Protein AF-A0A1M4NC37-F1 (afdb_monomer)

Radius of gyration: 35.16 Å; Cα contacts (8 Å, |Δi|>4): 1511; chains: 1; bounding box: 102×58×92 Å

Foldseek 3Di:
DVVCVVVVNPVQAQAAEEEDQDPLVLVVCCVVCVVVVAAEDEDDPPPDPPDPDPDHHYYYYHCVQEDCDHDPSHDHLCVLPAAHEYEYEQCLVVVLPPVSVVSVCRNHVVYDYDYDHQCNCPSCVPPPVSVVVVVVVPPDDDFPCNCVVLFFFFWEKAWEQQDCVPVLVVLLLVLVLLLLLLLLQVLCVVCVVLCVLFVQARAAEEEAFADLFFDDADPNATDGQLRVVVVSVQCLLQCVLVSSLVSLVCLQCLPVLAAAPLQHRPSNCSCVVVVVVVDHSVRSSQVSCVRQQPNADRNFAWEWEAAPPDAQKIFIHTHPHPAGQEIEGENCNPNSVVSCVRVPHHYYYDDHDDDLQVCVQPRPRNHRYYYYYPVPLDSDAHQNYAEYEYEQAAQVCLVSVVSVVVRNRFGLTRVRPSGQPVNDPPDDVVSDDVVVVVSSSSSSYHYYYHYSHNSVVVVLVSCVVSVHQSQQQKDKFKFFKDFLDDQVVQQVDKDKDFDPPDDCLPPNAQDEDAAVVVPVLFAAAEAEPRRYMHMDTPDPPPPDDPNDPFDKDAQAPVLCVPQPLVVLVVLLVVLCVVVVNPSYHYDSVRLVVNSNDRPRYIYRDDPVLNDCSDPVSSVVSNVVSSVNVSVVSVRVVVLRSVVRRLLRIAIGGRGPPAPLDDGIKIKIFRDPVPPPPLVVLSVVSRVLVVVCVVPPDNPPPPQQVSADDQKGFDDASQERMDTAIGGHPVPPRMDMPPDGQDPLRVLVRVLLSVVCVVPVVVCPQKRKHKTQADPPRGDFDSQQSGDDQRMWMWIDHPLAIQIEREHSEACLPQPPQCPRSNLQVQVVQVVSVVSHCVPPVRYHYGYAYAYCDDPVSSCVRHVDDDDQVNCVVSRYFHSNPDSCRSVSNVVVSVD

Secondary structure (DSSP, 8-state):
-HHHHHTT-GGG---EEEEESSHHHHHHHHHHHHHTT--EEE--TTS-S----SS--EEEEEGGGEESS--SS-EEGGGG-S--EEEETTHHHHHTSHHHHHHHHHHTTTSEEEE--SSHHHHSTT-HHHHHHHHTT-S----HHHHHHTTBS-EEEEEEES----HHHHHHHHHHHHHHHHHHHHHHHHTHHHHGGGTPPPPEEEEEES-SS--EEETTEEE-HHHHHHHHHHHHHHTGGGHHHHHHHHHHTT--SEE-TTS-BTTTTTTHHHHTTT--HHHHHHHHHHHHTTSPPTTPPEEEEEEETSTTEEEEEETT-SS-SEEEE-S-HHHHHHHHHHHT-EEEEEEE---TTGGGGSTT----EEEESGGGSSS---TTEEEEEEES--TTSHHHHHHHHHHHT----GGG--B-TTT-TT--TTT--HHHHHHHHHHTEEEEEEES-THHHHHHHHHHHTT---SS-EEEEEEEPEE-S-HHHHHHSEEEEEPTT--HHHHS---B---GGG-TTSPPEEEE-PEE-EEEES-TTS---------EE---HHHHTT--HHHHHHHHHHHHHHTT-TT-B--TTHHHHHHH--TTEEEE--HHHHS--STTHHHHHHHHHHHHHHHHHHHHHHHHHHHHHGGGEEEEEPPTT-TT---EEEEEEE--SS-HHHHHHHHHHHHHHHHHHHHT--TT--GGGG-BTTEEEE--TTBSEE-EEEE-TT-TTEEEES-PBPHHHHHHHHHHHHHHHHTGGGGTTEEEEEEE--TTTS--BGGGTSB--SEEEEEEETTEEEEEEEE----TT-TTGGG-TTTTHHHHHHHHHHHHTTT-TTEEEEEEEEE-S-HHHHHHHTTS---HHHHHHTTEEETTT-TTHHHHHHHHHT-

Structure (mmCIF, N/CA/C/O backbone):
data_AF-A0A1M4NC37-F1
#
_entry.id   AF-A0A1M4NC37-F1
#
loop_
_atom_site.group_PDB
_atom_site.id
_atom_site.type_symbol
_atom_site.label_atom_id
_atom_site.label_alt_id
_atom_site.label_comp_id
_atom_site.label_asym_id
_atom_site.label_entity_id
_atom_site.label_seq_id
_atom_site.pdbx_PDB_ins_code
_atom_site.Cartn_x
_atom_site.Cartn_y
_atom_site.Cartn_z
_atom_site.occupancy
_atom_site.B_iso_or_equiv
_atom_site.auth_seq_id
_atom_site.auth_comp_id
_atom_site.auth_asym_id
_atom_site.auth_atom_id
_atom_site.pdbx_PDB_model_num
ATOM 1 N N . MET A 1 1 ? 50.308 5.392 -2.258 1.00 70.12 1 MET A N 1
ATOM 2 C CA . MET A 1 1 ? 51.584 5.359 -3.017 1.00 70.12 1 MET A CA 1
ATOM 3 C C . MET A 1 1 ? 52.395 6.651 -2.912 1.00 70.12 1 MET A C 1
ATOM 5 O O . MET A 1 1 ? 53.551 6.552 -2.529 1.00 70.12 1 MET A O 1
ATOM 9 N N . HIS A 1 2 ? 51.821 7.838 -3.165 1.00 79.38 2 HIS A N 1
ATOM 10 C CA . HIS A 1 2 ? 52.532 9.131 -3.063 1.00 79.38 2 HIS A CA 1
ATOM 11 C C . HIS A 1 2 ? 53.363 9.297 -1.773 1.00 79.38 2 HIS A C 1
ATOM 13 O O . HIS A 1 2 ? 54.559 9.554 -1.841 1.00 79.38 2 HIS A O 1
ATOM 19 N N . TYR A 1 3 ? 52.767 9.066 -0.601 1.00 80.44 3 TYR A N 1
ATOM 20 C CA . TYR A 1 3 ? 53.479 9.211 0.675 1.00 80.44 3 TYR A CA 1
ATOM 21 C C . TYR A 1 3 ? 54.573 8.158 0.904 1.00 80.44 3 TYR A C 1
ATOM 23 O O . TYR A 1 3 ? 55.624 8.478 1.447 1.00 80.44 3 TYR A O 1
ATOM 31 N N . LEU A 1 4 ? 54.385 6.916 0.442 1.00 81.12 4 LEU A N 1
ATOM 32 C CA . LEU A 1 4 ? 55.444 5.899 0.511 1.00 81.12 4 LEU A CA 1
ATOM 33 C C . LEU A 1 4 ? 56.653 6.311 -0.331 1.00 81.12 4 LEU A C 1
ATOM 35 O O . LEU A 1 4 ? 57.784 6.140 0.115 1.00 81.12 4 LEU A O 1
ATOM 39 N N . LYS A 1 5 ? 56.413 6.917 -1.500 1.00 81.81 5 LYS A N 1
ATOM 40 C CA . LYS A 1 5 ? 57.455 7.522 -2.335 1.00 81.81 5 LYS A CA 1
ATOM 41 C C . LYS A 1 5 ? 58.174 8.654 -1.628 1.00 81.81 5 LYS A C 1
ATOM 43 O O . LYS A 1 5 ? 5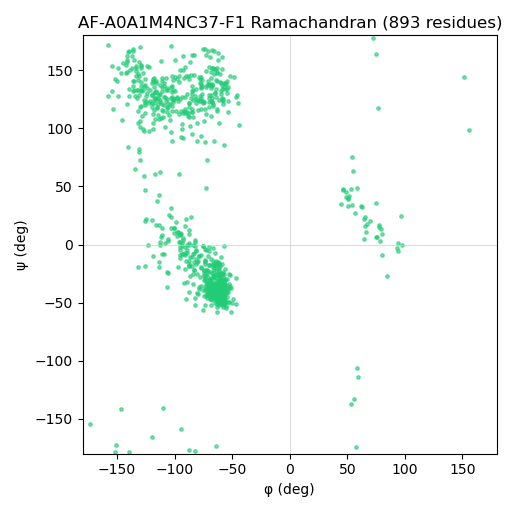9.397 8.642 -1.546 1.00 81.81 5 LYS A O 1
ATOM 48 N N . LEU A 1 6 ? 57.407 9.592 -1.075 1.00 84.94 6 LEU A N 1
ATOM 49 C CA . LEU A 1 6 ? 57.931 10.752 -0.359 1.00 84.94 6 LEU A CA 1
ATOM 50 C C . LEU A 1 6 ? 58.864 10.349 0.795 1.00 84.94 6 LEU A C 1
ATOM 52 O O . LEU A 1 6 ? 59.858 11.022 1.044 1.00 84.94 6 LEU A O 1
ATOM 56 N N . HIS A 1 7 ? 58.568 9.234 1.464 1.00 88.38 7 HIS A N 1
ATOM 57 C CA . HIS A 1 7 ? 59.349 8.727 2.591 1.00 88.38 7 HIS A CA 1
ATOM 58 C C . HIS A 1 7 ? 60.353 7.618 2.226 1.00 88.38 7 HIS A C 1
ATOM 60 O O . HIS A 1 7 ? 60.943 7.030 3.127 1.00 88.38 7 HIS A O 1
ATOM 66 N N . GLY A 1 8 ? 60.556 7.298 0.940 1.00 82.50 8 GLY A N 1
ATOM 67 C CA . GLY A 1 8 ? 61.489 6.244 0.509 1.00 82.50 8 GLY A CA 1
ATOM 68 C C . GLY A 1 8 ? 61.082 4.816 0.910 1.00 82.50 8 GLY A C 1
ATOM 69 O O . GLY A 1 8 ? 61.899 3.900 0.881 1.00 82.50 8 GLY A O 1
ATOM 70 N N . ARG A 1 9 ? 59.812 4.611 1.271 1.00 82.62 9 ARG A N 1
ATOM 71 C CA . ARG A 1 9 ? 59.222 3.352 1.763 1.00 82.62 9 ARG A CA 1
ATOM 72 C C . ARG A 1 9 ? 58.487 2.578 0.665 1.00 82.62 9 ARG A C 1
ATOM 74 O O . ARG A 1 9 ? 57.655 1.720 0.935 1.00 82.62 9 ARG A O 1
ATOM 81 N N . GLU A 1 10 ? 58.772 2.859 -0.606 1.00 73.81 10 GLU A N 1
ATOM 82 C CA . GLU A 1 10 ? 58.066 2.244 -1.741 1.00 73.81 10 GLU A CA 1
ATOM 83 C C . GLU A 1 10 ? 58.224 0.725 -1.804 1.00 73.81 10 GLU A C 1
ATOM 85 O O . GLU A 1 10 ? 57.370 0.059 -2.376 1.00 73.81 10 GLU A O 1
ATOM 90 N N . ARG A 1 11 ? 59.277 0.162 -1.205 1.00 76.06 11 ARG A N 1
ATOM 91 C CA . ARG A 1 11 ? 59.524 -1.288 -1.168 1.00 76.06 11 ARG A CA 1
ATOM 92 C C . ARG A 1 11 ? 58.740 -2.027 -0.082 1.00 76.06 11 ARG A C 1
ATOM 94 O O . ARG A 1 11 ? 58.796 -3.245 -0.039 1.00 76.06 11 ARG A O 1
ATOM 101 N N . GLU A 1 12 ? 58.015 -1.317 0.781 1.00 81.31 12 GLU A N 1
ATOM 102 C CA . GLU A 1 12 ? 57.279 -1.931 1.894 1.00 81.31 12 GLU A CA 1
ATOM 103 C C . GLU A 1 12 ? 55.955 -2.570 1.500 1.00 81.31 12 GLU A C 1
ATOM 105 O O . GLU A 1 12 ? 55.359 -3.234 2.327 1.00 81.31 12 GLU A O 1
ATOM 110 N N . ILE A 1 13 ? 55.471 -2.365 0.280 1.00 84.12 13 ILE A N 1
ATOM 111 C CA . ILE A 1 13 ? 54.271 -3.041 -0.221 1.00 84.12 13 ILE A CA 1
ATOM 112 C C . ILE A 1 13 ? 54.688 -3.834 -1.447 1.00 84.12 13 ILE A C 1
ATOM 114 O O . ILE A 1 13 ? 55.284 -3.263 -2.359 1.00 84.12 13 ILE A O 1
ATOM 118 N N . ASN A 1 14 ? 54.357 -5.113 -1.506 1.00 83.56 14 ASN A N 1
ATOM 119 C CA . ASN A 1 14 ? 54.738 -5.965 -2.624 1.00 83.56 14 ASN A CA 1
ATOM 120 C C . ASN A 1 14 ? 53.860 -5.667 -3.844 1.00 83.56 14 ASN A C 1
ATOM 122 O O . ASN A 1 14 ? 54.371 -5.274 -4.892 1.00 83.56 14 ASN A O 1
ATOM 126 N N . ARG A 1 15 ? 52.534 -5.769 -3.682 1.00 87.06 15 ARG A N 1
ATOM 127 C CA . ARG A 1 15 ? 51.545 -5.582 -4.756 1.00 87.06 15 ARG A CA 1
ATOM 128 C C . ARG A 1 15 ? 50.362 -4.724 -4.314 1.00 87.06 15 ARG A C 1
ATOM 130 O O . ARG A 1 15 ? 50.092 -4.593 -3.118 1.00 87.06 15 ARG A O 1
ATOM 137 N N . VAL A 1 16 ? 49.659 -4.151 -5.291 1.00 89.50 16 VAL A N 1
ATOM 138 C CA . VAL A 1 16 ? 48.340 -3.533 -5.102 1.00 89.50 16 VAL A CA 1
ATOM 139 C C . VAL A 1 16 ? 47.319 -4.426 -5.792 1.00 89.50 16 VAL A C 1
ATOM 141 O O . VAL A 1 16 ? 47.375 -4.584 -7.007 1.00 89.50 16 VAL A O 1
ATOM 144 N N . ILE A 1 17 ? 46.425 -5.028 -5.015 1.00 91.12 17 ILE A N 1
ATOM 145 C CA . ILE A 1 17 ? 45.475 -6.036 -5.490 1.00 91.12 17 ILE A CA 1
ATOM 146 C C . ILE A 1 17 ? 44.059 -5.509 -5.281 1.00 91.12 17 ILE A C 1
ATOM 148 O O . ILE A 1 17 ? 43.734 -5.081 -4.178 1.00 91.12 17 ILE A O 1
ATOM 152 N N . LEU A 1 18 ? 43.216 -5.570 -6.309 1.00 92.31 18 LEU A N 1
ATOM 153 C CA . LEU A 1 18 ? 41.778 -5.335 -6.207 1.00 92.31 18 LEU A CA 1
ATOM 154 C C . LEU A 1 18 ? 41.034 -6.674 -6.278 1.00 92.31 18 LEU A C 1
ATOM 156 O O . LEU A 1 18 ? 41.005 -7.328 -7.320 1.00 92.31 18 LEU A O 1
ATOM 160 N N . LEU A 1 19 ? 40.433 -7.076 -5.160 1.00 90.62 19 LEU A N 1
ATOM 161 C CA . LEU A 1 19 ? 39.573 -8.249 -5.061 1.00 90.62 19 LEU A CA 1
ATOM 162 C C . LEU A 1 19 ? 38.144 -7.878 -5.441 1.00 90.62 19 LEU A C 1
ATOM 164 O O . LEU A 1 19 ? 37.546 -6.980 -4.850 1.00 90.62 19 LEU A O 1
ATOM 168 N N . THR A 1 20 ? 37.593 -8.623 -6.393 1.00 88.75 20 THR A N 1
ATOM 169 C CA . THR A 1 20 ? 36.213 -8.470 -6.870 1.00 88.75 20 THR A CA 1
ATOM 170 C C . THR A 1 20 ? 35.443 -9.783 -6.690 1.00 88.75 20 THR A C 1
ATOM 172 O O . THR A 1 20 ? 36.064 -10.851 -6.687 1.00 88.75 20 THR A O 1
ATOM 175 N N . PRO A 1 21 ? 34.108 -9.749 -6.532 1.00 80.69 21 PRO A N 1
ATOM 176 C CA . PRO A 1 21 ? 33.317 -10.957 -6.292 1.00 80.69 21 PRO A CA 1
ATOM 177 C C . PRO A 1 21 ? 33.018 -11.758 -7.571 1.00 80.69 21 PRO A C 1
ATOM 179 O O . PRO A 1 21 ? 32.586 -12.902 -7.476 1.00 80.69 21 PRO A O 1
ATOM 182 N N . SER A 1 22 ? 33.211 -11.172 -8.757 1.00 81.25 22 SER A N 1
ATOM 183 C CA . SER A 1 22 ? 32.990 -11.846 -10.038 1.00 81.25 22 SER A CA 1
ATOM 184 C C . SER A 1 22 ? 33.827 -11.238 -11.164 1.00 81.25 22 SER A C 1
ATOM 186 O O . SER A 1 22 ? 34.141 -10.047 -11.164 1.00 81.25 22 SER A O 1
ATOM 188 N N . GLU A 1 23 ? 34.139 -12.048 -12.175 1.00 79.81 23 GLU A N 1
ATOM 189 C CA . GLU A 1 23 ? 34.869 -11.625 -13.380 1.00 79.81 23 GLU A CA 1
ATOM 190 C C . GLU A 1 23 ? 34.187 -10.471 -14.142 1.00 79.81 23 GLU A C 1
ATOM 192 O O . GLU A 1 23 ? 34.861 -9.619 -14.725 1.00 79.81 23 GLU A O 1
ATOM 197 N N . GLY A 1 24 ? 32.852 -10.393 -14.108 1.00 77.31 24 GLY A N 1
ATOM 198 C CA . GLY A 1 24 ? 32.108 -9.269 -14.687 1.00 77.31 24 GLY A CA 1
ATOM 199 C C . GLY A 1 24 ? 32.453 -7.937 -14.013 1.00 77.31 24 GLY A C 1
ATOM 200 O O . GLY A 1 24 ? 32.711 -6.947 -14.697 1.00 77.31 24 GLY A O 1
ATOM 201 N N . LEU A 1 25 ? 32.541 -7.928 -12.679 1.00 81.25 25 LEU A N 1
ATOM 202 C CA . LEU A 1 25 ? 32.973 -6.761 -11.908 1.00 81.25 25 LEU A CA 1
ATOM 203 C C . LEU A 1 25 ? 34.467 -6.473 -12.083 1.00 81.25 25 LEU A C 1
ATOM 205 O O . LEU A 1 25 ? 34.840 -5.305 -12.148 1.00 81.25 25 LEU A O 1
ATOM 209 N N . SER A 1 26 ? 35.317 -7.496 -12.244 1.00 86.69 26 SER A N 1
ATOM 210 C CA . SER A 1 26 ? 36.738 -7.282 -12.558 1.00 86.69 26 SER A CA 1
ATOM 211 C C . SER A 1 26 ? 36.921 -6.468 -13.845 1.00 86.69 26 SER A C 1
ATOM 213 O O . SER A 1 26 ? 37.694 -5.514 -13.873 1.00 86.69 26 SER A O 1
ATOM 215 N N . ASN A 1 27 ? 36.176 -6.815 -14.901 1.00 85.12 27 ASN A N 1
ATOM 216 C CA . ASN A 1 27 ? 36.209 -6.086 -16.171 1.00 85.12 27 ASN A CA 1
ATOM 217 C C . ASN A 1 27 ? 35.659 -4.661 -16.034 1.00 85.12 27 ASN A C 1
ATOM 219 O O . ASN A 1 27 ? 36.212 -3.731 -16.615 1.00 85.12 27 ASN A O 1
ATOM 223 N N . GLN A 1 28 ? 34.593 -4.479 -15.251 1.00 83.62 28 GLN A N 1
ATOM 224 C CA . GLN A 1 28 ? 34.043 -3.151 -14.987 1.00 83.62 28 GLN A CA 1
ATOM 225 C C . GLN A 1 28 ? 35.068 -2.249 -14.282 1.00 83.62 28 GLN A C 1
ATOM 227 O O . GLN A 1 28 ? 35.272 -1.117 -14.711 1.00 83.62 28 GLN A O 1
ATOM 232 N N . HIS A 1 29 ? 35.746 -2.752 -13.246 1.00 88.94 29 HIS A N 1
ATOM 233 C CA . HIS A 1 29 ? 36.791 -2.001 -12.543 1.00 88.94 29 HIS A CA 1
ATOM 234 C C . HIS A 1 29 ? 37.977 -1.661 -13.438 1.00 88.94 29 HIS A C 1
ATOM 236 O O . HIS A 1 29 ? 38.499 -0.558 -13.324 1.00 88.94 29 HIS A O 1
ATOM 242 N N . LEU A 1 30 ? 38.383 -2.556 -14.347 1.00 89.62 30 LEU A N 1
ATOM 243 C CA . LEU A 1 30 ? 39.442 -2.257 -15.316 1.00 89.62 30 L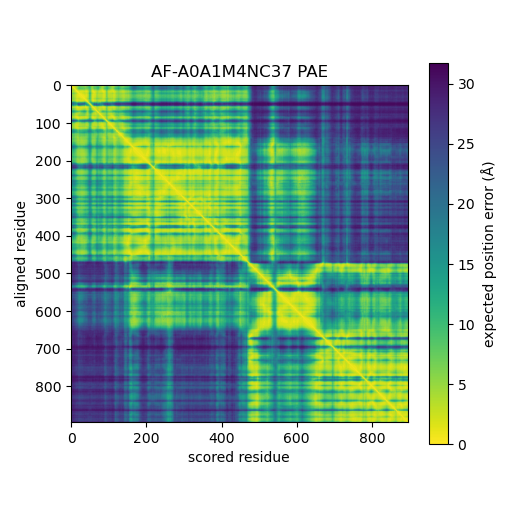EU A CA 1
ATOM 244 C C . LEU A 1 30 ? 39.095 -1.007 -16.139 1.00 89.62 30 LEU A C 1
ATOM 246 O O . LEU A 1 30 ? 39.887 -0.071 -16.187 1.00 89.62 30 LEU A O 1
ATOM 250 N N . ILE A 1 31 ? 37.886 -0.969 -16.706 1.00 85.81 31 ILE A N 1
ATOM 251 C CA . ILE A 1 31 ? 37.406 0.155 -17.523 1.00 85.81 31 ILE A CA 1
ATOM 252 C C . ILE A 1 31 ? 37.352 1.448 -16.697 1.00 85.81 31 ILE A C 1
ATOM 254 O O . ILE A 1 31 ? 37.858 2.481 -17.128 1.00 85.81 31 ILE A O 1
ATOM 258 N N . GLU A 1 32 ? 36.759 1.411 -15.502 1.00 87.31 32 GLU A N 1
ATOM 259 C CA . GLU A 1 32 ? 36.592 2.604 -14.655 1.00 87.31 32 GLU A CA 1
ATOM 260 C C . GLU A 1 32 ? 37.941 3.138 -14.128 1.00 87.31 32 GLU A C 1
ATOM 262 O O . GLU A 1 32 ? 38.147 4.354 -14.047 1.00 87.31 32 GLU A O 1
ATOM 267 N N . LEU A 1 33 ? 38.892 2.250 -13.812 1.00 89.81 33 LEU A N 1
ATOM 268 C CA . LEU A 1 33 ? 40.248 2.624 -13.402 1.00 89.81 33 LEU A CA 1
ATOM 269 C C . LEU A 1 33 ? 41.021 3.270 -14.555 1.00 89.81 33 LEU A C 1
ATOM 271 O O . LEU A 1 33 ? 41.658 4.300 -14.338 1.00 89.81 33 LEU A O 1
ATOM 275 N N . GLU A 1 34 ? 40.926 2.721 -15.768 1.00 88.50 34 GLU A N 1
ATOM 276 C CA . GLU A 1 34 ? 41.538 3.303 -16.969 1.00 88.50 34 GLU A CA 1
ATOM 277 C C . GLU A 1 34 ? 40.960 4.688 -17.288 1.00 88.50 34 GLU A C 1
ATOM 279 O O . GLU A 1 34 ? 41.719 5.634 -17.509 1.00 88.50 34 GLU A O 1
ATOM 284 N N . LEU A 1 35 ? 39.631 4.842 -17.232 1.00 85.31 35 LEU A N 1
ATOM 285 C CA . LEU A 1 35 ? 38.952 6.134 -17.403 1.00 85.31 35 LEU A CA 1
ATOM 286 C C . LEU A 1 35 ? 39.381 7.160 -16.346 1.00 85.31 35 LEU A C 1
ATOM 288 O O . LEU A 1 35 ? 39.484 8.351 -16.637 1.00 85.31 35 LEU A O 1
ATOM 292 N N . SER A 1 36 ? 39.675 6.691 -15.135 1.00 86.44 36 SER A N 1
ATOM 293 C CA . SER A 1 36 ? 40.173 7.510 -14.026 1.00 86.44 36 SER A CA 1
ATOM 294 C C . SER A 1 36 ? 41.690 7.760 -14.081 1.00 86.44 36 SER A C 1
ATOM 296 O O . SER A 1 36 ? 42.241 8.404 -13.188 1.00 86.44 36 SER A O 1
ATOM 298 N N . GLY A 1 37 ? 42.384 7.264 -15.112 1.00 87.44 37 GLY A N 1
ATOM 299 C CA . GLY A 1 37 ? 43.821 7.454 -15.316 1.00 87.44 37 GLY A CA 1
ATOM 300 C C . GLY A 1 37 ? 44.726 6.538 -14.481 1.00 87.44 37 GLY A C 1
ATOM 301 O O . GLY A 1 37 ? 45.932 6.785 -14.396 1.00 87.44 37 GLY A O 1
ATOM 302 N N . PHE A 1 38 ? 44.185 5.485 -13.861 1.00 87.44 38 PHE A N 1
ATOM 303 C CA . PHE A 1 38 ? 44.965 4.478 -13.141 1.00 87.44 38 PHE A CA 1
ATOM 304 C C . PHE A 1 38 ? 45.469 3.377 -14.080 1.00 87.44 38 PHE A C 1
ATOM 306 O O . PHE A 1 38 ? 44.797 2.969 -15.022 1.00 87.44 38 PHE A O 1
ATOM 313 N N . LYS A 1 39 ? 46.662 2.845 -13.788 1.00 88.00 39 LYS A N 1
ATOM 314 C CA . LYS A 1 39 ? 47.211 1.672 -14.481 1.00 88.00 39 LYS A CA 1
ATOM 315 C C . LYS A 1 39 ? 46.732 0.404 -13.780 1.00 88.00 39 LYS A C 1
ATOM 317 O O . LYS A 1 39 ? 47.183 0.118 -12.669 1.00 88.00 39 LYS A O 1
ATOM 322 N N . ALA A 1 40 ? 45.851 -0.347 -14.429 1.00 90.50 40 ALA A N 1
ATOM 323 C CA . ALA A 1 40 ? 45.297 -1.592 -13.913 1.00 90.50 40 ALA A CA 1
ATOM 324 C C . ALA A 1 40 ? 45.388 -2.717 -14.952 1.00 90.50 40 ALA A C 1
ATOM 326 O O . ALA A 1 40 ? 45.505 -2.455 -16.146 1.00 90.50 40 ALA A O 1
ATOM 327 N N . GLU A 1 41 ? 45.376 -3.965 -14.493 1.00 91.06 41 GLU A N 1
ATOM 328 C CA . GLU A 1 41 ? 45.324 -5.146 -15.357 1.00 91.06 41 GLU A CA 1
ATOM 329 C C . GLU A 1 41 ? 44.582 -6.294 -14.665 1.00 91.06 41 GLU A C 1
ATOM 331 O O . GLU A 1 41 ? 44.567 -6.389 -13.436 1.00 91.06 41 GLU A O 1
ATOM 336 N N . LEU A 1 42 ? 43.961 -7.176 -15.450 1.00 89.62 42 LEU A N 1
ATOM 337 C CA . LEU A 1 42 ? 43.418 -8.427 -14.923 1.00 89.62 42 LEU A CA 1
ATOM 338 C C . LEU A 1 42 ? 44.571 -9.376 -14.596 1.00 89.62 42 LEU A C 1
ATOM 340 O O . LEU A 1 42 ? 45.486 -9.548 -15.400 1.00 89.62 42 LEU A O 1
ATOM 344 N N . PHE A 1 43 ? 44.508 -10.022 -13.435 1.00 87.31 43 PHE A N 1
ATOM 345 C CA . PHE A 1 43 ? 45.528 -10.977 -13.026 1.00 87.31 43 PHE A CA 1
ATOM 346 C C . PHE A 1 43 ? 45.577 -12.190 -13.967 1.00 87.31 43 PHE A C 1
ATOM 348 O O . PHE A 1 43 ? 44.576 -12.893 -14.145 1.00 87.31 43 PHE A O 1
ATOM 355 N N . ASP A 1 44 ? 46.769 -12.483 -14.491 1.00 81.50 44 ASP A N 1
ATOM 356 C CA . ASP A 1 44 ? 47.062 -13.678 -15.280 1.00 81.50 44 ASP A CA 1
ATOM 357 C C . ASP A 1 44 ? 48.256 -14.444 -14.686 1.00 81.50 44 ASP A C 1
ATOM 359 O O . ASP A 1 44 ? 49.373 -13.938 -14.568 1.00 81.50 44 ASP A O 1
ATOM 363 N N . LYS A 1 45 ? 48.016 -15.714 -14.344 1.00 72.69 45 LYS A N 1
ATOM 364 C CA . LYS A 1 45 ? 49.006 -16.643 -13.785 1.00 72.69 45 LYS A CA 1
ATOM 365 C C . LYS A 1 45 ? 50.132 -16.976 -14.777 1.00 72.69 45 LYS A C 1
ATOM 367 O O . LYS A 1 45 ? 51.231 -17.320 -14.346 1.00 72.69 45 LYS A O 1
ATOM 372 N N . ASN A 1 46 ? 49.866 -16.889 -16.081 1.00 68.19 46 ASN A N 1
ATOM 373 C CA . ASN A 1 46 ? 50.797 -17.263 -17.149 1.00 68.19 46 ASN A CA 1
ATOM 374 C C . ASN A 1 46 ? 51.608 -16.078 -17.692 1.00 68.19 46 ASN A C 1
ATOM 376 O O . ASN A 1 46 ? 52.564 -16.295 -18.435 1.00 68.19 46 ASN A O 1
ATOM 380 N N . ALA A 1 47 ? 51.276 -14.843 -17.301 1.00 63.72 47 ALA A N 1
ATOM 381 C CA . ALA A 1 47 ? 51.934 -13.635 -17.798 1.00 63.72 47 ALA A CA 1
ATOM 382 C C . ALA A 1 47 ? 53.389 -13.446 -17.307 1.00 63.72 47 ALA A C 1
ATOM 384 O O . ALA A 1 47 ? 54.067 -12.532 -17.764 1.00 63.72 47 ALA A O 1
ATOM 385 N N . GLY A 1 48 ? 53.905 -14.341 -16.453 1.00 51.88 48 GLY A N 1
ATOM 386 C CA . GLY A 1 48 ? 55.329 -14.435 -16.114 1.00 51.88 48 GLY A CA 1
ATOM 387 C C . GLY A 1 48 ? 55.829 -13.354 -15.145 1.00 51.88 48 GLY A C 1
ATOM 388 O O . GLY A 1 48 ? 55.877 -12.170 -15.457 1.00 51.88 48 GLY A O 1
ATOM 389 N N . GLY A 1 49 ? 56.291 -13.777 -13.964 1.00 52.38 49 GLY A N 1
ATOM 390 C CA . GLY A 1 49 ? 56.871 -12.929 -12.911 1.00 52.38 49 GLY A CA 1
ATOM 391 C C . GLY A 1 49 ? 58.273 -12.374 -13.204 1.00 52.38 49 GLY A C 1
ATOM 392 O O . GLY A 1 49 ? 59.154 -12.465 -12.354 1.00 52.38 49 GLY A O 1
ATOM 393 N N . LEU A 1 50 ? 58.505 -11.801 -14.385 1.00 43.56 50 LEU A N 1
ATOM 394 C CA . LEU A 1 50 ? 59.795 -11.226 -14.777 1.00 43.56 50 LEU A CA 1
ATOM 395 C C . LEU A 1 50 ? 59.607 -9.820 -15.346 1.00 43.56 50 LEU A C 1
ATOM 397 O O . LEU A 1 50 ? 59.591 -9.623 -16.554 1.00 43.56 50 LEU A O 1
ATOM 401 N N . LEU A 1 51 ? 59.449 -8.866 -14.427 1.00 44.47 51 LEU A N 1
ATOM 402 C CA . LEU A 1 51 ? 59.899 -7.466 -14.453 1.00 44.47 51 LEU A CA 1
ATOM 403 C C . LEU A 1 51 ? 58.979 -6.692 -13.508 1.00 44.47 51 LEU A C 1
ATOM 405 O O . LEU A 1 51 ? 57.876 -6.286 -13.865 1.00 44.47 51 LEU A O 1
ATOM 409 N N . THR A 1 52 ? 59.458 -6.471 -12.285 1.00 48.94 52 THR A N 1
ATOM 410 C CA . THR A 1 52 ? 59.006 -5.369 -11.435 1.00 48.94 52 THR A CA 1
ATOM 411 C C . THR A 1 52 ? 59.245 -4.072 -12.204 1.00 48.94 52 THR A C 1
ATOM 413 O O . THR A 1 52 ? 60.309 -3.459 -12.096 1.00 48.94 52 THR A O 1
ATOM 416 N N . ASN A 1 53 ? 58.286 -3.693 -13.048 1.00 45.44 53 ASN A N 1
ATOM 417 C CA . ASN A 1 53 ? 58.259 -2.376 -13.654 1.00 45.44 53 ASN A CA 1
ATOM 418 C C . ASN A 1 53 ? 58.253 -1.354 -12.517 1.00 45.44 53 ASN A C 1
ATOM 420 O O . ASN A 1 53 ? 57.583 -1.524 -11.499 1.00 45.44 53 ASN A O 1
ATOM 424 N N . SER A 1 54 ? 59.021 -0.289 -12.699 1.00 51.88 54 SER A N 1
ATOM 425 C CA . SER A 1 54 ? 59.208 0.832 -11.772 1.00 51.88 54 SER A CA 1
ATOM 426 C C . SER A 1 54 ? 57.912 1.565 -11.384 1.00 51.88 54 SER A C 1
ATOM 428 O O . SER A 1 54 ? 57.945 2.471 -10.554 1.00 51.88 54 SER A O 1
ATOM 430 N N . GLU A 1 55 ? 56.767 1.156 -11.931 1.00 59.06 55 GLU A N 1
ATOM 431 C CA . GLU A 1 55 ? 55.436 1.643 -11.601 1.00 59.06 55 GLU A CA 1
ATOM 432 C C . GLU A 1 55 ? 54.528 0.469 -11.218 1.00 59.06 55 GLU A C 1
ATOM 434 O O . GLU A 1 55 ? 54.196 -0.380 -12.047 1.00 59.06 55 GLU A O 1
ATOM 439 N N . LYS A 1 56 ? 54.114 0.423 -9.948 1.00 68.88 56 LYS A N 1
ATOM 440 C CA . LYS A 1 56 ? 53.173 -0.586 -9.450 1.00 68.88 56 LYS A CA 1
ATOM 441 C C . LYS A 1 56 ? 51.800 -0.383 -10.091 1.00 68.88 56 LYS A C 1
ATOM 443 O O . LYS A 1 56 ? 51.195 0.672 -9.895 1.00 68.88 56 LYS A O 1
ATOM 448 N N . LYS A 1 57 ? 51.320 -1.386 -10.826 1.00 84.56 57 LYS A N 1
ATOM 449 C CA . LYS A 1 57 ? 49.951 -1.449 -11.359 1.00 84.56 57 LYS A CA 1
ATOM 450 C C . LYS A 1 57 ? 48.986 -2.030 -10.320 1.00 84.56 57 LYS A C 1
ATOM 452 O O . LYS A 1 57 ? 49.422 -2.644 -9.346 1.00 84.56 57 LYS A O 1
ATOM 457 N N . ILE A 1 58 ? 47.688 -1.830 -10.537 1.00 90.06 58 ILE A N 1
ATOM 458 C CA . ILE A 1 58 ? 46.615 -2.474 -9.769 1.00 90.06 58 ILE A CA 1
ATOM 459 C C . ILE A 1 58 ? 46.277 -3.814 -10.441 1.00 90.06 58 ILE A C 1
ATOM 461 O O . ILE A 1 58 ? 45.768 -3.825 -11.559 1.00 90.06 58 ILE A O 1
ATOM 465 N N . GLU A 1 59 ? 46.559 -4.929 -9.768 1.00 91.56 59 GLU A N 1
ATOM 466 C CA . GLU A 1 59 ? 46.197 -6.278 -10.223 1.00 91.56 59 GLU A CA 1
ATOM 467 C C . GLU A 1 59 ? 44.760 -6.596 -9.781 1.00 91.56 59 GLU A C 1
ATOM 469 O O . GLU A 1 59 ? 44.474 -6.664 -8.585 1.00 91.56 59 GLU A O 1
ATOM 474 N N . ILE A 1 60 ? 43.841 -6.790 -10.727 1.00 92.12 60 ILE A N 1
ATOM 475 C CA . ILE A 1 60 ? 42.431 -7.084 -10.444 1.00 92.12 60 ILE A CA 1
ATOM 476 C C . ILE A 1 60 ? 42.203 -8.592 -10.531 1.00 92.12 60 ILE A C 1
ATOM 478 O O . ILE A 1 60 ? 42.496 -9.214 -11.555 1.00 92.12 60 ILE A O 1
ATOM 482 N N . ILE A 1 61 ? 41.643 -9.191 -9.482 1.00 90.12 61 ILE A N 1
ATOM 483 C CA . ILE A 1 61 ? 41.353 -10.625 -9.449 1.00 90.12 61 ILE A CA 1
ATOM 484 C C . ILE A 1 61 ? 39.965 -10.910 -8.869 1.00 90.12 61 ILE A C 1
ATOM 486 O O . ILE A 1 61 ? 39.537 -10.341 -7.864 1.00 90.12 61 ILE A O 1
ATOM 490 N N . ASP A 1 62 ? 39.252 -11.817 -9.532 1.00 86.75 62 ASP A N 1
ATOM 491 C CA . ASP A 1 62 ? 38.039 -12.443 -9.011 1.00 86.75 62 ASP A CA 1
ATOM 492 C C . ASP A 1 62 ? 38.426 -13.393 -7.875 1.00 86.75 62 ASP A C 1
ATOM 494 O O . ASP A 1 62 ? 39.248 -14.301 -8.050 1.00 86.75 62 ASP A O 1
ATOM 498 N N . ILE A 1 63 ? 37.813 -13.221 -6.710 1.00 83.19 63 ILE A N 1
ATOM 499 C CA . ILE A 1 63 ? 38.118 -14.060 -5.563 1.00 83.19 63 ILE A CA 1
ATOM 500 C C . ILE A 1 63 ? 37.874 -15.554 -5.789 1.00 83.19 63 ILE A C 1
ATOM 502 O O . ILE A 1 63 ? 38.577 -16.388 -5.214 1.00 83.19 63 ILE A O 1
ATOM 506 N N . HIS A 1 64 ? 36.929 -15.949 -6.637 1.00 82.62 64 HIS A N 1
ATOM 507 C CA . HIS A 1 64 ? 36.692 -17.363 -6.911 1.00 82.62 64 HIS A CA 1
ATOM 508 C C . HIS A 1 64 ? 37.897 -18.041 -7.589 1.00 82.62 64 HIS A C 1
ATOM 510 O O . HIS A 1 64 ? 38.028 -19.270 -7.508 1.00 82.62 64 HIS A O 1
ATOM 516 N N . LYS A 1 65 ? 38.816 -17.252 -8.170 1.00 84.75 65 LYS A N 1
ATOM 517 C CA . LYS A 1 65 ? 40.109 -17.706 -8.702 1.00 84.75 65 LYS A CA 1
ATOM 518 C C . LYS A 1 65 ? 41.171 -17.911 -7.604 1.00 84.75 65 LYS A C 1
ATOM 520 O O . LYS A 1 65 ? 42.161 -18.592 -7.871 1.00 84.75 65 LYS A O 1
ATOM 525 N N . LEU A 1 66 ? 40.962 -17.420 -6.376 1.00 83.94 66 LEU A N 1
ATOM 526 C CA . LEU A 1 66 ? 41.832 -17.636 -5.208 1.00 83.94 66 LEU A CA 1
ATOM 527 C C . LEU A 1 66 ? 41.457 -18.917 -4.440 1.00 83.94 66 LEU A C 1
ATOM 529 O O . LEU A 1 66 ? 40.334 -19.085 -3.940 1.00 83.94 66 LEU A O 1
ATOM 533 N N . LYS A 1 67 ? 42.416 -19.836 -4.309 1.00 82.94 67 LYS A N 1
ATOM 534 C CA . LYS A 1 67 ? 42.279 -21.115 -3.586 1.00 82.94 67 LYS A CA 1
ATOM 535 C C . LYS A 1 67 ? 43.516 -21.387 -2.727 1.00 82.94 67 LYS A C 1
ATOM 537 O O . LYS A 1 67 ? 44.524 -20.712 -2.887 1.00 82.94 67 LYS A O 1
ATOM 542 N N . ASP A 1 68 ? 43.441 -22.377 -1.842 1.00 76.94 68 ASP A N 1
ATOM 543 C CA . ASP A 1 68 ? 44.598 -22.796 -1.034 1.00 76.94 68 ASP A CA 1
ATOM 544 C C . ASP A 1 68 ? 45.656 -23.490 -1.908 1.00 76.94 68 ASP A C 1
ATOM 546 O O . ASP A 1 68 ? 46.849 -23.256 -1.761 1.00 76.94 68 ASP A O 1
ATOM 550 N N . GLU A 1 69 ? 45.210 -24.267 -2.901 1.00 75.56 69 GLU A N 1
ATOM 551 C CA . GLU A 1 69 ? 46.070 -24.926 -3.887 1.00 75.56 69 GLU A CA 1
ATOM 552 C C . GLU A 1 69 ? 45.804 -24.412 -5.310 1.00 75.56 69 GLU A C 1
ATOM 554 O O . GLU A 1 69 ? 44.660 -24.194 -5.732 1.00 75.56 69 GLU A O 1
ATOM 559 N N . ALA A 1 70 ? 46.877 -24.247 -6.084 1.00 77.50 70 ALA A N 1
ATOM 560 C CA . ALA A 1 70 ? 46.802 -23.780 -7.462 1.00 77.50 70 ALA A CA 1
ATOM 561 C C . ALA A 1 70 ? 46.326 -24.898 -8.411 1.00 77.50 70 ALA A C 1
ATOM 563 O O . ALA A 1 70 ? 46.901 -25.982 -8.442 1.00 77.50 70 ALA A O 1
ATOM 564 N N . LYS A 1 71 ? 45.319 -24.611 -9.247 1.00 76.88 71 LYS A N 1
ATOM 565 C CA . LYS A 1 71 ? 44.849 -25.488 -10.339 1.00 76.88 71 LYS A CA 1
ATOM 566 C C . LYS A 1 71 ? 44.996 -24.773 -11.687 1.00 76.88 71 LYS A C 1
ATOM 568 O O . LYS A 1 71 ? 45.689 -23.762 -11.785 1.00 76.88 71 LYS A O 1
ATOM 573 N N . GLU A 1 72 ? 44.366 -25.292 -12.737 1.00 69.38 72 GLU A N 1
ATOM 574 C CA . GLU A 1 72 ? 44.438 -24.730 -14.093 1.00 69.38 72 GLU A CA 1
ATOM 575 C C . GLU A 1 72 ? 43.841 -23.311 -14.179 1.00 69.38 72 GLU A C 1
ATOM 577 O O . GLU A 1 72 ? 44.463 -22.417 -14.739 1.00 69.38 72 GLU A O 1
ATOM 582 N N . LYS A 1 73 ? 42.682 -23.075 -13.542 1.00 71.19 73 LYS A N 1
ATOM 583 C CA . LYS A 1 73 ? 41.982 -21.771 -13.516 1.00 71.19 73 LYS A CA 1
ATOM 584 C C . LYS A 1 73 ? 42.081 -21.019 -12.180 1.00 71.19 73 LYS A C 1
ATOM 586 O O . LYS A 1 73 ? 41.421 -19.998 -12.007 1.00 71.19 73 LYS A O 1
ATOM 591 N N . THR A 1 74 ? 42.848 -21.537 -11.219 1.00 80.38 74 THR A N 1
ATOM 592 C CA . THR A 1 74 ? 42.966 -20.958 -9.870 1.00 80.38 74 THR A CA 1
ATOM 593 C C . THR A 1 74 ? 44.422 -20.773 -9.462 1.00 80.38 74 THR A C 1
ATOM 595 O O . THR A 1 74 ? 45.319 -21.510 -9.889 1.00 80.38 74 THR A O 1
ATOM 598 N N . VAL A 1 75 ? 44.659 -19.792 -8.601 1.00 83.75 75 VAL A N 1
ATOM 599 C CA . VAL A 1 75 ? 45.972 -19.454 -8.053 1.00 83.75 75 VAL A CA 1
ATOM 600 C C . VAL A 1 75 ? 45.955 -19.623 -6.533 1.00 83.75 75 VAL A C 1
ATOM 602 O O . VAL A 1 75 ? 44.939 -19.369 -5.881 1.00 83.75 75 VAL A O 1
ATOM 605 N N . ALA A 1 76 ? 47.071 -20.117 -5.993 1.00 84.44 76 ALA A N 1
ATOM 606 C CA . ALA A 1 76 ? 47.261 -20.257 -4.556 1.00 84.44 76 ALA A CA 1
ATOM 607 C C . ALA A 1 76 ? 47.400 -18.871 -3.917 1.00 84.44 76 ALA A C 1
ATOM 609 O O . ALA A 1 76 ? 48.113 -18.029 -4.460 1.00 84.44 76 ALA A O 1
ATOM 610 N N . VAL A 1 77 ? 46.765 -18.631 -2.770 1.00 82.12 77 VAL A N 1
ATOM 611 C CA . VAL A 1 77 ? 46.858 -17.335 -2.069 1.00 82.12 77 VAL A CA 1
ATOM 612 C C . VAL A 1 77 ? 48.309 -16.966 -1.740 1.00 82.12 77 VAL A C 1
ATOM 614 O O . VAL A 1 77 ? 48.709 -15.820 -1.935 1.00 82.12 77 VAL A O 1
ATOM 617 N N . ASP A 1 78 ? 49.124 -17.952 -1.357 1.00 81.69 78 ASP A N 1
ATOM 618 C CA . ASP A 1 78 ? 50.544 -17.768 -1.032 1.00 81.69 78 ASP A CA 1
ATOM 619 C C . ASP A 1 78 ? 51.389 -17.234 -2.203 1.00 81.69 78 ASP A C 1
ATOM 621 O O . ASP A 1 78 ? 52.468 -16.683 -1.983 1.00 81.69 78 ASP A O 1
ATOM 625 N N . PHE A 1 79 ? 50.900 -17.334 -3.447 1.00 82.88 79 PHE A N 1
ATOM 626 C CA . PHE A 1 79 ? 51.570 -16.778 -4.628 1.00 82.88 79 PHE A CA 1
ATOM 627 C C . PHE A 1 79 ? 51.769 -15.257 -4.542 1.00 82.88 79 PHE A C 1
ATOM 629 O O . PHE A 1 79 ? 52.718 -14.717 -5.110 1.00 82.88 79 PHE A O 1
ATOM 636 N N . PHE A 1 80 ? 50.872 -14.558 -3.848 1.00 81.62 80 PHE A N 1
ATOM 637 C CA . PHE A 1 80 ? 50.874 -13.099 -3.773 1.00 81.62 80 PHE A CA 1
ATOM 638 C C . PHE A 1 80 ? 51.756 -12.548 -2.650 1.00 81.62 80 PHE A C 1
ATOM 640 O O . PHE A 1 80 ? 51.848 -11.331 -2.508 1.00 81.62 80 PHE A O 1
ATOM 647 N N . GLU A 1 81 ? 52.414 -13.405 -1.864 1.00 84.06 81 GLU A N 1
ATOM 648 C CA . GLU A 1 81 ? 53.056 -13.026 -0.601 1.00 84.06 81 GLU A CA 1
ATOM 649 C C . GLU A 1 81 ? 52.055 -12.387 0.393 1.00 84.06 81 GLU A C 1
ATOM 651 O O . GLU A 1 81 ? 50.847 -12.364 0.167 1.00 84.06 81 GLU A O 1
ATOM 656 N N . LYS A 1 82 ? 52.548 -11.898 1.537 1.00 85.00 82 LYS A N 1
ATOM 657 C CA . LYS A 1 82 ? 51.707 -11.480 2.679 1.00 85.00 82 LYS A CA 1
ATOM 658 C C . LYS A 1 82 ? 51.649 -9.970 2.923 1.00 85.00 82 LYS A C 1
ATOM 660 O O . LYS A 1 82 ? 50.920 -9.507 3.796 1.00 85.00 82 LYS A O 1
ATOM 665 N N . ASN A 1 83 ? 52.474 -9.197 2.221 1.00 88.38 83 ASN A N 1
ATOM 666 C CA . ASN A 1 83 ? 52.669 -7.771 2.471 1.00 88.38 83 ASN A CA 1
ATOM 667 C C . ASN A 1 83 ? 52.125 -6.924 1.312 1.00 88.38 83 ASN A C 1
ATOM 669 O O . ASN A 1 83 ? 52.871 -6.257 0.594 1.00 88.38 83 ASN A O 1
ATOM 673 N N . ASN A 1 84 ? 50.815 -7.011 1.088 1.00 90.06 84 ASN A N 1
ATOM 674 C CA . ASN A 1 84 ? 50.133 -6.353 -0.025 1.00 90.06 84 ASN A CA 1
ATOM 675 C C . ASN A 1 84 ? 49.200 -5.235 0.446 1.00 90.06 84 ASN A C 1
ATOM 677 O O . ASN A 1 84 ? 48.724 -5.242 1.582 1.00 90.06 84 ASN A O 1
ATOM 681 N N . LEU A 1 85 ? 48.907 -4.301 -0.462 1.00 90.31 85 LEU A N 1
ATOM 682 C CA . LEU A 1 85 ? 47.760 -3.406 -0.344 1.00 90.31 85 LEU A CA 1
ATOM 683 C C . LEU A 1 85 ? 46.573 -4.061 -1.044 1.00 90.31 85 LEU A C 1
ATOM 685 O O . LEU A 1 85 ? 46.597 -4.212 -2.264 1.00 90.31 85 LEU A O 1
ATOM 689 N N . VAL A 1 86 ? 45.553 -4.441 -0.284 1.00 91.44 86 VAL A N 1
ATOM 690 C CA . VAL A 1 86 ? 44.390 -5.164 -0.808 1.00 91.44 86 VAL A CA 1
ATOM 691 C C . VAL A 1 86 ? 43.160 -4.264 -0.761 1.00 91.44 86 VAL A C 1
ATOM 693 O O . VAL A 1 86 ? 42.710 -3.866 0.307 1.00 91.44 86 VAL A O 1
ATOM 696 N N . LEU A 1 87 ? 42.612 -3.938 -1.921 1.00 92.19 87 LEU A N 1
ATOM 697 C CA . LEU A 1 87 ? 41.333 -3.257 -2.075 1.00 92.19 87 LEU A CA 1
ATOM 698 C C . LEU A 1 87 ? 40.265 -4.335 -2.259 1.00 92.19 87 LEU A C 1
ATOM 700 O O . LEU A 1 87 ? 40.426 -5.209 -3.106 1.00 92.19 87 LEU A O 1
ATOM 704 N N . VAL A 1 88 ? 39.201 -4.319 -1.466 1.00 88.81 88 VAL A N 1
ATOM 705 C CA . VAL A 1 88 ? 38.141 -5.333 -1.521 1.00 88.81 88 VAL A CA 1
ATOM 706 C C . VAL A 1 88 ? 36.828 -4.657 -1.863 1.00 88.81 88 VAL A C 1
ATOM 708 O O . VAL A 1 88 ? 36.351 -3.821 -1.097 1.00 88.81 88 VAL A O 1
ATOM 711 N N . ASP A 1 89 ? 36.246 -5.038 -2.993 1.00 86.00 89 ASP A N 1
ATOM 712 C CA . ASP A 1 89 ? 34.897 -4.629 -3.368 1.00 86.00 89 ASP A CA 1
ATOM 713 C C . ASP A 1 89 ? 33.851 -5.594 -2.787 1.00 86.00 89 ASP A C 1
ATOM 715 O O . ASP A 1 89 ? 34.073 -6.806 -2.721 1.00 86.00 89 ASP A O 1
ATOM 719 N N . GLU A 1 90 ? 32.717 -5.049 -2.351 1.00 76.81 90 GLU A N 1
ATOM 720 C CA . GLU A 1 90 ? 31.615 -5.755 -1.685 1.00 76.81 90 GLU A CA 1
ATOM 721 C C . GLU A 1 90 ? 32.055 -6.719 -0.570 1.00 76.81 90 GLU A C 1
ATOM 723 O O . GLU A 1 90 ? 31.583 -7.859 -0.476 1.00 76.81 90 GLU A O 1
ATOM 728 N N . GLY A 1 91 ? 32.939 -6.249 0.321 1.00 67.56 91 GLY A N 1
ATOM 729 C CA . GLY A 1 91 ? 33.542 -7.069 1.385 1.00 67.56 91 GLY A CA 1
ATOM 730 C C . GLY A 1 91 ? 32.532 -7.829 2.263 1.00 67.56 91 GLY A C 1
ATOM 731 O O . GLY A 1 91 ? 32.840 -8.911 2.769 1.00 67.56 91 GLY A O 1
ATOM 732 N N . HIS A 1 92 ? 31.293 -7.333 2.367 1.00 65.06 92 HIS A N 1
ATOM 733 C CA . HIS A 1 92 ? 30.197 -7.961 3.109 1.00 65.06 92 HIS A CA 1
ATOM 734 C C . HIS A 1 92 ? 29.725 -9.306 2.529 1.00 65.06 92 HIS A C 1
ATOM 736 O O . HIS A 1 92 ? 29.354 -10.205 3.288 1.00 65.06 92 HIS A O 1
ATOM 742 N N . ARG A 1 93 ? 29.766 -9.491 1.198 1.00 59.28 93 ARG A N 1
ATOM 743 C CA . ARG A 1 93 ? 29.460 -10.791 0.567 1.00 59.28 93 ARG A CA 1
ATOM 744 C C . ARG A 1 93 ? 30.511 -11.844 0.929 1.00 59.28 93 ARG A C 1
ATOM 746 O O . ARG A 1 93 ? 30.243 -13.045 0.874 1.00 59.28 93 ARG A O 1
ATOM 753 N N . GLY A 1 94 ? 31.684 -11.388 1.365 1.00 50.28 94 GLY A N 1
ATOM 754 C CA . GLY A 1 94 ? 32.773 -12.209 1.875 1.00 50.28 94 GLY A CA 1
ATOM 755 C C . GLY A 1 94 ? 32.714 -12.532 3.336 1.00 50.28 94 GLY A C 1
ATOM 756 O O . GLY A 1 94 ? 33.169 -13.598 3.739 1.00 50.28 94 GLY A O 1
ATOM 757 N N . SER A 1 95 ? 32.088 -11.680 4.133 1.00 45.47 95 SER A N 1
ATOM 758 C CA . SER A 1 95 ? 31.934 -11.918 5.564 1.00 45.47 95 SER A CA 1
ATOM 759 C C . SER A 1 95 ? 31.021 -13.117 5.858 1.00 45.47 95 SER A C 1
ATOM 761 O O . SER A 1 95 ? 31.206 -13.787 6.871 1.00 45.47 95 SER A O 1
ATOM 763 N N . SER A 1 96 ? 30.079 -13.443 4.960 1.00 43.31 96 SER A N 1
ATOM 764 C CA . SER A 1 96 ? 29.199 -14.619 5.080 1.00 43.31 96 SER A CA 1
ATOM 765 C C . SER A 1 96 ? 29.885 -15.967 4.808 1.00 43.31 96 SER A C 1
ATOM 767 O O . SER A 1 96 ? 29.337 -17.013 5.158 1.00 43.31 96 SER A O 1
ATOM 769 N N . GLY A 1 97 ? 31.085 -15.976 4.217 1.00 54.06 97 GLY A N 1
ATOM 770 C CA . GLY A 1 97 ? 31.879 -17.184 4.000 1.00 54.06 97 GLY A CA 1
ATOM 771 C C . GLY A 1 97 ? 33.215 -17.085 4.728 1.00 54.06 97 GLY A C 1
ATOM 772 O O . GLY A 1 97 ? 34.077 -16.324 4.307 1.00 54.06 97 GLY A O 1
ATOM 773 N N . LYS A 1 98 ? 33.433 -17.900 5.773 1.00 59.44 98 LYS A N 1
ATOM 774 C CA . LYS A 1 98 ? 34.713 -17.960 6.521 1.00 59.44 98 LYS A CA 1
ATOM 775 C C . LYS A 1 98 ? 35.957 -18.042 5.610 1.00 59.44 98 LYS A C 1
ATOM 777 O O . LYS A 1 98 ? 37.009 -17.533 5.975 1.00 59.44 98 LYS A O 1
ATOM 782 N N . ASP A 1 99 ? 35.797 -18.631 4.424 1.00 66.62 99 ASP A N 1
ATOM 783 C CA . ASP A 1 99 ? 36.818 -18.800 3.385 1.00 66.62 99 ASP A CA 1
ATOM 784 C C . ASP A 1 99 ? 37.271 -17.479 2.719 1.00 66.62 99 ASP A C 1
ATOM 786 O O . ASP A 1 99 ? 38.461 -17.292 2.491 1.00 66.62 99 ASP A O 1
ATOM 790 N N . TRP A 1 100 ? 36.375 -16.520 2.435 1.00 73.94 100 TRP A N 1
ATOM 791 C CA . TRP A 1 100 ? 36.771 -15.257 1.778 1.00 73.94 100 TRP A CA 1
ATOM 792 C C . TRP A 1 100 ? 37.624 -14.419 2.738 1.00 73.94 100 TRP A C 1
ATOM 794 O O . TRP A 1 100 ? 38.751 -14.044 2.402 1.00 73.94 100 TRP A O 1
ATOM 804 N N . LYS A 1 101 ? 37.130 -14.184 3.959 1.00 75.62 101 LYS A N 1
ATOM 805 C CA . LYS A 1 101 ? 37.846 -13.395 4.971 1.00 75.62 101 LYS A CA 1
ATOM 806 C C . LYS A 1 101 ? 39.254 -13.941 5.231 1.00 75.62 101 LYS A C 1
ATOM 808 O O . LYS A 1 101 ? 40.212 -13.178 5.199 1.00 75.62 101 LYS A O 1
ATOM 813 N N . GLN A 1 102 ? 39.394 -15.259 5.383 1.00 79.69 102 GLN A N 1
ATOM 814 C CA . GLN A 1 102 ? 40.691 -15.899 5.608 1.00 79.69 102 GLN A CA 1
ATOM 815 C C . GLN A 1 102 ? 41.679 -15.657 4.454 1.00 79.69 102 GLN A C 1
ATOM 817 O O . GLN A 1 102 ? 42.849 -15.356 4.693 1.00 79.69 102 GLN A O 1
ATOM 822 N N . LYS A 1 103 ? 41.221 -15.746 3.200 1.00 83.75 103 LYS A N 1
ATOM 823 C CA . LYS A 1 103 ? 42.070 -15.501 2.022 1.00 83.75 103 LYS A CA 1
ATOM 824 C C . LYS A 1 103 ? 42.520 -14.050 1.939 1.00 83.75 103 LYS A C 1
ATOM 826 O O . LYS A 1 103 ? 43.696 -13.794 1.702 1.00 83.75 103 LYS A O 1
ATOM 831 N N . ARG A 1 104 ? 41.609 -13.108 2.191 1.00 83.50 104 ARG A N 1
ATOM 832 C CA . ARG A 1 104 ? 41.936 -11.681 2.302 1.00 83.50 104 ARG A CA 1
ATOM 833 C C . ARG A 1 104 ? 42.967 -11.439 3.406 1.00 83.50 104 ARG A C 1
ATOM 835 O O . ARG A 1 104 ? 43.987 -10.816 3.137 1.00 83.50 104 ARG A O 1
ATOM 842 N N . ASP A 1 105 ? 42.727 -11.956 4.610 1.00 84.19 105 ASP A N 1
ATOM 843 C CA . ASP A 1 105 ? 43.625 -11.777 5.758 1.00 84.19 105 ASP A CA 1
ATOM 844 C C . ASP A 1 105 ? 45.023 -12.331 5.472 1.00 84.19 105 ASP A C 1
ATOM 846 O O . ASP A 1 105 ? 46.020 -11.715 5.835 1.00 84.19 105 ASP A O 1
ATOM 850 N N . THR A 1 106 ? 45.104 -13.446 4.744 1.00 86.19 106 THR A N 1
ATOM 851 C CA . THR A 1 106 ? 46.381 -14.033 4.318 1.00 86.19 106 THR A CA 1
ATOM 852 C C . THR A 1 106 ? 47.112 -13.134 3.312 1.00 86.19 106 THR A C 1
ATOM 854 O O . THR A 1 106 ? 48.318 -12.926 3.446 1.00 86.19 106 THR A O 1
ATOM 857 N N . LEU A 1 107 ? 46.396 -12.547 2.341 1.00 87.19 107 LEU A N 1
ATOM 858 C CA . LEU A 1 107 ? 46.979 -11.634 1.345 1.00 87.19 107 LEU A CA 1
ATOM 859 C C . LEU A 1 107 ? 47.583 -10.368 1.967 1.00 87.19 107 LEU A C 1
ATOM 861 O O . LEU A 1 107 ? 48.538 -9.817 1.414 1.00 87.19 107 LEU A O 1
ATOM 865 N N . CYS A 1 108 ? 47.029 -9.888 3.084 1.00 88.31 108 CYS A N 1
ATOM 866 C CA . CYS A 1 108 ? 47.453 -8.648 3.733 1.00 88.31 108 CYS A CA 1
ATOM 867 C C . CYS A 1 108 ? 47.969 -8.821 5.171 1.00 88.31 108 CYS A C 1
ATOM 869 O O . CYS A 1 108 ? 48.010 -7.834 5.900 1.00 88.31 108 CYS A O 1
ATOM 871 N N . GLU A 1 109 ? 48.399 -10.019 5.588 1.00 88.38 109 GLU A N 1
ATOM 872 C CA . GLU A 1 109 ? 48.829 -10.313 6.973 1.00 88.38 109 GLU A CA 1
ATOM 873 C C . GLU A 1 109 ? 49.906 -9.341 7.493 1.00 88.38 109 GLU A C 1
ATOM 875 O O . GLU A 1 109 ? 49.897 -8.955 8.660 1.00 88.38 109 GLU A O 1
ATOM 880 N N . LYS A 1 110 ? 50.835 -8.929 6.622 1.00 87.88 110 LYS A N 1
ATOM 881 C CA . LYS A 1 110 ? 51.882 -7.931 6.917 1.00 87.88 110 LYS A CA 1
ATOM 882 C C . LYS A 1 110 ? 51.657 -6.590 6.215 1.00 87.88 110 LYS A C 1
ATOM 884 O O . LYS A 1 110 ? 52.500 -5.708 6.335 1.00 87.88 110 LYS A O 1
ATOM 889 N N . GLY A 1 111 ? 50.564 -6.477 5.465 1.00 87.88 111 GLY A N 1
ATOM 890 C CA . GLY A 1 111 ? 50.225 -5.331 4.633 1.00 87.88 111 GLY A CA 1
ATOM 891 C C . GLY A 1 111 ? 49.033 -4.554 5.184 1.00 87.88 111 GLY A C 1
ATOM 892 O O . GLY A 1 111 ? 48.911 -4.342 6.388 1.00 87.88 111 GLY A O 1
ATOM 893 N N . PHE A 1 112 ? 48.160 -4.096 4.286 1.00 88.62 112 PHE A N 1
ATOM 894 C CA . PHE A 1 112 ? 46.978 -3.313 4.647 1.00 88.62 112 PHE A CA 1
ATOM 895 C C . PHE A 1 112 ? 45.814 -3.617 3.702 1.00 88.62 112 PHE A C 1
ATOM 897 O O . PHE A 1 112 ? 46.034 -3.864 2.515 1.00 88.62 112 PHE A O 1
ATOM 904 N N . SER A 1 113 ? 44.578 -3.555 4.198 1.00 89.19 113 SER A N 1
ATOM 905 C CA . SER A 1 113 ? 43.381 -3.707 3.370 1.00 89.19 113 SER A CA 1
ATOM 906 C C . SER A 1 113 ? 42.409 -2.538 3.520 1.00 89.19 113 SER A C 1
ATOM 908 O O . SER A 1 113 ? 42.236 -1.986 4.604 1.00 89.19 113 SER A O 1
ATOM 910 N N . PHE A 1 114 ? 41.788 -2.153 2.404 1.00 89.88 114 PHE A N 1
ATOM 911 C CA . PHE A 1 114 ? 40.631 -1.263 2.365 1.00 89.88 114 PHE A CA 1
ATOM 912 C C . PHE A 1 114 ? 39.434 -2.053 1.858 1.00 89.88 114 PHE A C 1
ATOM 914 O O . PHE A 1 114 ? 39.509 -2.688 0.807 1.00 89.88 114 PHE A O 1
ATOM 921 N N . GLU A 1 115 ? 38.332 -1.996 2.593 1.00 86.25 115 GLU A N 1
ATOM 922 C CA . GLU A 1 115 ? 37.093 -2.677 2.235 1.00 86.25 115 GLU A CA 1
ATOM 923 C C . GLU A 1 115 ? 36.021 -1.648 1.897 1.00 86.25 115 GLU A C 1
ATOM 925 O O . GLU A 1 115 ? 35.762 -0.726 2.672 1.00 86.25 115 GLU A O 1
ATOM 930 N N . TYR A 1 116 ? 35.389 -1.833 0.743 1.00 85.81 116 TYR A N 1
ATOM 931 C CA . TYR A 1 116 ? 34.234 -1.068 0.301 1.00 85.81 116 TYR A CA 1
ATOM 932 C C . TYR A 1 116 ? 33.004 -1.965 0.403 1.00 85.81 116 TYR A C 1
ATOM 934 O O . TYR A 1 116 ? 33.029 -3.134 0.009 1.00 85.81 116 TYR A O 1
ATOM 942 N N . SER A 1 117 ? 31.926 -1.448 0.981 1.00 75.12 117 SER A N 1
ATOM 943 C CA . SER A 1 117 ? 30.694 -2.213 1.138 1.00 75.12 117 SER A CA 1
ATOM 944 C C . SER A 1 117 ? 29.500 -1.289 1.302 1.00 75.12 117 SER A C 1
ATOM 946 O O . SER A 1 117 ? 29.496 -0.453 2.201 1.00 75.12 117 SER A O 1
ATOM 948 N N . ALA A 1 118 ? 28.463 -1.502 0.492 1.00 68.56 118 ALA A N 1
ATOM 949 C CA . ALA A 1 118 ? 27.224 -0.728 0.568 1.00 68.56 118 ALA A CA 1
ATOM 950 C C . ALA A 1 118 ? 26.226 -1.251 1.621 1.00 68.56 118 ALA A C 1
ATOM 952 O O . ALA A 1 118 ? 25.406 -0.487 2.108 1.00 68.56 118 ALA A O 1
ATOM 953 N N . THR A 1 119 ? 26.272 -2.538 1.989 1.00 63.50 119 THR A N 1
ATOM 954 C CA . THR A 1 119 ? 25.274 -3.172 2.883 1.00 63.50 119 THR A CA 1
ATOM 955 C C . THR A 1 119 ? 25.929 -3.860 4.080 1.00 63.50 119 THR A C 1
ATOM 957 O O . THR A 1 119 ? 25.644 -5.015 4.409 1.00 63.50 119 THR A O 1
ATOM 960 N N . PHE A 1 120 ? 26.858 -3.157 4.731 1.00 65.31 120 PHE A N 1
ATOM 961 C CA . PHE A 1 120 ? 27.663 -3.734 5.806 1.00 65.31 120 PHE A CA 1
ATOM 962 C C . PHE A 1 120 ? 26.827 -4.066 7.056 1.00 65.31 120 PHE A C 1
ATOM 964 O O . PHE A 1 120 ? 26.889 -5.190 7.557 1.00 65.31 120 PHE A O 1
ATOM 971 N N . GLY A 1 121 ? 25.979 -3.134 7.512 1.00 61.91 121 GLY A N 1
ATOM 972 C CA . GLY A 1 121 ? 25.153 -3.296 8.720 1.00 61.91 121 GLY A CA 1
ATOM 973 C C . GLY A 1 121 ? 24.211 -4.506 8.685 1.00 61.91 121 GLY A C 1
ATOM 974 O O . GLY A 1 121 ? 23.977 -5.140 9.714 1.00 61.91 121 GLY A O 1
ATOM 975 N N . GLN A 1 122 ? 23.740 -4.893 7.496 1.00 59.69 122 GLN A N 1
ATOM 976 C CA . GLN A 1 122 ? 22.888 -6.070 7.307 1.00 59.69 122 GLN A CA 1
ATOM 977 C C . GLN A 1 122 ? 23.671 -7.385 7.384 1.00 59.69 122 GLN A C 1
ATOM 979 O O . GLN A 1 122 ? 23.192 -8.357 7.971 1.00 59.69 122 GLN A O 1
ATOM 984 N N . ALA A 1 123 ? 24.882 -7.423 6.825 1.00 58.44 123 ALA A N 1
ATOM 985 C CA . ALA A 1 123 ? 25.673 -8.647 6.711 1.00 58.44 123 ALA A CA 1
ATOM 986 C C . ALA A 1 123 ? 26.281 -9.115 8.041 1.00 58.44 123 ALA A C 1
ATOM 988 O O . ALA A 1 123 ? 26.438 -10.317 8.252 1.00 58.44 123 ALA A O 1
ATOM 989 N N . VAL A 1 124 ? 26.591 -8.190 8.958 1.00 63.69 124 VAL A N 1
ATOM 990 C CA . VAL A 1 124 ? 27.179 -8.528 10.267 1.00 63.69 124 VAL A CA 1
ATOM 991 C C . VAL A 1 124 ? 26.162 -8.654 11.401 1.00 63.69 124 VAL A C 1
ATOM 993 O O . VAL A 1 124 ? 26.533 -9.082 12.488 1.00 63.69 124 VAL A O 1
ATOM 996 N N . LYS A 1 125 ? 24.874 -8.361 11.160 1.00 61.16 125 LYS A N 1
ATOM 997 C CA . LYS A 1 125 ? 23.802 -8.264 12.178 1.00 61.16 125 LYS A CA 1
ATOM 998 C C . LYS A 1 125 ? 23.685 -9.478 13.116 1.00 61.16 125 LYS A C 1
ATOM 1000 O O . LYS A 1 125 ? 23.240 -9.330 14.250 1.00 61.16 125 LYS A O 1
ATOM 1005 N N . ASN A 1 126 ? 24.112 -10.659 12.664 1.00 63.22 126 ASN A N 1
ATOM 1006 C CA . ASN A 1 126 ? 24.042 -11.917 13.415 1.00 63.22 126 ASN A CA 1
ATOM 1007 C C . ASN A 1 126 ? 25.398 -12.417 13.969 1.00 63.22 126 ASN A C 1
ATOM 1009 O O . ASN A 1 126 ? 25.435 -13.492 14.564 1.00 63.22 126 ASN A O 1
ATOM 1013 N N . ASP A 1 127 ? 26.503 -11.678 13.797 1.00 70.50 127 ASP A N 1
ATOM 1014 C CA . ASP A 1 127 ? 27.836 -12.047 14.303 1.00 70.50 127 ASP A CA 1
ATOM 1015 C C . ASP A 1 127 ? 28.442 -10.912 15.142 1.00 70.50 127 ASP A C 1
ATOM 1017 O O . ASP A 1 127 ? 29.043 -9.962 14.636 1.00 70.50 127 ASP A O 1
ATOM 1021 N N . SER A 1 128 ? 28.308 -11.030 16.464 1.00 72.50 128 SER A N 1
ATOM 1022 C CA . SER A 1 128 ? 28.767 -10.018 17.420 1.00 72.50 128 SER A CA 1
ATOM 1023 C C . SER A 1 128 ? 30.277 -9.768 17.386 1.00 72.50 128 SER A C 1
ATOM 1025 O O . SER A 1 128 ? 30.709 -8.655 17.694 1.00 72.50 128 SER A O 1
ATOM 1027 N N . LYS A 1 129 ? 31.088 -10.759 16.989 1.00 75.06 129 LYS A N 1
ATOM 1028 C CA . LYS A 1 129 ? 32.543 -10.588 16.870 1.00 75.06 129 LYS A CA 1
ATOM 1029 C C . LYS A 1 129 ? 32.887 -9.759 15.641 1.00 75.06 129 LYS A C 1
ATOM 1031 O O . LYS A 1 129 ? 33.690 -8.837 15.756 1.00 75.06 129 LYS A O 1
ATOM 1036 N N . LEU A 1 130 ? 32.250 -10.046 14.504 1.00 71.81 130 LEU A N 1
ATOM 1037 C CA . LEU A 1 130 ? 32.428 -9.250 13.289 1.00 71.81 130 LEU A CA 1
ATOM 1038 C C . LEU A 1 130 ? 31.912 -7.821 13.483 1.00 71.81 130 LEU A C 1
ATOM 1040 O O . LEU A 1 130 ? 32.618 -6.884 13.126 1.00 71.81 130 LEU A O 1
ATOM 1044 N N . ILE A 1 131 ? 30.755 -7.628 14.129 1.00 72.94 131 ILE A N 1
ATOM 1045 C CA . ILE A 1 131 ? 30.260 -6.282 14.470 1.00 72.94 131 ILE A CA 1
ATOM 1046 C C . ILE A 1 131 ? 31.321 -5.502 15.253 1.00 72.94 131 ILE A C 1
ATOM 1048 O O . ILE A 1 131 ? 31.632 -4.367 14.902 1.00 72.94 131 ILE A O 1
ATOM 1052 N N . GLN A 1 132 ? 31.897 -6.098 16.301 1.00 77.25 132 GLN A N 1
ATOM 1053 C CA . GLN A 1 132 ? 32.861 -5.404 17.156 1.00 77.25 132 GLN A CA 1
ATOM 1054 C C . GLN A 1 132 ? 34.190 -5.106 16.448 1.00 77.25 132 GLN A C 1
ATOM 1056 O O . GLN A 1 132 ? 34.798 -4.066 16.706 1.00 77.25 132 GLN A O 1
ATOM 1061 N N . GLU A 1 133 ? 34.665 -6.023 15.607 1.00 76.31 133 GLU A N 1
ATOM 1062 C CA . GLU A 1 133 ? 35.877 -5.840 14.807 1.00 76.31 133 GLU A CA 1
ATOM 1063 C C . GLU A 1 133 ? 35.695 -4.682 13.827 1.00 76.31 133 GLU A C 1
ATOM 1065 O O . GLU A 1 133 ? 36.442 -3.708 13.869 1.00 76.31 133 GLU A O 1
ATOM 1070 N N . TYR A 1 134 ? 34.638 -4.730 13.021 1.00 74.50 134 TYR A N 1
ATOM 1071 C CA . TYR A 1 134 ? 34.411 -3.731 11.990 1.00 74.50 134 TYR A CA 1
ATOM 1072 C C . TYR A 1 134 ? 33.978 -2.373 12.541 1.00 74.50 134 TYR A C 1
ATOM 1074 O O . TYR A 1 134 ? 34.422 -1.355 12.018 1.00 74.50 134 TYR A O 1
ATOM 1082 N N . ALA A 1 135 ? 33.232 -2.316 13.649 1.00 74.06 135 ALA A N 1
ATOM 1083 C CA . ALA A 1 135 ? 32.921 -1.050 14.320 1.00 74.06 135 ALA A CA 1
ATOM 1084 C C . ALA A 1 135 ? 34.183 -0.262 14.728 1.00 74.06 135 ALA A C 1
ATOM 1086 O O . ALA A 1 135 ? 34.131 0.960 14.834 1.00 74.06 135 ALA A O 1
ATOM 1087 N N . LYS A 1 136 ? 35.323 -0.936 14.939 1.00 81.44 136 LYS A N 1
ATOM 1088 C CA . LYS A 1 136 ? 36.620 -0.294 15.226 1.00 81.44 136 LYS A CA 1
ATOM 1089 C C . LYS A 1 136 ? 37.415 0.070 13.968 1.00 81.44 136 LYS A C 1
ATOM 1091 O O . LYS A 1 136 ? 38.394 0.803 14.078 1.00 81.44 136 LYS A O 1
ATOM 1096 N N . CYS A 1 137 ? 37.033 -0.461 12.809 1.00 80.19 137 CYS A N 1
ATOM 1097 C CA . CYS A 1 137 ? 37.773 -0.349 11.552 1.00 80.19 137 CYS A CA 1
ATOM 1098 C C . CYS A 1 137 ? 37.077 0.532 10.501 1.00 80.19 137 CYS A C 1
ATOM 1100 O O . CYS A 1 137 ? 37.689 0.826 9.477 1.00 80.19 137 CYS A O 1
ATOM 1102 N N . ILE A 1 138 ? 35.835 0.976 10.732 1.00 82.06 138 ILE A N 1
ATOM 1103 C CA . ILE A 1 138 ? 35.145 1.926 9.847 1.00 82.06 138 ILE A CA 1
ATOM 1104 C C . ILE A 1 138 ? 35.832 3.293 9.945 1.00 82.06 138 ILE A C 1
ATOM 1106 O O . ILE A 1 138 ? 35.767 3.973 10.966 1.00 82.06 138 ILE A O 1
ATOM 1110 N N . ILE A 1 139 ? 36.500 3.686 8.860 1.00 85.19 139 ILE A N 1
ATOM 1111 C CA . ILE A 1 139 ? 37.196 4.977 8.746 1.00 85.19 139 ILE A CA 1
ATOM 1112 C C . ILE A 1 139 ? 36.222 6.088 8.334 1.00 85.19 139 ILE A C 1
ATOM 1114 O O . ILE A 1 139 ? 36.381 7.237 8.741 1.00 85.19 139 ILE A O 1
ATOM 1118 N N . PHE A 1 140 ? 35.222 5.754 7.518 1.00 85.25 140 PHE A N 1
ATOM 1119 C CA . PHE A 1 140 ? 34.228 6.691 7.014 1.00 85.25 140 PHE A CA 1
ATOM 1120 C C . PHE A 1 140 ? 32.939 5.939 6.679 1.00 85.25 140 PHE A C 1
ATOM 1122 O O . PHE A 1 140 ? 32.991 4.901 6.021 1.00 85.25 140 PHE A O 1
ATOM 1129 N N . ASP A 1 141 ? 31.809 6.469 7.137 1.00 78.94 141 ASP A N 1
ATOM 1130 C CA . ASP A 1 141 ? 30.470 5.969 6.832 1.00 78.94 141 ASP A CA 1
ATOM 1131 C C . ASP A 1 141 ? 29.701 7.063 6.087 1.00 78.94 141 ASP A C 1
ATOM 1133 O O . ASP A 1 141 ? 29.570 8.188 6.575 1.00 78.94 141 ASP A O 1
ATOM 1137 N N . TYR A 1 142 ? 29.237 6.734 4.884 1.00 82.44 142 TYR A N 1
ATOM 1138 C CA . TYR A 1 142 ? 28.452 7.624 4.036 1.00 82.44 142 TYR A CA 1
ATOM 1139 C C . TYR A 1 142 ? 27.206 6.894 3.554 1.00 82.44 142 TYR A C 1
ATOM 1141 O O . TYR A 1 142 ? 27.105 6.473 2.400 1.00 82.44 142 TYR A O 1
ATOM 1149 N N . SER A 1 143 ? 26.281 6.716 4.494 1.00 75.44 143 SER A N 1
ATOM 1150 C CA . SER A 1 143 ? 24.997 6.064 4.271 1.00 75.44 143 SER A CA 1
ATOM 1151 C C . SER A 1 143 ? 24.129 6.811 3.255 1.00 75.44 143 SER A C 1
ATOM 1153 O O . SER A 1 143 ? 24.335 7.995 2.942 1.00 75.44 143 SER A O 1
ATOM 1155 N N . TYR A 1 144 ? 23.094 6.130 2.766 1.00 77.75 144 TYR A N 1
ATOM 1156 C CA . TYR A 1 144 ? 22.175 6.691 1.781 1.00 77.75 144 TYR A CA 1
ATOM 1157 C C . TYR A 1 144 ? 21.513 7.993 2.271 1.00 77.75 144 TYR A C 1
ATOM 1159 O O . TYR A 1 144 ? 21.302 8.906 1.467 1.00 77.75 144 TYR A O 1
ATOM 1167 N N . ARG A 1 145 ? 21.253 8.134 3.587 1.00 73.00 145 ARG A N 1
ATOM 1168 C CA . ARG A 1 145 ? 20.729 9.367 4.213 1.00 73.00 145 ARG A CA 1
ATOM 1169 C C . ARG A 1 145 ? 21.565 10.596 3.867 1.00 73.00 145 ARG A C 1
ATOM 1171 O O . ARG A 1 145 ? 21.003 11.618 3.474 1.00 73.00 145 ARG A O 1
ATOM 1178 N N . TYR A 1 146 ? 22.884 10.509 4.030 1.00 80.81 146 TYR A N 1
ATOM 1179 C CA . TYR A 1 146 ? 23.787 11.626 3.751 1.00 80.81 146 TYR A CA 1
ATOM 1180 C C . TYR A 1 146 ? 23.910 11.862 2.249 1.00 80.81 146 TYR A C 1
ATOM 1182 O O . TYR A 1 146 ? 23.753 12.995 1.802 1.00 80.81 146 TYR A O 1
ATOM 1190 N N . PHE A 1 147 ? 24.067 10.787 1.469 1.00 85.62 147 PHE A N 1
ATOM 1191 C CA . PHE A 1 147 ? 24.115 10.848 0.008 1.00 85.62 147 PHE A CA 1
ATOM 1192 C C . PHE A 1 147 ? 22.924 11.631 -0.573 1.00 85.62 147 PHE A C 1
ATOM 1194 O O . PHE A 1 147 ? 23.105 12.660 -1.225 1.00 85.62 147 PHE A O 1
ATOM 1201 N N . HIS A 1 148 ? 21.688 11.213 -0.287 1.00 84.31 148 HIS A N 1
ATOM 1202 C CA . HIS A 1 148 ? 20.510 11.909 -0.816 1.00 84.31 148 HIS A CA 1
ATOM 1203 C C . HIS A 1 148 ? 20.288 13.276 -0.157 1.00 84.31 148 HIS A C 1
ATOM 1205 O O . HIS A 1 148 ? 19.901 14.222 -0.853 1.00 84.31 148 HIS A O 1
ATOM 1211 N N . GLY A 1 149 ? 20.551 13.408 1.150 1.00 78.50 149 GLY A N 1
ATOM 1212 C CA . GLY A 1 149 ? 20.386 14.652 1.911 1.00 78.50 149 GLY A CA 1
ATOM 1213 C C . GLY A 1 149 ? 21.258 15.802 1.393 1.00 78.50 149 GLY A C 1
ATOM 1214 O O . GLY A 1 149 ? 20.768 16.928 1.233 1.00 78.50 149 GLY A O 1
ATOM 1215 N N . ASP A 1 150 ? 22.502 15.490 1.021 1.00 83.69 150 ASP A N 1
ATOM 1216 C CA . ASP A 1 150 ? 23.480 16.413 0.425 1.00 83.69 150 ASP A CA 1
ATOM 1217 C C . ASP A 1 150 ? 23.167 16.767 -1.039 1.00 83.69 150 ASP A C 1
ATOM 1219 O O . ASP A 1 150 ? 23.849 17.599 -1.654 1.00 83.69 150 ASP A O 1
ATOM 1223 N N . GLY A 1 151 ? 22.121 16.155 -1.600 1.00 84.69 151 GLY A N 1
ATOM 1224 C CA . GLY A 1 151 ? 21.643 16.398 -2.952 1.00 84.69 151 GLY A CA 1
ATOM 1225 C C . GLY A 1 151 ? 22.126 15.398 -3.992 1.00 84.69 151 GLY A C 1
ATOM 1226 O O . GLY A 1 151 ? 21.756 15.565 -5.153 1.00 84.69 151 GLY A O 1
ATOM 1227 N N . TYR A 1 152 ? 22.928 14.395 -3.625 1.00 90.81 152 TYR A N 1
ATOM 1228 C CA . TYR A 1 152 ? 23.388 13.385 -4.574 1.00 90.81 152 TYR A CA 1
ATOM 1229 C C . TYR A 1 152 ? 22.266 12.427 -4.953 1.00 90.81 152 TYR A C 1
ATOM 1231 O O . TYR A 1 152 ? 21.366 12.136 -4.163 1.00 90.81 152 TYR A O 1
ATOM 1239 N N . GLY A 1 153 ? 22.334 11.921 -6.179 1.00 91.88 153 GLY A N 1
ATOM 1240 C CA . GLY A 1 153 ? 21.338 10.980 -6.661 1.00 91.88 153 GLY A CA 1
ATOM 1241 C C . GLY A 1 153 ? 19.992 11.621 -7.021 1.00 91.88 153 GLY A C 1
ATOM 1242 O O . GLY A 1 153 ? 19.690 12.774 -6.693 1.00 91.88 153 GLY A O 1
ATOM 1243 N N . LYS A 1 154 ? 19.204 10.848 -7.765 1.00 93.81 154 LYS A N 1
ATOM 1244 C CA . LYS A 1 154 ? 17.839 11.166 -8.161 1.00 93.81 154 LYS A CA 1
ATOM 1245 C C . LYS A 1 154 ? 16.949 11.158 -6.924 1.00 93.81 154 LYS A C 1
ATOM 1247 O O . LYS A 1 154 ? 17.193 10.411 -5.973 1.00 93.81 154 LYS A O 1
ATOM 1252 N N . ASP A 1 155 ? 15.892 11.954 -6.978 1.00 90.62 155 ASP A N 1
ATOM 1253 C CA . ASP A 1 155 ? 14.730 11.731 -6.123 1.00 90.62 155 ASP A CA 1
ATOM 1254 C C . ASP A 1 155 ? 14.055 10.403 -6.517 1.00 90.62 155 ASP A C 1
ATOM 1256 O O . ASP A 1 155 ? 14.383 9.814 -7.552 1.00 90.62 155 ASP A O 1
ATOM 1260 N N . TYR A 1 156 ? 13.146 9.877 -5.699 1.00 88.75 156 TYR A N 1
ATOM 1261 C CA . TYR A 1 156 ? 12.491 8.604 -5.988 1.00 88.75 156 TYR A CA 1
ATOM 1262 C C . TYR A 1 156 ? 11.019 8.571 -5.588 1.00 88.75 156 TYR A C 1
ATOM 1264 O O . TYR A 1 156 ? 10.619 9.145 -4.581 1.00 88.75 156 TYR A O 1
ATOM 1272 N N . ASN A 1 157 ? 10.245 7.821 -6.371 1.00 88.88 157 ASN A N 1
ATOM 1273 C CA . ASN A 1 157 ? 8.873 7.418 -6.088 1.00 88.88 157 ASN A CA 1
ATOM 1274 C C . ASN A 1 157 ? 8.807 5.897 -6.145 1.00 88.88 157 ASN A C 1
ATOM 1276 O O . ASN A 1 157 ? 9.251 5.299 -7.121 1.00 88.88 157 ASN A O 1
ATOM 1280 N N . ILE A 1 158 ? 8.229 5.261 -5.139 1.00 86.50 158 ILE A N 1
ATOM 1281 C CA . ILE A 1 158 ? 8.124 3.814 -5.038 1.00 86.50 158 ILE A CA 1
ATOM 1282 C C . ILE A 1 158 ? 6.677 3.464 -4.744 1.00 86.50 158 ILE A C 1
ATOM 1284 O O . ILE A 1 158 ? 6.100 3.859 -3.736 1.00 86.50 158 ILE A O 1
ATOM 1288 N N . LEU A 1 159 ? 6.090 2.708 -5.655 1.00 89.06 159 LEU A N 1
ATOM 1289 C CA . LEU A 1 159 ? 4.706 2.289 -5.633 1.00 89.06 159 LEU A CA 1
ATOM 1290 C C . LEU A 1 159 ? 4.655 0.768 -5.554 1.00 89.06 159 LEU A C 1
ATOM 1292 O O . LEU A 1 159 ? 5.478 0.090 -6.167 1.00 89.06 159 LEU A O 1
ATOM 1296 N N . ASN A 1 160 ? 3.690 0.210 -4.829 1.00 88.25 160 ASN A N 1
ATOM 1297 C CA . ASN A 1 160 ? 3.452 -1.231 -4.820 1.00 88.25 160 ASN A CA 1
ATOM 1298 C C . ASN A 1 160 ? 1.962 -1.568 -4.784 1.00 88.25 160 ASN A C 1
ATOM 1300 O O . ASN A 1 160 ? 1.244 -1.220 -3.840 1.00 88.25 160 ASN A O 1
ATOM 1304 N N . LEU A 1 161 ? 1.521 -2.295 -5.812 1.00 88.50 161 LEU A N 1
ATOM 1305 C CA . LEU A 1 161 ? 0.212 -2.929 -5.883 1.00 88.50 161 LEU A CA 1
ATOM 1306 C C . LEU A 1 161 ? 0.290 -4.289 -5.172 1.00 88.50 161 LEU A C 1
ATOM 1308 O O . LEU A 1 161 ? 0.715 -5.286 -5.758 1.00 88.50 161 LEU A O 1
ATOM 1312 N N . ALA A 1 162 ? -0.087 -4.308 -3.892 1.00 79.62 162 ALA A N 1
ATOM 1313 C CA . ALA A 1 162 ? -0.003 -5.505 -3.052 1.00 79.62 162 ALA A CA 1
ATOM 1314 C C . ALA A 1 162 ? -1.079 -6.555 -3.390 1.00 79.62 162 ALA A C 1
ATOM 1316 O O . ALA A 1 162 ? -0.788 -7.748 -3.391 1.00 79.62 162 ALA A O 1
ATOM 1317 N N . ASP A 1 163 ? -2.305 -6.112 -3.690 1.00 78.19 163 ASP A N 1
ATOM 1318 C CA . ASP A 1 163 ? -3.382 -6.964 -4.207 1.00 78.19 163 ASP A CA 1
ATOM 1319 C C . ASP A 1 163 ? -3.629 -6.607 -5.675 1.00 78.19 163 ASP A C 1
ATOM 1321 O O . ASP A 1 163 ? -3.933 -5.464 -5.994 1.00 78.19 163 ASP A O 1
ATOM 1325 N N . ASP A 1 164 ? -3.467 -7.564 -6.573 1.00 77.19 164 ASP A N 1
ATOM 1326 C CA . ASP A 1 164 ? -3.559 -7.399 -8.026 1.00 77.19 164 ASP A CA 1
ATOM 1327 C C . ASP A 1 164 ? -4.571 -8.383 -8.647 1.00 77.19 164 ASP A C 1
ATOM 1329 O O . ASP A 1 164 ? -4.496 -8.686 -9.838 1.00 77.19 164 ASP A O 1
ATOM 1333 N N . LYS A 1 165 ? -5.491 -8.925 -7.836 1.00 75.06 165 LYS A N 1
ATOM 1334 C CA . LYS A 1 165 ? -6.522 -9.866 -8.306 1.00 75.06 165 LYS A CA 1
ATOM 1335 C C . LYS A 1 165 ? -7.435 -9.258 -9.369 1.00 75.06 165 LYS A C 1
ATOM 1337 O O . LYS A 1 165 ? -7.908 -9.987 -10.235 1.00 75.06 165 LYS A O 1
ATOM 1342 N N . ASP A 1 166 ? -7.676 -7.949 -9.300 1.00 79.25 166 ASP A N 1
ATOM 1343 C CA . ASP A 1 166 ? -8.379 -7.213 -10.350 1.00 79.25 166 ASP A CA 1
ATOM 1344 C C . ASP A 1 166 ? -7.395 -6.905 -11.494 1.00 79.25 166 ASP A C 1
ATOM 1346 O O . ASP A 1 166 ? -6.529 -6.029 -11.395 1.00 79.25 166 ASP A O 1
ATOM 1350 N N . GLU A 1 167 ? -7.530 -7.654 -12.591 1.00 82.38 167 GLU A N 1
ATOM 1351 C CA . GLU A 1 167 ? -6.681 -7.523 -13.776 1.00 82.38 167 GLU A CA 1
ATOM 1352 C C . GLU A 1 167 ? -6.824 -6.146 -14.448 1.00 82.38 167 GLU A C 1
ATOM 1354 O O . GLU A 1 167 ? -5.844 -5.612 -14.973 1.00 82.38 167 GLU A O 1
ATOM 1359 N N . ASP A 1 168 ? -8.013 -5.537 -14.419 1.00 83.38 168 ASP A N 1
ATOM 1360 C CA . ASP A 1 168 ? -8.240 -4.214 -15.005 1.00 83.38 168 ASP A CA 1
ATOM 1361 C C . ASP A 1 168 ? -7.531 -3.133 -14.179 1.00 83.38 168 ASP A C 1
ATOM 1363 O O . ASP A 1 168 ? -6.853 -2.274 -14.750 1.00 83.38 168 ASP A O 1
ATOM 1367 N N . MET A 1 169 ? -7.581 -3.225 -12.847 1.00 84.56 169 MET A N 1
ATOM 1368 C CA . MET A 1 169 ? -6.817 -2.340 -11.956 1.00 84.56 169 MET A CA 1
ATOM 1369 C C . MET A 1 169 ? -5.310 -2.540 -12.093 1.00 84.56 169 MET A C 1
ATOM 1371 O O . MET A 1 169 ? -4.553 -1.568 -12.143 1.00 84.56 169 MET A O 1
ATOM 1375 N N . ARG A 1 170 ? -4.856 -3.790 -12.209 1.00 89.50 170 ARG A N 1
ATOM 1376 C CA . ARG A 1 170 ? -3.448 -4.095 -12.476 1.00 89.50 170 ARG A CA 1
ATOM 1377 C C . ARG A 1 170 ? -2.992 -3.488 -13.807 1.00 89.50 170 ARG A C 1
ATOM 1379 O O . ARG A 1 170 ? -1.927 -2.876 -13.865 1.00 89.50 170 ARG A O 1
ATOM 1386 N N . ASN A 1 171 ? -3.797 -3.607 -14.864 1.00 91.56 171 ASN A N 1
ATOM 1387 C CA . ASN A 1 171 ? -3.502 -2.997 -16.162 1.00 91.56 171 ASN A CA 1
ATOM 1388 C C . ASN A 1 171 ? -3.515 -1.458 -16.091 1.00 91.56 171 ASN A C 1
ATOM 1390 O O . ASN A 1 171 ? -2.657 -0.829 -16.708 1.00 91.56 171 ASN A O 1
ATOM 1394 N N . LEU A 1 172 ? -4.423 -0.841 -15.324 1.00 93.88 172 LEU A N 1
ATOM 1395 C CA . LEU A 1 172 ? -4.430 0.606 -15.068 1.00 93.88 172 LEU A CA 1
ATOM 1396 C C . LEU A 1 172 ? -3.140 1.057 -14.363 1.00 93.88 172 LEU A C 1
ATOM 1398 O O . LEU A 1 172 ? -2.504 2.020 -14.788 1.00 93.88 172 LEU A O 1
ATOM 1402 N N . TYR A 1 173 ? -2.713 0.328 -13.333 1.00 95.06 173 TYR A N 1
ATOM 1403 C CA . TYR A 1 173 ? -1.483 0.604 -12.591 1.00 95.06 173 TYR A CA 1
ATOM 1404 C C . TYR A 1 173 ? -0.222 0.478 -13.465 1.00 95.06 173 TYR A C 1
ATOM 1406 O O . TYR A 1 173 ? 0.637 1.360 -13.456 1.00 95.06 173 TYR A O 1
ATOM 1414 N N . LEU A 1 174 ? -0.124 -0.570 -14.290 1.00 95.56 174 LEU A N 1
ATOM 1415 C CA . LEU A 1 174 ? 0.982 -0.721 -15.245 1.00 95.56 174 LEU A CA 1
ATOM 1416 C C . LEU A 1 174 ? 0.914 0.306 -16.392 1.00 95.56 174 LEU A C 1
ATOM 1418 O O . LEU A 1 174 ? 1.951 0.747 -16.888 1.00 95.56 174 LEU A O 1
ATOM 1422 N N . THR A 1 175 ? -0.285 0.756 -16.776 1.00 97.19 175 THR A N 1
ATOM 1423 C CA . THR A 1 175 ? -0.457 1.891 -17.701 1.00 97.19 175 THR A CA 1
ATOM 1424 C C . THR A 1 175 ? 0.113 3.172 -17.089 1.00 97.19 175 THR A C 1
ATOM 1426 O O . THR A 1 175 ? 0.821 3.905 -17.776 1.00 97.19 175 THR A O 1
ATOM 1429 N N . ALA A 1 176 ? -0.100 3.411 -15.789 1.00 96.69 176 ALA A N 1
ATOM 1430 C CA . ALA A 1 176 ? 0.501 4.541 -15.080 1.00 96.69 176 ALA A CA 1
ATOM 1431 C C . ALA A 1 176 ? 2.039 4.475 -15.079 1.00 96.69 176 ALA A C 1
ATOM 1433 O O . ALA A 1 176 ? 2.689 5.499 -15.290 1.00 96.69 176 ALA A O 1
ATOM 1434 N N . CYS A 1 177 ? 2.619 3.276 -14.931 1.00 97.31 177 CYS A N 1
ATOM 1435 C CA . CYS A 1 177 ? 4.063 3.047 -15.073 1.00 97.31 177 CYS A CA 1
ATOM 1436 C C . CYS A 1 177 ? 4.579 3.487 -16.455 1.00 97.31 177 CYS A C 1
ATOM 1438 O O . CYS A 1 177 ? 5.503 4.299 -16.543 1.00 97.31 177 CYS A O 1
ATOM 1440 N N . LEU A 1 178 ? 3.936 3.033 -17.538 1.00 98.06 178 LEU A N 1
ATOM 1441 C CA . LEU A 1 178 ? 4.311 3.444 -18.895 1.00 98.06 178 LEU A CA 1
ATOM 1442 C C . LEU A 1 178 ? 4.095 4.939 -19.142 1.00 98.06 178 LEU A C 1
ATOM 1444 O O . LEU A 1 178 ? 4.922 5.560 -19.802 1.00 98.06 178 LEU A O 1
ATOM 1448 N N . MET A 1 179 ? 3.028 5.537 -18.608 1.00 97.38 179 MET A N 1
ATOM 1449 C CA . MET A 1 179 ? 2.784 6.976 -18.739 1.00 97.38 179 MET A CA 1
ATOM 1450 C C . MET A 1 179 ? 3.840 7.819 -18.013 1.00 97.38 179 MET A C 1
ATOM 1452 O O . MET A 1 179 ? 4.260 8.846 -18.545 1.00 97.38 179 MET A O 1
ATOM 1456 N N . MET A 1 180 ? 4.299 7.393 -16.830 1.00 96.75 180 MET A N 1
ATOM 1457 C CA . MET A 1 180 ? 5.388 8.066 -16.109 1.00 96.75 180 MET A CA 1
ATOM 1458 C C . MET A 1 180 ? 6.691 8.006 -16.905 1.00 96.75 180 MET A C 1
ATOM 1460 O O . MET A 1 180 ? 7.354 9.028 -17.088 1.00 96.75 180 MET A O 1
ATOM 1464 N N . PHE A 1 181 ? 7.016 6.833 -17.450 1.00 98.31 181 PHE A N 1
ATOM 1465 C CA . PHE A 1 181 ? 8.188 6.660 -18.300 1.00 98.31 181 PHE A CA 1
ATOM 1466 C C . PHE A 1 181 ? 8.101 7.481 -19.598 1.00 98.31 181 PHE A C 1
ATOM 1468 O O . PHE A 1 181 ? 9.046 8.185 -19.959 1.00 98.31 181 PHE A O 1
ATOM 1475 N N . TYR A 1 182 ? 6.946 7.459 -20.268 1.00 98.12 182 TYR A N 1
ATOM 1476 C CA . TYR A 1 182 ? 6.666 8.272 -21.452 1.00 98.12 182 TYR A CA 1
ATOM 1477 C C . TYR A 1 182 ? 6.851 9.765 -21.174 1.00 98.12 182 TYR A C 1
ATOM 1479 O O . TYR A 1 182 ? 7.499 10.458 -21.955 1.00 98.12 182 TYR A O 1
ATOM 1487 N N . GLN A 1 183 ? 6.336 10.261 -20.044 1.00 96.81 183 GLN A N 1
ATOM 1488 C CA . GLN A 1 183 ? 6.512 11.656 -19.648 1.00 96.81 183 GLN A CA 1
ATOM 1489 C C . GLN A 1 183 ? 8.001 12.021 -19.536 1.00 96.81 183 GLN A C 1
ATOM 1491 O O . GLN A 1 183 ? 8.402 13.071 -20.033 1.00 96.81 183 GLN A O 1
ATOM 1496 N N . GLN A 1 184 ? 8.830 11.150 -18.950 1.00 97.50 184 GLN A N 1
ATOM 1497 C CA . GLN A 1 184 ? 10.279 11.365 -18.858 1.00 97.50 184 GLN A CA 1
ATOM 1498 C C . GLN A 1 184 ? 10.957 11.371 -20.236 1.00 97.50 184 GLN A C 1
ATOM 1500 O O . GLN A 1 184 ? 11.764 12.260 -20.510 1.00 97.50 184 GLN A O 1
ATOM 1505 N N . LEU A 1 185 ? 10.620 10.418 -21.115 1.00 96.94 185 LEU A N 1
ATOM 1506 C CA . LEU A 1 185 ? 11.152 10.368 -22.483 1.00 96.94 185 LEU A CA 1
ATOM 1507 C C . LEU A 1 185 ? 10.777 11.618 -23.283 1.00 96.94 185 LEU A C 1
ATOM 1509 O O . LEU A 1 185 ? 11.641 12.229 -23.908 1.00 96.94 185 LEU A O 1
ATOM 1513 N N . LYS A 1 186 ? 9.515 12.044 -23.211 1.00 96.62 186 LYS A N 1
ATOM 1514 C CA . LYS A 1 186 ? 9.028 13.226 -23.924 1.00 96.62 186 LYS A CA 1
ATOM 1515 C C . LYS A 1 186 ? 9.697 14.511 -23.443 1.00 96.62 186 LYS A C 1
ATOM 1517 O O . LYS A 1 186 ? 10.093 15.341 -24.258 1.00 96.62 186 LYS A O 1
ATOM 1522 N N . ILE A 1 187 ? 9.888 14.656 -22.129 1.00 96.56 187 ILE A N 1
ATOM 1523 C CA . ILE A 1 187 ? 10.665 15.765 -21.560 1.00 96.56 187 ILE A CA 1
ATOM 1524 C C . ILE A 1 187 ? 12.088 15.758 -22.116 1.00 96.56 187 ILE A C 1
ATOM 1526 O O . ILE A 1 187 ? 12.572 16.806 -22.545 1.00 96.56 187 ILE A O 1
ATOM 1530 N N . TYR A 1 188 ? 12.741 14.595 -22.128 1.00 95.88 188 TYR A N 1
ATOM 1531 C CA . TYR A 1 188 ? 14.095 14.459 -22.649 1.00 95.88 188 TYR A CA 1
ATOM 1532 C C . TYR A 1 188 ? 14.185 14.866 -24.125 1.00 95.88 188 TYR A C 1
ATOM 1534 O O . TYR A 1 188 ? 15.032 15.683 -24.474 1.00 95.88 188 TYR A O 1
ATOM 1542 N N . GLU A 1 189 ? 13.300 14.353 -24.983 1.00 94.12 189 GLU A N 1
ATOM 1543 C CA . GLU A 1 189 ? 13.319 14.637 -26.423 1.00 94.12 189 GLU A CA 1
ATOM 1544 C C . GLU A 1 189 ? 13.062 16.106 -26.752 1.00 94.12 189 GLU A C 1
ATOM 1546 O O . GLU A 1 189 ? 13.772 16.680 -27.575 1.00 94.12 189 GLU A O 1
ATOM 1551 N N . GLU A 1 190 ? 12.102 16.739 -26.082 1.00 95.00 190 GLU A N 1
ATOM 1552 C CA . GLU A 1 190 ? 11.728 18.123 -26.376 1.00 95.00 190 GLU A CA 1
ATOM 1553 C C . GLU A 1 190 ? 12.655 19.169 -25.732 1.00 95.00 190 GLU A C 1
ATOM 1555 O O . GLU A 1 190 ? 12.611 20.336 -26.115 1.00 95.00 190 GLU A O 1
ATOM 1560 N N . ASN A 1 191 ? 13.466 18.792 -24.734 1.00 94.62 191 ASN A N 1
ATOM 1561 C CA . ASN A 1 191 ? 14.263 19.735 -23.933 1.00 94.62 191 ASN A CA 1
ATOM 1562 C C . ASN A 1 191 ? 15.764 19.395 -23.919 1.00 94.62 191 ASN A C 1
ATOM 1564 O O . ASN A 1 191 ? 16.473 19.830 -23.011 1.00 94.62 191 ASN A O 1
ATOM 1568 N N . ARG A 1 192 ? 16.268 18.641 -24.912 1.00 92.44 192 ARG A N 1
ATOM 1569 C CA . ARG A 1 192 ? 17.668 18.166 -24.958 1.00 92.44 192 ARG A CA 1
ATOM 1570 C C . ARG A 1 192 ? 18.699 19.266 -24.713 1.00 92.44 192 ARG A C 1
ATOM 1572 O O . ARG A 1 192 ? 19.594 19.079 -23.897 1.00 92.44 192 ARG A O 1
ATOM 1579 N N . GLU A 1 193 ? 18.560 20.414 -25.375 1.00 93.00 193 GLU A N 1
ATOM 1580 C CA . GLU A 1 193 ? 19.511 21.526 -25.234 1.00 93.00 193 GLU A CA 1
ATOM 1581 C C . GLU A 1 193 ? 19.554 22.075 -23.802 1.00 93.00 193 GLU A C 1
ATOM 1583 O O . GLU A 1 193 ? 20.632 22.273 -23.248 1.00 93.00 193 GLU A O 1
ATOM 1588 N N . ALA A 1 194 ? 18.388 22.257 -23.176 1.00 92.75 194 ALA A N 1
ATOM 1589 C CA . ALA A 1 194 ? 18.286 22.757 -21.806 1.00 92.75 194 ALA A CA 1
ATOM 1590 C C . ALA A 1 194 ? 18.753 21.728 -20.761 1.00 92.75 194 ALA A C 1
ATOM 1592 O O . ALA A 1 194 ? 19.222 22.104 -19.689 1.00 92.75 194 ALA A O 1
ATOM 1593 N N . LEU A 1 195 ? 18.637 20.431 -21.065 1.00 94.75 195 LEU A N 1
ATOM 1594 C CA . LEU A 1 195 ? 19.067 19.332 -20.198 1.00 94.75 195 LEU A CA 1
ATOM 1595 C C . LEU A 1 195 ? 20.565 19.008 -20.328 1.00 94.75 195 LEU A C 1
ATOM 1597 O O . LEU A 1 195 ? 21.142 18.449 -19.395 1.00 94.75 195 LEU A O 1
ATOM 1601 N N . ASN A 1 196 ? 21.206 19.371 -21.443 1.00 93.44 196 ASN A N 1
ATOM 1602 C CA . ASN A 1 196 ? 22.608 19.053 -21.726 1.00 93.44 196 ASN A CA 1
ATOM 1603 C C . ASN A 1 196 ? 23.598 19.521 -20.633 1.00 93.44 196 ASN A C 1
ATOM 1605 O O . ASN A 1 196 ? 24.443 18.715 -20.242 1.00 93.44 196 ASN A O 1
ATOM 1609 N N . PRO A 1 197 ? 23.483 20.737 -20.047 1.00 93.69 197 PRO A N 1
ATOM 1610 C CA . PRO A 1 197 ? 24.359 21.161 -18.947 1.00 93.69 197 PRO A CA 1
ATOM 1611 C C . PRO A 1 197 ? 24.298 20.253 -17.708 1.00 93.69 197 PRO A C 1
ATOM 1613 O O . PRO A 1 197 ? 25.256 20.179 -16.945 1.00 93.69 197 PRO A O 1
ATOM 1616 N N . PHE A 1 198 ? 23.175 19.557 -17.514 1.00 95.00 198 PHE A N 1
ATOM 1617 C CA . PHE A 1 198 ? 22.925 18.639 -16.399 1.00 95.00 198 PHE A CA 1
ATOM 1618 C C . PHE A 1 198 ? 23.265 17.182 -16.734 1.00 95.00 198 PHE A C 1
ATOM 1620 O O . PHE A 1 198 ? 23.098 16.304 -15.887 1.00 95.00 198 PHE A O 1
ATOM 1627 N N . MET A 1 199 ? 23.713 16.918 -17.969 1.00 94.88 199 MET A N 1
ATOM 1628 C CA . MET A 1 199 ? 24.090 15.591 -18.463 1.00 94.88 199 MET A CA 1
ATOM 1629 C C . MET A 1 199 ? 23.020 14.523 -18.201 1.00 94.88 199 MET A C 1
ATOM 1631 O O . MET A 1 199 ? 23.325 13.381 -17.846 1.00 94.88 199 MET A O 1
ATOM 1635 N N . ILE A 1 200 ? 21.749 14.904 -18.351 1.00 94.56 200 ILE A N 1
ATOM 1636 C CA . ILE A 1 200 ? 20.637 13.959 -18.265 1.00 94.56 200 ILE A CA 1
ATOM 1637 C C . ILE A 1 200 ? 20.722 13.019 -19.464 1.00 94.56 200 ILE A C 1
ATOM 1639 O O . ILE A 1 200 ? 20.780 13.461 -20.608 1.00 94.56 200 ILE A O 1
ATOM 1643 N N . GLU A 1 201 ? 20.734 11.719 -19.192 1.00 94.44 201 GLU A N 1
ATOM 1644 C CA . GLU A 1 201 ? 20.754 10.681 -20.218 1.00 94.44 201 GLU A CA 1
ATOM 1645 C C . GLU A 1 201 ? 19.343 10.320 -20.684 1.00 94.44 201 GLU A C 1
ATOM 1647 O O . GLU A 1 201 ? 18.369 10.497 -19.947 1.00 94.44 201 GLU A O 1
ATOM 1652 N N . LYS A 1 202 ? 19.233 9.759 -21.896 1.00 95.50 202 LYS A N 1
ATOM 1653 C CA . LYS A 1 202 ? 17.948 9.292 -22.434 1.00 95.50 202 LYS A CA 1
ATOM 1654 C C . LYS A 1 202 ? 17.335 8.250 -21.482 1.00 95.50 202 LYS A C 1
ATOM 1656 O O . LYS A 1 202 ? 17.966 7.206 -21.292 1.00 95.50 202 LYS A O 1
ATOM 1661 N N . PRO A 1 203 ? 16.123 8.471 -20.936 1.00 96.38 203 PRO A N 1
ATOM 1662 C CA . PRO A 1 203 ? 15.492 7.547 -19.998 1.00 96.38 203 PRO A CA 1
ATOM 1663 C C . PRO A 1 203 ? 15.425 6.092 -20.493 1.00 96.38 203 PRO A C 1
ATOM 1665 O O . PRO A 1 203 ? 15.231 5.824 -21.680 1.00 96.38 203 PRO A O 1
ATOM 1668 N N . LEU A 1 204 ? 15.568 5.151 -19.561 1.00 96.19 204 LEU A N 1
ATOM 1669 C CA . LEU A 1 204 ? 15.444 3.707 -19.755 1.00 96.19 204 LEU A CA 1
ATOM 1670 C C . LEU A 1 204 ? 14.479 3.128 -18.713 1.00 96.19 204 LEU A C 1
ATOM 1672 O O . LEU A 1 204 ? 14.595 3.424 -17.516 1.00 96.19 204 LEU A O 1
ATOM 1676 N N . LEU A 1 205 ? 13.549 2.295 -19.182 1.00 96.50 205 LEU A N 1
ATOM 1677 C CA . LEU A 1 205 ? 12.626 1.516 -18.364 1.00 96.50 205 LEU A CA 1
ATOM 1678 C C . LEU A 1 205 ? 13.198 0.119 -18.144 1.00 96.50 205 LEU A C 1
ATOM 1680 O O . LEU A 1 205 ? 13.499 -0.585 -19.105 1.00 96.50 205 LEU A O 1
ATOM 1684 N N . VAL A 1 206 ? 13.326 -0.295 -16.887 1.00 93.38 206 VAL A N 1
ATOM 1685 C CA . VAL A 1 206 ? 13.867 -1.609 -16.528 1.00 93.38 206 VAL A CA 1
ATOM 1686 C C . VAL A 1 206 ? 12.791 -2.437 -15.845 1.00 93.38 206 VAL A C 1
ATOM 1688 O O . VAL A 1 206 ? 12.333 -2.083 -14.764 1.00 93.38 206 VAL A O 1
ATOM 1691 N N . PHE A 1 207 ? 12.409 -3.562 -16.435 1.00 91.06 207 PHE A N 1
ATOM 1692 C CA . PHE A 1 207 ? 11.581 -4.557 -15.771 1.00 91.06 207 PHE A CA 1
ATOM 1693 C C . PHE A 1 207 ? 12.428 -5.707 -15.238 1.00 91.06 207 PHE A C 1
ATOM 1695 O O . PHE A 1 207 ? 13.240 -6.288 -15.962 1.00 91.06 207 PHE A O 1
ATOM 1702 N N . VAL A 1 208 ? 12.193 -6.078 -13.983 1.00 85.50 208 VAL A N 1
ATOM 1703 C CA . VAL A 1 208 ? 12.857 -7.216 -13.349 1.00 85.50 208 VAL A CA 1
ATOM 1704 C C . VAL A 1 208 ? 11.804 -8.178 -12.814 1.00 85.50 208 VAL A C 1
ATOM 1706 O O . VAL A 1 208 ? 10.935 -7.797 -12.027 1.00 85.50 208 VAL A O 1
ATOM 1709 N N . GLY A 1 209 ? 11.886 -9.429 -13.264 1.00 77.69 209 GLY A N 1
ATOM 1710 C CA . GLY A 1 209 ? 11.097 -10.552 -12.764 1.00 77.69 209 GLY A CA 1
ATOM 1711 C C . GLY A 1 209 ? 11.959 -11.507 -11.941 1.00 77.69 209 GLY A C 1
ATOM 1712 O O . GLY A 1 209 ? 13.131 -11.723 -12.266 1.00 77.69 209 GLY A O 1
ATOM 1713 N N . SER A 1 210 ? 11.399 -12.085 -10.875 1.00 66.94 210 SER A N 1
ATOM 1714 C CA . SER A 1 210 ? 12.118 -13.050 -10.030 1.00 66.94 210 SER A CA 1
ATOM 1715 C C . SER A 1 210 ? 12.320 -14.388 -10.752 1.00 66.94 210 SER A C 1
ATOM 1717 O O . SER A 1 210 ? 13.265 -15.129 -10.460 1.00 66.94 210 SER A O 1
ATOM 1719 N N . THR A 1 211 ? 11.485 -14.677 -11.759 1.00 64.06 211 THR A N 1
ATOM 1720 C CA . THR A 1 211 ? 11.496 -15.941 -12.494 1.00 64.06 211 THR A CA 1
ATOM 1721 C C . THR A 1 211 ? 11.484 -15.788 -14.016 1.00 64.06 211 THR A C 1
ATOM 1723 O O . THR A 1 211 ? 10.687 -15.074 -14.622 1.00 64.06 211 THR A O 1
ATOM 1726 N N . VAL A 1 212 ? 12.380 -16.544 -14.654 1.00 58.38 212 VAL A N 1
ATOM 1727 C CA . VAL A 1 212 ? 12.418 -16.758 -16.114 1.00 58.38 212 VAL A CA 1
ATOM 1728 C C . VAL A 1 212 ? 11.731 -18.063 -16.523 1.00 58.38 212 VAL A C 1
ATOM 1730 O O . VAL A 1 212 ? 11.310 -18.224 -17.664 1.00 58.38 212 VAL A O 1
ATOM 1733 N N . ASN A 1 213 ? 11.575 -18.981 -15.567 1.00 57.28 213 ASN A N 1
ATOM 1734 C CA . ASN A 1 213 ? 10.893 -20.259 -15.725 1.00 57.28 213 ASN A CA 1
ATOM 1735 C C . ASN A 1 213 ? 9.419 -20.126 -15.338 1.00 57.28 213 ASN A C 1
ATOM 1737 O O . ASN A 1 213 ? 9.089 -19.334 -14.464 1.00 57.28 213 ASN A O 1
ATOM 1741 N N . ALA A 1 214 ? 8.542 -20.919 -15.950 1.00 58.69 214 ALA A N 1
ATOM 1742 C CA . ALA A 1 214 ? 7.127 -20.931 -15.599 1.00 58.69 214 ALA A CA 1
ATOM 1743 C C . ALA A 1 214 ? 6.891 -21.313 -14.129 1.00 58.69 214 ALA A C 1
ATOM 1745 O O . ALA A 1 214 ? 7.400 -22.337 -13.669 1.00 58.69 214 ALA A O 1
ATOM 1746 N N . VAL A 1 215 ? 6.096 -20.505 -13.424 1.00 56.88 215 VAL A N 1
ATOM 1747 C CA . VAL A 1 215 ? 5.819 -20.675 -11.981 1.00 56.88 215 VAL A CA 1
ATOM 1748 C C . VAL A 1 215 ? 4.328 -20.745 -11.675 1.00 56.88 215 VAL A C 1
ATOM 1750 O O . VAL A 1 215 ? 3.937 -21.216 -10.610 1.00 56.88 215 VAL A O 1
ATOM 1753 N N . ARG A 1 216 ? 3.482 -20.288 -12.603 1.00 64.25 216 ARG A N 1
ATOM 1754 C CA . ARG A 1 216 ? 2.026 -20.324 -12.471 1.00 64.25 216 ARG A CA 1
ATOM 1755 C C . ARG A 1 216 ? 1.372 -20.842 -13.738 1.00 64.25 216 ARG A C 1
ATOM 1757 O O . ARG A 1 216 ? 1.907 -20.692 -14.837 1.00 64.25 216 ARG A O 1
ATOM 1764 N N . THR A 1 217 ? 0.188 -21.410 -13.564 1.00 54.31 217 THR A N 1
ATOM 1765 C CA . THR A 1 217 ? -0.663 -21.851 -14.662 1.00 54.31 217 THR A CA 1
ATOM 1766 C C . THR A 1 217 ? -1.879 -20.933 -14.749 1.00 54.31 217 THR A C 1
ATOM 1768 O O . THR A 1 217 ? -2.751 -20.983 -13.888 1.00 54.31 217 THR A O 1
ATOM 1771 N N . GLU A 1 218 ? -1.956 -20.110 -15.792 1.00 55.19 218 GLU A N 1
ATOM 1772 C CA . GLU A 1 218 ? -3.127 -19.287 -16.112 1.00 55.19 218 GLU A CA 1
ATOM 1773 C C . GLU A 1 218 ? -3.808 -19.850 -17.355 1.00 55.19 218 GLU A C 1
ATOM 1775 O O . GLU A 1 218 ? -3.160 -20.091 -18.370 1.00 55.19 218 GLU A O 1
ATOM 1780 N N . ASN A 1 219 ? -5.114 -20.125 -17.280 1.00 49.00 219 ASN A N 1
ATOM 1781 C CA . ASN A 1 219 ? -5.874 -20.734 -18.382 1.00 49.00 219 ASN A CA 1
ATOM 1782 C C . ASN A 1 219 ? -5.214 -22.004 -18.964 1.00 49.00 219 ASN A C 1
ATOM 1784 O O . ASN A 1 219 ? -5.221 -22.220 -20.174 1.00 49.00 219 ASN A O 1
ATOM 1788 N N . LYS A 1 220 ? -4.645 -22.856 -18.095 1.00 51.81 220 LYS A N 1
ATOM 1789 C CA . LYS A 1 220 ? -3.870 -24.068 -18.448 1.00 51.81 220 LYS A CA 1
ATOM 1790 C C . LYS A 1 220 ? -2.533 -23.805 -19.168 1.00 51.81 220 LYS A C 1
ATOM 1792 O O . LYS A 1 220 ? -1.918 -24.758 -19.638 1.00 51.81 220 LYS A O 1
ATOM 1797 N N . LYS A 1 221 ? -2.061 -22.556 -19.225 1.00 50.91 221 LYS A N 1
ATOM 1798 C CA . LYS A 1 221 ? -0.775 -22.162 -19.814 1.00 50.91 221 LYS A CA 1
ATOM 1799 C C . LYS A 1 221 ? 0.215 -21.698 -18.750 1.00 50.91 221 LYS A C 1
ATOM 1801 O O . LYS A 1 221 ? -0.154 -21.068 -17.766 1.00 50.91 221 LYS A O 1
ATOM 1806 N N . ASN A 1 222 ? 1.479 -22.028 -18.960 1.00 67.50 222 ASN A N 1
ATOM 1807 C CA . ASN A 1 222 ? 2.580 -21.788 -18.038 1.00 67.50 222 ASN A CA 1
ATOM 1808 C C . ASN A 1 222 ? 3.150 -20.372 -18.212 1.00 67.50 222 ASN A C 1
ATOM 1810 O O . ASN A 1 222 ? 3.734 -20.083 -19.248 1.00 67.50 222 ASN A O 1
ATOM 1814 N N . VAL A 1 223 ? 3.016 -19.503 -17.206 1.00 65.62 223 VAL A N 1
ATOM 1815 C CA . VAL A 1 223 ? 3.414 -18.083 -17.281 1.00 65.62 223 VAL A CA 1
ATOM 1816 C C . VAL A 1 223 ? 4.553 -17.791 -16.292 1.00 65.62 223 VAL A C 1
ATOM 1818 O O . VAL A 1 223 ? 4.484 -18.182 -15.124 1.00 65.62 223 VAL A O 1
ATOM 1821 N N . SER A 1 224 ? 5.608 -17.116 -16.763 1.00 81.44 224 SER A N 1
ATOM 1822 C CA . SER A 1 224 ? 6.689 -16.529 -15.948 1.00 81.44 224 SER A CA 1
ATOM 1823 C C . SER A 1 224 ? 6.514 -15.010 -15.820 1.00 81.44 224 SER A C 1
ATOM 1825 O O . SER A 1 224 ? 5.675 -14.421 -16.505 1.00 81.44 224 SER A O 1
ATOM 1827 N N . ASP A 1 225 ? 7.305 -14.353 -14.970 1.00 82.69 225 ASP A N 1
ATOM 1828 C CA . ASP A 1 225 ? 7.203 -12.898 -14.768 1.00 82.69 225 ASP A CA 1
ATOM 1829 C C . ASP A 1 225 ? 7.560 -12.111 -16.032 1.00 82.69 225 ASP A C 1
ATOM 1831 O O . ASP A 1 225 ? 6.874 -11.157 -16.393 1.00 82.69 225 ASP A O 1
ATOM 1835 N N . VAL A 1 226 ? 8.604 -12.550 -16.745 1.00 85.81 226 VAL A N 1
ATOM 1836 C CA . VAL A 1 226 ? 9.024 -11.946 -18.020 1.00 85.81 226 VAL A CA 1
ATOM 1837 C C . VAL A 1 226 ? 7.905 -12.037 -19.057 1.00 85.81 226 VAL A C 1
ATOM 1839 O O . VAL A 1 226 ? 7.627 -11.065 -19.752 1.00 85.81 226 VAL A O 1
ATOM 1842 N N . ILE A 1 227 ? 7.213 -13.175 -19.128 1.00 88.12 227 ILE A N 1
ATOM 1843 C CA . ILE A 1 227 ? 6.084 -13.367 -20.046 1.00 88.12 227 ILE A CA 1
ATOM 1844 C C . ILE A 1 227 ? 4.915 -12.460 -19.681 1.00 88.12 227 ILE A C 1
ATOM 1846 O O . ILE A 1 227 ? 4.275 -11.910 -20.568 1.00 88.12 227 ILE A O 1
ATOM 1850 N N . ASP A 1 228 ? 4.632 -12.277 -18.395 1.00 87.31 228 ASP A N 1
ATOM 1851 C CA . ASP A 1 228 ? 3.555 -11.391 -17.953 1.00 87.31 228 ASP A CA 1
ATOM 1852 C C . ASP A 1 228 ? 3.787 -9.935 -18.392 1.00 87.31 228 ASP A C 1
ATOM 1854 O O . ASP A 1 228 ? 2.862 -9.260 -18.845 1.00 87.31 228 ASP A O 1
ATOM 1858 N N . ILE A 1 229 ? 5.042 -9.475 -18.346 1.00 91.44 229 ILE A N 1
ATOM 1859 C CA . ILE A 1 229 ? 5.440 -8.163 -18.875 1.00 91.44 229 ILE A CA 1
ATOM 1860 C C . ILE A 1 229 ? 5.206 -8.097 -20.391 1.00 91.44 229 ILE A C 1
ATOM 1862 O O . ILE A 1 229 ? 4.625 -7.127 -20.879 1.00 91.44 229 ILE A O 1
ATOM 1866 N N . LEU A 1 230 ? 5.600 -9.135 -21.138 1.00 92.88 230 LEU A N 1
ATOM 1867 C CA . LEU A 1 230 ? 5.382 -9.198 -22.590 1.00 92.88 230 LEU A CA 1
ATOM 1868 C C . LEU A 1 230 ? 3.893 -9.204 -22.951 1.00 92.88 230 LEU A C 1
ATOM 1870 O O . LEU A 1 230 ? 3.482 -8.488 -23.859 1.00 92.88 230 LEU A O 1
ATOM 1874 N N . LEU A 1 231 ? 3.073 -9.953 -22.212 1.00 91.75 231 LEU A N 1
ATOM 1875 C CA . LEU A 1 231 ? 1.621 -9.979 -22.390 1.00 91.75 231 LEU A CA 1
ATOM 1876 C C . LEU A 1 231 ? 0.980 -8.631 -22.054 1.00 91.75 231 LEU A C 1
ATOM 1878 O O . LEU A 1 231 ? 0.024 -8.225 -22.711 1.00 91.75 231 LEU A O 1
ATOM 1882 N N . PHE A 1 232 ? 1.495 -7.919 -21.050 1.00 93.62 232 PHE A N 1
ATOM 1883 C CA . PHE A 1 232 ? 1.068 -6.551 -20.777 1.00 93.62 232 PHE A CA 1
ATOM 1884 C C . PHE A 1 232 ? 1.392 -5.613 -21.947 1.00 93.62 232 PHE A C 1
ATOM 1886 O O . PHE A 1 232 ? 0.499 -4.886 -22.378 1.00 93.62 232 PHE A O 1
ATOM 1893 N N . PHE A 1 233 ? 2.609 -5.653 -22.502 1.00 95.25 233 PHE A N 1
ATOM 1894 C CA . PHE A 1 233 ? 2.959 -4.838 -23.672 1.00 95.25 233 PHE A CA 1
ATOM 1895 C C . PHE A 1 233 ? 2.116 -5.184 -24.897 1.00 95.25 233 PHE A C 1
ATOM 1897 O O . PHE A 1 233 ? 1.601 -4.276 -25.542 1.00 95.25 233 PHE A O 1
ATOM 1904 N N . ASP A 1 234 ? 1.911 -6.469 -25.181 1.00 93.56 234 ASP A N 1
ATOM 1905 C CA . ASP A 1 234 ? 1.056 -6.917 -26.282 1.00 93.56 234 ASP A CA 1
ATOM 1906 C C . ASP A 1 234 ? -0.381 -6.382 -26.130 1.00 93.56 234 ASP A C 1
ATOM 1908 O O . ASP A 1 234 ? -0.911 -5.768 -27.056 1.00 93.56 234 ASP A O 1
ATOM 1912 N N . ARG A 1 235 ? -0.984 -6.493 -24.934 1.00 92.50 235 ARG A N 1
ATOM 1913 C CA . ARG A 1 235 ? -2.304 -5.898 -24.645 1.00 92.50 235 ARG A CA 1
ATOM 1914 C C . ARG A 1 235 ? -2.306 -4.376 -24.791 1.00 92.50 235 ARG A C 1
ATOM 1916 O O . ARG A 1 235 ? -3.258 -3.823 -25.343 1.00 92.50 235 ARG A O 1
ATOM 1923 N N . PHE A 1 236 ? -1.262 -3.707 -24.299 1.00 95.62 236 PHE A N 1
ATOM 1924 C CA . PHE A 1 236 ? -1.130 -2.253 -24.360 1.00 95.62 236 PHE A CA 1
ATOM 1925 C C . PHE A 1 236 ? -1.098 -1.763 -25.814 1.00 95.62 236 PHE A C 1
ATOM 1927 O O . PHE A 1 236 ? -1.887 -0.887 -26.169 1.00 95.62 236 PHE A O 1
ATOM 1934 N N . ILE A 1 237 ? -0.241 -2.366 -26.649 1.00 94.94 237 ILE A N 1
ATOM 1935 C CA . ILE A 1 237 ? -0.049 -2.032 -28.071 1.00 94.94 237 ILE A CA 1
ATOM 1936 C C . ILE A 1 237 ? -1.303 -2.344 -28.889 1.00 94.94 237 ILE A C 1
ATOM 1938 O O . ILE A 1 237 ? -1.713 -1.542 -29.735 1.00 94.94 237 ILE A O 1
ATOM 1942 N N . LYS A 1 238 ? -1.944 -3.490 -28.627 1.00 92.75 238 LYS A N 1
ATOM 1943 C CA . LYS A 1 238 ? -3.179 -3.876 -29.316 1.00 92.75 238 LYS A CA 1
ATOM 1944 C C . LYS A 1 238 ? -4.350 -2.953 -29.004 1.00 92.75 238 LYS A C 1
ATOM 1946 O O . LYS A 1 238 ? -5.239 -2.823 -29.842 1.00 92.75 238 LYS A O 1
ATOM 1951 N N . ASN A 1 239 ? -4.356 -2.334 -27.819 1.00 91.31 239 ASN A N 1
ATOM 1952 C CA . ASN A 1 239 ? -5.430 -1.462 -27.338 1.00 91.31 239 ASN A CA 1
ATOM 1953 C C . ASN A 1 239 ? -6.824 -2.079 -27.570 1.00 91.31 239 ASN A C 1
ATOM 1955 O O . ASN A 1 239 ? -7.744 -1.450 -28.102 1.00 91.31 239 ASN A O 1
ATOM 1959 N N . GLU A 1 240 ? -6.979 -3.355 -27.209 1.00 85.62 240 GLU A N 1
ATOM 1960 C CA . GLU A 1 240 ? -8.212 -4.087 -27.486 1.00 85.62 240 GLU A CA 1
ATOM 1961 C C . GLU A 1 240 ? -9.419 -3.393 -26.845 1.00 85.62 240 GLU A C 1
ATOM 1963 O O . GLU A 1 240 ? -9.462 -3.161 -25.633 1.00 85.62 240 GLU A O 1
ATOM 1968 N N . ARG A 1 241 ? -10.429 -3.089 -27.671 1.00 82.81 241 ARG A N 1
ATOM 1969 C CA . ARG A 1 241 ? -11.650 -2.371 -27.263 1.00 82.81 241 ARG A CA 1
ATOM 1970 C C . ARG A 1 241 ? -11.368 -1.030 -26.570 1.00 82.81 241 ARG A C 1
ATOM 1972 O O . ARG A 1 241 ? -12.103 -0.650 -25.667 1.00 82.81 241 ARG A O 1
ATOM 1979 N N . ASN A 1 242 ? -10.308 -0.337 -26.981 1.00 88.69 242 ASN A N 1
ATOM 1980 C CA . ASN A 1 242 ? -9.926 0.979 -26.473 1.00 88.69 242 ASN A CA 1
ATOM 1981 C C . ASN A 1 242 ? -9.502 1.029 -24.991 1.00 88.69 242 ASN A C 1
ATOM 1983 O O . ASN A 1 242 ? -9.422 2.105 -24.401 1.00 88.69 242 ASN A O 1
ATOM 1987 N N . LYS A 1 243 ? -9.204 -0.122 -24.371 1.00 88.94 243 LYS A N 1
ATOM 1988 C CA . LYS A 1 243 ? -8.875 -0.204 -22.938 1.00 88.94 243 LYS A CA 1
ATOM 1989 C C . LYS A 1 243 ? -7.665 0.639 -22.527 1.00 88.94 243 LYS A C 1
ATOM 1991 O O . LYS A 1 243 ? -7.672 1.225 -21.448 1.00 88.94 243 LYS A O 1
ATOM 1996 N N . THR A 1 244 ? -6.626 0.692 -23.356 1.00 94.25 244 THR A N 1
ATOM 1997 C CA . THR A 1 244 ? -5.407 1.453 -23.052 1.00 94.25 244 THR A CA 1
ATOM 1998 C C . THR A 1 244 ? -5.699 2.949 -23.038 1.00 94.25 244 THR A C 1
ATOM 2000 O O . THR A 1 244 ? -5.309 3.653 -22.109 1.00 94.25 244 THR A O 1
ATOM 2003 N N . VAL A 1 245 ? -6.438 3.424 -24.040 1.00 95.25 245 VAL A N 1
ATOM 2004 C CA . VAL A 1 245 ? -6.845 4.829 -24.164 1.00 95.25 245 VAL A CA 1
ATOM 2005 C C . VAL A 1 245 ? -7.771 5.238 -23.015 1.00 95.25 245 VAL A C 1
ATOM 2007 O O . VAL A 1 245 ? -7.577 6.297 -22.421 1.00 95.25 245 VAL A O 1
ATOM 2010 N N . ASP A 1 246 ? -8.711 4.372 -22.632 1.00 93.06 246 ASP A N 1
ATOM 2011 C CA . ASP A 1 246 ? -9.574 4.565 -21.462 1.00 93.06 246 ASP A CA 1
ATOM 2012 C C . ASP A 1 246 ? -8.763 4.689 -20.159 1.00 93.06 246 ASP A C 1
ATOM 2014 O O . ASP A 1 246 ? -9.040 5.557 -19.329 1.00 93.06 246 ASP A O 1
ATOM 2018 N N . ASN A 1 247 ? -7.739 3.848 -19.973 1.00 95.31 247 ASN A N 1
ATOM 2019 C CA . ASN A 1 247 ? -6.850 3.926 -18.812 1.00 95.31 247 ASN A CA 1
ATOM 2020 C C . ASN A 1 247 ? -6.050 5.235 -18.797 1.00 95.31 247 ASN A C 1
ATOM 2022 O O . ASN A 1 247 ? -5.939 5.870 -17.747 1.00 95.31 247 ASN A O 1
ATOM 2026 N N . ILE A 1 248 ? -5.534 5.667 -19.953 1.00 96.62 248 ILE A N 1
ATOM 2027 C CA . ILE A 1 248 ? -4.847 6.958 -20.102 1.00 96.62 248 ILE A CA 1
ATOM 2028 C C . ILE A 1 248 ? -5.791 8.101 -19.714 1.00 96.62 248 ILE A C 1
ATOM 2030 O O . ILE A 1 248 ? -5.423 8.962 -18.915 1.00 96.62 248 ILE A O 1
ATOM 2034 N N . GLN A 1 249 ? -7.030 8.092 -20.211 1.00 94.31 249 GLN A N 1
ATOM 2035 C CA . GLN A 1 249 ? -8.036 9.094 -19.861 1.00 94.31 249 GLN A CA 1
ATOM 2036 C C . GLN A 1 249 ? -8.319 9.116 -18.352 1.00 94.31 249 GLN A C 1
ATOM 2038 O O . GLN A 1 249 ? -8.323 10.185 -17.735 1.00 94.31 249 GLN A O 1
ATOM 2043 N N . ARG A 1 250 ? -8.511 7.940 -17.743 1.00 92.25 250 ARG A N 1
ATOM 2044 C CA . ARG A 1 250 ? -8.760 7.792 -16.304 1.00 92.25 250 ARG A CA 1
ATOM 2045 C C . ARG A 1 250 ? -7.603 8.341 -15.469 1.00 92.25 250 ARG A C 1
ATOM 2047 O O . ARG A 1 250 ? -7.848 9.060 -14.504 1.00 92.25 250 ARG A O 1
ATOM 2054 N N . LEU A 1 251 ? -6.356 8.091 -15.864 1.00 92.69 251 LEU A N 1
ATOM 2055 C CA . LEU A 1 251 ? -5.169 8.641 -15.199 1.00 92.69 251 LEU A CA 1
ATOM 2056 C C . LEU A 1 251 ? -5.064 10.167 -15.347 1.00 92.69 251 LEU A C 1
ATOM 2058 O O . LEU A 1 251 ? -4.771 10.868 -14.378 1.00 92.69 251 LEU A O 1
ATOM 2062 N N . LEU A 1 252 ? -5.370 10.710 -16.528 1.00 90.12 252 LEU A N 1
ATOM 2063 C CA . LEU A 1 252 ? -5.360 12.158 -16.767 1.00 90.12 252 LEU A CA 1
ATOM 2064 C C . LEU A 1 252 ? -6.462 12.903 -15.997 1.00 90.12 252 LEU A C 1
ATOM 2066 O O . LEU A 1 252 ? -6.286 14.083 -15.686 1.00 90.12 252 LEU A O 1
ATOM 2070 N N . SER A 1 253 ? -7.557 12.232 -15.628 1.00 87.06 253 SER A N 1
ATOM 2071 C CA . SER A 1 253 ? -8.622 12.825 -14.804 1.00 87.06 253 SER A CA 1
ATOM 2072 C C . SER A 1 253 ? -8.138 13.261 -13.412 1.00 87.06 253 SER A C 1
ATOM 2074 O O . SER A 1 253 ? -8.690 14.188 -12.826 1.00 87.06 253 SER A O 1
ATOM 2076 N N . GLY A 1 254 ? -7.086 12.617 -12.891 1.00 79.94 254 GLY A N 1
ATOM 2077 C CA . GLY A 1 254 ? -6.576 12.822 -11.535 1.00 79.94 254 GLY A CA 1
ATOM 2078 C C . GLY A 1 254 ? -7.377 12.128 -10.423 1.00 79.94 254 GLY A C 1
ATOM 2079 O O . GLY A 1 254 ? -7.026 12.283 -9.254 1.00 79.94 254 GLY A O 1
ATOM 2080 N N . ASN A 1 255 ? -8.410 11.355 -10.777 1.00 81.75 255 ASN A N 1
ATOM 2081 C CA . ASN A 1 255 ? -9.203 10.524 -9.866 1.00 81.75 255 ASN A CA 1
ATOM 2082 C C . ASN A 1 255 ? -9.245 9.076 -10.380 1.00 81.75 255 ASN A C 1
ATOM 2084 O O . ASN A 1 255 ? -10.300 8.531 -10.707 1.00 81.75 255 ASN A O 1
ATOM 2088 N N . ALA A 1 256 ? -8.068 8.466 -10.529 1.00 85.19 256 ALA A N 1
ATOM 2089 C CA . ALA A 1 256 ? -7.941 7.141 -11.125 1.00 85.19 256 ALA A CA 1
ATOM 2090 C C . ALA A 1 256 ? -8.486 6.015 -10.225 1.00 85.19 256 ALA A C 1
ATOM 2092 O O . ALA A 1 256 ? -8.630 4.883 -10.681 1.00 85.19 256 ALA A O 1
ATOM 2093 N N . GLY A 1 257 ? -8.817 6.292 -8.966 1.00 82.94 257 GLY A N 1
ATOM 2094 C CA . GLY A 1 257 ? -9.233 5.310 -7.971 1.00 82.94 257 GLY A CA 1
ATOM 2095 C C . GLY A 1 257 ? -8.068 4.506 -7.391 1.00 82.94 257 GLY A C 1
ATOM 2096 O O . GLY A 1 257 ? -8.305 3.454 -6.797 1.00 82.94 257 GLY A O 1
ATOM 2097 N N . LEU A 1 258 ? -6.828 4.983 -7.569 1.00 86.19 258 LEU A N 1
ATOM 2098 C CA . LEU A 1 258 ? -5.609 4.366 -7.045 1.00 86.19 258 LEU A CA 1
ATOM 2099 C C . LEU A 1 258 ? -5.165 5.151 -5.809 1.00 86.19 258 LEU A C 1
ATOM 2101 O O . LEU A 1 258 ? -4.420 6.130 -5.903 1.00 86.19 258 LEU A O 1
ATOM 2105 N N . LEU A 1 259 ? -5.674 4.727 -4.650 1.00 83.06 259 LEU A N 1
ATOM 2106 C CA . LEU A 1 259 ? -5.501 5.447 -3.395 1.00 83.06 259 LEU A CA 1
ATOM 2107 C C . LEU A 1 259 ? -4.318 4.920 -2.591 1.00 83.06 259 LEU A C 1
ATOM 2109 O O . LEU A 1 259 ? -4.027 3.727 -2.609 1.00 83.06 259 LEU A O 1
ATOM 2113 N N . ASP A 1 260 ? -3.683 5.788 -1.813 1.00 76.88 260 ASP A N 1
ATOM 2114 C CA . ASP A 1 260 ? -2.718 5.362 -0.803 1.00 76.88 260 ASP A CA 1
ATOM 2115 C C . ASP A 1 260 ? -3.387 4.910 0.515 1.00 76.88 260 ASP A C 1
ATOM 2117 O O . ASP A 1 260 ? -4.615 4.881 0.664 1.00 76.88 260 ASP A O 1
ATOM 2121 N N . SER A 1 261 ? -2.573 4.555 1.515 1.00 70.00 261 SER A N 1
ATOM 2122 C CA . SER A 1 261 ? -3.044 4.170 2.854 1.00 70.00 261 SER A CA 1
ATOM 2123 C C . SER A 1 261 ? -3.790 5.285 3.602 1.00 70.00 261 SER A C 1
ATOM 2125 O O . SER A 1 261 ? -4.563 4.979 4.511 1.00 70.00 261 SER A O 1
ATOM 2127 N N . LYS A 1 262 ? -3.602 6.549 3.200 1.00 64.50 262 LYS A N 1
ATOM 2128 C CA . LYS A 1 262 ? -4.261 7.747 3.738 1.00 64.50 262 LYS A CA 1
ATOM 2129 C C . LYS A 1 262 ? -5.494 8.159 2.911 1.00 64.50 262 LYS A C 1
ATOM 2131 O O . LYS A 1 262 ? -6.098 9.179 3.201 1.00 64.50 262 LYS A O 1
ATOM 2136 N N . ASN A 1 263 ? -5.930 7.350 1.936 1.00 67.56 263 ASN A N 1
ATOM 2137 C CA . ASN A 1 263 ? -7.030 7.648 1.002 1.00 67.56 263 ASN A CA 1
ATOM 2138 C C . ASN A 1 263 ? -6.778 8.862 0.083 1.00 67.56 263 ASN A C 1
ATOM 2140 O O . ASN A 1 263 ? -7.719 9.570 -0.290 1.00 67.56 263 ASN A O 1
ATOM 2144 N N . ARG A 1 264 ? -5.522 9.102 -0.299 1.00 74.31 264 ARG A N 1
ATOM 2145 C CA . ARG A 1 264 ? -5.130 10.147 -1.255 1.00 74.31 264 ARG A CA 1
ATOM 2146 C C . ARG A 1 264 ? -4.951 9.552 -2.650 1.00 74.31 264 ARG A C 1
ATOM 2148 O O . ARG A 1 264 ? -4.438 8.445 -2.777 1.00 74.31 264 ARG A O 1
ATOM 2155 N N . GLU A 1 265 ? -5.347 10.284 -3.691 1.00 80.19 265 GLU A N 1
ATOM 2156 C CA . GLU A 1 265 ? -5.110 9.891 -5.090 1.00 80.19 265 GLU A CA 1
ATOM 2157 C C . GLU A 1 265 ? -3.641 10.076 -5.466 1.00 80.19 265 GLU A C 1
ATOM 2159 O O . GLU A 1 265 ? -3.144 11.202 -5.498 1.00 80.19 265 GLU A O 1
ATOM 2164 N N . ILE A 1 266 ? -2.959 8.976 -5.788 1.00 82.44 266 ILE A N 1
ATOM 2165 C CA . ILE A 1 266 ? -1.505 8.986 -6.007 1.00 82.44 266 ILE A CA 1
ATOM 2166 C C . ILE A 1 266 ? -1.132 9.716 -7.298 1.00 82.44 266 ILE A C 1
ATOM 2168 O O . ILE A 1 266 ? -0.152 10.454 -7.333 1.00 82.44 266 ILE A O 1
ATOM 2172 N N . PHE A 1 267 ? -1.929 9.541 -8.357 1.00 84.38 267 PHE A N 1
ATOM 2173 C CA . PHE A 1 267 ? -1.618 10.068 -9.690 1.00 84.38 267 PHE A CA 1
ATOM 2174 C C . PHE A 1 267 ? -2.286 11.406 -10.021 1.00 84.38 267 PHE A C 1
ATOM 2176 O O . PHE A 1 267 ? -2.260 11.833 -11.178 1.00 84.38 267 PHE A O 1
ATOM 2183 N N . ARG A 1 268 ? -2.894 12.077 -9.032 1.00 81.69 268 ARG A N 1
ATOM 2184 C CA . ARG A 1 268 ? -3.686 13.301 -9.241 1.00 81.69 268 ARG A CA 1
ATOM 2185 C C . ARG A 1 268 ? -2.940 14.354 -10.068 1.00 81.69 268 ARG A C 1
ATOM 2187 O O . ARG A 1 268 ? -3.451 14.820 -11.095 1.00 81.69 268 ARG A O 1
ATOM 2194 N N . ASP A 1 269 ? -1.707 14.634 -9.652 1.00 77.12 269 ASP A N 1
ATOM 2195 C CA . ASP A 1 269 ? -0.853 15.689 -10.207 1.00 77.12 269 ASP A CA 1
ATOM 2196 C C . ASP A 1 269 ? 0.387 15.157 -10.946 1.00 77.12 269 ASP A C 1
ATOM 2198 O O . ASP A 1 269 ? 1.151 15.932 -11.522 1.00 77.12 269 ASP A O 1
ATOM 2202 N N . SER A 1 270 ? 0.577 13.834 -11.010 1.00 84.31 270 SER A N 1
ATOM 2203 C CA . SER A 1 270 ? 1.787 13.211 -11.577 1.00 84.31 270 SER A CA 1
ATOM 2204 C C . SER A 1 270 ? 1.990 13.491 -13.069 1.00 84.31 270 SER A C 1
ATOM 2206 O O . SER A 1 270 ? 3.123 13.494 -13.548 1.00 84.31 270 SER A O 1
ATOM 2208 N N . PHE A 1 271 ? 0.908 13.756 -13.809 1.00 88.50 271 PHE A N 1
ATOM 2209 C CA . PHE A 1 271 ? 0.926 13.950 -15.265 1.00 88.50 271 PHE A CA 1
ATOM 2210 C C . PHE A 1 271 ? 0.769 15.416 -15.700 1.00 88.50 271 PHE A C 1
ATOM 2212 O O . PHE A 1 271 ? 0.286 15.685 -16.801 1.00 88.50 271 PHE A O 1
ATOM 2219 N N . PHE A 1 272 ? 1.133 16.389 -14.852 1.00 86.06 272 PHE A N 1
ATOM 2220 C CA . PHE A 1 272 ? 0.948 17.816 -15.159 1.00 86.06 272 PHE A CA 1
ATOM 2221 C C . PHE A 1 272 ? 1.638 18.249 -16.464 1.00 86.06 272 PHE A C 1
ATOM 2223 O O . PHE A 1 272 ? 1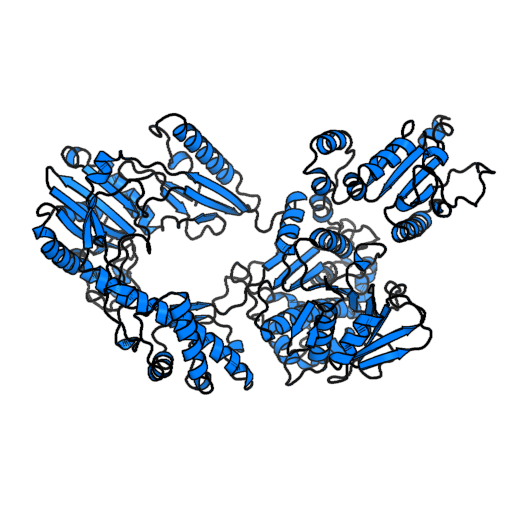.101 19.089 -17.187 1.00 86.06 272 PHE A O 1
ATOM 2230 N N . TYR A 1 273 ? 2.803 17.672 -16.789 1.00 88.56 273 TYR A N 1
ATOM 2231 C CA . TYR A 1 273 ? 3.536 18.009 -18.009 1.00 88.56 273 TYR A CA 1
ATOM 2232 C C . TYR A 1 273 ? 2.757 17.572 -19.250 1.00 88.56 273 TYR A C 1
ATOM 2234 O O . TYR A 1 273 ? 2.590 18.363 -20.176 1.00 88.56 273 TYR A O 1
ATOM 2242 N N . LEU A 1 274 ? 2.213 16.349 -19.237 1.00 90.38 274 LEU A N 1
ATOM 2243 C CA . LEU A 1 274 ? 1.367 15.835 -20.316 1.00 90.38 274 LEU A CA 1
ATOM 2244 C C . LEU A 1 274 ? 0.057 16.624 -20.435 1.00 90.38 274 LEU A C 1
ATOM 2246 O O . LEU A 1 274 ? -0.303 17.035 -21.537 1.00 90.38 274 LEU A O 1
ATOM 2250 N N . LYS A 1 275 ? -0.618 16.914 -19.312 1.00 86.69 275 LYS A N 1
ATOM 2251 C CA . LYS A 1 275 ? -1.839 17.745 -19.298 1.00 86.69 275 LYS A CA 1
ATOM 2252 C C . LYS A 1 275 ? -1.576 19.133 -19.891 1.00 86.69 275 LYS A C 1
ATOM 2254 O O . LYS A 1 275 ? -2.369 19.623 -20.690 1.00 86.69 275 LYS A O 1
ATOM 2259 N N . GLY A 1 276 ? -0.430 19.738 -19.569 1.00 86.44 276 GLY A N 1
ATOM 2260 C CA . GLY A 1 276 ? -0.011 21.040 -20.093 1.00 86.44 276 GLY A CA 1
ATOM 2261 C C . GLY A 1 276 ? 0.222 21.083 -21.609 1.00 86.44 276 GLY A C 1
ATOM 2262 O O . GLY A 1 276 ? 0.292 22.175 -22.170 1.00 86.44 276 GLY A O 1
ATOM 2263 N N . LYS A 1 277 ? 0.323 19.930 -22.285 1.00 88.19 277 LYS A N 1
ATOM 2264 C CA . LYS A 1 277 ? 0.425 19.846 -23.753 1.00 88.19 277 LYS A CA 1
ATOM 2265 C C . LYS A 1 277 ? -0.928 19.905 -24.460 1.00 88.19 277 LYS A C 1
ATOM 2267 O O . LYS A 1 277 ? -0.945 20.112 -25.668 1.00 88.19 277 LYS A O 1
ATOM 2272 N N . GLY A 1 278 ? -2.038 19.711 -23.742 1.00 86.94 278 GLY A N 1
ATOM 2273 C CA . GLY A 1 278 ? -3.383 19.731 -24.327 1.00 86.94 278 GLY A CA 1
ATOM 2274 C C . GLY A 1 278 ? -3.646 18.615 -25.346 1.00 86.94 278 GLY A C 1
ATOM 2275 O O . GLY A 1 278 ? -4.512 18.766 -26.202 1.00 86.94 278 GLY A O 1
ATOM 2276 N N . LEU A 1 279 ? -2.887 17.516 -25.288 1.00 90.81 279 LEU A N 1
ATOM 2277 C CA . LEU A 1 279 ? -3.084 16.359 -26.161 1.00 90.81 279 LEU A CA 1
ATOM 2278 C C . LEU A 1 279 ? -4.287 15.534 -25.690 1.00 90.81 279 LEU A C 1
ATOM 2280 O O . LEU A 1 279 ? -4.507 15.386 -24.487 1.00 90.81 279 LEU A O 1
ATOM 2284 N N . SER A 1 280 ? -5.040 14.966 -26.634 1.00 93.88 280 SER A N 1
ATOM 2285 C CA . SER A 1 280 ? -6.070 13.976 -26.312 1.00 93.88 280 SER A CA 1
ATOM 2286 C C . SER A 1 280 ? -5.445 12.661 -25.838 1.00 93.88 280 SER A C 1
ATOM 2288 O O . SER A 1 280 ? -4.278 12.373 -26.111 1.00 93.88 280 SER A O 1
ATOM 2290 N N . GLN A 1 281 ? -6.237 11.832 -25.161 1.00 93.56 281 GLN A N 1
ATOM 2291 C CA . GLN A 1 281 ? -5.838 10.490 -24.740 1.00 93.56 281 GLN A CA 1
ATOM 2292 C C . GLN A 1 281 ? -5.389 9.610 -25.921 1.00 93.56 281 GLN A C 1
ATOM 2294 O O . GLN A 1 281 ? -4.389 8.906 -25.802 1.00 93.56 281 GLN A O 1
ATOM 2299 N N . ASP A 1 282 ? -6.049 9.713 -27.079 1.00 95.31 282 ASP A N 1
ATOM 2300 C CA . ASP A 1 282 ? -5.657 9.014 -28.308 1.00 95.31 282 ASP A CA 1
ATOM 2301 C C . ASP A 1 282 ? -4.315 9.519 -28.842 1.00 95.31 282 ASP A C 1
ATOM 2303 O O . ASP A 1 282 ? -3.447 8.724 -29.196 1.00 95.31 282 ASP A O 1
ATOM 2307 N N . ALA A 1 283 ? -4.104 10.839 -28.857 1.00 96.19 283 ALA A N 1
ATOM 2308 C CA . ALA A 1 283 ? -2.839 11.421 -29.297 1.00 96.19 283 ALA A CA 1
ATOM 2309 C C . ALA A 1 283 ? -1.682 11.023 -28.369 1.00 96.19 283 ALA A C 1
ATOM 2311 O O . ALA A 1 283 ? -0.589 10.733 -28.847 1.00 96.19 283 ALA A O 1
ATOM 2312 N N . ILE A 1 284 ? -1.925 10.961 -27.055 1.00 96.94 284 ILE A N 1
ATOM 2313 C CA . ILE A 1 284 ? -0.951 10.456 -26.080 1.00 96.94 284 ILE A CA 1
ATOM 2314 C C . ILE A 1 284 ? -0.651 8.982 -26.344 1.00 96.94 284 ILE A C 1
ATOM 2316 O O . ILE A 1 284 ? 0.516 8.614 -26.395 1.00 96.94 284 ILE A O 1
ATOM 2320 N N . PHE A 1 285 ? -1.668 8.146 -26.561 1.00 97.56 285 PHE A N 1
ATOM 2321 C CA . PHE A 1 285 ? -1.469 6.731 -26.874 1.00 97.56 285 PHE A CA 1
ATOM 2322 C C . PHE A 1 285 ? -0.627 6.529 -28.145 1.00 97.56 285 PHE A C 1
ATOM 2324 O O . PHE A 1 285 ? 0.360 5.796 -28.113 1.00 97.56 285 PHE A O 1
ATOM 2331 N N . MET A 1 286 ? -0.956 7.229 -29.235 1.00 96.50 286 MET A N 1
ATOM 2332 C CA . MET A 1 286 ? -0.185 7.184 -30.484 1.00 96.50 286 MET A CA 1
ATOM 2333 C C . MET A 1 286 ? 1.270 7.613 -30.277 1.00 96.50 286 MET A C 1
ATOM 2335 O O . MET A 1 286 ? 2.193 6.986 -30.792 1.00 96.50 286 MET A O 1
ATOM 2339 N N . ASP A 1 287 ? 1.490 8.668 -29.498 1.00 96.56 287 ASP A N 1
ATOM 2340 C CA . ASP A 1 287 ? 2.830 9.178 -29.227 1.00 96.56 287 ASP A CA 1
ATOM 2341 C C . ASP A 1 287 ? 3.617 8.267 -28.266 1.00 96.56 287 ASP A C 1
ATOM 2343 O O . ASP A 1 287 ? 4.834 8.153 -28.381 1.00 96.56 287 ASP A O 1
ATOM 2347 N N . MET A 1 288 ? 2.944 7.539 -27.368 1.00 97.31 288 MET A N 1
ATOM 2348 C CA . MET A 1 288 ? 3.562 6.473 -26.570 1.00 97.31 288 MET A CA 1
ATOM 2349 C C . MET A 1 288 ? 4.036 5.316 -27.453 1.00 97.31 288 MET A C 1
ATOM 2351 O O . MET A 1 288 ? 5.158 4.845 -27.270 1.00 97.31 288 MET A O 1
ATOM 2355 N N . LEU A 1 289 ? 3.226 4.874 -28.423 1.00 95.50 289 LEU A N 1
ATOM 2356 C CA . LEU A 1 289 ? 3.641 3.863 -29.406 1.00 95.50 289 LEU A CA 1
ATOM 2357 C C . LEU A 1 289 ? 4.856 4.324 -30.211 1.00 95.50 289 LEU A C 1
ATOM 2359 O O . LEU A 1 289 ? 5.800 3.560 -30.410 1.00 95.50 289 LEU A O 1
ATOM 2363 N N . LYS A 1 290 ? 4.868 5.603 -30.583 1.00 93.69 290 LYS A N 1
ATOM 2364 C CA . LYS A 1 290 ? 5.985 6.219 -31.282 1.00 93.69 290 LYS A CA 1
ATOM 2365 C C . LYS A 1 290 ? 7.272 6.225 -30.454 1.00 93.69 290 LYS A C 1
ATOM 2367 O O . LYS A 1 290 ? 8.288 5.681 -30.876 1.00 93.69 290 LYS A O 1
ATOM 2372 N N . ILE A 1 291 ? 7.218 6.832 -29.272 1.00 94.81 291 ILE A N 1
ATOM 2373 C CA . ILE A 1 291 ? 8.404 7.157 -28.474 1.00 94.81 291 ILE A CA 1
ATOM 2374 C C . ILE A 1 291 ? 8.916 5.943 -27.690 1.00 94.81 291 ILE A C 1
ATOM 2376 O O . ILE A 1 291 ? 10.125 5.729 -27.627 1.00 94.81 291 ILE A O 1
ATOM 2380 N N . ILE A 1 292 ? 8.029 5.132 -27.098 1.00 96.12 292 ILE A N 1
ATOM 2381 C CA . ILE A 1 292 ? 8.434 3.959 -26.304 1.00 96.12 292 ILE A CA 1
ATOM 2382 C C . ILE A 1 292 ? 8.724 2.765 -27.210 1.00 96.12 292 ILE A C 1
ATOM 2384 O O . ILE A 1 292 ? 9.750 2.114 -27.018 1.00 96.12 292 ILE A O 1
ATOM 2388 N N . PHE A 1 293 ? 7.846 2.488 -28.178 1.00 94.94 293 PHE A N 1
ATOM 2389 C CA . PHE A 1 293 ? 7.828 1.237 -28.944 1.00 94.94 293 PHE A CA 1
ATOM 2390 C C . PHE A 1 293 ? 8.409 1.367 -30.365 1.00 94.94 293 PHE A C 1
ATOM 2392 O O . PHE A 1 293 ? 8.105 0.540 -31.220 1.00 94.94 293 PHE A O 1
ATOM 2399 N N . ALA A 1 294 ? 9.275 2.364 -30.591 1.00 89.88 294 ALA A N 1
ATOM 2400 C CA . ALA A 1 294 ? 10.010 2.597 -31.841 1.00 89.88 294 ALA A CA 1
ATOM 2401 C C . ALA A 1 294 ? 9.100 2.707 -33.080 1.00 89.88 294 ALA A C 1
ATOM 2403 O O . ALA A 1 294 ? 9.175 1.888 -33.992 1.00 89.88 294 ALA A O 1
ATOM 2404 N N . ASP A 1 295 ? 8.239 3.731 -33.093 1.00 86.75 295 ASP A N 1
ATOM 2405 C CA . ASP A 1 295 ? 7.314 4.022 -34.202 1.00 86.75 295 ASP A CA 1
ATOM 2406 C C . ASP A 1 295 ? 6.295 2.894 -34.472 1.00 86.75 295 ASP A C 1
ATOM 2408 O O . ASP A 1 295 ? 5.853 2.674 -35.601 1.00 86.75 295 ASP A O 1
ATOM 2412 N N . ALA A 1 296 ? 5.879 2.192 -33.412 1.00 87.31 296 ALA A N 1
ATOM 2413 C CA . ALA A 1 296 ? 4.891 1.124 -33.499 1.00 87.31 296 ALA A CA 1
ATOM 2414 C C . ALA A 1 296 ? 3.536 1.611 -34.042 1.00 87.31 296 ALA A C 1
ATOM 2416 O O . ALA A 1 296 ? 3.005 2.651 -33.646 1.00 87.31 296 ALA A O 1
ATOM 2417 N N . ILE A 1 297 ? 2.926 0.790 -34.898 1.00 87.06 297 ILE A N 1
ATOM 2418 C CA . ILE A 1 297 ? 1.567 1.008 -35.402 1.00 87.06 297 ILE A CA 1
ATOM 2419 C C . ILE A 1 297 ? 0.562 0.420 -34.392 1.00 87.06 297 ILE A C 1
ATOM 2421 O O . ILE A 1 297 ? 0.768 -0.702 -33.920 1.00 87.06 297 ILE A O 1
ATOM 2425 N N . PRO A 1 298 ? -0.543 1.117 -34.060 1.00 85.62 298 PRO A N 1
ATOM 2426 C CA . PRO A 1 298 ? -1.590 0.569 -33.196 1.00 85.62 298 PRO A CA 1
ATOM 2427 C C . PRO A 1 298 ? -2.103 -0.780 -33.693 1.00 85.62 298 PRO A C 1
ATOM 2429 O O . PRO A 1 298 ? -2.383 -0.939 -34.881 1.00 85.62 298 PRO A O 1
ATOM 2432 N N . GLY A 1 299 ? -2.263 -1.750 -32.793 1.00 84.88 299 GLY A N 1
ATOM 2433 C CA . GLY A 1 299 ? -2.754 -3.078 -33.174 1.00 84.88 299 GLY A CA 1
ATOM 2434 C C . GLY A 1 299 ? -1.702 -4.014 -33.777 1.00 84.88 299 GLY A C 1
ATOM 2435 O O . GLY A 1 299 ? -1.999 -5.196 -33.956 1.00 84.88 299 GLY A O 1
ATOM 2436 N N . ALA A 1 300 ? -0.491 -3.531 -34.077 1.00 88.75 300 ALA A N 1
ATOM 2437 C CA . ALA A 1 300 ? 0.580 -4.372 -34.602 1.00 88.75 300 ALA A CA 1
ATOM 2438 C C . ALA A 1 300 ? 1.055 -5.406 -33.567 1.00 88.75 300 ALA A C 1
ATOM 2440 O O . ALA A 1 300 ? 0.954 -5.209 -32.355 1.00 88.75 300 ALA A O 1
ATOM 2441 N N . GLN A 1 301 ? 1.560 -6.536 -34.061 1.00 89.06 301 GLN A N 1
ATOM 2442 C CA . GLN A 1 301 ? 1.964 -7.659 -33.218 1.00 89.06 301 GLN A CA 1
ATOM 2443 C C . GLN A 1 301 ? 3.335 -7.413 -32.580 1.00 89.06 301 GLN A C 1
ATOM 2445 O O . GLN A 1 301 ? 4.227 -6.837 -33.201 1.00 89.06 301 GLN A O 1
ATOM 2450 N N . LEU A 1 302 ? 3.509 -7.873 -31.340 1.00 93.75 302 LEU A N 1
ATOM 2451 C CA . LEU A 1 302 ? 4.805 -7.904 -30.667 1.00 93.75 302 LEU A CA 1
ATOM 2452 C C . LEU A 1 302 ? 5.639 -9.083 -31.198 1.00 93.75 302 LEU A C 1
ATOM 2454 O O . LEU A 1 302 ? 5.184 -10.227 -31.160 1.00 93.75 302 LEU A O 1
ATOM 2458 N N . HIS A 1 303 ? 6.858 -8.804 -31.659 1.00 93.00 303 HIS A N 1
ATOM 2459 C CA . HIS A 1 303 ? 7.822 -9.796 -32.139 1.00 93.00 303 HIS A CA 1
ATOM 2460 C C . HIS A 1 303 ? 8.991 -9.950 -31.162 1.00 93.00 303 HIS A C 1
ATOM 2462 O O . HIS A 1 303 ? 9.497 -8.969 -30.606 1.00 93.00 303 HIS A O 1
ATOM 2468 N N . ILE A 1 304 ? 9.404 -11.201 -30.969 1.00 93.31 304 ILE A N 1
ATOM 2469 C CA . ILE A 1 304 ? 10.416 -11.631 -30.006 1.00 93.31 304 ILE A CA 1
ATOM 2470 C C . ILE A 1 304 ? 11.526 -12.348 -30.780 1.00 93.31 304 ILE A C 1
ATOM 2472 O O . ILE A 1 304 ? 11.424 -13.535 -31.103 1.00 93.31 304 ILE A O 1
ATOM 2476 N N . ASP A 1 305 ? 12.594 -11.619 -31.082 1.00 90.75 305 ASP A N 1
ATOM 2477 C CA . ASP A 1 305 ? 13.650 -12.093 -31.972 1.00 90.75 305 ASP A CA 1
ATOM 2478 C C . ASP A 1 305 ? 14.822 -12.664 -31.161 1.00 90.75 305 ASP A C 1
ATOM 2480 O O . ASP A 1 305 ? 15.428 -11.985 -30.329 1.00 90.75 305 ASP A O 1
ATOM 2484 N N . ILE A 1 306 ? 15.185 -13.920 -31.427 1.00 86.06 306 ILE A N 1
ATOM 2485 C CA . ILE A 1 306 ? 16.406 -14.536 -30.905 1.00 86.06 306 ILE A CA 1
ATOM 2486 C C . ILE A 1 306 ? 17.597 -13.987 -31.681 1.00 86.06 306 ILE A C 1
ATOM 2488 O O . ILE A 1 306 ? 17.681 -14.135 -32.906 1.00 86.06 306 ILE A O 1
ATOM 2492 N N . LEU A 1 307 ? 18.541 -13.415 -30.942 1.00 85.44 307 LEU A N 1
ATOM 2493 C CA . LEU A 1 307 ? 19.767 -12.845 -31.474 1.00 85.44 307 LEU A CA 1
ATOM 2494 C C . LEU A 1 307 ? 20.875 -13.900 -31.446 1.00 85.44 307 LEU A C 1
ATOM 2496 O O . LEU A 1 307 ? 21.303 -14.351 -30.386 1.00 85.44 307 LEU A O 1
ATOM 2500 N N . ASN A 1 308 ? 21.327 -14.344 -32.620 1.00 79.00 308 ASN A N 1
ATOM 2501 C CA . ASN A 1 308 ? 22.418 -15.311 -32.701 1.00 79.00 308 ASN A CA 1
ATOM 2502 C C . ASN A 1 308 ? 23.769 -14.612 -32.477 1.00 79.00 308 ASN A C 1
ATOM 2504 O O . ASN A 1 308 ? 24.023 -13.534 -33.013 1.00 79.00 308 ASN A O 1
ATOM 2508 N N . GLY A 1 309 ? 24.664 -15.255 -31.720 1.00 70.75 309 GLY A N 1
ATOM 2509 C CA . GLY A 1 309 ? 25.996 -14.719 -31.404 1.00 70.75 309 GLY A CA 1
ATOM 2510 C C . GLY A 1 309 ? 26.082 -13.932 -30.090 1.00 70.75 309 GLY A C 1
ATOM 2511 O O . GLY A 1 309 ? 27.181 -13.539 -29.701 1.00 70.75 309 GLY A O 1
ATOM 2512 N N . THR A 1 310 ? 24.965 -13.750 -29.382 1.00 72.25 310 THR A N 1
ATOM 2513 C CA . THR A 1 310 ? 24.899 -13.078 -28.077 1.00 72.25 310 THR A CA 1
ATOM 2514 C C . THR A 1 310 ? 24.212 -13.987 -27.056 1.00 72.25 310 THR A C 1
ATOM 2516 O O . THR A 1 310 ? 23.084 -14.436 -27.245 1.00 72.25 310 THR A O 1
ATOM 2519 N N . ASP A 1 311 ? 24.915 -14.336 -25.975 1.00 74.12 311 ASP A N 1
ATOM 2520 C CA . ASP A 1 311 ? 24.409 -15.326 -25.020 1.00 74.12 311 ASP A CA 1
ATOM 2521 C C . ASP A 1 311 ? 23.331 -14.735 -24.095 1.00 74.12 311 ASP A C 1
ATOM 2523 O O . ASP A 1 311 ? 23.588 -13.833 -23.293 1.00 74.12 311 ASP A O 1
ATOM 2527 N N . GLY A 1 312 ? 22.114 -15.275 -24.189 1.00 80.06 312 GLY A N 1
ATOM 2528 C CA . GLY A 1 312 ? 20.986 -14.905 -23.334 1.00 80.06 312 GLY A CA 1
ATOM 2529 C C . GLY A 1 312 ? 20.239 -13.621 -23.718 1.00 80.06 312 GLY A C 1
ATOM 2530 O O . GLY A 1 312 ? 19.380 -13.200 -22.941 1.00 80.06 312 GLY A O 1
ATOM 2531 N N . GLU A 1 313 ? 20.527 -13.019 -24.879 1.00 88.12 313 GLU A N 1
ATOM 2532 C CA . GLU A 1 313 ? 19.863 -11.800 -25.369 1.00 88.12 313 GLU A CA 1
ATOM 2533 C C . GLU A 1 313 ? 18.711 -12.097 -26.345 1.00 88.12 313 GLU A C 1
ATOM 2535 O O . GLU A 1 313 ? 18.804 -12.968 -27.211 1.00 88.12 313 GLU A O 1
ATOM 2540 N N . ILE A 1 314 ? 17.614 -11.347 -26.215 1.00 91.19 314 ILE A N 1
ATOM 2541 C CA . ILE A 1 314 ? 16.438 -11.409 -27.095 1.00 91.19 314 ILE A CA 1
ATOM 2542 C C . ILE A 1 314 ? 16.002 -9.975 -27.417 1.00 91.19 314 ILE A C 1
ATOM 2544 O O . ILE A 1 314 ? 15.881 -9.147 -26.512 1.00 91.19 314 ILE A O 1
ATOM 2548 N N . GLY A 1 315 ? 15.756 -9.677 -28.690 1.00 93.31 315 GLY A N 1
ATOM 2549 C CA . GLY A 1 315 ? 15.267 -8.377 -29.149 1.00 93.31 315 GLY A CA 1
ATOM 2550 C C . GLY A 1 315 ? 13.740 -8.293 -29.150 1.00 93.31 315 GLY A C 1
ATOM 2551 O O . GLY A 1 315 ? 13.058 -9.273 -29.446 1.00 93.31 315 GLY A O 1
ATOM 2552 N N . LEU A 1 316 ? 13.199 -7.112 -28.840 1.00 95.06 316 LEU A N 1
ATOM 2553 C CA . LEU A 1 316 ? 11.766 -6.811 -28.897 1.00 95.06 316 LEU A CA 1
ATOM 2554 C C . LEU A 1 316 ? 11.485 -5.715 -29.922 1.00 95.06 316 LEU A C 1
ATOM 2556 O O . LEU A 1 316 ? 12.059 -4.624 -29.841 1.00 95.06 316 LEU A O 1
ATOM 2560 N N . LYS A 1 317 ? 10.583 -5.998 -30.860 1.00 93.88 317 LYS A N 1
ATOM 2561 C CA . LYS A 1 317 ? 10.113 -5.052 -31.883 1.00 93.88 317 LYS A CA 1
ATOM 2562 C C . LYS A 1 317 ? 8.611 -5.207 -32.108 1.00 93.88 317 LYS A C 1
ATOM 2564 O O . LYS A 1 317 ? 8.016 -6.194 -31.678 1.00 93.88 317 LYS A O 1
ATOM 2569 N N . VAL A 1 318 ? 7.996 -4.235 -32.771 1.00 93.00 318 VAL A N 1
ATOM 2570 C CA . VAL A 1 318 ? 6.560 -4.252 -33.076 1.00 93.00 318 VAL A CA 1
ATOM 2571 C C . VAL A 1 318 ? 6.362 -4.221 -34.587 1.00 93.00 318 VAL A C 1
ATOM 2573 O O . VAL A 1 318 ? 6.919 -3.361 -35.264 1.00 93.00 318 VAL A O 1
ATOM 2576 N N . GLY A 1 319 ? 5.569 -5.157 -35.113 1.00 87.81 319 GLY A N 1
ATOM 2577 C CA . GLY A 1 319 ? 5.389 -5.348 -36.553 1.00 87.81 319 GLY A CA 1
ATOM 2578 C C . GLY A 1 319 ? 6.721 -5.510 -37.297 1.00 87.81 319 GLY A C 1
ATOM 2579 O O . GLY A 1 319 ? 7.643 -6.166 -36.809 1.00 87.81 319 GLY A O 1
ATOM 2580 N N . ASP A 1 320 ? 6.825 -4.858 -38.455 1.00 83.50 320 ASP A N 1
ATOM 2581 C CA . ASP A 1 320 ? 8.003 -4.899 -39.332 1.00 83.50 320 ASP A CA 1
ATOM 2582 C C . ASP A 1 320 ? 9.038 -3.798 -39.024 1.00 83.50 320 ASP A C 1
ATOM 2584 O O . ASP A 1 320 ? 9.835 -3.434 -39.889 1.00 83.50 320 ASP A O 1
ATOM 2588 N N . ALA A 1 321 ? 9.029 -3.234 -37.810 1.00 84.88 321 ALA A N 1
ATOM 2589 C CA . ALA A 1 321 ? 9.978 -2.191 -37.425 1.00 84.88 321 ALA A CA 1
ATOM 2590 C C . ALA A 1 321 ? 11.438 -2.658 -37.591 1.00 84.88 321 ALA A C 1
ATOM 2592 O O . ALA A 1 321 ? 11.809 -3.757 -37.171 1.00 84.88 321 ALA A O 1
ATOM 2593 N N . GLU A 1 322 ? 12.282 -1.797 -38.170 1.00 82.19 322 GLU A N 1
ATOM 2594 C CA . GLU A 1 322 ? 13.713 -2.084 -38.358 1.00 82.19 322 GLU A CA 1
ATOM 2595 C C . GLU A 1 322 ? 14.478 -2.106 -37.028 1.00 82.19 322 GLU A C 1
ATOM 2597 O O . GLU A 1 322 ? 15.428 -2.870 -36.857 1.00 82.19 322 GLU A O 1
ATOM 2602 N N . ASN A 1 323 ? 14.054 -1.273 -36.074 1.00 88.25 323 ASN A N 1
ATOM 2603 C CA . ASN A 1 323 ? 14.724 -1.085 -34.795 1.00 88.25 323 ASN A CA 1
ATOM 2604 C C . ASN A 1 323 ? 14.029 -1.855 -33.670 1.00 88.25 323 ASN A C 1
ATOM 2606 O O . ASN A 1 323 ? 12.803 -1.868 -33.558 1.00 88.25 323 ASN A O 1
ATOM 2610 N N . TYR A 1 324 ? 14.829 -2.417 -32.767 1.00 93.81 324 TYR A N 1
ATOM 2611 C CA . TYR A 1 324 ? 14.327 -2.942 -31.502 1.00 93.81 324 TYR A CA 1
ATOM 2612 C C . TYR A 1 324 ? 14.046 -1.794 -30.530 1.00 93.81 324 TYR A C 1
ATOM 2614 O O . TYR A 1 324 ? 14.883 -0.907 -30.356 1.00 93.81 324 TYR A O 1
ATOM 2622 N N . PHE A 1 325 ? 12.893 -1.833 -29.863 1.00 95.19 325 PHE A N 1
ATOM 2623 C CA . PHE A 1 325 ? 12.577 -0.910 -28.767 1.00 95.19 325 PHE A CA 1
ATOM 2624 C C . PHE A 1 325 ? 13.007 -1.473 -27.409 1.00 95.19 325 PHE A C 1
ATOM 2626 O O . PHE A 1 325 ? 13.167 -0.724 -26.440 1.00 95.19 325 PHE A O 1
ATOM 2633 N N . GLY A 1 326 ? 13.175 -2.795 -27.319 1.00 95.06 326 GLY A N 1
ATOM 2634 C CA . GLY A 1 326 ? 13.486 -3.470 -26.070 1.00 95.06 326 GLY A CA 1
ATOM 2635 C C . GLY A 1 326 ? 14.478 -4.616 -26.212 1.00 95.06 326 GLY A C 1
ATOM 2636 O O . GLY A 1 326 ? 14.633 -5.204 -27.280 1.00 95.06 326 GLY A O 1
ATOM 2637 N N . CYS A 1 327 ? 15.139 -4.934 -25.105 1.00 93.25 327 CYS A N 1
ATOM 2638 C CA . CYS A 1 327 ? 16.069 -6.050 -24.979 1.00 93.25 327 CYS A CA 1
ATOM 2639 C C . CYS A 1 327 ? 15.687 -6.881 -23.751 1.00 93.25 327 CYS A C 1
ATOM 2641 O O . CYS A 1 327 ? 15.497 -6.333 -22.665 1.00 93.25 327 CYS A O 1
ATOM 2643 N N . ILE A 1 328 ? 15.616 -8.202 -23.896 1.00 91.31 328 ILE A N 1
ATOM 2644 C CA . ILE A 1 328 ? 15.561 -9.136 -22.770 1.00 91.31 328 ILE A CA 1
ATOM 2645 C C . ILE A 1 328 ? 16.951 -9.732 -22.579 1.00 91.31 328 ILE A C 1
ATOM 2647 O O . ILE A 1 328 ? 17.553 -10.189 -23.547 1.00 91.31 328 ILE A O 1
ATOM 2651 N N . ASN A 1 329 ? 17.450 -9.766 -21.345 1.00 87.75 329 ASN A N 1
ATOM 2652 C CA . ASN A 1 329 ? 18.692 -10.462 -21.013 1.00 87.75 329 ASN A CA 1
ATOM 2653 C C . ASN A 1 329 ? 18.469 -11.411 -19.827 1.00 87.75 329 ASN A C 1
ATOM 2655 O O . ASN A 1 329 ? 18.221 -10.994 -18.691 1.00 87.75 329 ASN A O 1
ATOM 2659 N N . VAL A 1 330 ? 18.517 -12.713 -20.110 1.00 83.62 330 VAL A N 1
ATOM 2660 C CA . VAL A 1 330 ? 18.170 -13.788 -19.171 1.00 83.62 330 VAL A CA 1
ATOM 2661 C C . VAL A 1 330 ? 19.175 -14.937 -19.230 1.00 83.62 330 VAL A C 1
ATOM 2663 O O . VAL A 1 330 ? 19.979 -15.048 -20.152 1.00 83.62 330 VAL A O 1
ATOM 2666 N N . GLY A 1 331 ? 19.179 -15.788 -18.201 1.00 79.06 331 GLY A N 1
ATOM 2667 C CA . GLY A 1 331 ? 20.068 -16.956 -18.142 1.00 79.06 331 GLY A CA 1
ATOM 2668 C C . GLY A 1 331 ? 19.714 -18.063 -19.139 1.00 79.06 331 GLY A C 1
ATOM 2669 O O . GLY A 1 331 ? 20.614 -18.714 -19.648 1.00 79.06 331 GLY A O 1
ATOM 2670 N N . ASP A 1 332 ? 18.425 -18.257 -19.430 1.00 80.06 332 ASP A N 1
ATOM 2671 C CA . ASP A 1 332 ? 17.926 -19.313 -20.322 1.00 80.06 332 ASP A CA 1
ATOM 2672 C C . ASP A 1 332 ? 16.945 -18.718 -21.343 1.00 80.06 332 ASP A C 1
ATOM 2674 O O . ASP A 1 332 ? 15.724 -18.730 -21.160 1.00 80.06 332 ASP A O 1
ATOM 2678 N N . SER A 1 333 ? 17.492 -18.132 -22.412 1.00 83.62 333 SER A N 1
ATOM 2679 C CA . SER A 1 333 ? 16.701 -17.534 -23.497 1.00 83.62 333 SER A CA 1
ATOM 2680 C C . SER A 1 333 ? 15.925 -18.588 -24.291 1.00 83.62 333 SER A C 1
ATOM 2682 O O . SER A 1 333 ? 14.786 -18.350 -24.687 1.00 83.62 333 SER A O 1
ATOM 2684 N N . SER A 1 334 ? 16.496 -19.783 -24.471 1.00 83.06 334 SER A N 1
ATOM 2685 C CA . SER A 1 334 ? 15.887 -20.863 -25.257 1.00 83.06 334 SER A CA 1
ATOM 2686 C C . SER A 1 334 ? 14.572 -21.351 -24.654 1.00 83.06 334 SER A C 1
ATOM 2688 O O . SER A 1 334 ? 13.603 -21.588 -25.377 1.00 83.06 334 SER A O 1
ATOM 2690 N N . LYS A 1 335 ? 14.511 -21.500 -23.328 1.00 84.06 335 LYS A N 1
ATOM 2691 C CA . LYS A 1 335 ? 13.283 -21.913 -22.646 1.00 84.06 335 LYS A CA 1
ATOM 2692 C C . LYS A 1 335 ? 12.232 -20.809 -22.605 1.00 84.06 335 LYS A C 1
ATOM 2694 O O . LYS A 1 335 ? 11.051 -21.111 -22.762 1.00 84.06 335 LYS A O 1
ATOM 2699 N N . LEU A 1 336 ? 12.647 -19.554 -22.429 1.00 85.69 336 LEU A N 1
ATOM 2700 C CA . LEU A 1 336 ? 11.735 -18.411 -22.470 1.00 85.69 336 LEU A CA 1
ATOM 2701 C C . LEU A 1 336 ? 11.025 -18.318 -23.828 1.00 85.69 336 LEU A C 1
ATOM 2703 O O . LEU A 1 336 ? 9.812 -18.148 -23.863 1.00 85.69 336 LEU A O 1
ATOM 2707 N N . ILE A 1 337 ? 11.753 -18.515 -24.930 1.00 87.50 337 ILE A N 1
ATOM 2708 C CA . ILE A 1 337 ? 11.178 -18.490 -26.282 1.00 87.50 337 ILE A CA 1
ATOM 2709 C C . ILE A 1 337 ? 10.116 -19.571 -26.474 1.00 87.50 337 ILE A C 1
ATOM 2711 O O . ILE A 1 337 ? 9.034 -19.264 -26.962 1.00 87.50 337 ILE A O 1
ATOM 2715 N N . LYS A 1 338 ? 10.374 -20.807 -26.027 1.00 86.56 338 LYS A N 1
ATOM 2716 C CA . LYS A 1 338 ? 9.369 -21.882 -26.098 1.00 86.56 338 LYS A CA 1
ATOM 2717 C C . LYS A 1 338 ? 8.083 -21.517 -25.358 1.00 86.56 338 LYS A C 1
ATOM 2719 O O . LYS A 1 338 ? 6.992 -21.769 -25.850 1.00 86.56 338 LYS A O 1
ATOM 2724 N N . LEU A 1 339 ? 8.203 -20.888 -24.188 1.00 86.62 339 LEU A N 1
ATOM 2725 C CA . LEU A 1 339 ? 7.031 -20.430 -23.445 1.00 86.62 339 LEU A CA 1
ATOM 2726 C C . LEU A 1 339 ? 6.289 -19.298 -24.177 1.00 86.62 339 LEU A C 1
ATOM 2728 O O . LEU A 1 339 ? 5.061 -19.255 -24.139 1.00 86.62 339 LEU A O 1
ATOM 2732 N N . CYS A 1 340 ? 7.009 -18.399 -24.854 1.00 88.19 340 CYS A N 1
ATOM 2733 C CA . CYS A 1 340 ? 6.403 -17.379 -25.711 1.00 88.19 340 CYS A CA 1
ATOM 2734 C C . CYS A 1 340 ? 5.617 -18.016 -26.873 1.00 88.19 340 CYS A C 1
ATOM 2736 O O . CYS A 1 340 ? 4.470 -17.630 -27.107 1.00 88.19 340 CYS A O 1
ATOM 2738 N N . GLU A 1 341 ? 6.186 -19.031 -27.532 1.00 88.31 341 GLU A N 1
ATOM 2739 C CA . GLU A 1 341 ? 5.539 -19.804 -28.606 1.00 88.31 341 GLU A CA 1
ATOM 2740 C C . GLU A 1 341 ? 4.255 -20.497 -28.115 1.00 88.31 341 GLU A C 1
ATOM 2742 O O . GLU A 1 341 ? 3.196 -20.335 -28.721 1.00 88.31 341 GLU A O 1
ATOM 2747 N N . ASP A 1 342 ? 4.303 -21.183 -26.967 1.00 86.31 342 ASP A N 1
ATOM 2748 C CA . ASP A 1 342 ? 3.151 -21.887 -26.370 1.00 86.31 342 ASP A CA 1
ATOM 2749 C C . ASP A 1 342 ? 1.972 -20.943 -26.042 1.00 86.31 342 ASP A C 1
ATOM 2751 O O . ASP A 1 342 ? 0.784 -21.314 -26.044 1.00 86.31 342 ASP A O 1
ATOM 2755 N N . ILE A 1 343 ? 2.284 -19.687 -25.728 1.00 84.06 343 ILE A N 1
ATOM 2756 C CA . ILE A 1 343 ? 1.291 -18.670 -25.381 1.00 84.06 343 ILE A CA 1
ATOM 2757 C C . ILE A 1 343 ? 0.760 -17.950 -26.627 1.00 84.06 343 ILE A C 1
ATOM 2759 O O . ILE A 1 343 ? -0.359 -17.437 -26.572 1.00 84.06 343 ILE A O 1
ATOM 2763 N N . GLY A 1 344 ? 1.457 -18.056 -27.762 1.00 85.50 344 GLY A N 1
ATOM 2764 C CA . GLY A 1 344 ? 1.058 -17.500 -29.055 1.00 85.50 344 GLY A CA 1
ATOM 2765 C C . GLY A 1 344 ? 1.683 -16.140 -29.366 1.00 85.50 344 GLY A C 1
ATOM 2766 O O . GLY A 1 344 ? 1.088 -15.365 -30.110 1.00 85.50 344 GLY A O 1
ATOM 2767 N N . LEU A 1 345 ? 2.838 -15.825 -28.773 1.00 88.19 345 LEU A N 1
ATOM 2768 C CA . LEU A 1 345 ? 3.637 -14.658 -29.151 1.00 88.19 345 LEU A CA 1
ATOM 2769 C C . LEU A 1 345 ? 4.520 -14.999 -30.361 1.00 88.19 345 LEU A C 1
ATOM 2771 O O . LEU A 1 345 ? 5.011 -16.122 -30.476 1.00 88.19 345 LEU A O 1
ATOM 2775 N N . ASN A 1 346 ? 4.747 -14.028 -31.246 1.00 88.44 346 ASN A N 1
ATOM 2776 C CA . ASN A 1 346 ? 5.549 -14.240 -32.449 1.00 88.44 346 ASN A CA 1
ATOM 2777 C C . ASN A 1 346 ? 7.037 -14.297 -32.103 1.00 88.44 346 ASN A C 1
ATOM 2779 O O . ASN A 1 346 ? 7.590 -13.322 -31.592 1.00 88.44 346 ASN A O 1
ATOM 2783 N N . THR A 1 347 ? 7.693 -15.407 -32.432 1.00 89.75 347 THR A N 1
ATOM 2784 C CA . THR A 1 347 ? 9.132 -15.591 -32.232 1.00 89.75 347 THR A CA 1
ATOM 2785 C C . THR A 1 347 ? 9.835 -15.806 -33.566 1.00 89.75 347 THR A C 1
ATOM 2787 O O . THR A 1 347 ? 9.329 -16.487 -34.459 1.00 89.75 347 THR A O 1
ATOM 2790 N N . GLU A 1 348 ? 11.021 -15.224 -33.720 1.00 87.94 348 GLU A N 1
ATOM 2791 C CA . GLU A 1 348 ? 11.838 -15.392 -34.923 1.00 87.94 348 GLU A CA 1
ATOM 2792 C C . GLU A 1 348 ? 13.313 -15.563 -34.550 1.00 87.94 348 GLU A C 1
ATOM 2794 O O . GLU A 1 348 ? 13.777 -15.045 -33.539 1.00 87.94 348 GLU A O 1
ATOM 2799 N N . LYS A 1 349 ? 14.082 -16.297 -35.358 1.00 83.00 349 LYS A N 1
ATOM 2800 C CA . LYS A 1 349 ? 15.542 -16.381 -35.211 1.00 83.00 349 LYS A CA 1
ATOM 2801 C C . LYS A 1 349 ? 16.208 -15.481 -36.239 1.00 83.00 349 LYS A C 1
ATOM 2803 O O . LYS A 1 349 ? 16.027 -15.685 -37.437 1.00 83.00 349 LYS A O 1
ATOM 2808 N N . ARG A 1 350 ? 17.024 -14.532 -35.783 1.00 80.88 350 ARG A N 1
ATOM 2809 C CA . ARG A 1 350 ? 17.793 -13.634 -36.654 1.00 80.88 350 ARG A CA 1
ATOM 2810 C C . ARG A 1 350 ? 19.239 -14.111 -36.797 1.00 80.88 350 ARG A C 1
ATOM 2812 O O . ARG A 1 350 ? 19.722 -14.916 -36.005 1.00 80.88 350 ARG A O 1
ATOM 2819 N N . GLY A 1 351 ? 19.921 -13.676 -37.858 1.00 73.50 351 GLY A N 1
ATOM 2820 C CA . GLY A 1 351 ? 21.339 -13.984 -38.092 1.00 73.50 351 GLY A CA 1
ATOM 2821 C C . GLY A 1 351 ? 22.263 -13.391 -37.017 1.00 73.50 351 GLY A C 1
ATOM 2822 O O . GLY A 1 351 ? 21.789 -12.845 -36.025 1.00 73.50 351 GLY A O 1
ATOM 2823 N N . PHE A 1 352 ? 23.583 -13.492 -37.212 1.00 68.25 352 PHE A N 1
ATOM 2824 C CA . PHE A 1 352 ? 24.552 -12.856 -36.311 1.00 68.25 352 PHE A CA 1
ATOM 2825 C C . PHE A 1 352 ? 24.254 -11.359 -36.159 1.00 68.25 352 PHE A C 1
ATOM 2827 O O . PHE A 1 352 ? 24.220 -10.632 -37.152 1.00 68.25 352 PHE A O 1
ATOM 2834 N N . SER A 1 353 ? 24.054 -10.912 -34.922 1.00 71.69 353 SER A N 1
ATOM 2835 C CA . SER A 1 353 ? 23.741 -9.520 -34.586 1.00 71.69 353 SER A CA 1
ATOM 2836 C C . SER A 1 353 ? 24.663 -8.994 -33.488 1.00 71.69 353 SER A C 1
ATOM 2838 O O . SER A 1 353 ? 25.157 -9.755 -32.656 1.00 71.69 353 SER A O 1
ATOM 2840 N N . SER A 1 354 ? 24.879 -7.678 -33.457 1.00 78.12 354 SER A N 1
ATOM 2841 C CA . SER A 1 354 ? 25.554 -7.012 -32.339 1.00 78.12 354 SER A CA 1
ATOM 2842 C C . SER A 1 354 ? 24.732 -7.123 -31.049 1.00 78.12 354 SER A C 1
ATOM 2844 O O . SER A 1 354 ? 23.504 -7.181 -31.093 1.00 78.12 354 SER A O 1
ATOM 2846 N N . SER A 1 355 ? 25.406 -7.119 -29.896 1.00 84.75 355 SER A N 1
ATOM 2847 C CA . SER A 1 355 ? 24.755 -7.141 -28.577 1.00 84.75 355 SER A CA 1
ATOM 2848 C C . SER A 1 355 ? 23.975 -5.854 -28.330 1.00 84.75 355 SER A C 1
ATOM 2850 O O . SER A 1 355 ? 24.564 -4.773 -28.311 1.00 84.75 355 SER A O 1
ATOM 2852 N N . LEU A 1 356 ? 22.663 -5.987 -28.109 1.00 87.31 356 LEU A N 1
ATOM 2853 C CA . LEU A 1 356 ? 21.781 -4.877 -27.734 1.00 87.31 356 LEU A CA 1
ATOM 2854 C C . LEU A 1 356 ? 22.034 -4.454 -26.286 1.00 87.31 356 LEU A C 1
ATOM 2856 O O . LEU A 1 356 ? 21.901 -3.283 -25.935 1.00 87.31 356 LEU A O 1
ATOM 2860 N N . PHE A 1 357 ? 22.402 -5.413 -25.434 1.00 86.38 357 PHE A N 1
ATOM 2861 C CA . PHE A 1 357 ? 22.678 -5.143 -24.030 1.00 86.38 357 PHE A CA 1
ATOM 2862 C C . PHE A 1 357 ? 23.972 -4.341 -23.841 1.00 86.38 357 PHE A C 1
ATOM 2864 O O . PHE A 1 357 ? 24.003 -3.416 -23.032 1.00 86.38 357 PHE A O 1
ATOM 2871 N N . ARG A 1 358 ? 25.035 -4.647 -24.600 1.00 82.12 358 ARG A N 1
ATOM 2872 C CA . ARG A 1 358 ? 26.307 -3.905 -24.525 1.00 82.12 358 ARG A CA 1
ATOM 2873 C C . ARG A 1 358 ? 26.187 -2.485 -25.076 1.00 82.12 358 ARG A C 1
ATOM 2875 O O . ARG A 1 358 ? 26.748 -1.572 -24.479 1.00 82.12 358 ARG A O 1
ATOM 2882 N N . SER A 1 359 ? 25.428 -2.291 -26.155 1.00 85.56 359 SER A N 1
ATOM 2883 C CA . SER A 1 359 ? 25.219 -0.972 -26.771 1.00 85.56 359 SER A CA 1
ATOM 2884 C C . SER A 1 359 ? 24.128 -0.137 -26.087 1.00 85.56 359 SER A C 1
ATOM 2886 O O . SER A 1 359 ? 23.825 0.973 -26.521 1.00 85.56 359 SER A O 1
ATOM 2888 N N . ILE A 1 360 ? 23.530 -0.616 -24.987 1.00 88.38 360 ILE A N 1
ATOM 2889 C CA . ILE A 1 360 ? 22.403 0.067 -24.330 1.00 88.38 360 ILE A CA 1
ATOM 2890 C C . ILE A 1 360 ? 22.758 1.467 -23.809 1.00 88.38 360 ILE A C 1
ATOM 2892 O O . ILE A 1 360 ? 21.877 2.305 -23.652 1.00 88.38 360 ILE A O 1
ATOM 2896 N N . ASN A 1 361 ? 24.030 1.746 -23.531 1.00 87.75 361 ASN A N 1
ATOM 2897 C CA . ASN A 1 361 ? 24.474 3.055 -23.043 1.00 87.75 361 ASN A CA 1
ATOM 2898 C C . ASN A 1 361 ? 24.970 3.986 -24.155 1.00 87.75 361 ASN A C 1
ATOM 2900 O O . ASN A 1 361 ? 25.340 5.122 -23.866 1.00 87.75 361 ASN A O 1
ATOM 2904 N N . GLU A 1 362 ? 24.997 3.529 -25.407 1.00 88.69 362 GLU A N 1
ATOM 2905 C CA . GLU A 1 362 ? 25.400 4.366 -26.532 1.00 88.69 362 GLU A CA 1
ATOM 2906 C C . GLU A 1 362 ? 24.357 5.464 -26.782 1.00 88.69 362 GLU A C 1
ATOM 2908 O O . GLU A 1 362 ? 23.148 5.252 -26.654 1.00 88.69 362 GLU A O 1
ATOM 2913 N N . THR A 1 363 ? 24.814 6.659 -27.162 1.00 81.00 363 THR A N 1
ATOM 2914 C CA . THR A 1 363 ? 23.956 7.845 -27.333 1.00 81.00 363 THR A CA 1
ATOM 2915 C C . THR A 1 363 ? 22.880 7.661 -28.411 1.00 81.00 363 THR A C 1
ATOM 2917 O O . THR A 1 363 ? 21.816 8.273 -28.344 1.00 81.00 363 THR A O 1
ATOM 2920 N N . ASN A 1 364 ? 23.137 6.806 -29.403 1.00 83.88 364 ASN A N 1
ATOM 2921 C CA . ASN A 1 364 ? 22.223 6.452 -30.490 1.00 83.88 364 ASN A CA 1
ATOM 2922 C C . ASN A 1 364 ? 21.406 5.174 -30.213 1.00 83.88 364 ASN A C 1
ATOM 2924 O O . ASN A 1 364 ? 20.721 4.694 -31.114 1.00 83.88 364 ASN A O 1
ATOM 2928 N N . SER A 1 365 ? 21.450 4.625 -28.994 1.00 89.50 365 SER A N 1
ATOM 2929 C CA . SER A 1 365 ? 20.690 3.426 -28.646 1.00 89.50 365 SER A CA 1
ATOM 2930 C C . SER A 1 365 ? 19.178 3.652 -28.790 1.00 89.50 365 SER A C 1
ATOM 2932 O O . SER A 1 365 ? 18.576 4.553 -28.187 1.00 89.50 365 SER A O 1
ATOM 2934 N N . THR A 1 366 ? 18.540 2.793 -29.582 1.00 89.62 366 THR A N 1
ATOM 2935 C CA . THR A 1 366 ? 17.084 2.760 -29.788 1.00 89.62 366 THR A CA 1
ATOM 2936 C C . THR A 1 366 ? 16.348 2.024 -28.667 1.00 89.62 366 THR A C 1
ATOM 2938 O O . THR A 1 366 ? 15.136 2.171 -28.528 1.00 89.62 366 THR A O 1
ATOM 2941 N N . ILE A 1 367 ? 17.078 1.296 -27.816 1.00 94.56 367 ILE A N 1
ATOM 2942 C CA . ILE A 1 367 ? 16.514 0.521 -26.713 1.00 94.56 367 ILE A CA 1
ATOM 2943 C C . ILE A 1 367 ? 15.988 1.461 -25.628 1.00 94.56 367 ILE A C 1
ATOM 2945 O O . ILE A 1 367 ? 16.747 2.212 -25.009 1.00 94.56 367 ILE A O 1
ATOM 2949 N N . ASN A 1 368 ? 14.685 1.387 -25.376 1.00 95.94 368 ASN A N 1
ATOM 2950 C CA . ASN A 1 368 ? 13.975 2.115 -24.327 1.00 95.94 368 ASN A CA 1
ATOM 2951 C C . ASN A 1 368 ? 13.572 1.206 -23.160 1.00 95.94 368 ASN A C 1
ATOM 2953 O O . ASN A 1 368 ? 13.371 1.697 -22.048 1.00 95.94 368 ASN A O 1
ATOM 2957 N N . VAL A 1 369 ? 13.456 -0.104 -23.400 1.00 96.25 369 VAL A N 1
ATOM 2958 C CA . VAL A 1 369 ? 13.010 -1.079 -22.400 1.00 96.25 369 VAL A CA 1
ATOM 2959 C C . VAL A 1 369 ? 14.032 -2.199 -22.235 1.00 96.25 369 VAL A C 1
ATOM 2961 O O . VAL A 1 369 ? 14.423 -2.856 -23.194 1.00 96.25 369 VAL A O 1
ATOM 2964 N N . LEU A 1 370 ? 14.432 -2.461 -20.998 1.00 93.38 370 LEU A N 1
ATOM 2965 C CA . LEU A 1 370 ? 15.255 -3.603 -20.629 1.00 93.38 370 LEU A CA 1
ATOM 2966 C C . LEU A 1 370 ? 14.431 -4.535 -19.741 1.00 93.38 370 LEU A C 1
ATOM 2968 O O . LEU A 1 370 ? 13.907 -4.099 -18.722 1.00 93.38 370 LEU A O 1
ATOM 2972 N N . ILE A 1 371 ? 14.323 -5.813 -20.098 1.00 91.44 371 ILE A N 1
ATOM 2973 C CA . ILE A 1 371 ? 13.659 -6.827 -19.270 1.00 91.44 371 ILE A CA 1
ATOM 2974 C C . ILE A 1 371 ? 14.675 -7.876 -18.842 1.00 91.44 371 ILE A C 1
ATOM 2976 O O . ILE A 1 371 ? 15.493 -8.340 -19.636 1.00 91.44 371 ILE A O 1
ATOM 2980 N N . GLY A 1 372 ? 14.610 -8.315 -17.595 1.00 83.62 372 GLY A N 1
ATOM 2981 C CA . GLY A 1 372 ? 15.442 -9.424 -17.163 1.00 83.62 372 GLY A CA 1
ATOM 2982 C C . GLY A 1 372 ? 15.137 -9.893 -15.761 1.00 83.62 372 GLY A C 1
ATOM 2983 O O . GLY A 1 372 ? 14.011 -9.805 -15.278 1.00 83.62 372 GLY A O 1
ATOM 298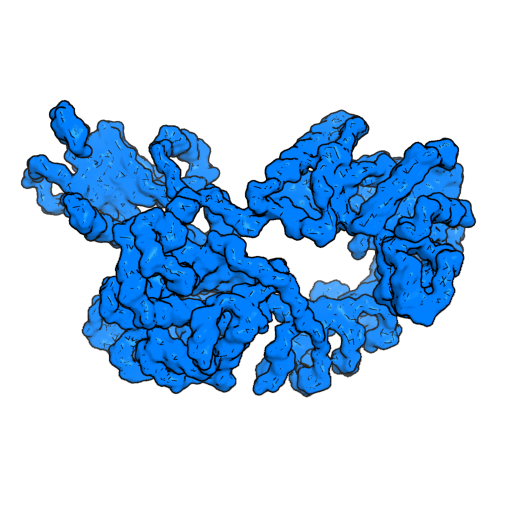4 N N . SER A 1 373 ? 16.155 -10.488 -15.152 1.00 71.19 373 SER A N 1
ATOM 2985 C CA . SER A 1 373 ? 16.061 -11.208 -13.881 1.00 71.19 373 SER A CA 1
ATOM 2986 C C . SER A 1 373 ? 17.364 -11.027 -13.092 1.00 71.19 373 SER A C 1
ATOM 2988 O O . SER A 1 373 ? 17.981 -9.965 -13.155 1.00 71.19 373 SER A O 1
ATOM 2990 N N . LYS A 1 374 ? 17.844 -12.069 -12.405 1.00 63.88 374 LYS A N 1
ATOM 2991 C CA . LYS A 1 374 ? 19.043 -12.045 -11.551 1.00 63.88 374 LYS A CA 1
ATOM 2992 C C . LYS A 1 374 ? 20.333 -11.593 -12.241 1.00 63.88 374 LYS A C 1
ATOM 2994 O O . LYS A 1 374 ? 21.242 -11.146 -11.560 1.00 63.88 374 LYS A O 1
ATOM 2999 N N . LYS A 1 375 ? 20.426 -11.656 -13.577 1.00 67.12 375 LYS A N 1
ATOM 3000 C CA . LYS A 1 375 ? 21.596 -11.154 -14.328 1.00 67.12 375 LYS A CA 1
ATOM 3001 C C . LYS A 1 375 ? 21.831 -9.643 -14.155 1.00 67.12 375 LYS A C 1
ATOM 3003 O O . LYS A 1 375 ? 22.919 -9.180 -14.464 1.00 67.12 375 LYS A O 1
ATOM 3008 N N . PHE A 1 376 ? 20.851 -8.873 -13.669 1.00 68.00 376 PHE A N 1
ATOM 3009 C CA . PHE A 1 376 ? 20.983 -7.419 -13.498 1.00 68.00 376 PHE A CA 1
ATOM 3010 C C . PHE A 1 376 ? 21.511 -6.972 -12.135 1.00 68.00 376 PHE A C 1
ATOM 3012 O O . PHE A 1 376 ? 21.716 -5.774 -11.942 1.00 68.00 376 PHE A O 1
ATOM 3019 N N . SER A 1 377 ? 21.769 -7.895 -11.205 1.00 59.22 377 SER A N 1
ATOM 3020 C CA . SER A 1 377 ? 22.354 -7.562 -9.902 1.00 59.22 377 SER A CA 1
ATOM 3021 C C . SER A 1 377 ? 23.850 -7.230 -9.988 1.00 59.22 377 SER A C 1
ATOM 3023 O O . SER A 1 377 ? 24.351 -6.470 -9.167 1.00 59.22 377 SER A O 1
ATOM 3025 N N . GLU A 1 378 ? 24.578 -7.673 -11.022 1.00 60.34 378 GLU A N 1
ATOM 3026 C CA . GLU A 1 378 ? 26.039 -7.509 -11.166 1.00 60.34 378 GLU A CA 1
ATOM 3027 C C . GLU A 1 378 ? 26.465 -7.226 -12.614 1.00 60.34 378 GLU A C 1
ATOM 3029 O O . GLU A 1 378 ? 25.759 -7.585 -13.551 1.00 60.34 378 GLU A O 1
ATOM 3034 N N . GLY A 1 379 ? 27.615 -6.566 -12.803 1.00 58.00 379 GLY A N 1
ATOM 3035 C CA . GLY A 1 379 ? 28.253 -6.419 -14.121 1.00 58.00 379 GLY A CA 1
ATOM 3036 C C . GLY A 1 379 ? 27.533 -5.511 -15.127 1.00 58.00 379 GLY A C 1
ATOM 3037 O O . GLY A 1 379 ? 27.764 -5.633 -16.328 1.00 58.00 379 GLY A O 1
ATOM 3038 N N . TRP A 1 380 ? 26.658 -4.610 -14.664 1.00 73.81 380 TRP A N 1
ATOM 3039 C CA . TRP A 1 380 ? 25.962 -3.634 -15.507 1.00 73.81 380 TRP A CA 1
ATOM 3040 C C . TRP A 1 380 ? 25.863 -2.260 -14.831 1.00 73.81 380 TRP A C 1
ATOM 3042 O O . TRP A 1 380 ? 25.489 -2.154 -13.661 1.00 73.81 380 TRP A O 1
ATOM 3052 N N . ASN A 1 381 ? 26.172 -1.203 -15.587 1.00 76.50 381 ASN A N 1
ATOM 3053 C CA . ASN A 1 381 ? 26.124 0.192 -15.148 1.00 76.50 381 ASN A CA 1
ATOM 3054 C C . ASN A 1 381 ? 25.397 1.035 -16.205 1.00 76.50 381 ASN A C 1
ATOM 3056 O O . ASN A 1 381 ? 25.774 0.997 -17.374 1.00 76.50 381 ASN A O 1
ATOM 3060 N N . SER A 1 382 ? 24.363 1.788 -15.821 1.00 87.19 382 SER A N 1
ATOM 3061 C CA . SER A 1 382 ? 23.657 2.699 -16.727 1.00 87.19 382 SER A CA 1
ATOM 3062 C C . SER A 1 382 ? 23.095 3.907 -15.983 1.00 87.19 382 SER A C 1
ATOM 3064 O O . SER A 1 382 ? 22.335 3.762 -15.030 1.00 87.19 382 SER A O 1
ATOM 3066 N N . TRP A 1 383 ? 23.414 5.106 -16.470 1.00 91.31 383 TRP A N 1
ATOM 3067 C CA . TRP A 1 383 ? 22.854 6.378 -15.990 1.00 91.31 383 TRP A CA 1
ATOM 3068 C C . TRP A 1 383 ? 21.442 6.652 -16.540 1.00 91.31 383 TRP A C 1
ATOM 3070 O O . TRP A 1 383 ? 20.757 7.574 -16.091 1.00 91.31 383 TRP A O 1
ATOM 3080 N N . ARG A 1 384 ? 21.000 5.846 -17.518 1.00 94.00 384 ARG A N 1
ATOM 3081 C CA . ARG A 1 384 ? 19.724 6.002 -18.227 1.00 94.00 384 ARG A CA 1
ATOM 3082 C C . ARG A 1 384 ? 18.513 5.588 -17.392 1.00 94.00 384 ARG A C 1
ATOM 3084 O O . ARG A 1 384 ? 17.402 6.006 -17.694 1.00 94.00 384 ARG A O 1
ATOM 3091 N N . VAL A 1 385 ? 18.694 4.744 -16.375 1.00 94.12 385 VAL A N 1
ATOM 3092 C CA . VAL A 1 385 ? 17.583 4.124 -15.635 1.00 94.12 385 VAL A CA 1
ATOM 3093 C C . VAL A 1 385 ? 16.745 5.180 -14.922 1.00 94.12 385 VAL A C 1
ATOM 3095 O O . VAL A 1 385 ? 17.240 5.843 -14.015 1.00 94.12 385 VAL A O 1
ATOM 3098 N N . SER A 1 386 ? 15.476 5.319 -15.303 1.00 94.94 386 SER A N 1
ATOM 3099 C CA . SER A 1 386 ? 14.579 6.347 -14.741 1.00 94.94 386 SER A CA 1
ATOM 3100 C C . SER A 1 386 ? 13.224 5.802 -14.302 1.00 94.94 386 SER A C 1
ATOM 3102 O O . SER A 1 386 ? 12.554 6.420 -13.475 1.00 94.94 386 SER A O 1
ATOM 3104 N N . THR A 1 387 ? 12.826 4.630 -14.801 1.00 96.38 387 THR A N 1
ATOM 3105 C CA . THR A 1 387 ? 11.654 3.905 -14.302 1.00 96.38 387 THR A CA 1
ATOM 3106 C C . THR A 1 387 ? 11.984 2.418 -14.159 1.00 96.38 387 THR A C 1
ATOM 3108 O O . THR A 1 387 ? 12.689 1.849 -14.994 1.00 96.38 387 THR A O 1
ATOM 3111 N N . MET A 1 388 ? 11.488 1.783 -13.100 1.00 93.12 388 MET A N 1
ATOM 3112 C CA . MET A 1 388 ? 11.650 0.362 -12.812 1.00 93.12 388 MET A CA 1
ATOM 3113 C C . MET A 1 388 ? 10.296 -0.302 -12.586 1.00 93.12 388 MET A C 1
ATOM 3115 O O . MET A 1 388 ? 9.469 0.225 -11.850 1.00 93.12 388 MET A O 1
ATOM 3119 N N . GLY A 1 389 ? 10.092 -1.482 -13.164 1.00 91.81 389 GLY A N 1
ATOM 3120 C CA . GLY A 1 389 ? 8.956 -2.351 -12.879 1.00 91.81 389 GLY A CA 1
ATOM 3121 C C . GLY A 1 389 ? 9.416 -3.650 -12.223 1.00 91.81 389 GLY A C 1
ATOM 3122 O O . GLY A 1 389 ? 10.213 -4.389 -12.797 1.00 91.81 389 GLY A O 1
ATOM 3123 N N . LEU A 1 390 ? 8.930 -3.935 -11.021 1.00 88.38 390 LEU A N 1
ATOM 3124 C CA . LEU A 1 390 ? 9.342 -5.080 -10.213 1.00 88.38 390 LEU A CA 1
ATOM 3125 C C . LEU A 1 390 ? 8.168 -6.048 -10.061 1.00 88.38 390 LEU A C 1
ATOM 3127 O O . LEU A 1 390 ? 7.170 -5.743 -9.408 1.00 88.38 390 LEU A O 1
ATOM 3131 N N . MET A 1 391 ? 8.290 -7.219 -10.683 1.00 85.38 391 MET A N 1
ATOM 3132 C CA . MET A 1 391 ? 7.210 -8.203 -10.779 1.00 85.38 391 MET A CA 1
ATOM 3133 C C . MET A 1 391 ? 7.472 -9.380 -9.840 1.00 85.38 391 MET A C 1
ATOM 3135 O O . MET A 1 391 ? 8.491 -10.055 -9.984 1.00 85.38 391 MET A O 1
ATOM 3139 N N . ASN A 1 392 ? 6.548 -9.635 -8.903 1.00 77.69 392 ASN A N 1
ATOM 3140 C CA . ASN A 1 392 ? 6.584 -10.786 -7.987 1.00 77.69 392 ASN A CA 1
ATOM 3141 C C . ASN A 1 392 ? 7.933 -10.938 -7.251 1.00 77.69 392 ASN A C 1
ATOM 3143 O O . ASN A 1 392 ? 8.482 -12.037 -7.130 1.00 77.69 392 ASN A O 1
ATOM 3147 N N . MET A 1 393 ? 8.494 -9.817 -6.792 1.00 73.81 393 MET A N 1
ATOM 3148 C CA . MET A 1 393 ? 9.752 -9.791 -6.043 1.00 73.81 393 MET A CA 1
ATOM 3149 C C . MET A 1 393 ? 9.493 -10.049 -4.558 1.00 73.81 393 MET A C 1
ATOM 3151 O O . MET A 1 393 ? 8.840 -9.250 -3.879 1.00 73.81 393 MET A O 1
ATOM 3155 N N . GLY A 1 394 ? 9.993 -11.180 -4.063 1.00 63.75 394 GLY A N 1
ATOM 3156 C CA . GLY A 1 394 ? 9.805 -11.626 -2.690 1.00 63.75 394 GLY A CA 1
ATOM 3157 C C . GLY A 1 394 ? 10.850 -11.081 -1.714 1.00 63.75 394 GLY A C 1
ATOM 3158 O O . GLY A 1 394 ? 11.757 -10.325 -2.057 1.00 63.75 394 GLY A O 1
ATOM 3159 N N . LYS A 1 395 ? 10.741 -11.524 -0.456 1.00 61.81 395 LYS A N 1
ATOM 3160 C CA . LYS A 1 395 ? 11.698 -11.195 0.616 1.00 61.81 395 LYS A CA 1
ATOM 3161 C C . LYS A 1 395 ? 13.107 -11.770 0.399 1.00 61.81 395 LYS A C 1
ATOM 3163 O O . LYS A 1 395 ? 14.056 -11.342 1.042 1.00 61.81 395 LYS A O 1
ATOM 3168 N N . LYS A 1 396 ? 13.287 -12.796 -0.433 1.00 64.19 396 LYS A N 1
ATOM 3169 C CA . LYS A 1 396 ? 14.633 -13.357 -0.664 1.00 64.19 396 LYS A CA 1
ATOM 3170 C C . LYS A 1 396 ? 15.421 -12.516 -1.664 1.00 64.19 396 LYS A C 1
ATOM 3172 O O . LYS A 1 396 ? 16.643 -12.510 -1.628 1.00 64.19 396 LYS A O 1
ATOM 3177 N N . GLU A 1 397 ? 14.706 -11.801 -2.519 1.00 66.06 397 GLU A N 1
ATOM 3178 C CA . GLU A 1 397 ? 15.215 -10.962 -3.593 1.00 66.06 397 GLU A CA 1
ATOM 3179 C C . GLU A 1 397 ? 15.479 -9.514 -3.134 1.00 66.06 397 GLU A C 1
ATOM 3181 O O . GLU A 1 397 ? 16.018 -8.717 -3.899 1.00 66.06 397 GLU A O 1
ATOM 3186 N N . GLY A 1 398 ? 15.146 -9.152 -1.887 1.00 66.38 398 GLY A N 1
ATOM 3187 C CA . GLY A 1 398 ? 15.232 -7.773 -1.392 1.00 66.38 398 GLY A CA 1
ATOM 3188 C C . GLY A 1 398 ? 16.611 -7.125 -1.527 1.00 66.38 398 GLY A C 1
ATOM 3189 O O . GLY A 1 398 ? 16.696 -5.958 -1.901 1.00 66.38 398 GLY A O 1
ATOM 3190 N N . SER A 1 399 ? 17.695 -7.879 -1.321 1.00 68.25 399 SER A N 1
ATOM 3191 C CA . SER A 1 399 ? 19.059 -7.370 -1.525 1.00 68.25 399 SER A CA 1
ATOM 3192 C C . SER A 1 399 ? 19.345 -7.020 -2.989 1.00 68.25 399 SER A C 1
ATOM 3194 O O . SER A 1 399 ? 20.022 -6.034 -3.264 1.00 68.25 399 SER A O 1
ATOM 3196 N N . GLU A 1 400 ? 18.815 -7.796 -3.941 1.00 72.38 400 GLU A N 1
ATOM 3197 C CA . GLU A 1 400 ? 18.963 -7.519 -5.377 1.00 72.38 400 GLU A CA 1
ATOM 3198 C C . GLU A 1 400 ? 18.182 -6.254 -5.760 1.00 72.38 400 GLU A C 1
ATOM 3200 O O . GLU A 1 400 ? 18.675 -5.421 -6.521 1.00 72.38 400 GLU A O 1
ATOM 3205 N N . VAL A 1 401 ? 16.990 -6.067 -5.183 1.00 73.12 401 VAL A N 1
ATOM 3206 C CA . VAL A 1 401 ? 16.179 -4.863 -5.404 1.00 73.12 401 VAL A CA 1
ATOM 3207 C C . VAL A 1 401 ? 16.863 -3.610 -4.855 1.00 73.12 401 VAL A C 1
ATOM 3209 O O . VAL A 1 401 ? 16.875 -2.586 -5.534 1.00 73.12 401 VAL A O 1
ATOM 3212 N N . ILE A 1 402 ? 17.483 -3.683 -3.673 1.00 75.62 402 ILE A N 1
ATOM 3213 C CA . ILE A 1 402 ? 18.258 -2.570 -3.096 1.00 75.62 402 ILE A CA 1
ATOM 3214 C C . ILE A 1 402 ? 19.448 -2.209 -3.998 1.00 75.62 402 ILE A C 1
ATOM 3216 O O . ILE A 1 402 ? 19.678 -1.034 -4.283 1.00 75.62 402 ILE A O 1
ATOM 3220 N N . GLN A 1 403 ? 20.169 -3.207 -4.519 1.00 76.75 403 GLN A N 1
ATOM 3221 C CA . GLN A 1 403 ? 21.271 -2.976 -5.459 1.00 76.75 403 GLN A CA 1
ATOM 3222 C C . GLN A 1 403 ? 20.793 -2.315 -6.759 1.00 76.75 403 GLN A C 1
ATOM 3224 O O . GLN A 1 403 ? 21.422 -1.372 -7.247 1.00 76.75 403 GLN A O 1
ATOM 3229 N N . LEU A 1 404 ? 19.668 -2.775 -7.312 1.00 79.62 404 LEU A N 1
ATOM 3230 C CA . LEU A 1 404 ? 19.050 -2.164 -8.488 1.00 79.62 404 LEU A CA 1
ATOM 3231 C C . LEU A 1 404 ? 18.631 -0.723 -8.208 1.00 79.62 404 LEU A C 1
ATOM 3233 O O . LEU A 1 404 ? 18.950 0.158 -9.002 1.00 79.62 404 LEU A O 1
ATOM 3237 N N . PHE A 1 405 ? 17.994 -0.464 -7.065 1.00 84.56 405 PHE A N 1
ATOM 3238 C CA . PHE A 1 405 ? 17.623 0.879 -6.632 1.00 84.56 405 PHE A CA 1
ATOM 3239 C C . PHE A 1 405 ? 18.844 1.806 -6.564 1.00 84.56 405 PHE A C 1
ATOM 3241 O O . PHE A 1 405 ? 18.837 2.864 -7.192 1.00 84.56 405 PHE A O 1
ATOM 3248 N N . GLY A 1 406 ? 19.932 1.368 -5.918 1.00 83.75 406 GLY A N 1
ATOM 3249 C CA . GLY A 1 406 ? 21.198 2.107 -5.856 1.00 83.75 406 GLY A CA 1
ATOM 3250 C C . GLY A 1 406 ? 21.804 2.420 -7.232 1.00 83.75 406 GLY A C 1
ATOM 3251 O O . GLY A 1 406 ? 22.487 3.431 -7.400 1.00 83.75 406 GLY A O 1
ATOM 3252 N N . ARG A 1 407 ? 21.533 1.594 -8.252 1.00 81.81 407 ARG A N 1
ATOM 3253 C CA . ARG A 1 407 ? 21.896 1.881 -9.653 1.00 81.81 407 ARG A CA 1
ATOM 3254 C C . ARG A 1 407 ? 20.934 2.861 -10.317 1.00 81.81 407 ARG A C 1
ATOM 3256 O O . ARG A 1 407 ? 21.380 3.721 -11.069 1.00 81.81 407 ARG A O 1
ATOM 3263 N N . GLY A 1 408 ? 19.641 2.759 -10.027 1.00 89.25 408 GLY A N 1
ATOM 3264 C CA . GLY A 1 408 ? 18.606 3.626 -10.589 1.00 89.25 408 GLY A CA 1
ATOM 3265 C C . GLY A 1 408 ? 18.687 5.074 -10.130 1.00 89.25 408 GLY A C 1
ATOM 3266 O O . GLY A 1 408 ? 18.406 5.976 -10.913 1.00 89.25 408 GLY A O 1
ATOM 3267 N N . VAL A 1 409 ? 19.094 5.308 -8.880 1.00 91.06 409 VAL A N 1
ATOM 3268 C CA . VAL A 1 409 ? 19.184 6.663 -8.313 1.00 91.06 409 VAL A CA 1
ATOM 3269 C C . VAL A 1 409 ? 20.392 7.447 -8.820 1.00 91.06 409 VAL A C 1
ATOM 3271 O O . VAL A 1 409 ? 20.585 8.594 -8.442 1.00 91.06 409 VAL A O 1
ATOM 3274 N N . ARG A 1 410 ? 21.237 6.875 -9.674 1.00 91.25 410 ARG A N 1
ATOM 3275 C CA . ARG A 1 410 ? 22.425 7.556 -10.191 1.00 91.25 410 ARG A CA 1
ATOM 3276 C C . ARG A 1 410 ? 22.044 8.657 -11.186 1.00 91.25 410 ARG A C 1
ATOM 3278 O O . ARG A 1 410 ? 21.229 8.435 -12.078 1.00 91.25 410 ARG A O 1
ATOM 3285 N N . LEU A 1 411 ? 22.687 9.820 -11.088 1.00 93.31 411 LEU A N 1
ATOM 3286 C CA . LEU A 1 411 ? 22.690 10.856 -12.128 1.00 93.31 411 LEU A CA 1
ATOM 3287 C C . LEU A 1 411 ? 24.071 11.506 -12.245 1.00 93.31 411 LEU A C 1
ATOM 3289 O O . LEU A 1 411 ? 24.841 11.493 -11.289 1.00 93.31 411 LEU A O 1
ATOM 3293 N N . LYS A 1 412 ? 24.345 12.117 -13.400 1.00 94.38 412 LYS A N 1
ATOM 3294 C CA . LYS A 1 412 ? 25.576 12.881 -13.641 1.00 94.38 412 LYS A CA 1
ATOM 3295 C C . LYS A 1 412 ? 25.504 14.287 -13.032 1.00 94.38 412 LYS A C 1
ATOM 3297 O O . LYS A 1 412 ? 26.447 14.716 -12.379 1.00 94.38 412 LYS A O 1
ATOM 3302 N N . GLY A 1 413 ? 24.368 14.973 -13.170 1.00 93.50 413 GLY A N 1
ATOM 3303 C CA . GLY A 1 413 ? 24.160 16.313 -12.613 1.00 93.50 413 GLY A CA 1
ATOM 3304 C C . GLY A 1 413 ? 24.937 17.408 -13.352 1.00 93.50 413 GLY A C 1
ATOM 3305 O O . GLY A 1 413 ? 25.684 17.147 -14.298 1.00 93.50 413 GLY A O 1
ATOM 3306 N N . TYR A 1 414 ? 24.751 18.656 -12.915 1.00 94.50 414 TYR A N 1
ATOM 3307 C CA . TYR A 1 414 ? 25.423 19.821 -13.504 1.00 94.50 414 TYR A CA 1
ATOM 3308 C C . TYR A 1 414 ? 26.947 19.674 -13.416 1.00 94.50 414 TYR A C 1
ATOM 3310 O O . TYR A 1 414 ? 27.465 19.446 -12.325 1.00 94.50 414 TYR A O 1
ATOM 3318 N N . GLU A 1 415 ? 27.651 19.755 -14.548 1.00 91.06 415 GLU A N 1
ATOM 3319 C CA . GLU A 1 415 ? 29.120 19.603 -14.609 1.00 91.06 415 GLU A CA 1
ATOM 3320 C C . GLU A 1 415 ? 29.654 18.336 -13.901 1.00 91.06 415 GLU A C 1
ATOM 3322 O O . GLU A 1 415 ? 30.751 18.323 -13.352 1.00 91.06 415 GLU A O 1
ATOM 3327 N N . PHE A 1 416 ? 28.876 17.246 -13.921 1.00 92.00 416 PHE A N 1
ATOM 3328 C CA . PHE A 1 416 ? 29.229 15.959 -13.315 1.00 92.00 416 PHE A CA 1
ATOM 3329 C C . PHE A 1 416 ? 29.340 16.017 -11.778 1.00 92.00 416 PHE A C 1
ATOM 3331 O O . PHE A 1 416 ? 29.992 15.180 -11.160 1.00 92.00 416 PHE A O 1
ATOM 3338 N N . CYS A 1 417 ? 28.684 16.987 -11.127 1.00 92.69 417 CYS A N 1
ATOM 3339 C CA . CYS A 1 417 ? 28.694 17.112 -9.665 1.00 92.69 417 CYS A CA 1
ATOM 3340 C C . CYS A 1 417 ? 27.903 16.015 -8.931 1.00 92.69 417 CYS A C 1
ATOM 3342 O O . CYS A 1 417 ? 27.910 15.987 -7.702 1.00 92.69 417 CYS A O 1
ATOM 3344 N N . LEU A 1 418 ? 27.197 15.142 -9.661 1.00 94.19 418 LEU A N 1
ATOM 3345 C CA . LEU A 1 418 ? 26.370 14.035 -9.160 1.00 94.19 418 LEU A CA 1
ATOM 3346 C C . LEU A 1 418 ? 25.151 14.461 -8.320 1.00 94.19 418 LEU A C 1
ATOM 3348 O O . LEU A 1 418 ? 24.430 13.606 -7.797 1.00 94.19 418 LEU A O 1
ATOM 3352 N N . LYS A 1 419 ? 24.897 15.772 -8.207 1.00 93.81 419 LYS A N 1
ATOM 3353 C CA . LYS A 1 419 ? 23.774 16.345 -7.460 1.00 93.81 419 LYS A CA 1
ATOM 3354 C C . LYS A 1 419 ? 22.613 16.732 -8.367 1.00 93.81 419 LYS A C 1
ATOM 3356 O O . LYS A 1 419 ? 22.820 17.237 -9.472 1.00 93.81 419 LYS A O 1
ATOM 3361 N N . ARG A 1 420 ? 21.392 16.550 -7.859 1.00 92.81 420 ARG A N 1
ATOM 3362 C CA . ARG A 1 420 ? 20.160 17.027 -8.502 1.00 92.81 420 ARG A CA 1
ATOM 3363 C C . ARG A 1 420 ? 20.132 18.546 -8.593 1.00 92.81 420 ARG A C 1
ATOM 3365 O O . ARG A 1 420 ? 20.637 19.246 -7.710 1.00 92.81 420 ARG A O 1
ATOM 3372 N N . SER A 1 421 ? 19.505 19.067 -9.639 1.00 91.31 421 SER A N 1
ATOM 3373 C CA . SER A 1 421 ? 19.596 20.475 -10.019 1.00 91.31 421 SER A CA 1
ATOM 3374 C C . SER A 1 421 ? 19.124 21.431 -8.918 1.00 91.31 421 SER A C 1
ATOM 3376 O O . SER A 1 421 ? 19.693 22.504 -8.744 1.00 91.31 421 SER A O 1
ATOM 3378 N N . LYS A 1 422 ? 18.122 21.028 -8.122 1.00 85.31 422 LYS A N 1
ATOM 3379 C CA . LYS A 1 422 ? 17.594 21.802 -6.981 1.00 85.31 422 LYS A CA 1
ATOM 3380 C C . LYS A 1 422 ? 18.587 21.950 -5.815 1.00 85.31 422 LYS A C 1
ATOM 3382 O O . LYS A 1 422 ? 18.355 22.779 -4.938 1.00 85.31 422 LYS A O 1
ATOM 3387 N N . LYS A 1 423 ? 19.627 21.114 -5.754 1.00 86.69 423 LYS A N 1
ATOM 3388 C CA . LYS A 1 423 ? 20.593 21.021 -4.643 1.00 86.69 423 LYS A CA 1
ATOM 3389 C C . LYS A 1 423 ? 22.032 21.334 -5.058 1.00 86.69 423 LYS A C 1
ATOM 3391 O O . LYS A 1 423 ? 22.894 21.453 -4.194 1.00 86.69 423 LYS A O 1
ATOM 3396 N N . ALA A 1 424 ? 22.301 21.453 -6.353 1.00 87.75 424 ALA A N 1
ATOM 3397 C CA . ALA A 1 424 ? 23.606 21.845 -6.860 1.00 87.75 424 ALA A CA 1
ATOM 3398 C C . ALA A 1 424 ? 23.834 23.357 -6.648 1.00 87.75 424 ALA A C 1
ATOM 3400 O O . ALA A 1 424 ? 23.055 24.184 -7.114 1.00 87.75 424 ALA A O 1
ATOM 3401 N N . GLU A 1 425 ? 24.904 23.717 -5.936 1.00 80.56 425 GLU A N 1
ATOM 3402 C CA . GLU A 1 425 ? 25.181 25.100 -5.500 1.00 80.56 425 GLU A CA 1
ATOM 3403 C C . GLU A 1 425 ? 25.670 26.016 -6.635 1.00 80.56 425 GLU A C 1
ATOM 3405 O O . GLU A 1 425 ? 25.451 27.224 -6.597 1.00 80.56 425 GLU A O 1
ATOM 3410 N N . ASN A 1 426 ? 26.283 25.441 -7.675 1.00 83.88 426 ASN A N 1
ATOM 3411 C CA . ASN A 1 426 ? 26.970 26.182 -8.739 1.00 83.88 426 ASN A CA 1
ATOM 3412 C C . ASN A 1 426 ? 26.155 26.328 -10.031 1.00 83.88 426 ASN A C 1
ATOM 3414 O O . ASN A 1 426 ? 26.718 26.670 -11.067 1.00 83.88 426 ASN A O 1
ATOM 3418 N N . VAL A 1 427 ? 24.847 26.059 -10.009 1.00 87.69 427 VAL A N 1
ATOM 3419 C CA . VAL A 1 427 ? 24.033 26.149 -11.227 1.00 87.69 427 VAL A CA 1
ATOM 3420 C C . VAL A 1 427 ? 23.627 27.604 -11.489 1.00 87.69 427 VAL A C 1
ATOM 3422 O O . VAL A 1 427 ? 22.940 28.203 -10.655 1.00 87.69 427 VAL A O 1
ATOM 3425 N N . PRO A 1 428 ? 23.972 28.188 -12.653 1.00 87.31 428 PRO A N 1
ATOM 3426 C CA . PRO A 1 428 ? 23.527 29.527 -13.017 1.00 87.31 428 PRO A CA 1
ATOM 3427 C C . PRO A 1 428 ? 21.998 29.647 -12.992 1.00 87.31 428 PRO A C 1
ATOM 3429 O O . PRO A 1 428 ? 21.281 28.829 -13.573 1.00 87.31 428 PRO A O 1
ATOM 3432 N N . SER A 1 429 ? 21.479 30.715 -12.384 1.00 82.62 429 SER A N 1
ATOM 3433 C CA . SER A 1 429 ? 20.030 30.970 -12.310 1.00 82.62 429 SER A CA 1
ATOM 3434 C C . SER A 1 429 ? 19.369 31.108 -13.688 1.00 82.62 429 SER A C 1
ATOM 3436 O O . SER A 1 429 ? 18.182 30.818 -13.834 1.00 82.62 429 SER A O 1
ATOM 3438 N N . THR A 1 430 ? 20.142 31.480 -14.714 1.00 85.12 430 THR A N 1
ATOM 3439 C CA . THR A 1 430 ? 19.724 31.514 -16.123 1.00 85.12 430 THR A CA 1
ATOM 3440 C C . THR A 1 430 ? 19.367 30.133 -16.679 1.00 85.12 430 THR A C 1
ATOM 3442 O O . THR A 1 430 ? 18.510 30.049 -17.555 1.00 85.12 430 THR A O 1
ATOM 3445 N N . LEU A 1 431 ? 19.965 29.055 -16.156 1.00 86.00 431 LEU A N 1
ATOM 3446 C CA . LEU A 1 431 ? 19.686 27.674 -16.565 1.00 86.00 431 LEU A CA 1
ATOM 3447 C C . LEU A 1 431 ? 18.519 27.043 -15.784 1.00 86.00 431 LEU A C 1
ATOM 3449 O O . LEU A 1 431 ? 17.928 26.075 -16.251 1.00 86.00 431 LEU A O 1
ATOM 3453 N N . LEU A 1 432 ? 18.140 27.591 -14.622 1.00 84.69 432 LEU A N 1
ATOM 3454 C CA . LEU A 1 432 ? 17.099 27.042 -13.738 1.00 84.69 432 LEU A CA 1
ATOM 3455 C C . LEU A 1 432 ? 15.900 27.982 -13.560 1.00 84.69 432 LEU A C 1
ATOM 3457 O O . LEU A 1 432 ? 15.553 28.371 -12.442 1.00 84.69 432 LEU A O 1
ATOM 3461 N N . SER A 1 433 ? 15.202 28.309 -14.651 1.00 84.94 433 SER A N 1
ATOM 3462 C CA . SER A 1 433 ? 13.905 28.999 -14.548 1.00 84.94 433 SER A CA 1
ATOM 3463 C C . SER A 1 433 ? 12.893 28.176 -13.732 1.00 84.94 433 SER A C 1
ATOM 3465 O O . SER A 1 433 ? 12.927 26.947 -13.758 1.00 84.94 433 SER A O 1
ATOM 3467 N N . LYS A 1 434 ? 11.928 28.818 -13.054 1.00 80.12 434 LYS A N 1
ATOM 3468 C CA . LYS A 1 434 ? 10.898 28.106 -12.259 1.00 80.12 434 LYS A CA 1
ATOM 3469 C C . LYS A 1 434 ? 10.150 27.028 -13.058 1.00 80.12 434 LYS A C 1
ATOM 3471 O O . LYS A 1 434 ? 9.859 25.963 -12.527 1.00 80.12 434 LYS A O 1
ATOM 3476 N N . LYS A 1 435 ? 9.855 27.296 -14.336 1.00 80.44 435 LYS A N 1
ATOM 3477 C CA . LYS A 1 435 ? 9.196 26.337 -15.238 1.00 80.44 435 LYS A CA 1
ATOM 3478 C C . LYS A 1 435 ? 10.112 25.161 -15.578 1.00 80.44 435 LYS A C 1
ATOM 3480 O O . LYS A 1 435 ? 9.650 24.032 -15.651 1.00 80.44 435 LYS A O 1
ATOM 3485 N N . PHE A 1 436 ? 11.399 25.414 -15.791 1.00 87.69 436 PHE A N 1
ATOM 3486 C CA . PHE A 1 436 ? 12.351 24.344 -16.066 1.00 87.69 436 PHE A CA 1
ATOM 3487 C C . PHE A 1 436 ? 12.638 23.505 -14.816 1.00 87.69 436 PHE A C 1
ATOM 3489 O O . PHE A 1 436 ? 12.738 22.293 -14.929 1.00 87.69 436 PHE A O 1
ATOM 3496 N N . GLN A 1 437 ? 12.653 24.107 -13.620 1.00 85.62 437 GLN A N 1
ATOM 3497 C CA . GLN A 1 437 ? 12.815 23.388 -12.350 1.00 85.62 437 GLN A CA 1
ATOM 3498 C C . GLN A 1 437 ? 11.739 22.314 -12.124 1.00 85.62 437 GLN A C 1
ATOM 3500 O O . GLN A 1 437 ? 12.059 21.232 -11.635 1.00 85.62 437 GLN A O 1
ATOM 3505 N N . SER A 1 438 ? 10.475 22.576 -12.485 1.00 82.06 438 SER A N 1
ATOM 3506 C CA . SER A 1 438 ? 9.424 21.554 -12.380 1.00 82.06 438 SER A CA 1
ATOM 3507 C C . SER A 1 438 ? 9.594 20.440 -13.416 1.00 82.06 438 SER A C 1
ATOM 3509 O O . SER A 1 438 ? 9.319 19.284 -13.115 1.00 82.06 438 SER A O 1
ATOM 3511 N N . ILE A 1 439 ? 10.112 20.758 -14.604 1.00 90.31 439 ILE A N 1
ATOM 3512 C CA . ILE A 1 439 ? 10.361 19.792 -15.683 1.00 90.31 439 ILE A CA 1
ATOM 3513 C C . ILE A 1 439 ? 11.574 18.905 -15.373 1.00 90.31 439 ILE A C 1
ATOM 3515 O O . ILE A 1 439 ? 11.455 17.682 -15.411 1.00 90.31 439 ILE A O 1
ATOM 3519 N N . ILE A 1 440 ? 12.725 19.498 -15.038 1.00 93.50 440 ILE A N 1
ATOM 3520 C CA . ILE A 1 440 ? 13.965 18.755 -14.774 1.00 93.50 440 ILE A CA 1
ATOM 3521 C C . ILE A 1 440 ? 13.807 17.814 -13.577 1.00 93.50 440 ILE A C 1
ATOM 3523 O O . ILE A 1 440 ? 14.274 16.682 -13.631 1.00 93.50 440 ILE A O 1
ATOM 3527 N N . SER A 1 441 ? 13.035 18.212 -12.557 1.00 91.25 441 SER A N 1
ATOM 3528 C CA . SER A 1 441 ? 12.778 17.343 -11.405 1.00 91.25 441 SER A CA 1
ATOM 3529 C C . SER A 1 441 ? 12.114 16.012 -11.776 1.00 91.25 441 SER A C 1
ATOM 3531 O O . SER A 1 441 ? 12.413 14.998 -11.157 1.00 91.25 441 SER A O 1
ATOM 3533 N N . LEU A 1 442 ? 11.293 15.967 -12.834 1.00 92.25 442 LEU A N 1
ATOM 3534 C CA . LEU A 1 442 ? 10.669 14.722 -13.296 1.00 92.25 442 LEU A CA 1
ATOM 3535 C C . LEU A 1 442 ? 11.679 13.744 -13.913 1.00 92.25 442 LEU A C 1
ATOM 3537 O O . LEU A 1 442 ? 11.509 12.533 -13.784 1.00 92.25 442 LEU A O 1
ATOM 3541 N N . VAL A 1 443 ? 12.722 14.244 -14.584 1.00 95.19 443 VAL A N 1
ATOM 3542 C CA . VAL A 1 443 ? 13.788 13.414 -15.185 1.00 95.19 443 VAL A CA 1
ATOM 3543 C C . VAL A 1 443 ? 14.953 13.151 -14.224 1.00 95.19 443 VAL A C 1
ATOM 3545 O O . VAL A 1 443 ? 15.725 12.218 -14.434 1.00 95.19 443 VAL A O 1
ATOM 3548 N N . GLU A 1 444 ? 15.024 13.902 -13.125 1.00 95.38 444 GLU A N 1
ATOM 3549 C CA . GLU A 1 444 ? 15.870 13.637 -11.956 1.00 95.38 444 GLU A CA 1
ATOM 3550 C C . GLU A 1 444 ? 15.162 12.785 -10.886 1.00 95.38 444 GLU A C 1
ATOM 3552 O O . GLU A 1 444 ? 15.632 12.720 -9.754 1.00 95.38 444 GLU A O 1
ATOM 3557 N N . THR A 1 445 ? 14.051 12.122 -11.226 1.00 94.38 445 THR A N 1
ATOM 3558 C CA . THR A 1 445 ? 13.317 11.220 -10.323 1.00 94.38 445 THR A CA 1
ATOM 3559 C C . THR A 1 445 ? 13.313 9.787 -10.859 1.00 94.38 445 THR A C 1
ATOM 3561 O O . THR A 1 445 ? 12.992 9.550 -12.024 1.00 94.38 445 THR A O 1
ATOM 3564 N N . LEU A 1 446 ? 13.640 8.812 -10.013 1.00 95.69 446 LEU A N 1
ATOM 3565 C CA . LEU A 1 446 ? 13.482 7.384 -10.272 1.00 95.69 446 LEU A CA 1
ATOM 3566 C C . LEU A 1 446 ? 12.075 6.932 -9.859 1.00 95.69 446 LEU A C 1
ATOM 3568 O O . LEU A 1 446 ? 11.715 7.032 -8.692 1.00 95.69 446 LEU A O 1
ATOM 3572 N N . ASN A 1 447 ? 11.296 6.368 -10.780 1.00 94.81 447 ASN A N 1
ATOM 3573 C CA . ASN A 1 447 ? 9.991 5.790 -10.445 1.00 94.81 447 ASN A CA 1
ATOM 3574 C C . ASN A 1 447 ? 10.081 4.264 -10.364 1.00 94.81 447 ASN A C 1
ATOM 3576 O O . ASN A 1 447 ? 10.526 3.626 -11.310 1.00 94.81 447 ASN A O 1
ATOM 3580 N N . VAL A 1 448 ? 9.639 3.657 -9.270 1.00 92.44 448 VAL A N 1
ATOM 3581 C CA . VAL A 1 448 ? 9.684 2.211 -9.037 1.00 92.44 448 VAL A CA 1
ATOM 3582 C C . VAL A 1 448 ? 8.262 1.701 -8.840 1.00 92.44 448 VAL A C 1
ATOM 3584 O O . VAL A 1 448 ? 7.562 2.146 -7.941 1.00 92.44 448 VAL A O 1
ATOM 3587 N N . PHE A 1 449 ? 7.833 0.756 -9.670 1.00 92.56 449 PHE A N 1
ATOM 3588 C CA . PHE A 1 449 ? 6.496 0.169 -9.659 1.00 92.56 449 PHE A CA 1
ATOM 3589 C C . PHE A 1 449 ? 6.576 -1.322 -9.336 1.00 92.56 449 PHE A C 1
ATOM 3591 O O . PHE A 1 449 ? 6.985 -2.124 -10.171 1.00 92.56 449 PHE A O 1
ATOM 3598 N N . GLY A 1 450 ? 6.157 -1.706 -8.135 1.00 89.94 450 GLY A N 1
ATOM 3599 C CA . GLY A 1 450 ? 6.024 -3.093 -7.696 1.00 89.94 450 GLY A CA 1
ATOM 3600 C C . GLY A 1 450 ? 4.626 -3.666 -7.947 1.00 89.94 450 GLY A C 1
ATOM 3601 O O . GLY A 1 450 ? 3.628 -2.960 -7.777 1.00 89.94 450 GLY A O 1
ATOM 3602 N N . VAL A 1 451 ? 4.552 -4.946 -8.320 1.00 86.19 451 VAL A N 1
ATOM 3603 C CA . VAL A 1 451 ? 3.319 -5.756 -8.346 1.00 86.19 451 VAL A CA 1
ATOM 3604 C C . VAL A 1 451 ? 3.560 -7.027 -7.539 1.00 86.19 451 VAL A C 1
ATOM 3606 O O . VAL A 1 451 ? 4.514 -7.754 -7.828 1.00 86.19 451 VAL A O 1
ATOM 3609 N N . ARG A 1 452 ? 2.711 -7.289 -6.531 1.00 74.50 452 ARG A N 1
ATOM 3610 C CA . ARG A 1 452 ? 2.884 -8.388 -5.554 1.00 74.50 452 ARG A CA 1
ATOM 3611 C C . ARG A 1 452 ? 4.291 -8.424 -4.950 1.00 74.50 452 ARG A C 1
ATOM 3613 O O . ARG A 1 452 ? 4.917 -9.475 -4.821 1.00 74.50 452 ARG A O 1
ATOM 3620 N N . ALA A 1 453 ? 4.827 -7.250 -4.649 1.00 62.94 453 ALA A N 1
ATOM 3621 C CA . ALA A 1 453 ? 6.196 -7.126 -4.198 1.00 62.94 453 ALA A CA 1
ATOM 3622 C C . ALA A 1 453 ? 6.256 -7.135 -2.663 1.00 62.94 453 ALA A C 1
ATOM 3624 O O . ALA A 1 453 ? 6.028 -6.116 -2.008 1.00 62.94 453 ALA A O 1
ATOM 3625 N N . ASP A 1 454 ? 6.581 -8.294 -2.084 1.00 70.00 454 ASP A N 1
ATOM 3626 C CA . ASP A 1 454 ? 6.766 -8.456 -0.633 1.00 70.00 454 ASP A CA 1
ATOM 3627 C C . ASP A 1 454 ? 8.084 -7.831 -0.142 1.00 70.00 454 ASP A C 1
ATOM 3629 O O . ASP A 1 454 ? 8.276 -7.627 1.062 1.00 70.00 454 ASP A O 1
ATOM 3633 N N . TYR A 1 455 ? 8.991 -7.490 -1.068 1.00 67.81 455 TYR A N 1
ATOM 3634 C CA . TYR A 1 455 ? 10.250 -6.806 -0.762 1.00 67.81 455 TYR A CA 1
ATOM 3635 C C . TYR A 1 455 ? 10.034 -5.395 -0.191 1.00 67.81 455 TYR A C 1
ATOM 3637 O O . TYR A 1 455 ? 10.947 -4.857 0.428 1.00 67.81 455 TYR A O 1
ATOM 3645 N N . MET A 1 456 ? 8.850 -4.787 -0.355 1.00 66.75 456 MET A N 1
ATOM 3646 C CA . MET A 1 456 ? 8.595 -3.409 0.087 1.00 66.75 456 MET A CA 1
ATOM 3647 C C . MET A 1 456 ? 8.855 -3.219 1.585 1.00 66.75 456 MET A C 1
ATOM 3649 O O . MET A 1 456 ? 9.365 -2.185 2.005 1.00 66.75 456 MET A O 1
ATOM 3653 N N . GLN A 1 457 ? 8.551 -4.237 2.394 1.00 68.56 457 GLN A N 1
ATOM 3654 C CA . GLN A 1 457 ? 8.863 -4.216 3.820 1.00 68.56 457 GLN A CA 1
ATOM 3655 C C . GLN A 1 457 ? 10.379 -4.154 4.060 1.00 68.56 457 GLN A C 1
ATOM 3657 O O . GLN A 1 457 ? 10.835 -3.340 4.851 1.00 68.56 457 GLN A O 1
ATOM 3662 N N . GLN A 1 458 ? 11.158 -4.968 3.348 1.00 69.19 458 GLN A N 1
ATOM 3663 C CA . GLN A 1 458 ? 12.619 -4.968 3.458 1.00 69.19 458 GLN A CA 1
ATOM 3664 C C . GLN A 1 458 ? 13.240 -3.692 2.908 1.00 69.19 458 GLN A C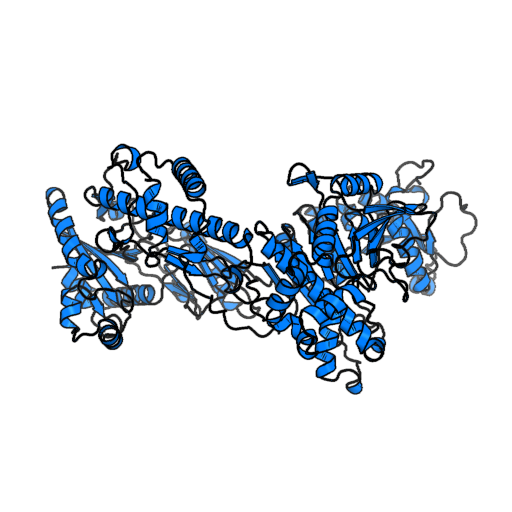 1
ATOM 3666 O O . GLN A 1 458 ? 14.251 -3.234 3.418 1.00 69.19 458 GLN A O 1
ATOM 3671 N N . PHE A 1 459 ? 12.629 -3.107 1.881 1.00 70.56 459 PHE A N 1
ATOM 3672 C CA . PHE A 1 459 ? 13.054 -1.831 1.335 1.00 70.56 459 PHE A CA 1
ATOM 3673 C C . PHE A 1 459 ? 12.828 -0.695 2.340 1.00 70.56 459 PHE A C 1
ATOM 3675 O O . PHE A 1 459 ? 13.726 0.111 2.560 1.00 70.56 459 PHE A O 1
ATOM 3682 N N . LYS A 1 460 ? 11.667 -0.673 3.014 1.00 70.25 460 LYS A N 1
ATOM 3683 C CA . LYS A 1 460 ? 11.406 0.240 4.140 1.00 70.25 460 LYS A CA 1
ATOM 3684 C C . LYS A 1 460 ? 12.391 0.021 5.286 1.00 70.25 460 LYS A C 1
ATOM 3686 O O . LYS A 1 460 ? 12.954 0.982 5.792 1.00 70.25 460 LYS A O 1
ATOM 3691 N N . GLU A 1 461 ? 12.621 -1.235 5.671 1.00 70.56 461 GLU A N 1
ATOM 3692 C CA . GLU A 1 461 ? 13.601 -1.599 6.702 1.00 70.56 461 GLU A CA 1
ATOM 3693 C C . GLU A 1 461 ? 15.015 -1.139 6.318 1.00 70.56 461 GLU A C 1
ATOM 3695 O O . GLU A 1 461 ? 15.698 -0.563 7.155 1.00 70.56 461 GLU A O 1
ATOM 3700 N N . TYR A 1 462 ? 15.422 -1.304 5.057 1.00 72.62 462 TYR A N 1
ATOM 3701 C CA . TYR A 1 462 ? 16.699 -0.817 4.533 1.00 72.62 462 TYR A CA 1
ATOM 3702 C C . TYR A 1 462 ? 16.808 0.707 4.613 1.00 72.62 462 TYR A C 1
ATOM 3704 O O . TYR A 1 462 ? 17.760 1.213 5.195 1.00 72.62 462 TYR A O 1
ATOM 3712 N N . LEU A 1 463 ? 15.821 1.451 4.098 1.00 69.44 463 LEU A N 1
ATOM 3713 C CA . LEU A 1 463 ? 15.816 2.914 4.196 1.00 69.44 463 LEU A CA 1
ATOM 3714 C C . LEU A 1 463 ? 15.901 3.376 5.661 1.00 69.44 463 LEU A C 1
ATOM 3716 O O . LEU A 1 463 ? 16.669 4.282 5.982 1.00 69.44 463 LEU A O 1
ATOM 3720 N N . LYS A 1 464 ? 15.166 2.712 6.558 1.00 66.44 464 LYS A N 1
ATOM 3721 C CA . LYS A 1 464 ? 15.196 2.979 7.998 1.00 66.44 464 LYS A CA 1
ATOM 3722 C C . LYS A 1 464 ? 16.569 2.709 8.618 1.00 66.44 464 LYS A C 1
ATOM 3724 O O . LYS A 1 464 ? 17.047 3.530 9.395 1.00 66.44 464 LYS A O 1
ATOM 3729 N N . GLU A 1 465 ? 17.199 1.582 8.288 1.00 67.19 465 GLU A N 1
ATOM 3730 C CA . GLU A 1 465 ? 18.559 1.241 8.733 1.00 67.19 465 GLU A CA 1
ATOM 3731 C C . GLU A 1 465 ? 19.593 2.261 8.228 1.00 67.19 465 GLU A C 1
ATOM 3733 O O . GLU A 1 465 ? 20.482 2.648 8.981 1.00 67.19 465 GLU A O 1
ATOM 3738 N N . GLU A 1 466 ? 19.429 2.769 7.005 1.00 66.94 466 GLU A N 1
ATOM 3739 C CA . GLU A 1 466 ? 20.275 3.817 6.416 1.00 66.94 466 GLU A CA 1
ATOM 3740 C C . GLU A 1 466 ? 20.031 5.215 7.014 1.00 66.94 466 GLU A C 1
ATOM 3742 O O . GLU A 1 466 ? 20.729 6.175 6.673 1.00 66.94 466 GLU A O 1
ATOM 3747 N N . GLY A 1 467 ? 19.048 5.349 7.910 1.00 55.81 467 GLY A N 1
ATOM 3748 C CA . GLY A 1 467 ? 18.680 6.599 8.567 1.00 55.81 467 GLY A CA 1
ATOM 3749 C C . GLY A 1 467 ? 17.868 7.551 7.688 1.00 55.81 467 GLY A C 1
ATOM 3750 O O . GLY A 1 467 ? 17.763 8.733 8.027 1.00 55.81 467 GLY A O 1
ATOM 3751 N N . MET A 1 468 ? 17.310 7.075 6.569 1.00 59.34 468 MET A N 1
ATOM 3752 C CA . MET A 1 468 ? 16.286 7.830 5.848 1.00 59.34 468 MET A CA 1
ATOM 3753 C C . MET A 1 468 ? 15.056 8.003 6.736 1.00 59.34 468 MET A C 1
ATOM 3755 O O . MET A 1 468 ? 14.772 7.112 7.543 1.00 59.34 468 MET A O 1
ATOM 3759 N N . PRO A 1 469 ? 14.314 9.118 6.596 1.00 47.69 469 PRO A N 1
ATOM 3760 C CA . PRO A 1 469 ? 13.005 9.238 7.213 1.00 47.69 469 PRO A CA 1
ATOM 3761 C C . PRO A 1 469 ? 12.186 8.029 6.769 1.00 47.69 469 PRO A C 1
ATOM 3763 O O . PRO A 1 469 ? 11.933 7.830 5.581 1.00 47.69 469 PRO A O 1
ATOM 3766 N N . ASP A 1 470 ? 11.844 7.173 7.720 1.00 47.25 470 ASP A N 1
ATOM 3767 C CA . ASP A 1 470 ? 10.887 6.111 7.491 1.00 47.25 470 ASP A CA 1
ATOM 3768 C C . ASP A 1 470 ? 9.589 6.872 7.176 1.00 47.25 470 ASP A C 1
ATOM 3770 O O . ASP A 1 470 ? 9.109 7.629 8.012 1.00 47.25 470 ASP A O 1
ATOM 3774 N N . GLU A 1 471 ? 9.041 6.774 5.961 1.00 47.62 471 GLU A N 1
ATOM 3775 C CA . GLU A 1 471 ? 7.770 7.457 5.654 1.00 47.62 471 GLU A CA 1
ATOM 3776 C C . GLU A 1 471 ? 6.636 7.000 6.585 1.00 47.62 471 GLU A C 1
ATOM 3778 O O . GLU A 1 471 ? 5.594 7.649 6.705 1.00 47.62 471 GLU A O 1
ATOM 3783 N N . GLU A 1 472 ? 6.835 5.866 7.256 1.00 48.53 472 GLU A N 1
ATOM 3784 C CA . GLU A 1 472 ? 5.987 5.462 8.355 1.00 48.53 472 GLU A CA 1
ATOM 3785 C C . GLU A 1 472 ? 6.507 5.940 9.705 1.00 48.53 472 GLU A C 1
ATOM 3787 O O . GLU A 1 472 ? 5.680 6.244 10.560 1.00 48.53 472 GLU A O 1
ATOM 3792 N N . ASN A 1 473 ? 7.823 6.037 9.909 1.00 54.22 473 ASN A N 1
ATOM 3793 C CA . ASN A 1 473 ? 8.429 6.566 11.131 1.00 54.22 473 ASN A CA 1
ATOM 3794 C C . ASN A 1 473 ? 7.742 5.998 12.392 1.00 54.22 473 ASN A C 1
ATOM 3796 O O . ASN A 1 473 ? 7.543 6.660 13.408 1.00 54.22 473 ASN A O 1
ATOM 3800 N N . LYS A 1 474 ? 7.320 4.731 12.293 1.00 64.12 474 LYS A N 1
ATOM 3801 C CA . LYS A 1 474 ? 6.452 4.085 13.270 1.00 64.12 474 LYS A CA 1
ATOM 3802 C C . LYS A 1 474 ? 7.300 3.562 14.411 1.00 64.12 474 LYS A C 1
ATOM 3804 O O . LYS A 1 474 ? 8.194 2.735 14.202 1.00 64.12 474 LYS A O 1
ATOM 3809 N N . ILE A 1 475 ? 6.966 3.983 15.619 1.00 68.62 475 ILE A N 1
ATOM 3810 C CA . ILE A 1 475 ? 7.445 3.390 16.863 1.00 68.62 475 ILE A CA 1
ATOM 3811 C C . ILE A 1 475 ? 6.248 2.749 17.552 1.00 68.62 475 ILE A C 1
ATOM 3813 O O . ILE A 1 475 ? 5.237 3.409 17.778 1.00 68.62 475 ILE A O 1
ATOM 3817 N N . ASN A 1 476 ? 6.358 1.458 17.860 1.00 76.06 476 ASN A N 1
ATOM 3818 C CA . ASN A 1 476 ? 5.324 0.726 18.582 1.00 76.06 476 ASN A CA 1
ATOM 3819 C C . ASN A 1 476 ? 5.681 0.644 20.066 1.00 76.06 476 ASN A C 1
ATOM 3821 O O . ASN A 1 476 ? 6.748 0.149 20.422 1.00 76.06 476 ASN A O 1
ATOM 3825 N N . TYR A 1 477 ? 4.748 1.062 20.910 1.00 82.31 477 TYR A N 1
ATOM 3826 C CA . TYR A 1 477 ? 4.784 0.942 22.358 1.00 82.31 477 TYR A CA 1
ATOM 3827 C C . TYR A 1 477 ? 3.725 -0.058 22.812 1.00 82.31 477 TYR A C 1
ATOM 3829 O O . TYR A 1 477 ? 2.611 -0.074 22.287 1.00 82.31 477 TYR A O 1
ATOM 3837 N N . PHE A 1 478 ? 4.061 -0.870 23.810 1.00 85.06 478 PHE A N 1
ATOM 3838 C CA . PHE A 1 478 ? 3.133 -1.801 24.445 1.00 85.06 478 PHE A CA 1
ATOM 3839 C C . PHE A 1 478 ? 2.908 -1.363 25.892 1.00 85.06 478 PHE A C 1
ATOM 3841 O O . PHE A 1 478 ? 3.803 -1.455 26.731 1.00 85.06 478 PHE A O 1
ATOM 3848 N N . VAL A 1 479 ? 1.719 -0.834 26.172 1.00 86.50 479 VAL A N 1
ATOM 3849 C CA . VAL A 1 479 ? 1.344 -0.275 27.473 1.00 86.50 479 VAL A CA 1
ATOM 3850 C C . VAL A 1 479 ? 0.445 -1.269 28.193 1.00 86.50 479 VAL A C 1
ATOM 3852 O O . VAL A 1 479 ? -0.719 -1.444 27.832 1.00 86.50 479 VAL A O 1
ATOM 3855 N N . GLN A 1 480 ? 0.990 -1.926 29.213 1.00 86.00 480 GLN A N 1
ATOM 3856 C CA . GLN A 1 480 ? 0.257 -2.864 30.062 1.00 86.00 480 GLN A CA 1
ATOM 3857 C C . GLN A 1 480 ? -0.744 -2.122 30.955 1.00 86.00 480 GLN A C 1
ATOM 3859 O O . GLN A 1 480 ? -0.448 -1.058 31.491 1.00 86.00 480 GLN A O 1
ATOM 3864 N N . THR A 1 481 ? -1.924 -2.698 31.150 1.00 86.75 481 THR A N 1
ATOM 3865 C CA . THR A 1 481 ? -2.933 -2.168 32.076 1.00 86.75 481 THR A CA 1
ATOM 3866 C C . THR A 1 481 ? -2.952 -2.967 33.370 1.00 86.75 481 THR A C 1
ATOM 3868 O O . THR A 1 481 ? -2.837 -4.195 33.352 1.00 86.75 481 THR A O 1
ATOM 3871 N N . VAL A 1 482 ? -3.212 -2.297 34.484 1.00 83.06 482 VAL A N 1
ATOM 3872 C CA . VAL A 1 482 ? -3.380 -2.913 35.799 1.00 83.06 482 VAL A CA 1
ATOM 3873 C C . VAL A 1 482 ? -4.862 -2.974 36.148 1.00 83.06 482 VAL A C 1
ATOM 3875 O O . VAL A 1 482 ? -5.594 -2.018 35.918 1.00 83.06 482 VAL A O 1
ATOM 3878 N N . ILE A 1 483 ? -5.315 -4.112 36.678 1.00 84.62 483 ILE A N 1
ATOM 3879 C CA . ILE A 1 483 ? -6.665 -4.252 37.237 1.00 84.62 483 ILE A CA 1
ATOM 3880 C C . ILE A 1 483 ? -6.652 -3.717 38.670 1.00 84.62 483 ILE A C 1
ATOM 3882 O O . ILE A 1 483 ? -5.849 -4.167 39.484 1.00 84.62 483 ILE A O 1
ATOM 3886 N N . ASN A 1 484 ? -7.574 -2.804 38.974 1.00 77.44 484 ASN A N 1
ATOM 3887 C CA . ASN A 1 484 ? -7.606 -2.044 40.229 1.00 77.44 484 ASN A CA 1
ATOM 3888 C C . ASN A 1 484 ? -8.367 -2.747 41.371 1.00 77.44 484 ASN A C 1
ATOM 3890 O O . ASN A 1 484 ? -8.499 -2.193 42.460 1.00 77.44 484 ASN A O 1
ATOM 3894 N N . LEU A 1 485 ? -8.894 -3.955 41.141 1.00 83.50 485 LEU A N 1
ATOM 3895 C CA . LEU A 1 485 ? -9.633 -4.734 42.136 1.00 83.50 485 LEU A CA 1
ATOM 3896 C C . LEU A 1 485 ? -9.093 -6.157 42.284 1.00 83.50 485 LEU A C 1
ATOM 3898 O O . LEU A 1 485 ? -8.645 -6.782 41.321 1.00 83.50 485 LEU A O 1
ATOM 3902 N N . ASP A 1 486 ? -9.198 -6.677 43.506 1.00 83.88 486 ASP A N 1
ATOM 3903 C CA . ASP A 1 486 ? -9.008 -8.093 43.797 1.00 83.88 486 ASP A CA 1
ATOM 3904 C C . ASP A 1 486 ? -10.171 -8.953 43.261 1.00 83.88 486 ASP A C 1
ATOM 3906 O O . ASP A 1 486 ? -11.229 -8.467 42.852 1.00 83.88 486 ASP A O 1
ATOM 3910 N N . GLU A 1 487 ? -9.951 -10.264 43.238 1.00 83.75 487 GLU A N 1
ATOM 3911 C CA . GLU A 1 487 ? -10.887 -11.236 42.671 1.00 83.75 487 GLU A CA 1
ATOM 3912 C C . GLU A 1 487 ? -12.196 -11.352 43.470 1.00 83.75 487 GLU A C 1
ATOM 3914 O O . GLU A 1 487 ? -13.253 -11.607 42.893 1.00 83.75 487 GLU A O 1
ATOM 3919 N N . GLU A 1 488 ? -12.163 -11.110 44.783 1.00 85.81 488 GLU A N 1
ATOM 3920 C CA . GLU A 1 488 ? -13.353 -11.160 45.637 1.00 85.81 488 GLU A CA 1
ATOM 3921 C C . GLU A 1 488 ? -14.305 -9.998 45.319 1.00 85.81 488 GLU A C 1
ATOM 3923 O O . GLU A 1 488 ? -15.503 -10.207 45.092 1.00 85.81 488 GLU A O 1
ATOM 3928 N N . LYS A 1 489 ? -13.769 -8.775 45.213 1.00 87.06 489 LYS A N 1
ATOM 3929 C CA . LYS A 1 489 ? -14.537 -7.582 44.835 1.00 87.06 489 LYS A CA 1
ATOM 3930 C C . LYS A 1 489 ? -15.071 -7.678 43.413 1.00 87.06 489 LYS A C 1
ATOM 3932 O O . LYS A 1 489 ? -16.235 -7.352 43.191 1.00 87.06 489 LYS A O 1
ATOM 3937 N N . LEU A 1 490 ? -14.268 -8.168 42.466 1.00 88.31 490 LEU A N 1
ATOM 3938 C CA . LEU A 1 490 ? -14.708 -8.377 41.082 1.00 88.31 490 LEU A CA 1
ATOM 3939 C C . LEU A 1 490 ? -15.904 -9.334 41.001 1.00 88.31 490 LEU A C 1
ATOM 3941 O O . LEU A 1 490 ? -16.924 -9.001 40.394 1.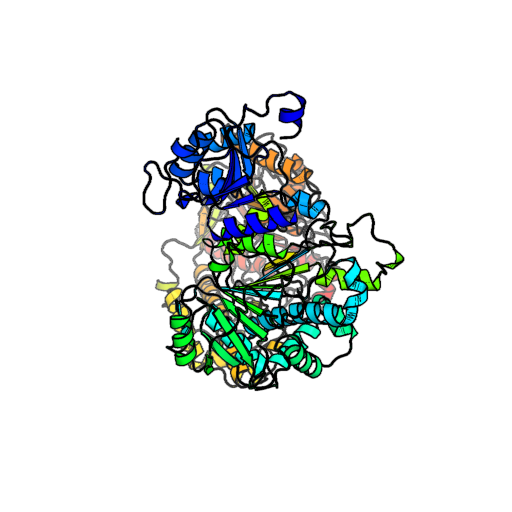00 88.31 490 LEU A O 1
ATOM 3945 N N . ASN A 1 491 ? -15.844 -10.468 41.702 1.00 88.19 491 ASN A N 1
ATOM 3946 C CA . ASN A 1 491 ? -16.932 -11.449 41.721 1.00 88.19 491 ASN A CA 1
ATOM 3947 C C . ASN A 1 491 ? -18.238 -10.911 42.344 1.00 88.19 491 ASN A C 1
ATOM 3949 O O . ASN A 1 491 ? -19.333 -11.415 42.049 1.00 88.19 491 ASN A O 1
ATOM 3953 N N . ARG A 1 492 ? -18.153 -9.872 43.187 1.00 89.94 492 ARG A N 1
ATOM 3954 C CA . ARG A 1 492 ? -19.316 -9.178 43.766 1.00 89.94 492 ARG A CA 1
ATOM 3955 C C . ARG A 1 492 ? -20.028 -8.275 42.751 1.00 89.94 492 ARG A C 1
ATOM 3957 O O . ARG A 1 492 ? -21.245 -8.083 42.867 1.00 89.94 492 ARG A O 1
ATOM 3964 N N . LEU A 1 493 ? -19.310 -7.772 41.744 1.00 91.88 493 LEU A N 1
ATOM 3965 C CA . LEU A 1 493 ? -19.875 -6.977 40.653 1.00 91.88 493 LEU A CA 1
ATOM 3966 C C . LEU A 1 493 ? -20.644 -7.891 39.699 1.00 91.88 493 LEU A C 1
ATOM 3968 O O . LEU A 1 493 ? -20.069 -8.675 38.946 1.00 91.88 493 LEU A O 1
ATOM 3972 N N . LYS A 1 494 ? -21.972 -7.814 39.749 1.00 90.19 494 LYS A N 1
ATOM 3973 C CA . LYS A 1 494 ? -22.855 -8.572 38.870 1.00 90.19 494 LYS A CA 1
ATOM 3974 C C . LYS A 1 494 ? -22.876 -7.939 37.490 1.00 90.19 494 LYS A C 1
ATOM 3976 O O . LYS A 1 494 ? -23.017 -6.733 37.348 1.00 90.19 494 LYS A O 1
ATOM 3981 N N . THR A 1 495 ? -22.804 -8.763 36.463 1.00 87.62 495 THR A N 1
ATOM 3982 C CA . THR A 1 495 ? -22.928 -8.361 35.066 1.00 87.62 495 THR A CA 1
ATOM 3983 C C . THR A 1 495 ? -23.823 -9.349 34.322 1.00 87.62 495 THR A C 1
ATOM 3985 O O . THR A 1 495 ? -24.145 -10.417 34.850 1.00 87.62 495 THR A O 1
ATOM 3988 N N . LEU A 1 496 ? -24.267 -8.995 33.116 1.00 85.69 496 LEU A N 1
ATOM 3989 C CA . LEU A 1 496 ? -25.099 -9.876 32.293 1.00 85.69 496 LEU A CA 1
ATOM 3990 C C . LEU A 1 496 ? -24.205 -10.795 31.455 1.00 85.69 496 LEU A C 1
ATOM 3992 O O . LEU A 1 496 ? -23.452 -10.322 30.606 1.00 85.69 496 LEU A O 1
ATOM 3996 N N . LYS A 1 497 ? -24.314 -12.109 31.661 1.00 80.06 497 LYS A N 1
ATOM 3997 C CA . LYS A 1 497 ? -23.677 -13.128 30.811 1.00 80.06 497 LYS A CA 1
ATOM 3998 C C . LYS A 1 497 ? -24.727 -14.096 30.274 1.00 80.06 497 LYS A C 1
ATOM 4000 O O . LYS A 1 497 ? -25.780 -14.280 30.875 1.00 80.06 497 LYS A O 1
ATOM 4005 N N . LEU A 1 498 ? -24.449 -14.707 29.126 1.00 78.44 498 LEU A N 1
ATOM 4006 C CA . LEU A 1 498 ? -25.295 -15.763 28.573 1.00 78.44 498 LEU A CA 1
ATOM 4007 C C . LEU A 1 498 ? -25.210 -17.011 29.463 1.00 78.44 498 LEU A C 1
ATOM 4009 O O . LEU A 1 498 ? -24.111 -17.383 29.875 1.00 78.44 498 LEU A O 1
ATOM 4013 N N . LYS A 1 499 ? -26.345 -17.668 29.732 1.00 81.31 499 LYS A N 1
ATOM 4014 C CA . LYS A 1 499 ? -26.365 -18.947 30.462 1.00 81.31 499 LYS A CA 1
ATOM 4015 C C . LYS A 1 499 ? -25.450 -19.982 29.804 1.00 81.31 499 LYS A C 1
ATOM 4017 O O . LYS A 1 499 ? -25.404 -20.115 28.578 1.00 81.31 499 LYS A O 1
ATOM 4022 N N . GLU A 1 500 ? -24.762 -20.757 30.635 1.00 77.00 500 GLU A N 1
ATOM 4023 C CA . GLU A 1 500 ? -23.892 -21.839 30.177 1.00 77.00 500 GLU A CA 1
ATOM 4024 C C . GLU A 1 500 ? -24.640 -22.914 29.378 1.00 77.00 500 GLU A C 1
ATOM 4026 O O . GLU A 1 500 ? -25.808 -23.223 29.615 1.00 77.00 500 GLU A O 1
ATOM 4031 N N . GLY A 1 501 ? -23.946 -23.507 28.402 1.00 75.19 501 GLY A N 1
ATOM 4032 C CA . GLY A 1 501 ? -24.481 -24.599 27.585 1.00 75.19 501 GLY A CA 1
ATOM 4033 C C . GLY A 1 501 ? -25.488 -24.176 26.509 1.00 75.19 501 GLY A C 1
ATOM 4034 O O . GLY A 1 501 ? -26.074 -25.048 25.852 1.00 75.19 501 GLY A O 1
ATOM 4035 N N . LEU A 1 502 ? -25.698 -22.873 26.301 1.00 77.94 502 LEU A N 1
ATOM 4036 C CA . LEU A 1 502 ? -26.437 -22.352 25.157 1.00 77.94 502 LEU A CA 1
ATOM 4037 C C . LEU A 1 502 ? -25.539 -22.281 23.928 1.00 77.94 502 LEU A C 1
ATOM 4039 O O . LEU A 1 502 ? -24.477 -21.670 23.931 1.00 77.94 502 LEU A O 1
ATOM 4043 N N . ASP A 1 503 ? -26.005 -22.912 22.860 1.00 81.38 503 ASP A N 1
ATOM 4044 C CA . ASP A 1 503 ? -25.357 -22.891 21.560 1.00 81.38 503 ASP A CA 1
ATOM 4045 C C . ASP A 1 503 ? -26.429 -22.531 20.537 1.00 81.38 503 ASP A C 1
ATOM 4047 O O . ASP A 1 503 ? -27.300 -23.348 20.238 1.00 81.38 503 ASP A O 1
ATOM 4051 N N . PHE A 1 504 ? -26.394 -21.302 20.019 1.00 85.62 504 PHE A N 1
ATOM 4052 C CA . PHE A 1 504 ? -27.356 -20.853 19.012 1.00 85.62 504 PHE A CA 1
ATOM 4053 C C . PHE A 1 504 ? -27.344 -21.740 17.763 1.00 85.62 504 PHE A C 1
ATOM 4055 O O . PHE A 1 504 ? -28.395 -21.972 17.173 1.00 85.62 504 PHE A O 1
ATOM 4062 N N . LYS A 1 505 ? -26.183 -22.284 17.381 1.00 87.88 505 LYS A N 1
ATOM 4063 C CA . LYS A 1 505 ? -26.074 -23.136 16.197 1.00 87.88 505 LYS A CA 1
ATOM 4064 C C . LYS A 1 505 ? -26.815 -24.459 16.405 1.00 87.88 505 LYS A C 1
ATOM 4066 O O . LYS A 1 505 ? -27.506 -24.914 15.501 1.00 87.88 505 LYS A O 1
ATOM 4071 N N . ARG A 1 506 ? -26.693 -25.072 17.591 1.00 86.12 506 ARG A N 1
ATOM 4072 C CA . ARG A 1 506 ? -27.306 -26.384 17.900 1.00 86.12 506 ARG A CA 1
ATOM 4073 C C . ARG A 1 506 ? -28.732 -26.302 18.429 1.00 86.12 506 ARG A C 1
ATOM 4075 O O . ARG A 1 506 ? -29.543 -27.164 18.109 1.00 86.12 506 ARG A O 1
ATOM 4082 N N . LYS A 1 507 ? -29.002 -25.326 19.295 1.00 85.75 507 LYS A N 1
ATOM 4083 C CA . LYS A 1 507 ? -30.227 -25.222 20.105 1.00 85.75 507 LYS A CA 1
ATOM 4084 C C . LYS A 1 507 ? -31.096 -24.021 19.732 1.00 85.75 507 LYS A C 1
ATOM 4086 O O . LYS A 1 507 ? -32.246 -23.963 20.155 1.00 85.75 507 LYS A O 1
ATOM 4091 N N . GLY A 1 508 ? -30.552 -23.066 18.979 1.00 84.38 508 GLY A N 1
ATOM 4092 C CA . GLY A 1 508 ? -31.295 -21.904 18.512 1.00 84.38 508 GLY A CA 1
ATOM 4093 C C . GLY A 1 508 ? -32.278 -22.237 17.387 1.00 84.38 508 GLY A C 1
ATOM 4094 O O . GLY A 1 508 ? -32.221 -23.323 16.798 1.00 84.38 508 GLY A O 1
ATOM 4095 N N . PRO A 1 509 ? -33.183 -21.299 17.058 1.00 87.88 509 PRO A N 1
ATOM 4096 C CA . PRO A 1 509 ? -34.038 -21.420 15.884 1.00 87.88 509 PRO A CA 1
ATOM 4097 C C . PRO A 1 509 ? -33.196 -21.544 14.606 1.00 87.88 509 PRO A C 1
ATOM 4099 O O . PRO A 1 509 ? -32.013 -21.199 14.578 1.00 87.88 509 PRO A O 1
ATOM 4102 N N . ARG A 1 510 ? -33.821 -22.031 13.530 1.00 93.06 510 ARG A N 1
ATOM 4103 C CA . ARG A 1 510 ? -33.210 -22.099 12.197 1.00 93.06 510 ARG A CA 1
ATOM 4104 C C . ARG A 1 510 ? -33.573 -20.836 11.412 1.00 93.06 510 ARG A C 1
ATOM 4106 O O . ARG A 1 510 ? -34.653 -20.815 10.819 1.00 93.06 510 ARG A O 1
ATOM 4113 N N . PRO A 1 511 ? -32.761 -19.762 11.452 1.00 93.44 511 PRO A N 1
ATOM 4114 C CA . PRO A 1 511 ? -33.095 -18.536 10.745 1.00 93.44 511 PRO A CA 1
ATOM 4115 C C . PRO A 1 511 ? -33.129 -18.769 9.234 1.00 93.44 511 PRO A C 1
ATOM 4117 O O . PRO A 1 511 ? -32.297 -19.493 8.685 1.00 93.44 511 PRO A O 1
ATOM 4120 N N . VAL A 1 512 ? -34.083 -18.124 8.567 1.00 95.81 512 VAL A N 1
ATOM 4121 C CA . VAL A 1 512 ? -34.206 -18.104 7.108 1.00 95.81 512 VAL A CA 1
ATOM 4122 C C . VAL A 1 512 ? -33.878 -16.691 6.646 1.00 95.81 512 VAL A C 1
ATOM 4124 O O . VAL A 1 512 ? -34.529 -15.752 7.098 1.00 95.81 512 VAL A O 1
ATOM 4127 N N . LEU A 1 513 ? -32.860 -16.540 5.795 1.00 94.69 513 LEU A N 1
ATOM 4128 C CA . LEU A 1 513 ? -32.469 -15.242 5.241 1.00 94.69 513 LEU A CA 1
ATOM 4129 C C . LEU A 1 513 ? -33.677 -14.577 4.564 1.00 94.69 513 LEU A C 1
ATOM 4131 O O . LEU A 1 513 ? -34.364 -15.225 3.773 1.00 94.69 513 LEU A O 1
ATOM 4135 N N . ASN A 1 514 ? -33.932 -13.309 4.885 1.00 93.75 514 ASN A N 1
ATOM 4136 C CA . ASN A 1 514 ? -35.105 -12.568 4.415 1.00 93.75 514 ASN A CA 1
ATOM 4137 C C . ASN A 1 514 ? -34.738 -11.120 4.041 1.00 93.75 514 ASN A C 1
ATOM 4139 O O . ASN A 1 514 ? -33.569 -10.751 4.118 1.00 93.75 514 ASN A O 1
ATOM 4143 N N . LEU A 1 515 ? -35.718 -10.315 3.626 1.00 91.38 515 LEU A N 1
ATOM 4144 C CA . LEU A 1 515 ? -35.525 -8.932 3.184 1.00 91.38 515 LEU A CA 1
ATOM 4145 C C . LEU A 1 515 ? -35.055 -7.997 4.316 1.00 91.38 515 LEU A C 1
ATOM 4147 O O . LEU A 1 515 ? -35.519 -8.134 5.453 1.00 91.38 515 LEU A O 1
ATOM 4151 N N . PRO A 1 516 ? -34.224 -6.976 4.016 1.00 86.56 516 PRO A N 1
ATOM 4152 C CA . PRO A 1 516 ? -33.782 -5.984 5.000 1.00 86.56 516 PRO A CA 1
ATOM 4153 C C . PRO A 1 516 ? -34.936 -5.236 5.673 1.00 86.56 516 PRO A C 1
ATOM 4155 O O . PRO A 1 516 ? -34.885 -4.979 6.875 1.00 86.56 516 PRO A O 1
ATOM 4158 N N . SER A 1 517 ? -36.009 -4.962 4.929 1.00 82.69 517 SER A N 1
ATOM 4159 C CA . SER A 1 517 ? -37.230 -4.314 5.425 1.00 82.69 517 SER A CA 1
ATOM 4160 C C . SER A 1 517 ? -37.916 -5.065 6.573 1.00 82.69 517 SER A C 1
ATOM 4162 O O . SER A 1 517 ? -38.578 -4.443 7.401 1.00 82.69 517 SER A O 1
ATOM 4164 N N . SER A 1 518 ? -37.719 -6.385 6.676 1.00 83.88 518 SER A N 1
ATOM 4165 C CA . SER A 1 518 ? -38.236 -7.194 7.791 1.00 83.88 518 SER A CA 1
ATOM 4166 C C . SER A 1 518 ? -37.468 -6.961 9.098 1.00 83.88 518 SER A C 1
ATOM 4168 O O . SER A 1 518 ? -37.945 -7.331 10.170 1.00 83.88 518 SER A O 1
ATOM 4170 N N . TYR A 1 519 ? -36.284 -6.345 9.023 1.00 80.56 519 TYR A N 1
ATOM 4171 C CA . TYR A 1 519 ? -35.357 -6.176 10.141 1.00 80.56 519 TYR A CA 1
ATOM 4172 C C . TYR A 1 519 ? -34.798 -4.745 10.203 1.00 80.56 519 TYR A C 1
ATOM 4174 O O . TYR A 1 519 ? -33.586 -4.543 10.094 1.00 80.56 519 TYR A O 1
ATOM 4182 N N . PRO A 1 520 ? -35.646 -3.729 10.459 1.00 66.12 520 PRO A N 1
ATOM 4183 C CA . PRO A 1 520 ? -35.246 -2.315 10.442 1.00 66.12 520 PRO A CA 1
ATOM 4184 C C . PRO A 1 520 ? -34.176 -1.948 11.488 1.00 66.12 520 PRO A C 1
ATOM 4186 O O . PRO A 1 520 ? -33.555 -0.894 11.397 1.00 66.12 520 PRO A O 1
ATOM 4189 N N . GLY A 1 521 ? -33.934 -2.810 12.483 1.00 63.47 521 GLY A N 1
ATOM 4190 C CA . GLY A 1 521 ? -32.869 -2.644 13.479 1.00 63.47 521 GLY A CA 1
ATOM 4191 C C . GLY A 1 521 ? -31.475 -3.099 13.021 1.00 63.47 521 GLY A C 1
ATOM 4192 O O . GLY A 1 521 ? -30.530 -3.008 13.804 1.00 63.47 521 GLY A O 1
ATOM 4193 N N . MET A 1 522 ? -31.326 -3.624 11.800 1.00 74.12 522 MET A N 1
ATOM 4194 C CA . MET A 1 522 ? -30.045 -4.106 11.284 1.00 74.12 522 MET A CA 1
ATOM 4195 C C . MET A 1 522 ? -29.177 -2.953 10.754 1.00 74.12 522 MET A C 1
ATOM 4197 O O . MET A 1 522 ? -29.631 -2.080 10.019 1.00 74.12 522 MET A O 1
ATOM 4201 N N . LYS A 1 523 ? -27.890 -2.946 11.125 1.00 71.44 523 LYS A N 1
ATOM 4202 C CA . LYS A 1 523 ? -26.939 -1.905 10.708 1.00 71.44 523 LYS A CA 1
ATOM 4203 C C . LYS A 1 523 ? -26.673 -1.974 9.200 1.00 71.44 523 LYS A C 1
ATOM 4205 O O . LYS A 1 523 ? -26.398 -3.056 8.682 1.00 71.44 523 LYS A O 1
ATOM 4210 N N . LYS A 1 524 ? -26.631 -0.808 8.540 1.00 82.38 524 LYS A N 1
ATOM 4211 C CA . LYS A 1 524 ? -26.202 -0.709 7.139 1.00 82.38 524 LYS A CA 1
ATOM 4212 C C . LYS A 1 524 ? -24.780 -1.233 6.937 1.00 82.38 524 LYS A C 1
ATOM 4214 O O . LYS A 1 524 ? -23.871 -0.935 7.719 1.00 82.38 524 LYS A O 1
ATOM 4219 N N . ILE A 1 525 ? -24.583 -1.983 5.864 1.00 88.38 525 ILE A N 1
ATOM 4220 C CA . ILE A 1 525 ? -23.293 -2.559 5.491 1.00 88.38 525 ILE A CA 1
ATOM 4221 C C . ILE A 1 525 ? -22.486 -1.544 4.694 1.00 88.38 525 ILE A C 1
ATOM 4223 O O . ILE A 1 525 ? -22.990 -0.958 3.751 1.00 88.38 525 ILE A O 1
ATOM 4227 N N . VAL A 1 526 ? -21.217 -1.354 5.051 1.00 86.62 526 VAL A N 1
ATOM 4228 C CA . VAL A 1 526 ? -20.299 -0.488 4.300 1.00 86.62 526 VAL A CA 1
ATOM 4229 C C . VAL A 1 526 ? -19.283 -1.363 3.565 1.00 86.62 526 VAL A C 1
ATOM 4231 O O . VAL A 1 526 ? -18.641 -2.233 4.174 1.00 86.62 526 VAL A O 1
ATOM 4234 N N . LEU A 1 527 ? -19.155 -1.151 2.255 1.00 89.44 527 LEU A N 1
ATOM 4235 C CA . LEU A 1 527 ? -18.172 -1.802 1.391 1.00 89.44 527 LEU A CA 1
ATOM 4236 C C . LEU A 1 527 ? -17.307 -0.739 0.702 1.00 89.44 527 LEU A C 1
ATOM 4238 O O . LEU A 1 527 ? -17.830 0.128 0.014 1.00 89.44 527 LEU A O 1
ATOM 4242 N N . ASP A 1 528 ? -15.994 -0.822 0.912 1.00 86.12 528 ASP A N 1
ATOM 4243 C CA . ASP A 1 528 ? -14.979 0.020 0.272 1.00 86.12 528 ASP A CA 1
ATOM 4244 C C . ASP A 1 528 ? -14.310 -0.778 -0.849 1.00 86.12 528 ASP A C 1
ATOM 4246 O O . ASP A 1 528 ? -13.688 -1.803 -0.566 1.00 86.12 528 ASP A O 1
ATOM 4250 N N . TYR A 1 529 ? -14.492 -0.346 -2.095 1.00 85.19 529 TYR A N 1
ATOM 4251 C CA . TYR A 1 529 ? -13.985 -1.002 -3.304 1.00 85.19 529 TYR A CA 1
ATOM 4252 C C . TYR A 1 529 ? -12.876 -0.187 -3.994 1.00 85.19 529 TYR A C 1
ATOM 4254 O O . TYR A 1 529 ? -12.541 -0.441 -5.146 1.00 85.19 529 TYR A O 1
ATOM 4262 N N . TYR A 1 530 ? -12.305 0.812 -3.312 1.00 80.94 530 TYR A N 1
ATOM 4263 C CA . TYR A 1 530 ? -11.130 1.529 -3.808 1.00 80.94 530 TYR A CA 1
ATOM 4264 C C . TYR A 1 530 ? -9.853 0.709 -3.613 1.00 80.94 530 TYR A C 1
ATOM 4266 O O . TYR A 1 530 ? -9.627 0.132 -2.544 1.00 80.94 530 TYR A O 1
ATOM 4274 N N . GLN A 1 531 ? -8.981 0.722 -4.623 1.00 79.25 531 GLN A N 1
ATOM 4275 C CA . GLN A 1 531 ? -7.711 0.011 -4.559 1.00 79.25 531 GLN A CA 1
ATOM 4276 C C . GLN A 1 531 ? -6.706 0.773 -3.698 1.00 79.25 531 GLN A C 1
ATOM 4278 O O . GLN A 1 531 ? -6.550 1.987 -3.838 1.00 79.25 531 GLN A O 1
ATOM 4283 N N . ARG A 1 532 ? -6.002 0.044 -2.824 1.00 80.81 532 ARG A N 1
ATOM 4284 C CA . ARG A 1 532 ? -4.930 0.598 -1.991 1.00 80.81 532 ARG A CA 1
ATOM 4285 C C . ARG A 1 532 ? -3.565 0.243 -2.561 1.00 80.81 532 ARG A C 1
ATOM 4287 O O . ARG A 1 532 ? -3.238 -0.931 -2.720 1.00 80.81 532 ARG A O 1
ATOM 4294 N N . ILE A 1 533 ? -2.765 1.265 -2.806 1.00 79.75 533 ILE A N 1
ATOM 4295 C CA . ILE A 1 533 ? -1.387 1.183 -3.271 1.00 79.75 533 ILE A CA 1
ATOM 4296 C C . ILE A 1 533 ? -0.486 1.650 -2.132 1.00 79.75 533 ILE A C 1
ATOM 4298 O O . ILE A 1 533 ? -0.755 2.645 -1.459 1.00 79.75 533 ILE A O 1
ATOM 4302 N N . GLN A 1 534 ? 0.594 0.921 -1.890 1.00 80.00 534 GLN A N 1
ATOM 4303 C CA . GLN A 1 534 ? 1.639 1.402 -0.992 1.00 80.00 534 GLN A CA 1
ATOM 4304 C C . GLN A 1 534 ? 2.477 2.421 -1.765 1.00 80.00 534 GLN A C 1
ATOM 4306 O O . GLN A 1 534 ? 2.924 2.111 -2.865 1.00 80.00 534 GLN A O 1
ATOM 4311 N N . TYR A 1 535 ? 2.670 3.614 -1.209 1.00 79.12 535 TYR A N 1
ATOM 4312 C CA . TYR A 1 535 ? 3.412 4.702 -1.841 1.00 79.12 535 TYR A CA 1
ATOM 4313 C C . TYR A 1 535 ? 4.519 5.193 -0.907 1.00 79.12 535 TYR A C 1
ATOM 4315 O O . TYR A 1 535 ? 4.265 5.292 0.291 1.00 79.12 535 TYR A O 1
ATOM 4323 N N . ILE A 1 536 ? 5.709 5.432 -1.466 1.00 72.19 536 ILE A N 1
ATOM 4324 C CA . ILE A 1 536 ? 6.874 6.047 -0.822 1.00 72.19 536 ILE A CA 1
ATOM 4325 C C . ILE A 1 536 ? 7.492 7.080 -1.774 1.00 72.19 536 ILE A C 1
ATOM 4327 O O . ILE A 1 536 ? 7.706 6.770 -2.942 1.00 72.19 536 ILE A O 1
ATOM 4331 N N . SER A 1 537 ? 7.797 8.280 -1.297 1.00 74.50 537 SER A N 1
ATOM 4332 C CA . SER A 1 537 ? 8.369 9.415 -2.027 1.00 74.50 537 SER A CA 1
ATOM 4333 C C . SER A 1 537 ? 9.552 10.019 -1.265 1.00 74.50 537 SER A C 1
ATOM 4335 O O . SER A 1 537 ? 9.569 10.073 -0.040 1.00 74.50 537 SER A O 1
ATOM 4337 N N . SER A 1 538 ? 10.554 10.525 -1.983 1.00 68.44 538 SER A N 1
ATOM 4338 C CA . SER A 1 538 ? 11.660 11.281 -1.376 1.00 68.44 538 SER A CA 1
ATOM 4339 C C . SER A 1 538 ? 11.423 12.794 -1.306 1.00 68.44 538 SER A C 1
ATOM 4341 O O . SER A 1 538 ? 12.231 13.510 -0.713 1.00 68.44 538 SER A O 1
ATOM 4343 N N . ASP A 1 539 ? 10.367 13.303 -1.951 1.00 59.12 539 ASP A N 1
ATOM 4344 C CA . ASP A 1 539 ? 9.992 14.722 -1.939 1.00 59.12 539 ASP A CA 1
ATOM 4345 C C . ASP A 1 539 ? 8.721 14.910 -1.088 1.00 59.12 539 ASP A C 1
ATOM 4347 O O . ASP A 1 539 ? 7.605 14.661 -1.548 1.00 59.12 539 ASP A O 1
ATOM 4351 N N . ASP A 1 540 ? 8.892 15.382 0.155 1.00 43.41 540 ASP A N 1
ATOM 4352 C CA . ASP A 1 540 ? 7.815 15.732 1.108 1.00 43.41 540 ASP A CA 1
ATOM 4353 C C . ASP A 1 540 ? 6.866 16.829 0.576 1.00 43.41 540 ASP A C 1
ATOM 4355 O O . ASP A 1 540 ? 5.831 17.129 1.178 1.00 43.41 540 ASP A O 1
ATOM 4359 N N . LYS A 1 541 ? 7.225 17.491 -0.537 1.00 40.06 541 LYS A N 1
ATOM 4360 C CA . LYS A 1 541 ? 6.515 18.655 -1.087 1.00 40.06 541 LYS A CA 1
ATOM 4361 C C . LYS A 1 541 ? 5.495 18.339 -2.174 1.00 40.06 541 LYS A C 1
ATOM 4363 O O . LYS A 1 541 ? 4.962 19.289 -2.756 1.00 40.06 541 LYS A O 1
ATOM 4368 N N . SER A 1 542 ? 5.157 17.075 -2.441 1.00 37.44 542 SER A N 1
ATOM 4369 C CA . SER A 1 542 ? 3.896 16.794 -3.138 1.00 37.44 542 SER A CA 1
ATOM 4370 C C . SER A 1 542 ? 2.757 17.215 -2.203 1.00 37.44 542 SER A C 1
ATOM 4372 O O . SER A 1 542 ? 2.352 16.453 -1.326 1.00 37.44 542 SER A O 1
ATOM 4374 N N . GLY A 1 543 ? 2.353 18.487 -2.309 1.00 34.47 543 GLY A N 1
ATOM 4375 C CA . GLY A 1 543 ? 1.446 19.157 -1.387 1.00 34.47 543 GLY A CA 1
ATOM 4376 C C . GLY A 1 543 ? 0.246 18.281 -1.088 1.00 34.47 543 GLY A C 1
ATOM 4377 O O . GLY A 1 543 ? -0.384 17.791 -2.018 1.00 34.47 543 GLY A O 1
ATOM 4378 N N . SER A 1 544 ? -0.011 18.064 0.202 1.00 31.09 544 SER A N 1
ATOM 4379 C CA . SER A 1 544 ? -1.087 17.228 0.722 1.00 31.09 544 SER A CA 1
ATOM 4380 C C . SER A 1 544 ? -2.391 17.501 -0.032 1.00 31.09 544 SER A C 1
ATOM 4382 O O . SER A 1 544 ? -3.022 18.528 0.227 1.00 31.09 544 SER A O 1
ATOM 4384 N N . PRO A 1 545 ? -2.815 16.625 -0.961 1.00 38.81 545 PRO A N 1
ATOM 4385 C CA . PRO A 1 545 ? -4.167 16.705 -1.463 1.00 38.81 545 PRO A CA 1
ATOM 4386 C C . PRO A 1 545 ? -5.088 16.323 -0.303 1.00 38.81 545 PRO A C 1
ATOM 4388 O O . PRO A 1 545 ? -4.803 15.365 0.424 1.00 38.81 545 PRO A O 1
ATOM 4391 N N . ASP A 1 546 ? -6.172 17.076 -0.126 1.00 42.06 546 ASP A N 1
ATOM 4392 C CA . ASP A 1 546 ? -7.231 16.740 0.825 1.00 42.06 546 ASP A CA 1
ATOM 4393 C C . ASP A 1 546 ? -7.649 15.271 0.667 1.00 42.06 546 ASP A C 1
ATOM 4395 O O . ASP A 1 546 ? -7.691 14.746 -0.455 1.00 42.06 546 ASP A O 1
ATOM 4399 N N . ASN A 1 547 ? -7.986 14.623 1.790 1.00 52.88 547 ASN A N 1
ATOM 4400 C CA . ASN A 1 547 ? -8.595 13.293 1.796 1.00 52.88 547 ASN A CA 1
ATOM 4401 C C . ASN A 1 547 ? -9.703 13.246 0.744 1.00 52.88 547 ASN A C 1
ATOM 4403 O O . ASN A 1 547 ? -10.640 14.048 0.776 1.00 52.88 547 ASN A O 1
ATOM 4407 N N . VAL A 1 548 ? -9.584 12.326 -0.214 1.00 56.59 548 VAL A N 1
ATOM 4408 C CA . VAL A 1 548 ? -10.547 12.262 -1.308 1.00 56.59 548 VAL A CA 1
ATOM 4409 C C . VAL A 1 548 ? -11.884 11.821 -0.730 1.00 56.59 548 VAL A C 1
ATOM 4411 O O . VAL A 1 548 ? -11.989 10.751 -0.124 1.00 56.59 548 VAL A O 1
ATOM 4414 N N . ASN A 1 549 ? -12.917 12.643 -0.926 1.00 64.25 549 ASN A N 1
ATOM 4415 C CA . ASN A 1 549 ? -14.289 12.221 -0.685 1.00 64.25 549 ASN A CA 1
ATOM 4416 C C . ASN A 1 549 ? -14.584 11.061 -1.635 1.00 64.25 549 ASN A C 1
ATOM 4418 O O . ASN A 1 549 ? -14.743 11.258 -2.839 1.00 64.25 549 ASN A O 1
ATOM 4422 N N . LYS A 1 550 ? -14.597 9.843 -1.090 1.00 79.31 550 LYS A N 1
ATOM 4423 C CA . LYS A 1 550 ? -14.906 8.637 -1.856 1.00 79.31 550 LYS A CA 1
ATOM 4424 C C . LYS A 1 550 ? -16.295 8.774 -2.454 1.00 79.31 550 LYS A C 1
ATOM 4426 O O . LYS A 1 550 ? -17.236 9.148 -1.753 1.00 79.31 550 LYS A O 1
ATOM 4431 N N . HIS A 1 551 ? -16.413 8.445 -3.734 1.00 83.88 551 HIS A N 1
ATOM 4432 C CA . HIS A 1 551 ? -17.705 8.391 -4.389 1.00 83.88 551 HIS A CA 1
ATOM 4433 C C . HIS A 1 551 ? -18.544 7.277 -3.747 1.00 83.88 551 HIS A C 1
ATOM 4435 O O . HIS A 1 551 ? -18.056 6.161 -3.548 1.00 83.88 551 HIS A O 1
ATOM 4441 N N . ILE A 1 552 ? -19.780 7.612 -3.373 1.00 88.00 552 ILE A N 1
ATOM 4442 C CA . ILE A 1 552 ? -20.737 6.718 -2.719 1.00 88.00 552 ILE A CA 1
ATOM 4443 C C . ILE A 1 552 ? -21.924 6.537 -3.659 1.00 88.00 552 ILE A C 1
ATOM 4445 O O . ILE A 1 552 ? -22.566 7.520 -4.019 1.00 88.00 552 ILE A O 1
ATOM 4449 N N . ASP A 1 553 ? -22.241 5.290 -3.997 1.00 91.00 553 ASP A N 1
ATOM 4450 C CA . ASP A 1 553 ? -23.393 4.941 -4.837 1.00 91.00 553 ASP A CA 1
ATOM 4451 C C . ASP A 1 553 ? -23.925 3.541 -4.477 1.00 91.00 553 ASP A C 1
ATOM 4453 O O . ASP A 1 553 ? -23.493 2.930 -3.494 1.00 91.00 553 ASP A O 1
ATOM 4457 N N . THR A 1 554 ? -24.876 3.026 -5.255 1.00 92.81 554 THR A N 1
ATOM 4458 C CA . THR A 1 554 ? -25.483 1.696 -5.109 1.00 92.81 554 THR A CA 1
ATOM 4459 C C . THR A 1 554 ? -25.482 0.932 -6.442 1.00 92.81 554 THR A C 1
ATOM 4461 O O . THR A 1 554 ? -25.133 1.456 -7.503 1.00 92.81 554 THR A O 1
ATOM 4464 N N . LEU A 1 555 ? -25.811 -0.366 -6.408 1.00 94.31 555 LEU A N 1
ATOM 4465 C CA . LEU A 1 555 ? -25.928 -1.164 -7.631 1.00 94.31 555 LEU A CA 1
ATOM 4466 C C . LEU A 1 555 ? -27.359 -1.043 -8.157 1.00 94.31 555 LEU A C 1
ATOM 4468 O O . LEU A 1 555 ? -28.292 -1.566 -7.560 1.00 94.31 555 LEU A O 1
ATOM 4472 N N . LYS A 1 556 ? -27.520 -0.358 -9.289 1.00 94.06 556 LYS A N 1
ATOM 4473 C CA . LYS A 1 556 ? -28.804 -0.156 -9.964 1.00 94.06 556 LYS A CA 1
ATOM 4474 C C . LYS A 1 556 ? -29.292 -1.446 -10.644 1.00 94.06 556 LYS A C 1
ATOM 4476 O O . LYS A 1 556 ? -28.480 -2.337 -10.911 1.00 94.06 556 LYS A O 1
ATOM 4481 N N . PRO A 1 557 ? -30.586 -1.544 -11.012 1.00 93.56 557 PRO A N 1
ATOM 4482 C CA . PRO A 1 557 ? -31.125 -2.710 -11.719 1.00 93.56 557 PRO A CA 1
ATOM 4483 C C . PRO A 1 557 ? -30.337 -3.100 -12.979 1.00 93.56 557 PRO A C 1
ATOM 4485 O O . PRO A 1 557 ? -30.156 -4.284 -13.252 1.00 93.56 557 PRO A O 1
ATOM 4488 N N . GLU A 1 558 ? -29.809 -2.114 -13.708 1.00 93.56 558 GLU A N 1
ATOM 4489 C CA . GLU A 1 558 ? -28.934 -2.319 -14.868 1.00 93.56 558 GLU A CA 1
ATOM 4490 C C . GLU A 1 558 ? -27.610 -3.019 -14.523 1.00 93.56 558 GLU A C 1
ATOM 4492 O O . GLU A 1 558 ? -27.191 -3.892 -15.272 1.00 93.56 558 GLU A O 1
ATOM 4497 N N . HIS A 1 559 ? -26.995 -2.744 -13.365 1.00 94.81 559 HIS A N 1
ATOM 4498 C CA . HIS A 1 559 ? -25.780 -3.439 -12.911 1.00 94.81 559 HIS A CA 1
ATOM 4499 C C . HIS A 1 559 ? -26.062 -4.902 -12.525 1.00 94.81 559 HIS A C 1
ATOM 4501 O O . HIS A 1 559 ? -25.204 -5.772 -12.672 1.00 94.81 559 HIS A O 1
ATOM 4507 N N . LEU A 1 560 ? -27.276 -5.187 -12.041 1.00 94.69 560 LEU A N 1
ATOM 4508 C CA . LEU A 1 560 ? -27.692 -6.513 -11.569 1.00 94.69 560 LEU A CA 1
ATOM 4509 C C . LEU A 1 560 ? -28.230 -7.423 -12.686 1.00 94.69 560 LEU A C 1
ATOM 4511 O O . LEU A 1 560 ? -28.423 -8.618 -12.456 1.00 94.69 560 LEU A O 1
ATOM 4515 N N . ALA A 1 561 ? -28.469 -6.884 -13.886 1.00 93.19 561 ALA A N 1
ATOM 4516 C CA . ALA A 1 561 ? -29.178 -7.566 -14.970 1.00 93.19 561 ALA A CA 1
ATOM 4517 C C . ALA A 1 561 ? -28.550 -8.912 -15.385 1.00 93.19 561 ALA A C 1
ATOM 4519 O O . ALA A 1 561 ? -29.280 -9.865 -15.656 1.00 93.19 561 ALA A O 1
ATOM 4520 N N . PHE A 1 562 ? -27.214 -9.007 -15.387 1.00 94.06 562 PHE A N 1
ATOM 4521 C CA . PHE A 1 562 ? -26.470 -10.222 -15.759 1.00 94.06 562 PHE A CA 1
ATOM 4522 C C . PHE A 1 562 ? -25.700 -10.857 -14.594 1.00 94.06 562 PHE A C 1
ATOM 4524 O O . PHE A 1 562 ? -24.818 -11.687 -14.814 1.00 94.06 562 PHE A O 1
ATOM 4531 N N . VAL A 1 563 ? -26.037 -10.499 -13.351 1.00 94.69 563 VAL A N 1
ATOM 4532 C CA . VAL A 1 563 ? -25.514 -11.205 -12.177 1.00 94.69 563 VAL A CA 1
ATOM 4533 C C . VAL A 1 563 ? -26.110 -12.615 -12.140 1.00 94.69 563 VAL A C 1
ATOM 4535 O O . VAL A 1 563 ? -27.328 -12.811 -12.120 1.00 94.69 563 VAL A O 1
ATOM 4538 N N . ASP A 1 564 ? -25.229 -13.608 -12.115 1.00 96.19 564 ASP A N 1
ATOM 4539 C CA . ASP A 1 564 ? -25.540 -15.019 -11.951 1.00 96.19 564 ASP A CA 1
ATOM 4540 C C . ASP A 1 564 ? -25.769 -15.315 -10.461 1.00 96.19 564 ASP A C 1
ATOM 4542 O O . ASP A 1 564 ? -24.853 -15.646 -9.696 1.00 96.19 564 ASP A O 1
ATOM 4546 N N . PHE A 1 565 ? -27.026 -15.170 -10.040 1.00 95.81 565 PHE A N 1
ATOM 4547 C CA . PHE A 1 565 ? -27.455 -15.438 -8.668 1.00 95.81 565 PHE A CA 1
ATOM 4548 C C . PHE A 1 565 ? -27.328 -16.915 -8.268 1.00 95.81 565 PHE A C 1
ATOM 4550 O O . PHE A 1 565 ? -27.315 -17.210 -7.073 1.00 95.81 565 PHE A O 1
ATOM 4557 N N . ASP A 1 566 ? -27.167 -17.841 -9.219 1.00 96.81 566 ASP A N 1
ATOM 4558 C CA . ASP A 1 566 ? -26.908 -19.249 -8.917 1.00 96.81 566 ASP A CA 1
ATOM 4559 C C . ASP A 1 566 ? -25.488 -19.405 -8.385 1.00 96.81 566 ASP A C 1
ATOM 4561 O O . ASP A 1 566 ? -25.276 -20.019 -7.337 1.00 96.81 566 ASP A O 1
ATOM 4565 N N . LYS A 1 567 ? -24.517 -18.772 -9.050 1.00 96.00 567 LYS A N 1
ATOM 4566 C CA . LYS A 1 567 ? -23.136 -18.707 -8.554 1.00 96.00 567 LYS A CA 1
ATOM 4567 C C . LYS A 1 567 ? -23.041 -17.976 -7.222 1.00 96.00 567 LYS A C 1
ATOM 4569 O O . LYS A 1 567 ? -22.361 -18.468 -6.324 1.00 96.00 567 LYS A O 1
ATOM 4574 N N . VAL A 1 568 ? -23.745 -16.848 -7.067 1.00 96.75 568 VAL A N 1
ATOM 4575 C CA . VAL A 1 568 ? -23.808 -16.143 -5.773 1.00 96.75 568 VAL A CA 1
ATOM 4576 C C . VAL A 1 568 ? -24.328 -17.082 -4.684 1.00 96.75 568 VAL A C 1
ATOM 4578 O O . VAL A 1 568 ? -23.739 -17.165 -3.610 1.00 96.75 568 VAL A O 1
ATOM 4581 N N . TYR A 1 569 ? -25.408 -17.816 -4.960 1.00 97.69 569 TYR A N 1
ATOM 4582 C CA . TYR A 1 569 ? -25.999 -18.757 -4.016 1.00 97.69 569 TYR A CA 1
ATOM 4583 C C . TYR A 1 569 ? -25.007 -19.842 -3.573 1.00 97.69 569 TYR A C 1
ATOM 4585 O O . TYR A 1 569 ? -24.838 -20.057 -2.372 1.00 97.69 569 TYR A O 1
ATOM 4593 N N . PHE A 1 570 ? -24.295 -20.481 -4.507 1.00 97.50 570 PHE A N 1
ATOM 4594 C CA . PHE A 1 570 ? -23.289 -21.490 -4.156 1.00 97.50 570 PHE A CA 1
ATOM 4595 C C . PHE A 1 570 ? -22.116 -20.906 -3.357 1.00 97.50 570 PHE A C 1
ATOM 4597 O O . PHE A 1 570 ? -21.635 -21.542 -2.418 1.00 97.50 570 PHE A O 1
ATOM 4604 N N . GLU A 1 571 ? -21.693 -19.679 -3.668 1.00 96.94 571 GLU A N 1
ATOM 4605 C CA . GLU A 1 571 ? -20.682 -18.959 -2.888 1.00 96.94 571 GLU A CA 1
ATOM 4606 C C . GLU A 1 571 ? -21.153 -18.630 -1.463 1.00 96.94 571 GLU A C 1
ATOM 4608 O O . GLU A 1 571 ? -20.357 -18.672 -0.520 1.00 96.94 571 GLU A O 1
ATOM 4613 N N . LEU A 1 572 ? -22.442 -18.337 -1.273 1.00 96.94 572 LEU A N 1
ATOM 4614 C CA . LEU A 1 572 ? -23.036 -18.136 0.050 1.00 96.94 572 LEU A CA 1
ATOM 4615 C C . LEU A 1 572 ? -23.171 -19.443 0.836 1.00 96.94 572 LEU A C 1
ATOM 4617 O O . LEU A 1 572 ? -22.875 -19.452 2.030 1.00 96.94 572 LEU A O 1
ATOM 4621 N N . GLU A 1 573 ? -23.546 -20.554 0.197 1.00 96.81 573 GLU A N 1
ATOM 4622 C CA . GLU A 1 573 ? -23.555 -21.872 0.848 1.00 96.81 573 GLU A CA 1
ATOM 4623 C C . GLU A 1 573 ? -22.136 -22.297 1.260 1.00 96.81 573 GLU A C 1
ATOM 4625 O O . GLU A 1 573 ? -21.932 -22.792 2.372 1.00 96.81 573 GLU A O 1
ATOM 4630 N N . ARG A 1 574 ? -21.123 -22.026 0.424 1.00 96.31 574 ARG A N 1
ATOM 4631 C CA . ARG A 1 574 ? -19.714 -22.241 0.786 1.00 96.31 574 ARG A CA 1
ATOM 4632 C C . ARG A 1 574 ? -19.313 -21.398 1.997 1.00 96.31 574 ARG A C 1
ATOM 4634 O O . ARG A 1 574 ? -18.790 -21.940 2.968 1.00 96.31 574 ARG A O 1
ATOM 4641 N N . PHE A 1 575 ? -19.625 -20.103 1.978 1.00 95.25 575 PHE A N 1
ATOM 4642 C CA . PHE A 1 575 ? -19.349 -19.183 3.085 1.00 95.25 575 PHE A CA 1
ATOM 4643 C C . PHE A 1 575 ? -20.035 -19.608 4.396 1.00 95.25 575 PHE A C 1
ATOM 4645 O O . PHE A 1 575 ? -19.421 -19.611 5.465 1.00 95.25 575 PHE A O 1
ATOM 4652 N N . LYS A 1 576 ? -21.299 -20.034 4.321 1.00 94.56 576 LYS A N 1
ATOM 4653 C CA . LYS A 1 576 ? -22.064 -20.601 5.441 1.00 94.56 576 LYS A CA 1
ATOM 4654 C C . LYS A 1 576 ? -21.382 -21.843 6.025 1.00 94.56 576 LYS A C 1
ATOM 4656 O O . LYS A 1 576 ? -21.315 -21.976 7.251 1.00 94.56 576 LYS A O 1
ATOM 4661 N N . ASN A 1 577 ? -20.852 -22.726 5.177 1.00 93.62 577 ASN A N 1
ATOM 4662 C CA . ASN A 1 577 ? -20.121 -23.920 5.607 1.00 93.62 577 ASN A CA 1
ATOM 4663 C C . ASN A 1 577 ? -18.786 -23.567 6.282 1.00 93.62 577 ASN A C 1
ATOM 4665 O O . ASN A 1 577 ? -18.510 -24.073 7.369 1.00 93.62 577 ASN A O 1
ATOM 4669 N N . GLU A 1 578 ? -18.010 -22.636 5.715 1.00 93.62 578 GLU A N 1
ATOM 4670 C CA . GLU A 1 578 ? -16.758 -22.127 6.306 1.00 93.62 578 GLU A CA 1
ATOM 4671 C C . GLU A 1 578 ? -16.980 -21.530 7.706 1.00 93.62 578 GLU A C 1
ATOM 4673 O O . GLU A 1 578 ? -16.195 -21.755 8.626 1.00 93.62 578 GLU A O 1
ATOM 4678 N N . LYS A 1 579 ? -18.099 -20.825 7.910 1.00 90.12 579 LYS A N 1
ATOM 4679 C CA . LYS A 1 579 ? -18.499 -20.265 9.215 1.00 90.12 579 LYS A CA 1
ATOM 4680 C C . LYS A 1 579 ? -19.184 -21.283 10.140 1.00 90.12 579 LYS A C 1
ATOM 4682 O O . LYS A 1 579 ? -19.491 -20.976 11.303 1.00 90.12 579 LYS A O 1
ATOM 4687 N N . SER A 1 580 ? -19.432 -22.499 9.649 1.00 93.19 580 SER A N 1
ATOM 4688 C CA . SER A 1 580 ? -20.181 -23.560 10.328 1.00 93.19 580 SER A CA 1
ATOM 4689 C C . SER A 1 580 ? -21.561 -23.088 10.814 1.00 93.19 580 SER A C 1
ATOM 4691 O O . SER A 1 580 ? -21.904 -23.272 11.985 1.00 93.19 580 SER A O 1
ATOM 4693 N N . TRP A 1 581 ? -22.327 -22.414 9.954 1.00 93.06 581 TRP A N 1
ATOM 4694 C CA . TRP A 1 581 ? -23.696 -21.944 10.218 1.00 93.06 581 TRP A CA 1
ATOM 4695 C C . TRP A 1 581 ? -24.734 -22.936 9.680 1.00 93.06 581 TRP A C 1
ATOM 4697 O O . TRP A 1 581 ? -25.552 -22.623 8.818 1.00 93.06 581 TRP A O 1
ATOM 4707 N N . TYR A 1 582 ? -24.701 -24.167 10.189 1.00 91.69 582 TYR A N 1
ATOM 4708 C CA . TYR A 1 582 ? -25.570 -25.256 9.725 1.00 91.69 582 TYR A CA 1
ATOM 4709 C C . TYR A 1 582 ? -27.064 -25.042 10.023 1.00 91.69 582 TYR A C 1
ATOM 4711 O O . TYR A 1 582 ? -27.904 -25.697 9.414 1.00 91.69 582 TYR A O 1
ATOM 4719 N N . ASN A 1 583 ? -27.414 -24.128 10.931 1.00 94.12 583 ASN A N 1
ATOM 4720 C CA . ASN A 1 583 ? -28.798 -23.755 11.233 1.00 94.12 583 ASN A CA 1
ATOM 4721 C C . ASN A 1 583 ? -29.342 -22.609 10.358 1.00 94.12 583 ASN A C 1
ATOM 4723 O O . ASN A 1 583 ? -30.532 -22.322 10.449 1.00 94.12 583 ASN A O 1
ATOM 4727 N N . LEU A 1 584 ? -28.516 -21.964 9.524 1.00 95.75 584 LEU A N 1
ATOM 4728 C CA . LEU A 1 584 ? -28.952 -20.899 8.615 1.00 95.75 584 LEU A CA 1
ATOM 4729 C C . LEU A 1 584 ? -29.492 -21.482 7.304 1.00 95.75 584 LEU A C 1
ATOM 4731 O O . LEU A 1 584 ? -28.817 -22.266 6.634 1.00 95.75 584 LEU A O 1
ATOM 4735 N N . ASN A 1 585 ? -30.684 -21.049 6.905 1.00 96.12 585 ASN A N 1
ATOM 4736 C CA . ASN A 1 585 ? -31.261 -21.354 5.602 1.00 96.12 585 ASN A CA 1
ATOM 4737 C C . ASN A 1 585 ? -31.206 -20.118 4.692 1.00 96.12 585 ASN A C 1
ATOM 4739 O O . ASN A 1 585 ? -31.569 -19.021 5.117 1.00 96.12 585 ASN A O 1
ATOM 4743 N N . ILE A 1 586 ? -30.763 -20.298 3.449 1.00 96.44 586 ILE A N 1
ATOM 4744 C CA . ILE A 1 586 ? -30.629 -19.233 2.452 1.00 96.44 586 ILE A CA 1
ATOM 4745 C C . ILE A 1 586 ? -31.541 -19.591 1.272 1.00 96.44 586 ILE A C 1
ATOM 4747 O O . ILE A 1 586 ? -31.172 -20.422 0.443 1.00 96.44 586 ILE A O 1
ATOM 4751 N N . PRO A 1 587 ? -32.752 -19.018 1.173 1.00 95.75 587 PRO A N 1
ATOM 4752 C CA . PRO A 1 587 ? -33.587 -19.205 -0.006 1.00 95.75 587 PRO A CA 1
ATOM 4753 C C . PRO A 1 587 ? -32.921 -18.572 -1.227 1.00 95.75 587 PRO A C 1
ATOM 4755 O O . PRO A 1 587 ? -32.540 -17.410 -1.200 1.00 95.75 587 PRO A O 1
ATOM 4758 N N . LYS A 1 588 ? -32.811 -19.300 -2.336 1.00 93.25 588 LYS A N 1
ATOM 4759 C CA . LYS A 1 588 ? -32.154 -18.784 -3.547 1.00 93.25 588 LYS A CA 1
ATOM 4760 C C . LYS A 1 588 ? -32.860 -17.554 -4.142 1.00 93.25 588 LYS A C 1
ATOM 4762 O O . LYS A 1 588 ? -32.202 -16.622 -4.593 1.00 93.25 588 LYS A O 1
ATOM 4767 N N . VAL A 1 589 ? -34.195 -17.545 -4.116 1.00 91.81 589 VAL A N 1
ATOM 4768 C CA . VAL A 1 589 ? -35.031 -16.491 -4.723 1.00 91.81 589 VAL A CA 1
ATOM 4769 C C . VAL A 1 589 ? -34.839 -15.135 -4.031 1.00 91.81 589 VAL A C 1
ATOM 4771 O O . VAL A 1 589 ? -34.808 -14.107 -4.702 1.00 91.81 589 VAL A O 1
ATOM 4774 N N . ILE A 1 590 ? -34.598 -15.135 -2.714 1.00 94.62 590 ILE A N 1
ATOM 4775 C CA . ILE A 1 590 ? -34.509 -13.904 -1.917 1.00 94.62 590 ILE A CA 1
ATOM 4776 C C . ILE A 1 590 ? -33.274 -13.061 -2.253 1.00 94.62 590 ILE A C 1
ATOM 4778 O O . ILE A 1 590 ? -33.270 -11.856 -2.033 1.00 94.62 590 ILE A O 1
ATOM 4782 N N . LEU A 1 591 ? -32.213 -13.669 -2.801 1.00 95.75 591 LEU A N 1
ATOM 4783 C CA . LEU A 1 591 ? -30.938 -12.983 -3.039 1.00 95.75 591 LEU A CA 1
ATOM 4784 C C . LEU A 1 591 ? -31.080 -11.826 -4.029 1.00 95.75 591 LEU A C 1
ATOM 4786 O O . LEU A 1 591 ? -30.463 -10.777 -3.850 1.00 95.75 591 LEU A O 1
ATOM 4790 N N . ARG A 1 592 ? -31.910 -12.015 -5.061 1.00 94.50 592 ARG A N 1
ATOM 4791 C CA . ARG A 1 592 ? -32.200 -10.966 -6.040 1.00 94.50 592 ARG A CA 1
ATOM 4792 C C . ARG A 1 592 ? -33.027 -9.848 -5.417 1.00 94.50 592 ARG A C 1
ATOM 4794 O O . ARG A 1 592 ? -32.717 -8.687 -5.645 1.00 94.50 592 ARG A O 1
ATOM 4801 N N . GLU A 1 593 ? -34.032 -10.195 -4.621 1.00 93.81 593 GLU A N 1
ATOM 4802 C CA . GLU A 1 593 ? -34.907 -9.221 -3.963 1.00 93.81 593 GLU A CA 1
ATOM 4803 C C . GLU A 1 593 ? -34.139 -8.375 -2.936 1.00 93.81 593 GLU A C 1
ATOM 4805 O O . GLU A 1 593 ? -34.302 -7.160 -2.897 1.00 93.81 593 GLU A O 1
ATOM 4810 N N . ILE A 1 594 ? -33.218 -8.981 -2.174 1.00 95.00 594 ILE A N 1
ATOM 4811 C CA . ILE A 1 594 ? -32.331 -8.251 -1.251 1.00 95.00 594 ILE A CA 1
ATOM 4812 C C . ILE A 1 594 ? -31.470 -7.233 -2.007 1.00 95.00 594 ILE A C 1
ATOM 4814 O O . ILE A 1 594 ? -31.299 -6.115 -1.536 1.00 95.00 594 ILE A O 1
ATOM 4818 N N . MET A 1 595 ? -30.920 -7.598 -3.170 1.00 94.69 595 MET A N 1
ATOM 4819 C CA . MET A 1 595 ? -30.082 -6.684 -3.958 1.00 94.69 595 MET A CA 1
ATOM 4820 C C . MET A 1 595 ? -30.872 -5.587 -4.678 1.00 94.69 595 MET A C 1
ATOM 4822 O O . MET A 1 595 ? -30.272 -4.604 -5.096 1.00 94.69 595 MET A O 1
ATOM 4826 N N . GLN A 1 596 ? -32.191 -5.737 -4.829 1.00 91.19 596 GLN A N 1
ATOM 4827 C CA . GLN A 1 596 ? -33.061 -4.679 -5.355 1.00 91.19 596 GLN A CA 1
ATOM 4828 C C . GLN A 1 596 ? -33.366 -3.594 -4.312 1.00 91.19 596 GLN A C 1
ATOM 4830 O O . GLN A 1 596 ? -33.759 -2.493 -4.687 1.00 91.19 596 GLN A O 1
ATOM 4835 N N . ASP A 1 597 ? -33.183 -3.895 -3.025 1.00 89.06 597 ASP A N 1
ATOM 4836 C CA . ASP A 1 597 ? -33.245 -2.927 -1.933 1.00 89.06 597 ASP A CA 1
ATOM 4837 C C . ASP A 1 597 ? -31.849 -2.321 -1.720 1.00 89.06 597 ASP A C 1
ATOM 4839 O O . ASP A 1 597 ? -30.913 -3.008 -1.321 1.00 89.06 597 ASP A O 1
ATOM 4843 N N . ASP A 1 598 ? -31.689 -1.028 -1.983 1.00 84.75 598 ASP A N 1
ATOM 4844 C CA . ASP A 1 598 ? -30.417 -0.321 -1.824 1.00 84.75 598 ASP A CA 1
ATOM 4845 C C . ASP A 1 598 ? -30.276 0.366 -0.454 1.00 84.75 598 ASP A C 1
ATOM 4847 O O . ASP A 1 598 ? -29.254 0.981 -0.136 1.00 84.75 598 ASP A O 1
ATOM 4851 N N . THR A 1 599 ? -31.276 0.223 0.420 1.00 85.38 599 THR A N 1
ATOM 4852 C CA . THR A 1 599 ? -31.313 0.935 1.697 1.00 85.38 599 THR A CA 1
ATOM 4853 C C . THR A 1 599 ? -30.387 0.323 2.744 1.00 85.38 599 THR A C 1
ATOM 4855 O O . THR A 1 599 ? -30.002 1.015 3.693 1.00 85.38 599 THR A O 1
ATOM 4858 N N . TRP A 1 600 ? -29.988 -0.941 2.585 1.00 88.75 600 TRP A N 1
ATOM 4859 C CA . TRP A 1 600 ? -29.243 -1.694 3.596 1.00 88.75 600 TRP A CA 1
ATOM 4860 C C . TRP A 1 600 ? -27.720 -1.593 3.473 1.00 88.75 600 TRP A C 1
ATOM 4862 O O . TRP A 1 600 ? -27.020 -2.062 4.375 1.00 88.75 600 TRP A O 1
ATOM 4872 N N . TYR A 1 601 ? -27.177 -0.977 2.419 1.00 93.00 601 TYR A N 1
ATOM 4873 C CA . TYR A 1 601 ? -25.729 -0.844 2.249 1.00 93.00 601 TYR A CA 1
ATOM 4874 C C . TYR A 1 601 ? -25.275 0.519 1.718 1.00 93.00 601 TYR A C 1
ATOM 4876 O O . TYR A 1 601 ? -26.067 1.351 1.294 1.00 93.00 601 TYR A O 1
ATOM 4884 N N . ILE A 1 602 ? -23.968 0.755 1.821 1.00 89.50 602 ILE A N 1
ATOM 4885 C CA . ILE A 1 602 ? -23.230 1.899 1.289 1.00 89.50 602 ILE A CA 1
ATOM 4886 C C . ILE A 1 602 ? -22.031 1.319 0.533 1.00 89.50 602 ILE A C 1
ATOM 4888 O O . ILE A 1 602 ? -21.196 0.639 1.142 1.00 89.50 602 ILE A O 1
ATOM 4892 N N . LEU A 1 603 ? -21.949 1.570 -0.774 1.00 92.75 603 LEU A N 1
ATOM 4893 C CA . LEU A 1 603 ? -20.832 1.150 -1.616 1.00 92.75 603 LEU A CA 1
ATOM 4894 C C . LEU A 1 603 ? -19.974 2.372 -1.966 1.00 92.75 603 LEU A C 1
ATOM 4896 O O . LEU A 1 603 ? -20.440 3.306 -2.611 1.00 92.75 603 LEU A O 1
ATOM 4900 N N . MET A 1 604 ? -18.717 2.352 -1.528 1.00 89.19 604 MET A N 1
ATOM 4901 C CA . MET A 1 604 ? -17.699 3.324 -1.923 1.00 89.19 604 MET A CA 1
ATOM 4902 C C . MET A 1 604 ? -16.894 2.732 -3.076 1.00 89.19 604 MET A C 1
ATOM 4904 O O . MET A 1 604 ? -16.184 1.747 -2.878 1.00 89.19 604 MET A O 1
ATOM 4908 N N . ILE A 1 605 ? -17.020 3.297 -4.272 1.00 88.62 605 ILE A N 1
ATOM 4909 C CA . ILE A 1 605 ? -16.430 2.753 -5.503 1.00 88.62 605 ILE A CA 1
ATOM 4910 C C . ILE A 1 605 ? -16.137 3.891 -6.495 1.00 88.62 605 ILE A C 1
ATOM 4912 O O . ILE A 1 605 ? -16.947 4.819 -6.578 1.00 88.62 605 ILE A O 1
ATOM 4916 N N . PRO A 1 606 ? -15.024 3.846 -7.258 1.00 86.75 606 PRO A N 1
ATOM 4917 C CA . PRO A 1 606 ? -14.779 4.823 -8.315 1.00 86.75 606 PRO A CA 1
ATOM 4918 C C . PRO A 1 606 ? -15.931 4.871 -9.328 1.00 86.75 606 PRO A C 1
ATOM 4920 O O . PRO A 1 606 ? -16.426 3.831 -9.760 1.00 86.75 606 PRO A O 1
ATOM 4923 N N . GLU A 1 607 ? -16.324 6.072 -9.758 1.00 87.94 607 GLU A N 1
ATOM 4924 C CA . GLU A 1 607 ? -17.414 6.268 -10.732 1.00 87.94 607 GLU A CA 1
ATOM 4925 C C . GLU A 1 607 ? -17.198 5.479 -12.028 1.00 87.94 607 GLU A C 1
ATOM 4927 O O . GLU A 1 607 ? -18.124 4.873 -12.566 1.00 87.94 607 GLU A O 1
ATOM 4932 N N . ASP A 1 608 ? -15.957 5.445 -12.519 1.00 84.94 608 ASP A N 1
ATOM 4933 C CA . ASP A 1 608 ? -15.597 4.709 -13.732 1.00 84.94 608 ASP A CA 1
ATOM 4934 C C . ASP A 1 608 ? -15.815 3.198 -13.607 1.00 84.94 608 ASP A C 1
ATOM 4936 O O . ASP A 1 608 ? -16.049 2.536 -14.620 1.00 84.94 608 ASP A O 1
ATOM 4940 N N . ASP A 1 609 ? -15.783 2.657 -12.388 1.00 86.19 609 ASP A N 1
ATOM 4941 C CA . ASP A 1 609 ? -15.976 1.232 -12.133 1.00 86.19 609 ASP A CA 1
ATOM 4942 C C . ASP A 1 609 ? -17.453 0.831 -12.024 1.00 86.19 609 ASP A C 1
ATOM 4944 O O . ASP A 1 609 ? -17.752 -0.364 -12.077 1.00 86.19 609 ASP A O 1
ATOM 4948 N N . LEU A 1 610 ? -18.366 1.806 -11.942 1.00 90.12 610 LEU A N 1
ATOM 4949 C CA . LEU A 1 610 ? -19.815 1.602 -12.049 1.00 90.12 610 LEU A CA 1
ATOM 4950 C C . LEU A 1 610 ? -20.319 1.647 -13.496 1.00 90.12 610 LEU A C 1
ATOM 4952 O O . LEU A 1 610 ? -21.404 1.153 -13.784 1.00 90.12 610 LEU A O 1
ATOM 4956 N N . LYS A 1 611 ? -19.551 2.212 -14.434 1.00 89.94 611 LYS A N 1
ATOM 4957 C CA . LYS A 1 611 ? -19.986 2.333 -15.831 1.00 89.94 611 LYS A CA 1
ATOM 4958 C C . LYS A 1 611 ? -20.059 0.958 -16.506 1.00 89.94 611 LYS A C 1
ATOM 4960 O O . LYS A 1 611 ? -19.085 0.202 -16.533 1.00 89.94 611 LYS A O 1
ATOM 4965 N N . ILE A 1 612 ? -21.200 0.661 -17.130 1.00 90.56 612 ILE A N 1
ATOM 4966 C CA . ILE A 1 612 ? -21.370 -0.520 -17.987 1.00 90.56 612 ILE A CA 1
ATOM 4967 C C . ILE A 1 612 ? -20.693 -0.234 -19.331 1.00 90.56 612 ILE A C 1
ATOM 4969 O O . ILE A 1 612 ? -21.294 0.355 -20.227 1.00 90.56 612 ILE A O 1
ATOM 4973 N N . LYS A 1 613 ? -19.424 -0.628 -19.461 1.00 82.88 613 LYS A N 1
ATOM 4974 C CA . LYS A 1 613 ? -18.647 -0.446 -20.697 1.00 82.88 613 LYS A CA 1
ATOM 4975 C C . LYS A 1 613 ? -18.792 -1.642 -21.633 1.00 82.88 613 LYS A C 1
ATOM 4977 O O . LYS A 1 613 ? -19.027 -1.481 -22.825 1.00 82.88 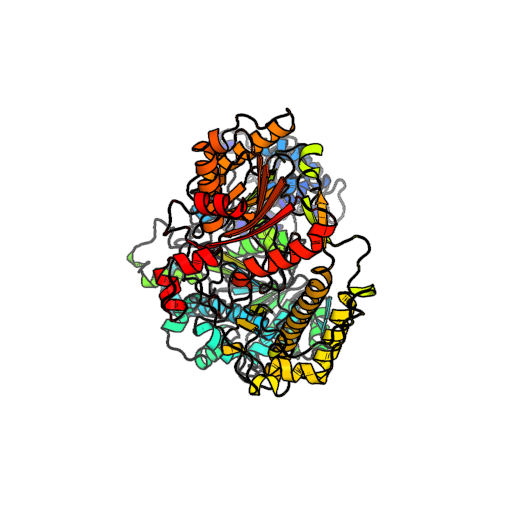613 LYS A O 1
ATOM 4982 N N . ASP A 1 614 ? -18.657 -2.851 -21.089 1.00 81.88 614 ASP A N 1
ATOM 4983 C CA . ASP A 1 614 ? -18.842 -4.102 -21.822 1.00 81.88 614 ASP A CA 1
ATOM 4984 C C . ASP A 1 614 ? -19.317 -5.236 -20.896 1.00 81.88 614 ASP A C 1
ATOM 4986 O O . ASP A 1 614 ? -19.535 -5.040 -19.701 1.00 81.88 614 ASP A O 1
ATOM 4990 N N . PHE A 1 615 ? -19.495 -6.447 -21.436 1.00 83.44 615 PHE A N 1
ATOM 4991 C CA . PHE A 1 615 ? -20.006 -7.579 -20.656 1.00 83.44 615 PHE A CA 1
ATOM 4992 C C . PHE A 1 615 ? -19.100 -7.981 -19.473 1.00 83.44 615 PHE A C 1
ATOM 4994 O O . PHE A 1 615 ? -19.568 -8.606 -18.524 1.00 83.44 615 PHE A O 1
ATOM 5001 N N . ARG A 1 616 ? -17.812 -7.609 -19.483 1.00 79.94 616 ARG A N 1
ATOM 5002 C CA . ARG A 1 616 ? -16.885 -7.889 -18.375 1.00 79.94 616 ARG A CA 1
ATOM 5003 C C . ARG A 1 616 ? -17.188 -7.026 -17.153 1.00 79.94 616 ARG A C 1
ATOM 5005 O O . ARG A 1 616 ? -16.930 -7.489 -16.045 1.00 79.94 616 ARG A O 1
ATOM 5012 N N . SER A 1 617 ? -17.822 -5.858 -17.322 1.00 85.75 617 SER A N 1
ATOM 5013 C CA . SER A 1 617 ? -18.326 -5.044 -16.203 1.00 85.75 617 SER A CA 1
ATOM 5014 C C . SER A 1 617 ? -19.220 -5.868 -15.262 1.00 85.75 617 SER A C 1
ATOM 5016 O O . SER A 1 617 ? -19.153 -5.710 -14.045 1.00 85.75 617 SER A O 1
ATOM 5018 N N . TYR A 1 618 ? -19.984 -6.832 -15.793 1.00 90.12 618 TYR A N 1
ATOM 5019 C CA . TYR A 1 618 ? -20.838 -7.703 -14.981 1.00 90.12 618 TYR A CA 1
ATOM 5020 C C . TYR A 1 618 ? -20.077 -8.729 -14.139 1.00 90.12 618 TYR A C 1
ATOM 5022 O O . TYR A 1 618 ? -20.606 -9.157 -13.117 1.00 90.12 618 TYR A O 1
ATOM 5030 N N . MET A 1 619 ? -18.837 -9.090 -14.491 1.00 87.44 619 MET A N 1
ATOM 5031 C CA . MET A 1 619 ? -18.002 -9.921 -13.610 1.00 87.44 619 MET A CA 1
ATOM 5032 C C . MET A 1 619 ? -17.647 -9.163 -12.329 1.00 87.44 619 MET A C 1
ATOM 5034 O O . MET A 1 619 ? -17.740 -9.716 -11.237 1.00 87.44 619 MET A O 1
ATOM 5038 N N . ARG A 1 620 ? -17.362 -7.862 -12.435 1.00 87.88 620 ARG A N 1
ATOM 5039 C CA . ARG A 1 620 ? -17.156 -7.007 -11.263 1.00 87.88 620 ARG A CA 1
ATOM 5040 C C . ARG A 1 620 ? -18.437 -6.853 -10.443 1.00 87.88 620 ARG A C 1
ATOM 5042 O O . ARG A 1 620 ? -18.409 -6.994 -9.224 1.00 87.88 620 ARG A O 1
ATOM 5049 N N . PHE A 1 621 ? -19.582 -6.610 -11.084 1.00 94.31 621 PHE A N 1
ATOM 5050 C CA . PHE A 1 621 ? -20.854 -6.513 -10.355 1.00 94.31 621 PHE A CA 1
ATOM 5051 C C . PHE A 1 621 ? -21.243 -7.834 -9.680 1.00 94.31 621 PHE A C 1
ATOM 5053 O O . PHE A 1 621 ? -21.778 -7.811 -8.572 1.00 94.31 621 PHE A O 1
ATOM 5060 N N . GLN A 1 622 ? -20.919 -8.980 -10.288 1.00 94.50 622 GLN A N 1
ATOM 5061 C CA . GLN A 1 622 ? -21.044 -10.306 -9.678 1.00 94.50 622 GLN A CA 1
ATOM 5062 C C . GLN A 1 622 ? -20.213 -10.409 -8.391 1.00 94.50 622 GLN A C 1
ATOM 5064 O O . GLN A 1 622 ? -20.722 -10.868 -7.364 1.00 94.50 622 GLN A O 1
ATOM 5069 N N . GLU A 1 623 ? -18.949 -9.984 -8.428 1.00 91.56 623 GLU A N 1
ATOM 5070 C CA . GLU A 1 623 ? -18.050 -9.995 -7.269 1.00 91.56 623 GLU A CA 1
ATOM 5071 C C . GLU A 1 623 ? -18.562 -9.080 -6.155 1.00 91.56 623 GLU A C 1
ATOM 5073 O O . GLU A 1 623 ? -18.742 -9.535 -5.022 1.00 91.56 623 GLU A O 1
ATOM 5078 N N . ILE A 1 624 ? -18.889 -7.825 -6.482 1.00 93.81 624 ILE A N 1
ATOM 5079 C CA . ILE A 1 624 ? -19.438 -6.848 -5.530 1.00 93.81 624 ILE A CA 1
ATOM 5080 C C . ILE A 1 624 ? -20.722 -7.392 -4.896 1.00 93.81 624 ILE A C 1
ATOM 5082 O O . ILE A 1 624 ? -20.849 -7.389 -3.670 1.00 93.81 624 ILE A O 1
ATOM 5086 N N . THR A 1 625 ? -21.644 -7.923 -5.704 1.00 96.69 625 THR A N 1
ATOM 5087 C CA . THR A 1 625 ? -22.901 -8.523 -5.229 1.00 96.69 625 THR A CA 1
ATOM 5088 C C . THR A 1 625 ? -22.637 -9.687 -4.276 1.00 96.69 625 THR A C 1
ATOM 5090 O O . THR A 1 625 ? -23.247 -9.777 -3.210 1.00 96.69 625 THR A O 1
ATOM 5093 N N . THR A 1 626 ? -21.679 -10.555 -4.611 1.00 96.69 626 THR A N 1
ATOM 5094 C CA . THR A 1 626 ? -21.300 -11.695 -3.768 1.00 96.69 626 THR A CA 1
ATOM 5095 C C . THR A 1 626 ? -20.738 -11.230 -2.422 1.00 96.69 626 THR A C 1
ATOM 5097 O O . THR A 1 626 ? -21.129 -11.751 -1.376 1.00 96.69 626 THR A O 1
ATOM 5100 N N . VAL A 1 627 ? -19.852 -10.230 -2.415 1.00 95.19 627 VAL A N 1
ATOM 5101 C CA . VAL A 1 627 ? -19.264 -9.675 -1.184 1.00 95.19 627 VAL A CA 1
ATOM 5102 C C . VAL A 1 627 ? -20.323 -8.986 -0.322 1.00 95.19 627 VAL A C 1
ATOM 5104 O O . VAL A 1 627 ? -20.362 -9.203 0.894 1.00 95.19 627 VAL A O 1
ATOM 5107 N N . LEU A 1 628 ? -21.196 -8.185 -0.935 1.00 96.12 628 LEU A N 1
ATOM 5108 C CA . LEU A 1 628 ? -22.307 -7.515 -0.262 1.00 96.12 628 LEU A CA 1
ATOM 5109 C C . LEU A 1 628 ? -23.236 -8.535 0.405 1.00 96.12 628 LEU A C 1
ATOM 5111 O O . LEU A 1 628 ? -23.483 -8.434 1.608 1.00 96.12 628 LEU A O 1
ATOM 5115 N N . LEU A 1 629 ? -23.683 -9.562 -0.322 1.00 97.00 629 LEU A N 1
ATOM 5116 C CA . LEU A 1 629 ? -24.575 -10.583 0.229 1.00 97.00 629 LEU A CA 1
ATOM 5117 C C . LEU A 1 629 ? -23.897 -11.467 1.287 1.00 97.00 629 LEU A C 1
ATOM 5119 O O . LEU A 1 629 ? -24.560 -11.852 2.250 1.00 97.00 629 LEU A O 1
ATOM 5123 N N . LYS A 1 630 ? -22.583 -11.739 1.193 1.00 96.38 630 LYS A N 1
ATOM 5124 C CA . LYS A 1 630 ? -21.823 -12.409 2.273 1.00 96.38 630 LYS A CA 1
ATOM 5125 C C . LYS A 1 630 ? -21.858 -11.575 3.558 1.00 96.38 630 LYS A C 1
ATOM 5127 O O . LYS A 1 630 ? -22.166 -12.103 4.629 1.00 96.38 630 LYS A O 1
ATOM 5132 N N . LYS A 1 631 ? -21.618 -10.261 3.453 1.00 94.12 631 LYS A N 1
ATOM 5133 C CA . LYS A 1 631 ? -21.720 -9.324 4.586 1.00 94.12 631 LYS A CA 1
ATOM 5134 C C . LYS A 1 631 ? -23.150 -9.244 5.130 1.00 94.12 631 LYS A C 1
ATOM 5136 O O . LYS A 1 631 ? -23.322 -9.221 6.348 1.00 94.12 631 LYS A O 1
ATOM 5141 N N . TYR A 1 632 ? -24.160 -9.246 4.255 1.00 94.12 632 TYR A N 1
ATOM 5142 C CA . TYR A 1 632 ? -25.573 -9.255 4.649 1.00 94.12 632 TYR A CA 1
ATOM 5143 C C . TYR A 1 632 ? -25.928 -10.513 5.430 1.00 94.12 632 TYR A C 1
ATOM 5145 O O . TYR A 1 632 ? -26.448 -10.411 6.537 1.00 94.12 632 TYR A O 1
ATOM 5153 N N . CYS A 1 633 ? -25.556 -11.689 4.918 1.00 93.69 633 CYS A N 1
ATOM 5154 C CA . CYS A 1 633 ? -25.754 -12.963 5.603 1.00 93.69 633 CYS A CA 1
ATOM 5155 C C . CYS A 1 633 ? -25.098 -12.976 6.986 1.00 93.69 633 CYS A C 1
ATOM 5157 O O . CYS A 1 633 ? -25.715 -13.425 7.947 1.00 93.69 633 CYS A O 1
ATOM 5159 N N . GLU A 1 634 ? -23.869 -12.464 7.115 1.00 92.31 634 GLU A N 1
ATOM 5160 C CA . GLU A 1 634 ? -23.184 -12.383 8.408 1.00 92.31 634 GLU A CA 1
ATOM 5161 C C . GLU A 1 634 ? -23.905 -11.452 9.388 1.00 92.31 634 GLU A C 1
ATOM 5163 O O . GLU A 1 634 ? -24.102 -11.803 10.553 1.00 92.31 634 GLU A O 1
ATOM 5168 N N . ALA A 1 635 ? -24.325 -10.275 8.931 1.00 87.38 635 ALA A N 1
ATOM 5169 C CA . ALA A 1 635 ? -25.042 -9.327 9.768 1.00 87.38 635 ALA A CA 1
ATOM 5170 C C . ALA A 1 635 ? -26.438 -9.846 10.166 1.00 87.38 635 ALA A C 1
ATOM 5172 O O . ALA A 1 635 ? -26.787 -9.762 11.342 1.00 87.38 635 ALA A O 1
ATOM 5173 N N . PHE A 1 636 ? -27.172 -10.480 9.248 1.00 90.75 636 PHE A N 1
ATOM 5174 C CA . PHE A 1 636 ? -28.447 -11.149 9.517 1.00 90.75 636 PHE A CA 1
ATOM 5175 C C . PHE A 1 636 ? -28.294 -12.328 10.491 1.00 90.75 636 PHE A C 1
ATOM 5177 O O . PHE A 1 636 ? -29.060 -12.474 11.441 1.00 90.75 636 PHE A O 1
ATOM 5184 N N . TYR A 1 637 ? -27.275 -13.168 10.307 1.00 90.00 637 TYR A N 1
ATOM 5185 C CA . TYR A 1 637 ? -27.030 -14.302 11.194 1.00 90.00 637 TYR A CA 1
ATOM 5186 C C . TYR A 1 637 ? -26.709 -13.840 12.619 1.00 90.00 637 TYR A C 1
ATOM 5188 O O . TYR A 1 637 ? -27.256 -14.364 13.590 1.00 90.00 637 TYR A O 1
ATOM 5196 N N . ASN A 1 638 ? -25.845 -12.829 12.749 1.00 85.06 638 ASN A N 1
ATOM 5197 C CA . ASN A 1 638 ? -25.536 -12.227 14.043 1.00 85.06 638 ASN A CA 1
ATOM 5198 C C . ASN A 1 638 ? -26.769 -11.555 14.660 1.00 85.06 638 ASN A C 1
ATOM 5200 O O . ASN A 1 638 ? -26.951 -11.655 15.871 1.00 85.06 638 ASN A O 1
ATOM 5204 N N . TYR A 1 639 ? -27.627 -10.943 13.836 1.00 82.00 639 TYR A N 1
ATOM 5205 C CA . TYR A 1 639 ? -28.898 -10.364 14.263 1.00 82.00 639 TYR A CA 1
ATOM 5206 C C . TYR A 1 639 ? -29.786 -11.437 14.919 1.00 82.00 639 TYR A C 1
ATOM 5208 O O . TYR A 1 639 ? -30.135 -11.320 16.092 1.00 82.00 639 TYR A O 1
ATOM 5216 N N . MET A 1 640 ? -30.023 -12.555 14.228 1.00 86.06 640 MET A N 1
ATOM 5217 C CA . MET A 1 640 ? -30.843 -13.662 14.739 1.00 86.06 640 MET A CA 1
ATOM 5218 C C . MET A 1 640 ? -30.230 -14.364 15.957 1.00 86.06 640 MET A C 1
ATOM 5220 O O . MET A 1 640 ? -30.952 -14.751 16.880 1.00 86.06 640 MET A O 1
ATOM 5224 N N . ARG A 1 641 ? -28.898 -14.517 15.984 1.00 84.81 641 ARG A N 1
ATOM 5225 C CA . ARG A 1 641 ? -28.182 -15.091 17.131 1.00 84.81 641 ARG A CA 1
ATOM 5226 C C . ARG A 1 641 ? -28.427 -14.275 18.394 1.00 84.81 641 ARG A C 1
ATOM 5228 O O . ARG A 1 641 ? -28.782 -14.832 19.427 1.00 84.81 641 ARG A O 1
ATOM 5235 N N . GLN A 1 642 ? -28.268 -12.961 18.300 1.00 77.69 642 GLN A N 1
ATOM 5236 C CA . GLN A 1 642 ? -28.404 -12.070 19.448 1.00 77.69 642 GLN A CA 1
ATOM 5237 C C . GLN A 1 642 ? -29.845 -11.998 19.960 1.00 77.69 642 GLN A C 1
ATOM 5239 O O . GLN A 1 642 ? -30.045 -11.966 21.173 1.00 77.69 642 GLN A O 1
ATOM 5244 N N . SER A 1 643 ? -30.852 -12.049 19.074 1.00 79.00 643 SER A N 1
ATOM 5245 C CA . SER A 1 643 ? -32.264 -12.129 19.491 1.00 79.00 643 SER A CA 1
ATOM 5246 C C . SER A 1 643 ? -32.557 -13.372 20.336 1.00 79.00 643 SER A C 1
ATOM 5248 O O . SER A 1 643 ? -33.375 -13.321 21.248 1.00 79.00 643 SER A O 1
ATOM 5250 N N . TYR A 1 644 ? -31.891 -14.493 20.043 1.00 83.56 644 TYR A N 1
ATOM 5251 C CA . TYR A 1 644 ? -32.012 -15.729 20.819 1.00 83.56 644 TYR A CA 1
ATOM 5252 C C . TYR A 1 644 ? -31.230 -15.680 22.141 1.00 83.56 644 TYR A C 1
ATOM 5254 O O . TYR A 1 644 ? -31.665 -16.238 23.148 1.00 83.56 644 TYR A O 1
ATOM 5262 N N . GLU A 1 645 ? -30.067 -15.028 22.151 1.00 81.75 645 GLU A N 1
ATOM 5263 C CA . GLU A 1 645 ? -29.196 -14.931 23.327 1.00 81.75 645 GLU A CA 1
ATOM 5264 C C . GLU A 1 645 ? -29.780 -14.009 24.416 1.00 81.75 645 GLU A C 1
ATOM 5266 O O . GLU A 1 645 ? -29.667 -14.322 25.601 1.00 81.75 645 GLU A O 1
ATOM 5271 N N . LEU A 1 646 ? -30.456 -12.917 24.038 1.00 77.94 646 LEU A N 1
ATOM 5272 C CA . LEU A 1 646 ? -30.906 -11.866 24.963 1.00 77.94 646 LEU A CA 1
ATOM 5273 C C . LEU A 1 646 ? -31.851 -12.351 26.092 1.00 77.94 646 LEU A C 1
ATOM 5275 O O . LEU A 1 646 ? -31.572 -12.045 27.253 1.00 77.94 646 LEU A O 1
ATOM 5279 N N . PRO A 1 647 ? -32.916 -13.144 25.840 1.00 78.69 647 PRO A N 1
ATOM 5280 C CA . PRO A 1 647 ? -33.795 -13.647 26.908 1.00 78.69 647 PRO A CA 1
ATOM 5281 C C . PRO A 1 647 ? -33.115 -14.665 27.833 1.00 78.69 647 PRO A C 1
ATOM 5283 O O . PRO A 1 647 ? -33.645 -15.028 28.883 1.00 78.69 647 PRO A O 1
ATOM 5286 N N . ASN A 1 648 ? -31.950 -15.162 27.425 1.00 81.00 648 ASN A N 1
ATOM 5287 C CA . ASN A 1 648 ? -31.206 -16.203 28.108 1.00 81.00 648 ASN A CA 1
ATOM 5288 C C . ASN A 1 648 ? -30.003 -15.671 28.899 1.00 81.00 648 ASN A C 1
ATOM 5290 O O . ASN A 1 648 ? -29.136 -16.449 29.307 1.00 81.00 648 ASN A O 1
ATOM 5294 N N . LEU A 1 649 ? -29.941 -14.361 29.118 1.00 83.38 649 LEU A N 1
ATOM 5295 C CA . LEU A 1 649 ? -28.957 -13.755 30.002 1.00 83.38 649 LEU A CA 1
ATOM 5296 C C . LEU A 1 649 ? -29.244 -14.105 31.471 1.00 83.38 649 LEU A C 1
ATOM 5298 O O . LEU A 1 649 ? -30.381 -14.367 31.866 1.00 83.38 649 LEU A O 1
ATOM 5302 N N . GLU A 1 650 ? -28.199 -14.109 32.287 1.00 86.38 650 GLU A N 1
ATOM 5303 C CA . GLU A 1 650 ? -28.257 -14.237 33.740 1.00 86.38 650 GLU A CA 1
ATOM 5304 C C . GLU A 1 650 ? -27.214 -13.335 34.408 1.00 86.38 650 GLU A C 1
ATOM 5306 O O . GLU A 1 650 ? -26.256 -12.883 33.774 1.00 86.38 650 GLU A O 1
ATOM 5311 N N . TYR A 1 651 ? -27.399 -13.078 35.703 1.00 88.44 651 TYR A N 1
ATOM 5312 C CA . TYR A 1 651 ? -26.414 -12.347 36.490 1.00 88.44 651 TYR A CA 1
ATOM 5313 C C . TYR A 1 651 ? -25.264 -13.257 36.908 1.00 88.44 651 TYR A C 1
ATOM 5315 O O . TYR A 1 651 ? -25.473 -14.250 37.605 1.00 88.44 651 TYR A O 1
ATOM 5323 N N . ARG A 1 652 ? -24.037 -12.864 36.564 1.00 87.50 652 ARG A N 1
ATOM 5324 C CA . ARG A 1 652 ? -22.800 -13.498 37.043 1.00 87.50 652 ARG A CA 1
ATOM 5325 C C . ARG A 1 652 ? -21.840 -12.465 37.602 1.00 87.50 652 ARG A C 1
ATOM 5327 O O . ARG A 1 652 ? -21.930 -11.297 37.241 1.00 87.50 652 ARG A O 1
ATOM 5334 N N . GLY A 1 653 ? -20.961 -12.897 38.503 1.00 88.19 653 GLY A N 1
ATOM 5335 C CA . GLY A 1 653 ? -19.838 -12.069 38.942 1.00 88.19 653 GLY A CA 1
ATOM 5336 C C . GLY A 1 653 ? -18.899 -11.763 37.777 1.00 88.19 653 GLY A C 1
ATOM 5337 O O . GLY A 1 653 ? -18.835 -12.532 36.813 1.00 88.19 653 GLY A O 1
ATOM 5338 N N . LEU A 1 654 ? -18.205 -10.631 37.845 1.00 89.06 654 LEU A N 1
ATOM 5339 C CA . LEU A 1 654 ? -17.161 -10.302 36.888 1.00 89.06 654 LEU A CA 1
ATOM 5340 C C . LEU A 1 654 ? -15.901 -11.099 37.242 1.00 89.06 654 LEU A C 1
ATOM 5342 O O . LEU A 1 654 ? -15.396 -11.009 38.356 1.00 89.06 654 LEU A O 1
ATOM 5346 N N . GLU A 1 655 ? -15.397 -11.880 36.294 1.00 86.19 655 GLU A N 1
ATOM 5347 C CA . GLU A 1 655 ? -14.196 -12.697 36.486 1.00 86.19 655 GLU A CA 1
ATOM 5348 C C . GLU A 1 655 ? -12.953 -11.910 36.076 1.00 86.19 655 GLU A C 1
ATOM 5350 O O . GLU A 1 655 ? -13.006 -11.037 35.204 1.00 86.19 655 GLU A O 1
ATOM 5355 N N . LYS A 1 656 ? -11.802 -12.231 36.674 1.00 82.88 656 LYS A N 1
ATOM 5356 C CA . LYS A 1 656 ? -10.556 -11.521 36.376 1.00 82.88 656 LYS A CA 1
ATOM 5357 C C . LYS A 1 656 ? -10.174 -11.635 34.908 1.00 82.88 656 LYS A C 1
ATOM 5359 O O . LYS A 1 656 ? -9.575 -10.694 34.408 1.00 82.88 656 LYS A O 1
ATOM 5364 N N . ASP A 1 657 ? -10.479 -12.743 34.234 1.00 80.62 657 ASP A N 1
ATOM 5365 C CA . ASP A 1 657 ? -10.183 -13.043 32.827 1.00 80.62 657 ASP A CA 1
ATOM 5366 C C . ASP A 1 657 ? -11.258 -12.559 31.833 1.00 80.62 657 ASP A C 1
ATOM 5368 O O . ASP A 1 657 ? -11.164 -12.851 30.638 1.00 80.62 657 ASP A O 1
ATOM 5372 N N . ASP A 1 658 ? -12.234 -11.764 32.291 1.00 84.12 658 ASP A N 1
ATOM 5373 C CA . ASP A 1 658 ? -13.315 -11.265 31.442 1.00 84.12 658 ASP A CA 1
ATOM 5374 C C . ASP A 1 658 ? -12.792 -10.513 30.204 1.00 84.12 658 ASP A C 1
ATOM 5376 O O . ASP A 1 658 ? -11.846 -9.719 30.254 1.00 84.12 658 ASP A O 1
ATOM 5380 N N . ARG A 1 659 ? -13.442 -10.746 29.059 1.00 81.12 659 ARG A N 1
ATOM 5381 C CA . ARG A 1 659 ? -13.029 -10.200 27.756 1.00 81.12 659 ARG A CA 1
ATOM 5382 C C . ARG A 1 659 ? -13.128 -8.677 27.673 1.00 81.12 659 ARG A C 1
ATOM 5384 O O . ARG A 1 659 ? -12.548 -8.097 26.754 1.00 81.12 659 ARG A O 1
ATOM 5391 N N . ASN A 1 660 ? -13.859 -8.036 28.586 1.00 84.12 660 ASN A N 1
ATOM 5392 C CA . ASN A 1 660 ? -13.953 -6.580 28.654 1.00 84.12 660 ASN A CA 1
ATOM 5393 C C . ASN A 1 660 ? -12.680 -5.914 29.179 1.00 84.12 660 ASN A C 1
ATOM 5395 O O . ASN A 1 660 ? -12.439 -4.754 28.852 1.00 84.12 660 ASN A O 1
ATOM 5399 N N . PHE A 1 661 ? -11.824 -6.632 29.909 1.00 87.38 661 PHE A N 1
ATOM 5400 C CA . PHE A 1 661 ? -10.545 -6.074 30.328 1.00 87.38 661 PHE A CA 1
ATOM 5401 C C . PHE A 1 661 ? -9.638 -5.854 29.110 1.00 87.38 661 PHE A C 1
ATOM 5403 O O . PHE A 1 661 ? -9.344 -6.760 28.319 1.00 87.38 661 PHE A O 1
ATOM 5410 N N . VAL A 1 662 ? -9.188 -4.613 28.922 1.00 87.94 662 VAL A N 1
ATOM 5411 C CA . VAL A 1 662 ? -7.953 -4.372 28.173 1.00 87.94 662 VAL A CA 1
ATOM 5412 C C . VAL A 1 662 ? -6.816 -4.881 29.053 1.00 87.94 662 VAL A C 1
ATOM 5414 O O . VAL A 1 662 ? -6.891 -4.749 30.267 1.00 87.94 662 VAL A O 1
ATOM 5417 N N . ARG A 1 663 ? -5.843 -5.567 28.451 1.00 86.31 663 ARG A N 1
ATOM 5418 C CA . ARG A 1 663 ? -4.631 -6.052 29.137 1.00 86.31 663 ARG A CA 1
ATOM 5419 C C . ARG A 1 663 ? -3.414 -5.245 28.749 1.00 86.31 663 ARG A C 1
ATOM 5421 O O . ARG A 1 663 ? -2.541 -4.997 29.564 1.00 86.31 663 ARG A O 1
ATOM 5428 N N . GLU A 1 664 ? -3.390 -4.863 27.485 1.00 88.81 664 GLU A N 1
ATOM 5429 C CA . GLU A 1 664 ? -2.305 -4.157 26.853 1.00 88.81 664 GLU A CA 1
ATOM 5430 C C . GLU A 1 664 ? -2.898 -3.290 25.743 1.00 88.81 664 GLU A C 1
ATOM 5432 O O . GLU A 1 664 ? -3.821 -3.721 25.039 1.00 88.81 664 GLU A O 1
ATOM 5437 N N . TYR A 1 665 ? -2.368 -2.080 25.606 1.00 88.44 665 TYR A N 1
ATOM 5438 C CA . TYR A 1 665 ? -2.527 -1.250 24.424 1.00 88.44 665 TYR A CA 1
ATOM 5439 C C . TYR A 1 665 ? -1.254 -1.323 23.584 1.00 88.44 665 TYR A C 1
ATOM 5441 O O . TYR A 1 665 ? -0.155 -1.116 24.090 1.00 88.44 665 TYR A O 1
ATOM 5449 N N . SER A 1 666 ? -1.412 -1.563 22.292 1.00 86.75 666 SER A N 1
ATOM 5450 C CA . SER A 1 666 ? -0.407 -1.317 21.269 1.00 86.75 666 SER A CA 1
ATOM 5451 C C . SER A 1 666 ? -0.614 0.096 20.728 1.00 86.75 666 SER A C 1
ATOM 5453 O O . SER A 1 666 ? -1.677 0.403 20.188 1.00 86.75 666 SER A O 1
ATOM 5455 N N . ILE A 1 667 ? 0.375 0.962 20.918 1.00 86.44 667 ILE A N 1
ATOM 5456 C CA . ILE A 1 667 ? 0.358 2.363 20.494 1.00 86.44 667 ILE A CA 1
ATOM 5457 C C . ILE A 1 667 ? 1.436 2.540 19.436 1.00 86.44 667 ILE A C 1
ATOM 5459 O O . ILE A 1 667 ? 2.615 2.355 19.715 1.00 86.44 667 ILE A O 1
ATOM 5463 N N . THR A 1 668 ? 1.042 2.920 18.232 1.00 78.94 668 THR A N 1
ATOM 5464 C CA . THR A 1 668 ? 1.954 3.245 17.137 1.00 78.94 668 THR A CA 1
ATOM 5465 C C . THR A 1 668 ? 2.045 4.757 16.998 1.00 78.94 668 THR A C 1
ATOM 5467 O O . THR A 1 668 ? 1.039 5.405 16.721 1.00 78.94 668 THR A O 1
ATOM 5470 N N . VAL A 1 669 ? 3.240 5.317 17.158 1.00 78.31 669 VAL A N 1
ATOM 5471 C CA . VAL A 1 669 ? 3.534 6.738 16.937 1.00 78.31 669 VAL A CA 1
ATOM 5472 C C . VAL A 1 669 ? 4.248 6.886 15.603 1.00 78.31 669 VAL A C 1
ATOM 5474 O O . VAL A 1 669 ? 5.266 6.237 15.395 1.00 78.31 669 VAL A O 1
ATOM 5477 N N . TYR A 1 670 ? 3.722 7.733 14.727 1.00 67.69 670 TYR A N 1
ATOM 5478 C CA . TYR A 1 670 ? 4.288 8.084 13.432 1.00 67.69 670 TYR A CA 1
ATOM 5479 C C . TYR A 1 670 ? 5.123 9.355 13.627 1.00 67.69 670 TYR A C 1
ATOM 5481 O O . TYR A 1 670 ? 4.604 10.450 13.839 1.00 67.69 670 TYR A O 1
ATOM 5489 N N . ASP A 1 671 ? 6.433 9.194 13.658 1.00 61.59 671 ASP A N 1
ATOM 5490 C CA . ASP A 1 671 ? 7.403 10.270 13.790 1.00 61.59 671 ASP A CA 1
ATOM 5491 C C . ASP A 1 671 ? 7.424 11.153 12.518 1.00 61.59 671 ASP A C 1
ATOM 5493 O O . ASP A 1 671 ? 7.400 10.696 11.384 1.00 61.59 671 ASP A O 1
ATOM 5497 N N . ASP A 1 672 ? 7.422 12.464 12.672 1.00 56.75 672 ASP A N 1
ATOM 5498 C CA . ASP A 1 672 ? 7.595 13.433 11.579 1.00 56.75 672 ASP A CA 1
ATOM 5499 C C . ASP A 1 672 ? 8.888 14.243 11.776 1.00 56.75 672 ASP A C 1
ATOM 5501 O O . ASP A 1 672 ? 9.069 15.319 11.203 1.00 56.75 672 ASP A O 1
ATOM 5505 N N . GLY A 1 673 ? 9.783 13.743 12.638 1.00 52.38 673 GLY A N 1
ATOM 5506 C CA . GLY A 1 673 ? 11.001 14.418 13.067 1.00 52.38 673 GLY A CA 1
ATOM 5507 C C . GLY A 1 673 ? 10.761 15.552 14.069 1.00 52.38 673 GLY A C 1
ATOM 5508 O O . GLY A 1 673 ? 11.708 16.271 14.387 1.00 52.38 673 GLY A O 1
ATOM 5509 N N . LYS A 1 674 ? 9.524 15.757 14.562 1.00 48.16 674 LYS A N 1
ATOM 5510 C CA . LYS A 1 674 ? 9.157 16.886 15.445 1.00 48.16 674 LYS A CA 1
ATOM 5511 C C . LYS A 1 674 ? 8.538 16.483 16.792 1.00 48.16 674 LYS A C 1
ATOM 5513 O O . LYS A 1 674 ? 8.244 17.370 17.593 1.00 48.16 674 LYS A O 1
ATOM 5518 N N . LYS A 1 675 ? 8.359 15.187 17.085 1.00 60.12 675 LYS A N 1
ATOM 5519 C CA . LYS A 1 675 ? 7.627 14.687 18.277 1.00 60.12 675 LYS A CA 1
ATOM 5520 C C . LYS A 1 675 ? 8.484 13.912 19.292 1.00 60.12 675 LYS A C 1
ATOM 5522 O O . LYS A 1 675 ? 8.003 12.977 19.933 1.00 60.12 675 LYS A O 1
ATOM 5527 N N . GLU A 1 676 ? 9.732 14.331 19.504 1.00 61.38 676 GLU A N 1
ATOM 5528 C CA . GLU A 1 676 ? 10.647 13.731 20.497 1.00 61.38 676 GLU A CA 1
ATOM 5529 C C . GLU A 1 676 ? 10.046 13.691 21.922 1.00 61.38 676 GLU A C 1
ATOM 5531 O O . GLU A 1 676 ? 10.301 12.780 22.708 1.00 61.38 676 GLU A O 1
ATOM 5536 N N . THR A 1 677 ? 9.171 14.649 22.243 1.00 66.44 677 THR A N 1
ATOM 5537 C CA . THR A 1 677 ? 8.514 14.774 23.549 1.00 66.44 677 THR A CA 1
ATOM 5538 C C . THR A 1 677 ? 7.460 13.703 23.830 1.00 66.44 677 THR A C 1
ATOM 5540 O O . THR A 1 677 ? 7.341 13.294 24.981 1.00 66.44 677 THR A O 1
ATOM 5543 N N . ILE A 1 678 ? 6.702 13.229 22.831 1.00 75.31 678 ILE A N 1
ATOM 5544 C CA . ILE A 1 678 ? 5.685 12.171 23.027 1.00 75.31 678 ILE A CA 1
ATOM 5545 C C . ILE A 1 678 ? 6.363 10.824 23.245 1.00 75.31 678 ILE A C 1
ATOM 5547 O O . ILE A 1 678 ? 5.990 10.092 24.160 1.00 75.31 678 ILE A O 1
ATOM 5551 N N . LYS A 1 679 ? 7.395 10.529 22.447 1.00 77.12 679 LYS A N 1
ATOM 5552 C CA . LYS A 1 679 ? 8.197 9.308 22.580 1.00 77.12 679 LYS A CA 1
ATOM 5553 C C . LYS A 1 679 ? 8.759 9.177 23.993 1.00 77.12 679 LYS A C 1
ATOM 5555 O O . LYS A 1 679 ? 8.460 8.211 24.681 1.00 77.12 679 LYS A O 1
ATOM 5560 N N . ALA A 1 680 ? 9.433 10.224 24.477 1.00 79.69 680 ALA A N 1
ATOM 5561 C CA . ALA A 1 680 ? 10.010 10.248 25.819 1.00 79.69 680 ALA A CA 1
ATOM 5562 C C . ALA A 1 680 ? 8.965 10.038 26.934 1.00 79.69 680 ALA A C 1
ATOM 5564 O O . ALA A 1 680 ? 9.257 9.408 27.953 1.00 79.69 680 ALA A O 1
ATOM 5565 N N . ARG A 1 681 ? 7.736 10.547 26.752 1.00 81.94 681 ARG A N 1
ATOM 5566 C CA . ARG A 1 681 ? 6.627 10.343 27.698 1.00 81.94 681 ARG A CA 1
ATOM 5567 C C . ARG A 1 681 ? 6.139 8.897 27.683 1.00 81.94 681 ARG A C 1
ATOM 5569 O O . ARG A 1 681 ? 5.952 8.329 28.756 1.00 81.94 681 ARG A O 1
ATOM 5576 N N . LEU A 1 682 ? 5.978 8.302 26.501 1.00 83.62 682 LEU A N 1
ATOM 5577 C CA . LEU A 1 682 ? 5.575 6.902 26.346 1.00 83.62 682 LEU A CA 1
ATOM 5578 C C . LEU A 1 682 ? 6.643 5.933 26.865 1.00 83.62 682 LEU A C 1
ATOM 5580 O O . LEU A 1 682 ? 6.294 4.997 27.578 1.00 83.62 682 LEU A O 1
ATOM 5584 N N . ASP A 1 683 ? 7.925 6.189 26.595 1.00 82.75 683 ASP A N 1
ATOM 5585 C CA . ASP A 1 683 ? 9.042 5.429 27.172 1.00 82.75 683 ASP A CA 1
ATOM 5586 C C . ASP A 1 683 ? 8.993 5.477 28.705 1.00 82.75 683 ASP A C 1
ATOM 5588 O O . ASP A 1 683 ? 9.010 4.444 29.376 1.00 82.75 683 ASP A O 1
ATOM 5592 N N . SER A 1 684 ? 8.825 6.681 29.267 1.00 83.50 684 SER A N 1
ATOM 5593 C CA . SER A 1 684 ? 8.721 6.873 30.718 1.00 83.50 684 SER A CA 1
ATOM 5594 C C . SER A 1 684 ? 7.505 6.158 31.318 1.00 83.50 684 SER A C 1
ATOM 5596 O O . SER A 1 684 ? 7.610 5.594 32.407 1.00 83.50 684 SER A O 1
ATOM 5598 N N . LEU A 1 685 ? 6.363 6.156 30.621 1.00 83.75 685 LEU A N 1
ATOM 5599 C CA . LEU A 1 685 ? 5.154 5.446 31.040 1.00 83.75 685 LEU A CA 1
ATOM 5600 C C . LEU A 1 685 ? 5.379 3.931 31.059 1.00 83.75 685 LEU A C 1
ATOM 5602 O O . LEU A 1 685 ? 5.059 3.279 32.053 1.00 83.75 685 LEU A O 1
ATOM 5606 N N . VAL A 1 686 ? 5.912 3.371 29.969 1.00 85.31 686 VAL A N 1
ATOM 5607 C CA . VAL A 1 686 ? 6.170 1.930 29.846 1.00 85.31 686 VAL A CA 1
ATOM 5608 C C . VAL A 1 686 ? 7.127 1.476 30.946 1.00 85.31 686 VAL A C 1
ATOM 5610 O O . VAL A 1 686 ? 6.856 0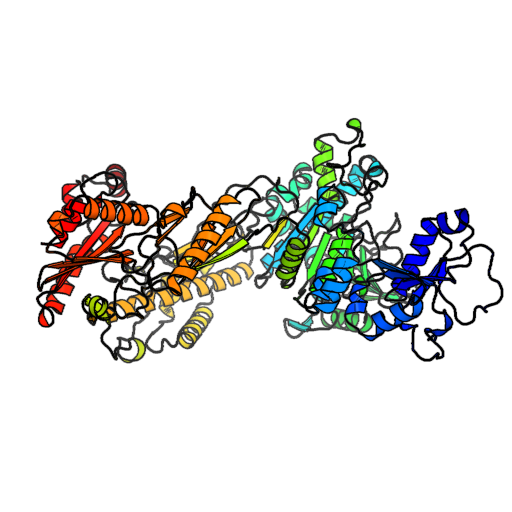.485 31.625 1.00 85.31 686 VAL A O 1
ATOM 5613 N N . ASP A 1 687 ? 8.192 2.237 31.196 1.00 81.88 687 ASP A N 1
ATOM 5614 C CA . ASP A 1 687 ? 9.132 1.946 32.278 1.00 81.88 687 ASP A CA 1
ATOM 5615 C C . ASP A 1 687 ? 8.502 2.063 33.671 1.00 81.88 687 ASP A C 1
ATOM 5617 O O . ASP A 1 687 ? 8.769 1.227 34.541 1.00 81.88 687 ASP A O 1
ATOM 5621 N N . ALA A 1 688 ? 7.663 3.076 33.903 1.00 79.25 688 ALA A N 1
ATOM 5622 C CA . ALA A 1 688 ? 6.961 3.251 35.170 1.00 79.25 688 ALA A CA 1
ATOM 5623 C C . ALA A 1 688 ? 6.004 2.083 35.458 1.00 79.25 688 ALA A C 1
ATOM 5625 O O . ALA A 1 688 ? 6.022 1.525 36.557 1.00 79.25 688 ALA A O 1
ATOM 5626 N N . LEU A 1 689 ? 5.222 1.664 34.460 1.00 78.75 689 LEU A N 1
ATOM 5627 C CA . LEU A 1 689 ? 4.292 0.539 34.570 1.00 78.75 689 LEU A CA 1
ATOM 5628 C C . LEU A 1 689 ? 5.021 -0.799 34.727 1.00 78.75 689 LEU A C 1
ATOM 5630 O O . LEU A 1 689 ? 4.603 -1.631 35.535 1.00 78.75 689 LEU A O 1
ATOM 5634 N N . ARG A 1 690 ? 6.147 -0.995 34.029 1.00 77.94 690 ARG A N 1
ATOM 5635 C CA . ARG A 1 690 ? 6.989 -2.186 34.196 1.00 77.94 690 ARG A CA 1
ATOM 5636 C C . ARG A 1 690 ? 7.500 -2.299 35.632 1.00 77.94 690 ARG A C 1
ATOM 5638 O O . ARG A 1 690 ? 7.297 -3.335 36.264 1.00 77.94 690 ARG A O 1
ATOM 5645 N N . LYS A 1 691 ? 8.066 -1.222 36.189 1.00 72.12 691 LYS A N 1
ATOM 5646 C CA . LYS A 1 691 ? 8.526 -1.183 37.591 1.00 72.12 691 LYS A CA 1
ATOM 5647 C C . LYS A 1 691 ? 7.386 -1.433 38.584 1.00 72.12 691 LYS A C 1
ATOM 5649 O O . LYS A 1 691 ? 7.570 -2.171 39.549 1.00 72.12 691 LYS A O 1
ATOM 5654 N N . ALA A 1 692 ? 6.201 -0.873 38.334 1.00 67.50 692 ALA A N 1
ATOM 5655 C CA . ALA A 1 692 ? 5.026 -1.087 39.181 1.00 67.50 692 ALA A CA 1
ATOM 5656 C C . ALA A 1 692 ? 4.541 -2.551 39.163 1.00 67.50 692 ALA A C 1
ATOM 5658 O O . ALA A 1 692 ? 4.106 -3.074 40.194 1.00 67.50 692 ALA A O 1
ATOM 5659 N N . SER A 1 693 ? 4.663 -3.238 38.020 1.00 64.19 693 SER A N 1
ATOM 5660 C CA . SER A 1 693 ? 4.302 -4.657 37.880 1.00 64.19 693 SER A CA 1
ATOM 5661 C C . SER A 1 693 ? 5.241 -5.609 38.638 1.00 64.19 693 SER A C 1
ATOM 5663 O O . SER A 1 693 ? 4.793 -6.641 39.137 1.00 64.19 693 SER A O 1
ATOM 5665 N N . GLU A 1 694 ? 6.516 -5.238 38.798 1.00 58.94 694 GLU A N 1
ATOM 5666 C CA . GLU A 1 694 ? 7.534 -6.009 39.528 1.00 58.94 694 GLU A CA 1
ATOM 5667 C C . GLU A 1 694 ? 7.476 -5.771 41.060 1.00 58.94 694 GLU A C 1
ATOM 5669 O O . GLU A 1 694 ? 7.920 -6.621 41.832 1.00 58.94 694 GLU A O 1
ATOM 5674 N N . GLY A 1 695 ? 6.903 -4.644 41.518 1.00 49.44 695 GLY A N 1
ATOM 5675 C CA . GLY A 1 695 ? 7.017 -4.152 42.903 1.00 49.44 695 GLY A CA 1
ATOM 5676 C C . GLY A 1 695 ? 5.755 -4.135 43.783 1.00 49.44 695 GLY A C 1
ATOM 5677 O O . GLY A 1 695 ? 5.854 -3.701 44.925 1.00 49.44 695 GLY A O 1
ATOM 5678 N N . LYS A 1 696 ? 4.589 -4.605 43.307 1.00 50.00 696 LYS A N 1
ATOM 5679 C CA . LYS A 1 696 ? 3.272 -4.483 43.986 1.00 50.00 696 LYS A CA 1
ATOM 5680 C C . LYS A 1 696 ? 2.902 -3.035 44.361 1.00 50.00 696 LYS A C 1
ATOM 5682 O O . LYS A 1 696 ? 2.920 -2.683 45.534 1.00 50.00 696 LYS A O 1
ATOM 5687 N N . SER A 1 697 ? 2.501 -2.244 43.366 1.00 51.09 697 SER A N 1
ATOM 5688 C CA . SER A 1 697 ? 1.428 -1.223 43.416 1.00 51.09 697 SER A CA 1
ATOM 5689 C C . SER A 1 697 ? 1.732 -0.107 42.414 1.00 51.09 697 SER A C 1
ATOM 5691 O O . SER A 1 697 ? 2.885 0.255 42.194 1.00 51.09 697 SER A O 1
ATOM 5693 N N . VAL A 1 698 ? 0.681 0.426 41.796 1.00 56.72 698 VAL A N 1
ATOM 5694 C CA . VAL A 1 698 ? 0.729 1.628 40.948 1.00 56.72 698 VAL A CA 1
ATOM 5695 C C . VAL A 1 698 ? 0.343 2.878 41.760 1.00 56.72 698 VAL A C 1
ATOM 5697 O O . VAL A 1 698 ? 0.273 3.977 41.215 1.00 56.72 698 VAL A O 1
ATOM 5700 N N . GLU A 1 699 ? 0.075 2.725 43.065 1.00 55.97 699 GLU A N 1
ATOM 5701 C CA . GLU A 1 699 ? -0.326 3.812 43.964 1.00 55.97 699 GLU A CA 1
ATOM 5702 C C . GLU A 1 699 ? 0.732 4.923 43.993 1.00 55.97 699 GLU A C 1
ATOM 5704 O O . GLU A 1 699 ? 1.901 4.697 44.304 1.00 55.97 699 GLU A O 1
ATOM 5709 N N . GLY A 1 700 ? 0.302 6.146 43.673 1.00 58.12 700 GLY A N 1
ATOM 5710 C CA . GLY A 1 700 ? 1.148 7.342 43.668 1.00 58.12 700 GLY A CA 1
ATOM 5711 C C . GLY A 1 700 ? 1.781 7.694 42.317 1.00 58.12 700 GLY A C 1
ATOM 5712 O O . GLY A 1 700 ? 2.381 8.764 42.202 1.00 58.12 700 GLY A O 1
ATOM 5713 N N . LEU A 1 701 ? 1.629 6.862 41.278 1.00 70.06 701 LEU A N 1
ATOM 5714 C CA . LEU A 1 701 ? 2.006 7.244 39.915 1.00 70.06 701 LEU A CA 1
ATOM 5715 C C . LEU A 1 701 ? 0.997 8.251 39.357 1.00 70.06 701 LEU A C 1
ATOM 5717 O O . LEU A 1 701 ? -0.148 7.914 39.075 1.00 70.06 701 LEU A O 1
ATOM 5721 N N . ASN A 1 702 ? 1.438 9.493 39.155 1.00 77.06 702 ASN A N 1
ATOM 5722 C CA . ASN A 1 702 ? 0.632 10.492 38.462 1.00 77.06 702 ASN A CA 1
ATOM 5723 C C . ASN A 1 702 ? 0.595 10.180 36.957 1.00 77.06 702 ASN A C 1
ATOM 5725 O O . ASN A 1 702 ? 1.425 10.678 36.193 1.00 77.06 702 ASN A O 1
ATOM 5729 N N . MET A 1 703 ? -0.361 9.354 36.535 1.00 78.56 703 MET A N 1
ATOM 5730 C CA . MET A 1 703 ? -0.506 8.924 35.141 1.00 78.56 703 MET A CA 1
ATOM 5731 C C . MET A 1 703 ? -0.714 10.087 34.166 1.00 78.56 703 MET A C 1
ATOM 5733 O O . MET A 1 703 ? -0.206 10.054 33.047 1.00 78.56 703 MET A O 1
ATOM 5737 N N . GLU A 1 704 ? -1.385 11.153 34.606 1.00 80.00 704 GLU A N 1
ATOM 5738 C CA . GLU A 1 704 ? -1.628 12.342 33.781 1.00 80.00 704 GLU A CA 1
ATOM 5739 C C . GLU A 1 704 ? -0.330 13.082 33.436 1.00 80.00 704 GLU A C 1
ATOM 5741 O O . GLU A 1 704 ? -0.264 13.797 32.438 1.00 80.00 704 GLU A O 1
ATOM 5746 N N . SER A 1 705 ? 0.737 12.889 34.221 1.00 80.75 705 SER A N 1
ATOM 5747 C CA . SER A 1 705 ? 2.051 13.469 33.922 1.00 80.75 705 SER A CA 1
ATOM 5748 C C . SER A 1 705 ? 2.694 12.890 32.654 1.00 80.75 705 SER A C 1
ATOM 5750 O O . SER A 1 705 ? 3.646 13.474 32.128 1.00 80.75 705 SER A O 1
ATOM 5752 N N . PHE A 1 706 ? 2.182 11.768 32.142 1.00 82.69 706 PHE A N 1
ATOM 5753 C CA . PHE A 1 706 ? 2.626 11.163 30.888 1.00 82.69 706 PHE A CA 1
ATOM 5754 C C . PHE A 1 706 ? 1.799 11.625 29.672 1.00 82.69 706 PHE A C 1
ATOM 5756 O O . PHE A 1 706 ? 2.192 11.339 28.543 1.00 82.69 706 PHE A O 1
ATOM 5763 N N . SER A 1 707 ? 0.700 12.362 29.870 1.00 83.00 707 SER A N 1
ATOM 5764 C CA . SER A 1 707 ? -0.078 12.961 28.777 1.00 83.00 707 SER A CA 1
ATOM 5765 C C . SER A 1 707 ? 0.726 14.037 28.038 1.00 83.00 707 SER A C 1
ATOM 5767 O O . SER A 1 707 ? 1.593 14.709 28.610 1.00 83.00 707 SER A O 1
ATOM 5769 N N . HIS A 1 708 ? 0.443 14.229 26.750 1.00 79.31 708 HIS A N 1
ATOM 5770 C CA . HIS A 1 708 ? 1.095 15.242 25.930 1.00 79.31 708 HIS A CA 1
ATOM 5771 C C . HIS A 1 708 ? 0.221 15.699 24.760 1.00 79.31 708 HIS A C 1
ATOM 5773 O O . HIS A 1 708 ? -0.021 14.941 23.824 1.00 79.31 708 HIS A O 1
ATOM 5779 N N . GLY A 1 709 ? -0.147 16.984 24.758 1.00 80.19 709 GLY A N 1
ATOM 5780 C CA . GLY A 1 709 ? -0.827 17.626 23.634 1.00 80.19 709 GLY A CA 1
ATOM 5781 C C . GLY A 1 709 ? -2.150 16.943 23.292 1.00 80.19 709 GLY A C 1
ATOM 5782 O O . GLY A 1 709 ? -3.130 17.109 24.005 1.00 80.19 709 GLY A O 1
ATOM 5783 N N . THR A 1 710 ? -2.153 16.202 22.188 1.00 81.56 710 THR A N 1
ATOM 5784 C CA . THR A 1 710 ? -3.279 15.443 21.621 1.00 81.56 710 THR A CA 1
ATOM 5785 C C . THR A 1 710 ? -3.386 14.005 22.147 1.00 81.56 710 THR A C 1
ATOM 5787 O O . THR A 1 710 ? -4.282 13.277 21.732 1.00 81.56 710 THR A O 1
ATOM 5790 N N . PHE A 1 711 ? -2.484 13.569 23.030 1.00 85.56 711 PHE A N 1
ATOM 5791 C CA . PHE A 1 711 ? -2.444 12.221 23.595 1.00 85.56 711 PHE A CA 1
ATOM 5792 C C . PHE A 1 711 ? -2.636 12.265 25.114 1.00 85.56 711 PHE A C 1
ATOM 5794 O O . PHE A 1 711 ? -1.782 12.783 25.835 1.00 85.56 711 PHE A O 1
ATOM 5801 N N . ASP A 1 712 ? -3.732 11.687 25.600 1.00 88.44 712 ASP A N 1
ATOM 5802 C CA . ASP A 1 712 ? -4.117 11.722 27.008 1.00 88.44 712 ASP A CA 1
ATOM 5803 C C . ASP A 1 712 ? -4.102 10.330 27.642 1.00 88.44 712 ASP A C 1
ATOM 5805 O O . ASP A 1 712 ? -4.717 9.380 27.149 1.00 88.44 712 ASP A O 1
ATOM 5809 N N . ILE A 1 713 ? -3.450 10.244 28.799 1.00 89.19 713 ILE A N 1
ATOM 5810 C CA . ILE A 1 713 ? -3.471 9.094 29.697 1.00 89.19 713 ILE A CA 1
ATOM 5811 C C . ILE A 1 713 ? -4.321 9.481 30.899 1.00 89.19 713 ILE A C 1
ATOM 5813 O O . ILE A 1 713 ? -3.981 10.373 31.677 1.00 89.19 713 ILE A O 1
ATOM 5817 N N . ILE A 1 714 ? -5.456 8.809 31.028 1.00 89.88 714 ILE A N 1
ATOM 5818 C CA . ILE A 1 714 ? -6.472 9.109 32.026 1.00 89.88 714 ILE A CA 1
ATOM 5819 C C . ILE A 1 714 ? -6.422 8.029 33.093 1.00 89.88 714 ILE A C 1
ATOM 5821 O O . ILE A 1 714 ? -6.578 6.839 32.804 1.00 89.88 714 ILE A O 1
ATOM 5825 N N . ASP A 1 715 ? -6.262 8.468 34.336 1.00 87.69 715 ASP A N 1
ATOM 5826 C CA . ASP A 1 715 ? -6.425 7.617 35.502 1.00 87.69 715 ASP A CA 1
ATOM 5827 C C . ASP A 1 715 ? -7.690 7.986 36.277 1.00 87.69 715 ASP A C 1
ATOM 5829 O O . ASP A 1 715 ? -8.038 9.160 36.470 1.00 87.69 715 ASP A O 1
ATOM 5833 N N . PHE A 1 716 ? -8.407 6.944 36.681 1.00 90.44 716 PHE A N 1
ATOM 5834 C CA . PHE A 1 716 ? -9.615 7.036 37.479 1.00 90.44 716 PHE A CA 1
ATOM 5835 C C . PHE A 1 716 ? -9.668 5.829 38.411 1.00 90.44 716 PHE A C 1
ATOM 5837 O O . PHE A 1 716 ? -9.972 4.722 37.979 1.00 90.44 716 PHE A O 1
ATOM 5844 N N . GLU A 1 717 ? -9.427 6.052 39.702 1.00 86.19 717 GLU A N 1
ATOM 5845 C CA . GLU A 1 717 ? -9.329 4.991 40.719 1.00 86.19 717 GLU A CA 1
ATOM 5846 C C . GLU A 1 717 ? -10.570 4.089 40.804 1.00 86.19 717 GLU A C 1
ATOM 5848 O O . GLU A 1 717 ? -10.479 2.918 41.164 1.00 86.19 717 GLU A O 1
ATOM 5853 N N . LYS A 1 718 ? -11.755 4.624 40.476 1.00 90.75 718 LYS A N 1
ATOM 5854 C CA . LYS A 1 718 ? -13.006 3.851 40.459 1.00 90.75 718 LYS A CA 1
ATOM 5855 C C . LYS A 1 718 ? -13.210 3.072 39.155 1.00 90.75 718 LYS A C 1
ATOM 5857 O O . LYS A 1 718 ? -14.150 2.285 39.061 1.00 90.75 718 LYS A O 1
ATOM 5862 N N . HIS A 1 719 ? -12.371 3.271 38.140 1.00 93.25 719 HIS A N 1
ATOM 5863 C CA . HIS A 1 719 ? -12.380 2.440 36.944 1.00 93.25 719 HIS A CA 1
ATOM 5864 C C . HIS A 1 719 ? -11.678 1.101 37.219 1.00 93.25 719 HIS A C 1
ATOM 5866 O O . HIS A 1 719 ? -10.680 1.044 37.936 1.00 93.25 719 HIS A O 1
ATOM 5872 N N . LEU A 1 720 ? -12.193 0.004 36.657 1.00 92.31 720 LEU A N 1
ATOM 5873 C CA . LEU A 1 720 ? -11.740 -1.351 36.995 1.00 92.31 720 LEU A CA 1
ATOM 5874 C C . LEU A 1 720 ? -10.328 -1.690 36.499 1.00 92.31 720 LEU A C 1
ATOM 5876 O O . LEU A 1 720 ? -9.725 -2.648 36.983 1.00 92.31 720 LEU A O 1
ATOM 5880 N N . TYR A 1 721 ? -9.802 -0.929 35.543 1.00 89.31 721 TYR A N 1
ATOM 5881 C CA . TYR A 1 721 ? -8.418 -1.040 35.089 1.00 89.31 721 TYR A CA 1
ATOM 5882 C C . TYR A 1 721 ? -7.829 0.327 34.716 1.00 89.31 721 TYR A C 1
ATOM 5884 O O . TYR A 1 721 ? -8.567 1.239 34.353 1.00 89.31 721 TYR A O 1
ATOM 5892 N N . SER A 1 722 ? -6.509 0.468 34.760 1.00 87.69 722 SER A N 1
ATOM 5893 C CA . SER A 1 722 ? -5.794 1.708 34.426 1.00 87.69 722 SER A CA 1
ATOM 5894 C C . SER A 1 722 ? -4.498 1.397 33.656 1.00 87.69 722 SER A C 1
ATOM 5896 O O . SER A 1 722 ? -3.919 0.333 33.889 1.00 87.69 722 SER A O 1
ATOM 5898 N N . PRO A 1 723 ? -4.029 2.256 32.730 1.00 90.31 723 PRO A N 1
ATOM 5899 C CA . PRO A 1 723 ? -4.638 3.522 32.315 1.00 90.31 723 PRO A CA 1
ATOM 5900 C C . PRO A 1 723 ? -5.750 3.375 31.267 1.00 90.31 723 PRO A C 1
ATOM 5902 O O . PRO A 1 723 ? -5.883 2.359 30.576 1.00 90.31 723 PRO A O 1
ATOM 5905 N N . LEU A 1 724 ? -6.547 4.433 31.126 1.00 92.12 724 LEU A N 1
ATOM 5906 C CA . LEU A 1 724 ? -7.380 4.687 29.954 1.00 92.12 724 LEU A CA 1
ATOM 5907 C C . LEU A 1 724 ? -6.639 5.635 29.004 1.00 92.12 724 LEU A C 1
ATOM 5909 O O . LEU A 1 724 ? -5.922 6.523 29.454 1.00 92.12 724 LEU A O 1
ATOM 5913 N N . ILE A 1 725 ? -6.809 5.452 27.695 1.00 92.81 725 ILE A N 1
ATOM 5914 C CA . ILE A 1 725 ? -6.097 6.234 26.673 1.00 92.81 725 ILE A CA 1
ATOM 5915 C C . ILE A 1 725 ? -7.105 6.980 25.810 1.00 92.81 725 ILE A C 1
ATOM 5917 O O . ILE A 1 725 ? -8.131 6.406 25.440 1.00 92.81 725 ILE A O 1
ATOM 5921 N N . HIS A 1 726 ? -6.796 8.228 25.472 1.00 92.94 726 HIS A N 1
ATOM 5922 C CA . HIS A 1 726 ? -7.490 9.030 24.471 1.00 92.94 726 HIS A CA 1
ATOM 5923 C C . HIS A 1 726 ? -6.486 9.669 23.506 1.00 92.94 726 HIS A C 1
ATOM 5925 O O . HIS A 1 726 ? -5.397 10.077 23.910 1.00 92.94 726 HIS A O 1
ATOM 5931 N N . VAL A 1 727 ? -6.886 9.783 22.241 1.00 87.88 727 VAL A N 1
ATOM 5932 C CA . VAL A 1 727 ? -6.158 10.508 21.199 1.00 87.88 727 VAL A CA 1
ATOM 5933 C C . VAL A 1 727 ? -7.121 11.491 20.535 1.00 87.88 727 VAL A C 1
ATOM 5935 O O . VAL A 1 727 ? -8.250 11.117 20.203 1.00 87.88 727 VAL A O 1
ATOM 5938 N N . ASP A 1 728 ? -6.696 12.743 20.359 1.00 81.62 728 ASP A N 1
ATOM 5939 C CA . ASP A 1 728 ? -7.494 13.767 19.683 1.00 81.62 728 ASP A CA 1
ATOM 5940 C C . ASP A 1 728 ? -7.803 13.324 18.244 1.00 81.62 728 ASP A C 1
ATOM 5942 O O . ASP A 1 728 ? -6.956 12.798 17.529 1.00 81.62 728 ASP A O 1
ATOM 5946 N N . LYS A 1 729 ? -9.029 13.569 17.784 1.00 75.50 729 LYS A N 1
ATOM 5947 C CA . LYS A 1 729 ? -9.495 13.190 16.442 1.00 75.50 729 LYS A CA 1
ATOM 5948 C C . LYS A 1 729 ? -8.726 13.836 15.280 1.00 75.50 729 LYS A C 1
ATOM 5950 O O . LYS A 1 729 ? -8.934 13.417 14.147 1.00 75.50 729 LYS A O 1
ATOM 5955 N N . TYR A 1 730 ? -7.958 14.898 15.526 1.00 71.19 730 TYR A N 1
ATOM 5956 C CA . TYR A 1 730 ? -7.111 15.548 14.519 1.00 71.19 730 TYR A CA 1
ATOM 5957 C C . TYR A 1 730 ? -5.659 15.051 14.554 1.00 71.19 730 TYR A C 1
ATOM 5959 O O . TYR A 1 730 ? -4.811 15.567 13.827 1.00 71.19 730 TYR A O 1
ATOM 5967 N N . GLU A 1 731 ? -5.355 14.091 15.426 1.00 75.44 731 GLU A N 1
ATOM 5968 C CA . GLU A 1 731 ? -4.038 13.490 15.551 1.00 75.44 731 GLU A CA 1
ATOM 5969 C C . GLU A 1 731 ? -3.948 12.214 14.709 1.00 75.44 731 GLU A C 1
ATOM 5971 O O . GLU A 1 731 ? -4.259 11.114 15.159 1.00 75.44 731 GLU A O 1
ATOM 5976 N N . ASP A 1 732 ? -3.480 12.372 13.473 1.00 67.94 732 ASP A N 1
ATOM 5977 C CA . ASP A 1 732 ? -3.330 11.263 12.525 1.00 67.94 732 ASP A CA 1
ATOM 5978 C C . ASP A 1 732 ? -2.005 10.493 12.706 1.00 67.94 732 ASP A C 1
ATOM 5980 O O . ASP A 1 732 ? -1.806 9.441 12.093 1.00 67.94 732 ASP A O 1
ATOM 5984 N N . ASN A 1 733 ? -1.091 10.996 13.548 1.00 68.94 733 ASN A N 1
ATOM 5985 C CA . ASN A 1 733 ? 0.238 10.416 13.749 1.00 68.94 733 ASN A CA 1
ATOM 5986 C C . ASN A 1 733 ? 0.319 9.509 14.987 1.00 68.94 733 ASN A C 1
ATOM 5988 O O . ASN A 1 733 ? 1.418 9.132 15.395 1.00 68.94 733 ASN A O 1
ATOM 5992 N N . ILE A 1 734 ? -0.799 9.155 15.621 1.00 77.81 734 ILE A N 1
ATOM 5993 C CA . ILE A 1 734 ? -0.836 8.168 16.706 1.00 77.81 734 ILE A CA 1
ATOM 5994 C C . ILE A 1 734 ? -2.005 7.220 16.451 1.00 77.81 734 ILE A C 1
ATOM 5996 O O . ILE A 1 734 ? -3.133 7.659 16.271 1.00 77.81 734 ILE A O 1
ATOM 6000 N N . SER A 1 735 ? -1.757 5.910 16.464 1.00 78.19 735 SER A N 1
ATOM 6001 C CA . SER A 1 735 ? -2.822 4.903 16.399 1.00 78.19 735 SER A CA 1
ATOM 6002 C C . SER A 1 735 ? -2.750 3.948 17.580 1.00 78.19 735 SER A C 1
ATOM 6004 O O . SER A 1 735 ? -1.674 3.435 17.881 1.00 78.19 735 SER A O 1
ATOM 6006 N N . VAL A 1 736 ? -3.887 3.663 18.215 1.00 83.44 736 VAL A N 1
ATOM 6007 C CA . VAL A 1 736 ? -3.972 2.818 19.413 1.00 83.44 736 VAL A CA 1
ATOM 6008 C C . VAL A 1 736 ? -4.846 1.589 19.144 1.00 83.44 736 VAL A C 1
ATOM 6010 O O . VAL A 1 736 ? -5.868 1.648 18.463 1.00 83.44 736 VAL A O 1
ATOM 6013 N N . SER A 1 737 ? -4.438 0.437 19.672 1.00 81.25 737 SER A N 1
ATOM 6014 C CA . SER A 1 737 ? -5.196 -0.814 19.624 1.00 81.25 737 SER A CA 1
ATOM 6015 C C . SER A 1 737 ? -5.086 -1.551 20.962 1.00 81.25 737 SER A C 1
ATOM 6017 O O . SER A 1 737 ? -3.969 -1.812 21.391 1.00 81.25 737 SER A O 1
ATOM 6019 N N . PRO A 1 738 ? -6.180 -1.976 21.620 1.00 83.25 738 PRO A N 1
ATOM 6020 C CA . PRO A 1 738 ? -7.580 -1.777 21.241 1.00 83.25 738 PRO A CA 1
ATOM 6021 C C . PRO A 1 738 ? -7.981 -0.295 21.206 1.00 83.25 738 PRO A C 1
ATOM 6023 O O . PRO A 1 738 ? -7.332 0.519 21.849 1.00 83.25 738 PRO A O 1
ATOM 6026 N N . VAL A 1 739 ? -9.054 0.020 20.469 1.00 83.31 739 VAL A N 1
ATOM 6027 C CA . VAL A 1 739 ? -9.537 1.394 20.209 1.00 83.31 739 VAL A CA 1
ATOM 6028 C C . VAL A 1 739 ? -9.560 2.241 21.486 1.00 83.31 739 VAL A C 1
ATOM 6030 O O . VAL A 1 739 ? -10.125 1.821 22.495 1.00 83.31 739 VAL A O 1
ATOM 6033 N N . GLU A 1 740 ? -8.959 3.424 21.436 1.00 89.75 740 GLU A N 1
ATOM 6034 C CA . GLU A 1 740 ? -8.904 4.456 22.476 1.00 89.75 740 GLU A CA 1
ATOM 6035 C C . GLU A 1 740 ? -10.273 5.098 22.761 1.00 89.75 740 GLU A C 1
ATOM 6037 O O . GLU A 1 740 ? -11.246 4.872 22.041 1.00 89.75 740 GLU A O 1
ATOM 6042 N N . LEU A 1 741 ? -10.387 5.858 23.852 1.00 91.62 741 LEU A N 1
ATOM 6043 C CA . LEU A 1 741 ? -11.593 6.621 24.179 1.00 91.62 741 LEU A CA 1
ATOM 6044 C C . LEU A 1 741 ? -11.836 7.701 23.125 1.00 91.62 741 LEU A C 1
ATOM 6046 O O . LEU A 1 741 ? -10.933 8.471 22.808 1.00 91.62 741 LEU A O 1
ATOM 6050 N N . ASN A 1 742 ? -13.072 7.828 22.644 1.00 90.12 742 ASN A N 1
ATOM 6051 C CA . ASN A 1 742 ? -13.457 8.994 21.847 1.00 90.12 742 ASN A CA 1
ATOM 6052 C C . ASN A 1 742 ? -13.641 10.244 22.740 1.00 90.12 742 ASN A C 1
ATOM 6054 O O . ASN A 1 742 ? -13.712 10.131 23.961 1.00 90.12 742 ASN A O 1
ATOM 6058 N N . GLU A 1 743 ? -13.765 11.436 22.149 1.00 89.50 743 GLU A N 1
ATOM 6059 C CA . GLU A 1 743 ? -13.877 12.696 22.912 1.00 89.50 743 GLU A CA 1
ATOM 6060 C C . GLU A 1 743 ? -15.072 12.741 23.889 1.00 89.50 743 GLU A C 1
ATOM 6062 O O . GLU A 1 743 ? -14.954 13.231 25.010 1.00 89.50 743 GLU A O 1
ATOM 6067 N N . GLY A 1 744 ? -16.229 12.195 23.499 1.00 90.06 744 GLY A N 1
ATOM 6068 C CA . GLY A 1 744 ? -17.401 12.114 24.377 1.00 90.06 744 GLY A CA 1
ATOM 6069 C C . GLY A 1 744 ? -17.199 11.133 25.536 1.00 90.06 744 GLY A C 1
ATOM 6070 O O . GLY A 1 744 ? -17.568 11.442 26.672 1.00 90.06 744 GLY A O 1
ATOM 6071 N N . GLU A 1 745 ? -16.577 9.980 25.264 1.00 94.19 745 GLU A N 1
ATOM 6072 C CA . GLU A 1 745 ? -16.209 8.976 26.274 1.00 94.19 745 GLU A CA 1
ATOM 6073 C C . GLU A 1 745 ? -15.182 9.539 27.268 1.00 94.19 745 GLU A C 1
ATOM 6075 O O . GLU A 1 745 ? -15.366 9.413 28.479 1.00 94.19 745 GLU A O 1
ATOM 6080 N N . ARG A 1 746 ? -14.138 10.213 26.766 1.00 94.00 746 ARG A N 1
ATOM 6081 C CA . ARG A 1 746 ? -13.131 10.915 27.572 1.00 94.00 746 ARG A CA 1
ATOM 6082 C C . ARG A 1 746 ? -13.782 11.918 28.513 1.00 94.00 746 ARG A C 1
ATOM 6084 O O . ARG A 1 746 ? -13.568 11.844 29.721 1.00 94.00 746 ARG A O 1
ATOM 6091 N N . GLN A 1 747 ? -14.592 12.829 27.974 1.00 94.12 747 GLN A N 1
ATOM 6092 C CA . GLN A 1 747 ? -15.222 13.871 28.779 1.00 94.12 747 GLN A CA 1
ATOM 6093 C C . GLN A 1 747 ? -16.135 13.269 29.856 1.00 94.12 747 GLN A C 1
ATOM 6095 O O . GLN A 1 747 ? -16.136 13.736 30.990 1.00 94.12 747 GLN A O 1
ATOM 6100 N N . PHE A 1 748 ? -16.851 12.185 29.541 1.00 96.44 748 PHE A N 1
ATOM 6101 C CA . PHE A 1 748 ? -17.687 11.478 30.510 1.00 96.44 748 PHE A CA 1
ATOM 6102 C C . PHE A 1 748 ? -16.879 10.913 31.689 1.00 96.44 748 PHE A C 1
ATOM 6104 O O . PHE A 1 748 ? -17.272 11.096 32.842 1.00 96.44 748 PHE A O 1
ATOM 6111 N N . VAL A 1 749 ? -15.744 10.259 31.416 1.00 96.00 749 VAL A N 1
ATOM 6112 C CA . VAL A 1 749 ? -14.867 9.710 32.464 1.00 96.00 749 VAL A CA 1
ATOM 6113 C C . VAL A 1 749 ? -14.317 10.825 33.356 1.00 96.00 749 VAL A C 1
ATOM 6115 O O . VAL A 1 749 ? -14.346 10.692 34.581 1.00 96.00 749 VAL A O 1
ATOM 6118 N N . LEU A 1 750 ? -13.865 11.933 32.761 1.00 94.56 750 LEU A N 1
ATOM 6119 C CA . LEU A 1 750 ? -13.336 13.084 33.499 1.00 94.56 750 LEU A CA 1
ATOM 6120 C C . LEU A 1 750 ? -14.411 13.744 34.375 1.00 94.56 750 LEU A C 1
ATOM 6122 O O . LEU A 1 750 ? -14.180 13.967 35.562 1.00 94.56 750 LEU A O 1
ATOM 6126 N N . ASP A 1 751 ? -15.607 13.983 33.833 1.00 96.00 751 ASP A N 1
ATOM 6127 C CA . ASP A 1 751 ? -16.710 14.593 34.583 1.00 96.00 751 ASP A CA 1
ATOM 6128 C C . ASP A 1 751 ? -17.172 13.704 35.749 1.00 96.00 751 ASP A C 1
ATOM 6130 O O . ASP A 1 751 ? -17.467 14.201 36.840 1.00 96.00 751 ASP A O 1
ATOM 6134 N N . LEU A 1 752 ? -17.221 12.380 35.544 1.00 96.56 752 LEU A N 1
ATOM 6135 C CA . LEU A 1 752 ? -17.571 11.428 36.598 1.00 96.56 752 LEU A CA 1
ATOM 6136 C C . LEU A 1 752 ? -16.504 11.391 37.700 1.00 96.56 752 LEU A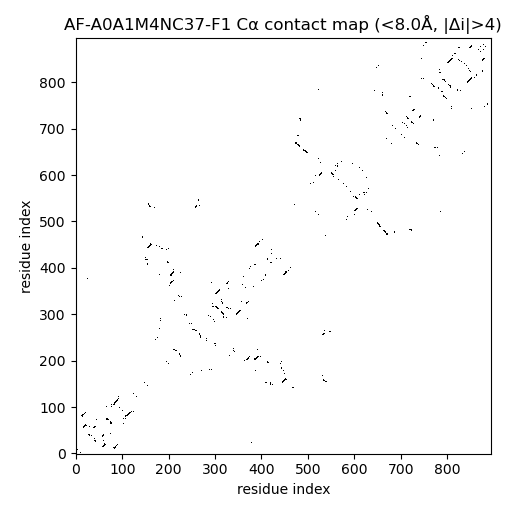 C 1
ATOM 6138 O O . LEU A 1 752 ? -16.844 11.406 38.885 1.00 96.56 752 LEU A O 1
ATOM 6142 N N . ARG A 1 753 ? -15.220 11.396 37.329 1.00 94.81 753 ARG A N 1
ATOM 6143 C CA . ARG A 1 753 ? -14.102 11.475 38.279 1.00 94.81 753 ARG A CA 1
ATOM 6144 C C . ARG A 1 753 ? -14.154 12.753 39.115 1.00 94.81 753 ARG A C 1
ATOM 6146 O O . ARG A 1 753 ? -14.012 12.698 40.341 1.00 94.81 753 ARG A O 1
ATOM 6153 N N . ASP A 1 754 ? -14.394 13.890 38.471 1.00 94.62 754 ASP A N 1
ATOM 6154 C CA . ASP A 1 754 ? -14.519 15.188 39.131 1.00 94.62 754 ASP A CA 1
ATOM 6155 C C . ASP A 1 754 ? -15.708 15.218 40.093 1.00 94.62 754 ASP A C 1
ATOM 6157 O O . ASP A 1 754 ? -15.602 15.738 41.208 1.00 94.62 754 ASP A O 1
ATOM 6161 N N . TYR A 1 755 ? -16.839 14.636 39.687 1.00 95.44 755 TYR A N 1
ATOM 6162 C CA . TYR A 1 755 ? -18.017 14.522 40.538 1.00 95.44 755 TYR A CA 1
ATOM 6163 C C . TYR A 1 755 ? -17.735 13.676 41.786 1.00 95.44 755 TYR A C 1
ATOM 6165 O O . TYR A 1 755 ? -18.040 14.121 42.894 1.00 95.44 755 TYR A O 1
ATOM 6173 N N . CYS A 1 756 ? -17.107 12.505 41.636 1.00 93.50 756 CYS A N 1
ATOM 6174 C CA . CYS A 1 756 ? -16.721 11.648 42.761 1.00 93.50 756 CYS A CA 1
ATOM 6175 C C . CYS A 1 756 ? -15.754 12.355 43.723 1.00 93.50 756 CYS A C 1
ATOM 6177 O O . CYS A 1 756 ? -15.902 12.255 44.939 1.00 93.50 756 CYS A O 1
ATOM 6179 N N . THR A 1 757 ? -14.796 13.118 43.189 1.00 91.12 757 THR A N 1
ATOM 6180 C CA . THR A 1 757 ? -13.813 13.861 43.994 1.00 91.12 757 THR A CA 1
ATOM 6181 C C . THR A 1 757 ? -14.444 15.014 44.777 1.00 91.12 757 THR A C 1
ATOM 6183 O O . THR A 1 757 ? -14.056 15.257 45.920 1.00 91.12 757 THR A O 1
ATOM 6186 N N . LYS A 1 758 ? -15.419 15.722 44.190 1.00 93.75 758 LYS A N 1
ATOM 6187 C CA . LYS A 1 758 ? -16.121 16.849 44.834 1.00 93.75 758 LYS A CA 1
ATOM 6188 C C . LYS A 1 758 ? -17.181 16.403 45.842 1.00 93.75 758 LYS A C 1
ATOM 6190 O O . LYS A 1 758 ? -17.448 17.134 46.786 1.00 93.75 758 LYS A O 1
ATOM 6195 N N . ASN A 1 759 ? -17.766 15.219 45.658 1.00 93.81 759 ASN A N 1
ATOM 6196 C CA . ASN A 1 759 ? -18.882 14.716 46.463 1.00 93.81 759 ASN A CA 1
ATOM 6197 C C . ASN A 1 759 ? -18.483 13.495 47.306 1.00 93.81 759 ASN A C 1
ATOM 6199 O O . ASN A 1 759 ? -19.239 12.531 47.383 1.00 93.81 759 ASN A O 1
ATOM 6203 N N . LYS A 1 760 ? -17.301 13.510 47.939 1.00 90.94 760 LYS A N 1
ATOM 6204 C CA . LYS A 1 760 ? -16.808 12.372 48.743 1.00 90.94 760 LYS A CA 1
ATOM 6205 C C . LYS A 1 760 ? -17.812 11.922 49.806 1.00 90.94 760 LYS A C 1
ATOM 6207 O O . LYS A 1 760 ? -18.041 10.725 49.933 1.00 90.94 760 LYS A O 1
ATOM 6212 N N . ASP A 1 761 ? -18.474 12.871 50.470 1.00 91.50 761 ASP A N 1
ATOM 6213 C CA . ASP A 1 761 ? -19.453 12.573 51.521 1.00 91.50 761 ASP A CA 1
ATOM 6214 C C . ASP A 1 761 ? -20.645 11.747 51.024 1.00 91.50 761 ASP A C 1
ATOM 6216 O O . ASP A 1 761 ? -21.148 10.889 51.747 1.00 91.50 761 ASP A O 1
ATOM 6220 N N . PHE A 1 762 ? -21.062 11.957 49.772 1.00 91.00 762 PHE A N 1
ATOM 6221 C CA . PHE A 1 762 ? -22.135 11.185 49.143 1.00 91.00 762 PHE A CA 1
ATOM 6222 C C . PHE A 1 762 ? -21.754 9.711 48.938 1.00 91.00 762 PHE A C 1
ATOM 6224 O O . PHE A 1 762 ? -22.629 8.851 48.904 1.00 91.00 762 PHE A O 1
ATOM 6231 N N . PHE A 1 763 ? -20.457 9.414 48.810 1.00 91.25 763 PHE A N 1
ATOM 6232 C CA . PHE A 1 763 ? -19.927 8.069 48.584 1.00 91.25 763 PHE A CA 1
ATOM 6233 C C . PHE A 1 763 ? -19.376 7.404 49.857 1.00 91.25 763 PHE A C 1
ATOM 6235 O O . PHE A 1 763 ? -18.758 6.347 49.766 1.00 91.25 763 PHE A O 1
ATOM 6242 N N . ASN A 1 764 ? -19.599 7.971 51.049 1.00 89.50 764 ASN A N 1
ATOM 6243 C CA . ASN A 1 764 ? -19.115 7.377 52.305 1.00 89.50 764 ASN A CA 1
ATOM 6244 C C . ASN A 1 764 ? -19.730 5.994 52.591 1.00 89.50 764 ASN A C 1
ATOM 6246 O O . ASN A 1 764 ? -19.071 5.133 53.168 1.00 89.50 764 ASN A O 1
ATOM 6250 N N . ASP A 1 765 ? -20.980 5.772 52.180 1.00 91.12 765 ASP A N 1
ATOM 6251 C CA . ASP A 1 765 ? -21.724 4.517 52.340 1.00 91.12 765 ASP A CA 1
ATOM 6252 C C . ASP A 1 765 ? -21.963 3.783 51.004 1.00 91.12 765 ASP A C 1
ATOM 6254 O O . ASP A 1 765 ? -22.719 2.808 50.958 1.00 91.12 765 ASP A O 1
ATOM 6258 N N . LYS A 1 766 ? -21.341 4.253 49.911 1.00 93.56 766 LYS A N 1
ATOM 6259 C CA . LYS A 1 766 ? -21.566 3.759 48.544 1.00 93.56 766 LYS A CA 1
ATOM 6260 C C . LYS A 1 766 ? -20.261 3.490 47.810 1.00 93.56 766 LYS A C 1
ATOM 6262 O O . LYS A 1 766 ? -19.386 4.347 47.725 1.00 93.56 766 LYS A O 1
ATOM 6267 N N . GLU A 1 767 ? -20.170 2.337 47.162 1.00 93.88 767 GLU A N 1
ATOM 6268 C CA . GLU A 1 767 ? -19.036 2.009 46.293 1.00 93.88 767 GLU A CA 1
ATOM 6269 C C . GLU A 1 767 ? -19.427 2.222 44.827 1.00 93.88 767 GLU A C 1
ATOM 6271 O O . GLU A 1 767 ? -20.414 1.652 44.365 1.00 93.88 767 GLU A O 1
ATOM 6276 N N . LEU A 1 768 ? -18.659 3.034 44.093 1.00 95.50 768 LEU A N 1
ATOM 6277 C CA . LEU A 1 768 ? -18.833 3.240 42.653 1.00 95.50 768 LEU A CA 1
ATOM 6278 C C . LEU A 1 768 ? -17.716 2.542 41.882 1.00 95.50 768 LEU A C 1
ATOM 6280 O O . LEU A 1 768 ? -16.547 2.707 42.224 1.00 95.50 768 LEU A O 1
ATOM 6284 N N . TYR A 1 769 ? -18.079 1.832 40.817 1.00 96.06 769 TYR A N 1
ATOM 6285 C CA . TYR A 1 769 ? -17.138 1.206 39.893 1.00 96.06 769 TYR A CA 1
ATOM 6286 C C . TYR A 1 769 ? -17.519 1.482 38.440 1.00 96.06 769 TYR A C 1
ATOM 6288 O O . TYR A 1 769 ? -18.703 1.529 38.114 1.00 96.06 769 TYR A O 1
ATOM 6296 N N . LEU A 1 770 ? -16.530 1.634 37.559 1.00 96.00 770 LEU A N 1
ATOM 6297 C CA . LEU A 1 770 ? -16.731 1.868 36.127 1.00 96.00 770 LEU A CA 1
ATOM 6298 C C . LEU A 1 770 ? -15.895 0.892 35.292 1.00 96.00 770 LEU A C 1
ATOM 6300 O O . LEU A 1 770 ? -14.717 0.693 35.562 1.00 96.00 770 LEU A O 1
ATOM 6304 N N . LEU A 1 771 ? -16.479 0.326 34.243 1.00 93.94 771 LEU A N 1
ATOM 6305 C CA . LEU A 1 771 ? -15.781 -0.494 33.257 1.00 93.94 771 LEU A CA 1
ATOM 6306 C C . LEU A 1 771 ? -16.138 -0.022 31.855 1.00 93.94 771 LEU A C 1
ATOM 6308 O O . LEU A 1 771 ? -17.315 0.043 31.502 1.00 93.94 771 LEU A O 1
ATOM 6312 N N . ARG A 1 772 ? -15.128 0.228 31.027 1.00 92.19 772 ARG A N 1
ATOM 6313 C CA . ARG A 1 772 ? -15.310 0.369 29.585 1.00 92.19 772 ARG A CA 1
ATOM 6314 C C . ARG A 1 772 ? -15.654 -0.986 28.958 1.00 92.19 772 ARG A C 1
ATOM 6316 O O . ARG A 1 772 ? -14.909 -1.954 29.091 1.00 92.19 772 ARG A O 1
ATOM 6323 N N . ASN A 1 773 ? -16.787 -1.060 28.275 1.00 87.75 773 ASN A N 1
ATOM 6324 C CA . ASN A 1 773 ? -17.319 -2.267 27.650 1.00 87.75 773 ASN A CA 1
ATOM 6325 C C . ASN A 1 773 ? -16.781 -2.405 26.217 1.00 87.75 773 ASN A C 1
ATOM 6327 O O . ASN A 1 773 ? -16.868 -1.481 25.410 1.00 87.75 773 ASN A O 1
ATOM 6331 N N . LYS A 1 774 ? -16.232 -3.571 25.862 1.00 76.50 774 LYS A N 1
ATOM 6332 C CA . LYS A 1 774 ? -15.686 -3.803 24.515 1.00 76.50 774 LYS A CA 1
ATOM 6333 C C . LYS A 1 774 ? -16.790 -4.224 23.546 1.00 76.50 774 LYS A C 1
ATOM 6335 O O . LYS A 1 774 ? -17.270 -5.358 23.598 1.00 76.50 774 LYS A O 1
ATOM 6340 N N . ALA A 1 775 ? -17.154 -3.357 22.602 1.00 55.66 775 ALA A N 1
ATOM 6341 C CA . ALA A 1 775 ? -18.121 -3.691 21.554 1.00 55.66 775 ALA A CA 1
ATOM 6342 C C . ALA A 1 775 ? -17.704 -4.971 20.786 1.00 55.66 775 ALA A C 1
ATOM 6344 O O . ALA A 1 775 ? -16.553 -5.107 20.373 1.00 55.66 775 ALA A O 1
ATOM 6345 N N . LYS A 1 776 ? -18.656 -5.898 20.570 1.00 55.38 776 LYS A N 1
ATOM 6346 C CA . LYS A 1 776 ? -18.533 -7.261 19.976 1.00 55.38 776 LYS A CA 1
ATOM 6347 C C . LYS A 1 776 ? -18.120 -8.412 20.906 1.00 55.38 776 LYS A C 1
ATOM 6349 O O . LYS A 1 776 ? -18.488 -9.545 20.598 1.00 55.38 776 LYS A O 1
ATOM 6354 N N . SER A 1 777 ? -17.391 -8.168 21.995 1.00 54.69 777 SER A N 1
ATOM 6355 C CA . SER A 1 777 ? -17.030 -9.207 22.984 1.00 54.69 777 SER A CA 1
ATOM 6356 C C . SER A 1 777 ? -17.679 -9.010 24.354 1.00 54.69 777 SER A C 1
ATOM 6358 O O . SER A 1 777 ? -17.730 -9.961 25.130 1.00 54.69 777 SER A O 1
ATOM 6360 N N . GLY A 1 778 ? -18.135 -7.791 24.635 1.00 59.72 778 GLY A N 1
ATOM 6361 C CA . GLY A 1 778 ? -18.861 -7.394 25.831 1.00 59.72 778 GLY A CA 1
ATOM 6362 C C . GLY A 1 778 ? -20.378 -7.432 25.655 1.00 59.72 778 GLY A C 1
ATOM 6363 O O . GLY A 1 778 ? -20.911 -8.111 24.774 1.00 59.72 778 GLY A O 1
ATOM 6364 N N . ILE A 1 779 ? -21.084 -6.693 26.507 1.00 69.56 779 ILE A N 1
ATOM 6365 C CA . ILE A 1 779 ? -22.547 -6.756 26.613 1.00 69.56 779 ILE A CA 1
ATOM 6366 C C . ILE A 1 779 ? -23.188 -5.862 25.552 1.00 69.56 779 ILE A C 1
ATOM 6368 O O . ILE A 1 779 ? -22.783 -4.714 25.381 1.00 69.56 779 ILE A O 1
ATOM 6372 N N . GLY A 1 780 ? -24.191 -6.385 24.844 1.00 64.62 780 GLY A N 1
ATOM 6373 C CA . GLY A 1 780 ? -24.976 -5.650 23.852 1.00 64.62 780 GLY A CA 1
ATOM 6374 C C . GLY A 1 780 ? -26.470 -5.939 23.969 1.00 64.62 780 GLY A C 1
ATOM 6375 O O . GLY A 1 780 ? -26.872 -7.021 24.393 1.00 64.62 780 GLY A O 1
ATOM 6376 N N . PHE A 1 781 ? -27.286 -4.964 23.570 1.00 69.88 781 PHE A N 1
ATOM 6377 C CA . PHE A 1 781 ? -28.743 -4.981 23.638 1.00 69.88 781 PHE A CA 1
ATOM 6378 C C . PHE A 1 781 ? -29.335 -4.857 22.241 1.00 69.88 781 PHE A C 1
ATOM 6380 O O . PHE A 1 781 ? -29.369 -3.798 21.609 1.00 69.88 781 PHE A O 1
ATOM 6387 N N . PHE A 1 782 ? -29.821 -5.987 21.758 1.00 59.12 782 PHE A N 1
ATOM 6388 C CA . PHE A 1 782 ? -30.248 -6.146 20.385 1.00 59.12 782 PHE A CA 1
ATOM 6389 C C . PHE A 1 782 ? -31.509 -5.351 20.024 1.00 59.12 782 PHE A C 1
ATOM 6391 O O . PHE A 1 782 ? -31.539 -4.631 19.025 1.00 59.12 782 PHE A O 1
ATOM 6398 N N . GLU A 1 783 ? -32.533 -5.433 20.875 1.00 55.00 783 GLU A N 1
ATOM 6399 C CA . GLU A 1 783 ? -33.830 -4.789 20.661 1.00 55.00 783 GLU A CA 1
ATOM 6400 C C . GLU A 1 783 ? -33.768 -3.255 20.653 1.00 55.00 783 GLU A C 1
ATOM 6402 O O . GLU A 1 783 ? -34.766 -2.602 20.348 1.00 55.00 783 GLU A O 1
ATOM 6407 N N . ALA A 1 784 ? -32.606 -2.692 20.980 1.00 54.50 784 ALA A N 1
ATOM 6408 C CA . ALA A 1 784 ? -32.298 -1.274 20.961 1.00 54.50 784 ALA A CA 1
ATOM 6409 C C . ALA A 1 784 ? -31.453 -0.867 19.735 1.00 54.50 784 ALA A C 1
ATOM 6411 O O . ALA A 1 784 ? -30.631 0.042 19.804 1.00 54.50 784 ALA A O 1
ATOM 6412 N N . GLY A 1 785 ? -31.636 -1.553 18.600 1.00 56.34 785 GLY A N 1
ATOM 6413 C CA . GLY A 1 785 ? -30.904 -1.264 17.360 1.00 56.34 785 GLY A CA 1
ATOM 6414 C C . GLY A 1 785 ? -29.458 -1.759 17.396 1.00 56.34 785 GLY A C 1
ATOM 6415 O O . GLY A 1 785 ? -28.566 -1.097 16.871 1.00 56.34 785 GLY A O 1
ATOM 6416 N N . ASN A 1 786 ? -29.228 -2.910 18.041 1.00 62.59 786 ASN A N 1
ATOM 6417 C CA . ASN A 1 786 ? -27.902 -3.490 18.249 1.00 62.59 786 ASN A CA 1
ATOM 6418 C C . ASN A 1 786 ? -26.954 -2.552 19.024 1.00 62.59 786 ASN A C 1
ATOM 6420 O O . ASN A 1 786 ? -25.828 -2.257 18.614 1.00 62.59 786 ASN A O 1
ATOM 6424 N N . PHE A 1 787 ? -27.471 -2.034 20.136 1.00 73.69 787 PHE A N 1
ATOM 6425 C CA . PHE A 1 787 ? -26.796 -1.070 20.988 1.00 73.69 787 PHE A CA 1
ATOM 6426 C C . PHE A 1 787 ? -25.772 -1.757 21.891 1.00 73.69 787 PHE A C 1
ATOM 6428 O O . PHE A 1 787 ? -26.118 -2.630 22.683 1.00 73.69 787 PHE A O 1
ATOM 6435 N N . TYR A 1 788 ? -24.520 -1.320 21.814 1.00 80.69 788 TYR A N 1
ATOM 6436 C CA . TYR A 1 788 ? -23.464 -1.709 22.741 1.00 80.69 788 TYR A CA 1
ATOM 6437 C C . TYR A 1 788 ? -23.110 -0.471 23.563 1.00 80.69 788 TYR A C 1
ATOM 6439 O O . TYR A 1 788 ? -22.558 0.455 22.976 1.00 80.69 788 TYR A O 1
ATOM 6447 N N . PRO A 1 789 ? -23.461 -0.411 24.858 1.00 88.62 789 PRO A N 1
ATOM 6448 C CA . PRO A 1 789 ? -23.068 0.709 25.703 1.00 88.62 789 PRO A CA 1
ATOM 6449 C C . PRO A 1 789 ? -21.547 0.750 25.821 1.00 88.62 789 PRO A C 1
ATOM 6451 O O . PRO A 1 789 ? -20.932 -0.306 25.966 1.00 88.62 789 PRO A O 1
ATOM 6454 N N . ASP A 1 790 ? -20.953 1.938 25.800 1.00 91.44 790 ASP A N 1
ATOM 6455 C CA . ASP A 1 790 ? -19.502 2.101 25.935 1.00 91.44 790 ASP A CA 1
ATOM 6456 C C . ASP A 1 790 ? -19.015 1.840 27.371 1.00 91.44 790 ASP A C 1
ATOM 6458 O O . ASP A 1 790 ? -17.880 1.411 27.574 1.00 91.44 790 ASP A O 1
ATOM 6462 N N . PHE A 1 791 ? -19.872 2.041 28.379 1.00 94.38 791 PHE A N 1
ATOM 6463 C CA . PHE A 1 791 ? -19.538 1.839 29.788 1.00 94.38 791 PHE A CA 1
ATOM 6464 C C . PHE A 1 791 ? -20.595 1.047 30.557 1.00 94.38 791 PHE A C 1
ATOM 6466 O O . PHE A 1 791 ? -21.798 1.137 30.302 1.00 94.38 791 PHE A O 1
ATOM 6473 N N . ILE A 1 792 ? -20.127 0.315 31.564 1.00 94.88 792 ILE A N 1
ATOM 6474 C CA . ILE A 1 792 ? -20.939 -0.284 32.619 1.00 94.88 792 ILE A CA 1
ATOM 6475 C C . ILE A 1 792 ? -20.489 0.342 33.935 1.00 94.88 792 ILE A C 1
ATOM 6477 O O . ILE A 1 792 ? -19.303 0.332 34.260 1.00 94.88 792 ILE A O 1
ATOM 6481 N N . MET A 1 793 ? -21.431 0.908 34.678 1.00 96.81 793 MET A N 1
ATOM 6482 C CA . MET A 1 793 ? -21.189 1.526 35.975 1.00 96.81 793 MET A CA 1
ATOM 6483 C C . MET A 1 793 ? -21.970 0.785 37.054 1.00 96.81 793 MET A C 1
ATOM 6485 O O . MET A 1 793 ? -23.153 0.504 36.876 1.00 96.81 793 MET A O 1
ATOM 6489 N N . TRP A 1 794 ? -21.330 0.517 38.185 1.00 96.62 794 TRP A N 1
ATOM 6490 C CA . TRP A 1 794 ? -21.952 -0.063 39.368 1.00 96.62 794 TRP A CA 1
ATOM 6491 C C . TRP A 1 794 ? -21.971 0.955 40.494 1.00 96.62 794 TRP A C 1
ATOM 6493 O O . TRP A 1 794 ? -20.963 1.614 40.737 1.00 96.62 794 TRP A O 1
ATOM 6503 N N . ILE A 1 795 ? -23.091 1.038 41.206 1.00 96.75 795 ILE A N 1
ATOM 6504 C CA . ILE A 1 795 ? -23.170 1.671 42.522 1.00 96.75 795 ILE A CA 1
ATOM 6505 C C . ILE A 1 795 ? -23.677 0.618 43.506 1.00 96.75 795 ILE A C 1
ATOM 6507 O O . ILE A 1 795 ? -24.733 0.023 43.286 1.00 96.75 795 ILE A O 1
ATOM 6511 N N . ILE A 1 796 ? -22.920 0.357 44.567 1.00 94.94 796 ILE A N 1
ATOM 6512 C CA . ILE A 1 796 ? -23.277 -0.595 45.622 1.00 94.94 796 ILE A CA 1
ATOM 6513 C C . ILE A 1 796 ? -23.661 0.197 46.868 1.00 94.94 796 ILE A C 1
ATOM 6515 O O . ILE A 1 796 ? -22.862 0.986 47.362 1.00 94.94 796 ILE A O 1
ATOM 6519 N N . GLU A 1 797 ? -24.873 -0.030 47.373 1.00 94.25 797 GLU A N 1
ATOM 6520 C CA . GLU A 1 797 ? -25.406 0.582 48.596 1.00 94.25 797 GLU A CA 1
ATOM 6521 C C . GLU A 1 797 ? -25.969 -0.537 49.484 1.00 94.25 797 GLU A C 1
ATOM 6523 O O . GLU A 1 797 ? -27.041 -1.098 49.227 1.00 94.25 797 GLU A O 1
ATOM 6528 N N . GLY A 1 798 ? -25.204 -0.933 50.505 1.00 89.69 798 GLY A N 1
ATOM 6529 C CA . GLY A 1 798 ? -25.534 -2.083 51.348 1.00 89.69 798 GLY A CA 1
ATOM 6530 C C . GLY A 1 798 ? -25.643 -3.391 50.549 1.00 89.69 798 GLY A C 1
ATOM 6531 O O . GLY A 1 798 ? -24.650 -3.907 50.030 1.00 89.69 798 GLY A O 1
ATOM 6532 N N . SER A 1 799 ? -26.852 -3.959 50.477 1.00 88.00 799 SER A N 1
ATOM 6533 C CA . SER A 1 799 ? -27.147 -5.189 49.724 1.00 88.00 799 SER A CA 1
ATOM 6534 C C . SER A 1 799 ? -27.638 -4.941 48.294 1.00 88.00 799 SER A C 1
ATOM 6536 O O . SER A 1 799 ? -27.772 -5.904 47.534 1.00 88.00 799 SER A O 1
ATOM 6538 N N . LYS A 1 800 ? -27.912 -3.682 47.923 1.00 93.88 800 LYS A N 1
ATOM 6539 C CA . LYS A 1 800 ? -28.396 -3.296 46.593 1.00 93.88 800 LYS A CA 1
ATOM 6540 C C . LYS A 1 800 ? -27.242 -2.995 45.649 1.00 93.88 800 LYS A C 1
ATOM 6542 O O . LYS A 1 800 ? -26.225 -2.432 46.048 1.00 93.88 800 LYS A O 1
ATOM 6547 N N . GLN A 1 801 ? -27.432 -3.345 44.381 1.00 95.00 801 GLN A N 1
ATOM 6548 C CA . GLN A 1 801 ? -26.474 -3.085 43.316 1.00 95.00 801 GLN A CA 1
ATOM 6549 C C . GLN A 1 801 ? -27.183 -2.457 42.117 1.00 95.00 801 GLN A C 1
ATOM 6551 O O . GLN A 1 801 ? -28.017 -3.092 41.470 1.00 95.00 801 GLN A O 1
ATOM 6556 N N . TYR A 1 802 ? -26.838 -1.210 41.819 1.00 96.31 802 TYR A N 1
ATOM 6557 C CA . TYR A 1 802 ? -27.379 -0.449 40.701 1.00 96.31 802 TYR A CA 1
ATOM 6558 C C . TYR A 1 802 ? -26.382 -0.513 39.542 1.00 96.31 802 TYR A C 1
ATOM 6560 O O . TYR A 1 802 ? -25.268 -0.009 39.657 1.00 96.31 802 TYR A O 1
ATOM 6568 N N . ILE A 1 803 ? -26.771 -1.146 38.437 1.00 95.44 803 ILE A N 1
ATOM 6569 C CA . ILE A 1 803 ? -25.953 -1.323 37.234 1.00 95.44 803 ILE A CA 1
ATOM 6570 C C . ILE A 1 803 ? -26.484 -0.383 36.155 1.00 95.44 803 ILE A C 1
ATOM 6572 O O . ILE A 1 803 ? -27.631 -0.509 35.726 1.00 95.44 803 ILE A O 1
ATOM 6576 N N . ALA A 1 804 ? -25.663 0.554 35.699 1.00 95.81 804 ALA A N 1
ATOM 6577 C CA . ALA A 1 804 ? -25.995 1.498 34.644 1.00 95.81 804 ALA A CA 1
ATOM 6578 C C . ALA A 1 804 ? -25.156 1.236 33.387 1.00 95.81 804 ALA A C 1
ATOM 6580 O O . ALA A 1 804 ? -23.931 1.287 33.422 1.00 95.81 804 ALA A O 1
ATOM 6581 N N . PHE A 1 805 ? -25.830 0.997 32.266 1.00 94.00 805 PHE A N 1
ATOM 6582 C CA . PHE A 1 805 ? -25.233 0.888 30.938 1.00 94.00 805 PHE A CA 1
ATOM 6583 C C . PHE A 1 805 ? -25.252 2.259 30.262 1.00 94.00 805 PHE A C 1
ATOM 6585 O O . PHE A 1 805 ? -26.324 2.810 30.009 1.00 94.00 805 PHE A O 1
ATOM 6592 N N . ILE A 1 806 ? -24.081 2.833 30.008 1.00 95.25 806 ILE A N 1
ATOM 6593 C CA . ILE A 1 806 ? -23.929 4.242 29.632 1.00 95.25 806 ILE A CA 1
ATOM 6594 C C . ILE A 1 806 ? -23.241 4.333 28.271 1.00 95.25 806 ILE A C 1
ATOM 6596 O O . ILE A 1 806 ? -22.226 3.682 28.045 1.00 95.25 806 ILE A O 1
ATOM 6600 N N . ASP A 1 807 ? -23.787 5.151 27.375 1.00 92.62 807 ASP A N 1
ATOM 6601 C CA . ASP A 1 807 ? -23.261 5.357 26.020 1.00 92.62 807 ASP A CA 1
ATOM 6602 C C . ASP A 1 807 ? -23.060 6.850 25.723 1.00 92.62 807 ASP A C 1
ATOM 6604 O O . ASP A 1 807 ? -24.033 7.559 25.424 1.00 92.62 807 ASP A O 1
ATOM 6608 N N . PRO A 1 808 ? -21.819 7.359 25.840 1.00 91.94 808 PRO A N 1
ATOM 6609 C CA . PRO A 1 808 ? -21.460 8.731 25.507 1.00 91.94 808 PRO A CA 1
ATOM 6610 C C . PRO A 1 808 ? -21.457 8.991 23.989 1.00 91.94 808 PRO A C 1
ATOM 6612 O O . PRO A 1 808 ? -20.406 9.113 23.354 1.00 91.94 808 PRO A O 1
ATOM 6615 N N . LYS A 1 809 ? -22.640 9.059 23.364 1.00 86.44 809 LYS A N 1
ATOM 6616 C CA . LYS A 1 809 ? -22.775 9.082 21.898 1.00 86.44 809 LYS A CA 1
ATOM 6617 C C . LYS A 1 809 ? -23.643 10.208 21.364 1.00 86.44 809 LYS A C 1
ATOM 6619 O O . LYS A 1 809 ? -24.715 10.498 21.884 1.00 86.44 809 LYS A O 1
ATOM 6624 N N . GLY A 1 810 ? -23.199 10.804 20.256 1.00 84.88 810 GLY A N 1
ATOM 6625 C CA . GLY A 1 810 ? -23.985 11.787 19.514 1.00 84.88 810 GLY A CA 1
ATOM 6626 C C . GLY A 1 810 ? -25.216 11.161 18.858 1.00 84.88 810 GLY A C 1
ATOM 6627 O O . GLY A 1 810 ? -25.131 10.082 18.268 1.00 84.88 810 GLY A O 1
ATOM 6628 N N . ILE A 1 811 ? -26.350 11.859 18.932 1.00 83.62 811 ILE A N 1
ATOM 6629 C CA . ILE A 1 811 ? -27.658 11.343 18.487 1.00 83.62 811 ILE A CA 1
ATOM 6630 C C . ILE A 1 811 ? -28.231 12.048 17.247 1.00 83.62 811 ILE A C 1
ATOM 6632 O O . ILE A 1 811 ? -29.345 11.748 16.826 1.00 83.62 811 ILE A O 1
ATOM 6636 N N . ARG A 1 812 ? -27.461 12.947 16.619 1.00 75.69 812 ARG A N 1
ATOM 6637 C CA . ARG A 1 812 ? -27.894 13.738 15.448 1.00 75.69 812 ARG A CA 1
ATOM 6638 C C . ARG A 1 812 ? -28.375 12.883 14.268 1.00 75.69 812 ARG A C 1
ATOM 6640 O O . ARG A 1 812 ? -29.345 13.236 13.613 1.00 75.69 812 ARG A O 1
ATOM 6647 N N . SER A 1 813 ? -27.697 11.770 13.994 1.00 67.31 813 SER A N 1
ATOM 6648 C CA . SER A 1 813 ? -27.984 10.905 12.836 1.00 67.31 813 SER A CA 1
ATOM 6649 C C . SER A 1 813 ? -28.899 9.724 13.171 1.00 67.31 813 SER A C 1
ATOM 6651 O O . SER A 1 813 ? -29.026 8.798 12.372 1.00 67.31 813 SER A O 1
ATOM 6653 N N . ILE A 1 814 ? -29.496 9.712 14.367 1.00 71.38 814 ILE A N 1
ATOM 6654 C CA . ILE A 1 814 ? -30.402 8.645 14.785 1.00 71.38 814 ILE A CA 1
ATOM 6655 C C . ILE A 1 814 ? -31.778 8.896 14.158 1.00 71.38 814 ILE A C 1
ATOM 6657 O O . ILE A 1 814 ? -32.439 9.889 14.449 1.00 71.38 814 ILE A O 1
ATOM 6661 N N . SER A 1 815 ? -32.213 7.984 13.290 1.00 64.38 815 SER A N 1
ATOM 6662 C CA . SER A 1 815 ? -33.532 8.020 12.654 1.00 64.38 815 SER A CA 1
ATOM 6663 C C . SER A 1 815 ? -34.636 7.573 13.616 1.00 64.38 815 SER A C 1
ATOM 6665 O O . SER A 1 815 ? -34.450 6.609 14.353 1.00 64.38 815 SER A O 1
ATOM 6667 N N . GLY A 1 816 ? -35.809 8.207 13.568 1.00 68.94 816 GLY A N 1
ATOM 6668 C CA . GLY A 1 816 ? -36.977 7.809 14.371 1.00 68.94 816 GLY A CA 1
ATOM 6669 C C . GLY A 1 816 ? -37.141 8.546 15.704 1.00 68.94 816 GLY A C 1
ATOM 6670 O O . GLY A 1 816 ? -38.096 8.272 16.420 1.00 68.94 816 GLY A O 1
ATOM 6671 N N . GLY A 1 817 ? -36.255 9.495 16.023 1.00 77.12 817 GLY A N 1
ATOM 6672 C CA . GLY A 1 817 ? -36.396 10.369 17.189 1.00 77.12 817 GLY A CA 1
ATOM 6673 C C . GLY A 1 817 ? -36.547 9.607 18.507 1.00 77.12 817 GLY A C 1
ATOM 6674 O O . GLY A 1 817 ? -35.802 8.661 18.756 1.00 77.12 817 GLY A O 1
ATOM 6675 N N . GLU A 1 818 ? -37.523 9.994 19.332 1.00 76.19 818 GLU A N 1
ATOM 6676 C CA . GLU A 1 818 ? -37.810 9.334 20.615 1.00 76.19 818 GLU A CA 1
ATOM 6677 C C . GLU A 1 818 ? -38.136 7.846 20.452 1.00 76.19 818 GLU A C 1
ATOM 6679 O O . GLU A 1 818 ? -37.713 7.036 21.271 1.00 76.19 818 GLU A O 1
ATOM 6684 N N . GLU A 1 819 ? -38.813 7.462 19.369 1.00 78.56 819 GLU A N 1
ATOM 6685 C CA . GLU A 1 819 ? -39.185 6.072 19.073 1.00 78.56 819 GLU A CA 1
ATOM 6686 C C . GLU A 1 819 ? -38.005 5.224 18.588 1.00 78.56 819 GLU A C 1
ATOM 6688 O O . GLU A 1 819 ? -38.148 4.023 18.340 1.00 78.56 819 GLU A O 1
ATOM 6693 N N . ASN A 1 820 ? -36.811 5.810 18.456 1.00 80.25 820 ASN A N 1
ATOM 6694 C CA . ASN A 1 820 ? -35.650 5.034 18.078 1.00 80.25 820 ASN A CA 1
ATOM 6695 C C . ASN A 1 820 ? -35.381 3.925 19.118 1.00 80.25 820 ASN A C 1
ATOM 6697 O O . ASN A 1 820 ? -35.291 4.212 20.317 1.00 80.25 820 ASN A O 1
ATOM 6701 N N . PRO A 1 821 ? -35.152 2.673 18.681 1.00 77.38 821 PRO A N 1
ATOM 6702 C CA . PRO A 1 821 ? -34.879 1.554 19.576 1.00 77.38 821 PRO A CA 1
ATOM 6703 C C . PRO A 1 821 ? -33.767 1.816 20.601 1.00 77.38 821 PRO A C 1
ATOM 6705 O O . PRO A 1 821 ? -33.883 1.397 21.752 1.00 77.38 821 PRO A O 1
ATOM 6708 N N . LYS A 1 822 ? -32.707 2.532 20.203 1.00 81.62 822 LYS A N 1
ATOM 6709 C CA . LYS A 1 822 ? -31.578 2.895 21.066 1.00 81.62 822 LYS A CA 1
ATOM 6710 C C . LYS A 1 822 ? -32.017 3.788 22.220 1.00 81.62 822 LYS A C 1
ATOM 6712 O O . LYS A 1 822 ? -31.594 3.576 23.351 1.00 81.62 822 LYS A O 1
ATOM 6717 N N . ILE A 1 823 ? -32.894 4.747 21.936 1.00 86.25 823 ILE A N 1
ATOM 6718 C CA . ILE A 1 823 ? -33.460 5.636 22.949 1.00 86.25 823 ILE A CA 1
ATOM 6719 C C . ILE A 1 823 ? -34.442 4.872 23.821 1.00 86.25 823 ILE A C 1
ATOM 6721 O O . ILE A 1 823 ? -34.353 4.982 25.030 1.00 86.25 823 ILE A O 1
ATOM 6725 N N . GLN A 1 824 ? -35.291 4.009 23.262 1.00 87.50 824 GLN A N 1
ATOM 6726 C CA . GLN A 1 824 ? -36.253 3.213 24.039 1.00 87.50 824 GLN A CA 1
ATOM 6727 C C . GLN A 1 824 ? -35.612 2.151 24.962 1.00 87.50 824 GLN A C 1
ATOM 6729 O O . GLN A 1 824 ? -36.325 1.501 25.733 1.00 87.50 824 GLN A O 1
ATOM 6734 N N . LEU A 1 825 ? -34.283 1.978 24.950 1.00 88.25 825 LEU A N 1
ATOM 6735 C CA . LEU A 1 825 ? -33.590 1.005 25.801 1.00 88.25 825 LEU A CA 1
ATOM 6736 C C . LEU A 1 825 ? -33.862 1.205 27.299 1.00 88.25 825 LEU A C 1
ATOM 6738 O O . LEU A 1 825 ? -33.956 0.212 28.020 1.00 88.25 825 LEU A O 1
ATOM 6742 N N . TYR A 1 826 ? -34.060 2.444 27.769 1.00 89.94 826 TYR A N 1
ATOM 6743 C CA . TYR A 1 826 ? -34.327 2.704 29.195 1.00 89.94 826 TYR A CA 1
ATOM 6744 C C . TYR A 1 826 ? -35.595 2.020 29.709 1.00 89.94 826 TYR A C 1
ATOM 6746 O O . TYR A 1 826 ? -35.676 1.717 30.899 1.00 89.94 826 TYR A O 1
ATOM 6754 N N . LYS A 1 827 ? -36.565 1.743 28.828 1.00 89.56 827 LYS A N 1
ATOM 6755 C CA . LYS A 1 827 ? -37.749 0.937 29.151 1.00 89.56 827 LYS A CA 1
ATOM 6756 C C . LYS A 1 827 ? -37.436 -0.551 29.061 1.00 89.56 827 LYS A C 1
ATOM 6758 O O . LYS A 1 827 ? -37.645 -1.280 30.027 1.00 89.56 827 LYS A O 1
ATOM 6763 N N . LYS A 1 828 ? -36.862 -0.986 27.936 1.00 84.88 828 LYS A N 1
ATOM 6764 C CA . LYS A 1 828 ? -36.574 -2.407 27.665 1.00 84.88 828 LYS A CA 1
ATOM 6765 C C . LYS A 1 828 ? -35.663 -3.034 28.713 1.00 84.88 828 LYS A C 1
ATOM 6767 O O . LYS A 1 828 ? -35.844 -4.182 29.108 1.00 84.88 828 LYS A O 1
ATOM 6772 N N . ILE A 1 829 ? -34.702 -2.272 29.228 1.00 88.12 829 ILE A N 1
ATOM 6773 C CA . ILE A 1 829 ? -33.808 -2.777 30.266 1.00 88.12 829 ILE A CA 1
ATOM 6774 C C . ILE A 1 829 ? -34.535 -3.050 31.591 1.00 88.12 829 ILE A C 1
ATOM 6776 O O . ILE A 1 829 ? -34.139 -3.950 32.331 1.00 88.12 829 ILE A O 1
ATOM 6780 N N . LYS A 1 830 ? -35.634 -2.338 31.876 1.00 90.38 830 LYS A N 1
ATOM 6781 C CA . LYS A 1 830 ? -36.486 -2.603 33.042 1.00 90.38 830 LYS A CA 1
ATOM 6782 C C . LYS A 1 830 ? -37.350 -3.851 32.846 1.00 90.38 830 LYS A C 1
ATOM 6784 O O . LYS A 1 830 ? -37.587 -4.567 33.814 1.00 90.38 830 LYS A O 1
ATOM 6789 N N . GLU A 1 831 ? -37.744 -4.170 31.615 1.00 87.12 831 GLU A N 1
ATOM 6790 C CA . GLU A 1 831 ? -38.399 -5.447 31.287 1.00 87.12 831 GLU A CA 1
ATOM 6791 C C . GLU A 1 831 ? -37.438 -6.627 31.505 1.00 87.12 831 GLU A C 1
ATOM 6793 O O . GLU A 1 831 ? -37.787 -7.612 32.161 1.00 87.12 831 GLU A O 1
ATOM 6798 N N . LEU A 1 832 ? -36.185 -6.495 31.049 1.00 84.62 832 LEU A N 1
ATOM 6799 C CA . LEU A 1 832 ? -35.132 -7.474 31.329 1.00 84.62 832 LEU A CA 1
ATOM 6800 C C . LEU A 1 832 ? -34.875 -7.607 32.838 1.00 84.62 832 LEU A C 1
ATOM 6802 O O . LEU A 1 832 ? -34.787 -8.724 33.350 1.00 84.62 832 LEU A O 1
ATOM 6806 N N . GLN A 1 833 ? -34.804 -6.484 33.560 1.00 88.44 833 GLN A N 1
ATOM 6807 C CA . GLN A 1 833 ? -34.667 -6.476 35.016 1.00 88.44 833 GLN A CA 1
ATOM 6808 C C . GLN A 1 833 ? -35.807 -7.263 35.675 1.00 88.44 833 GLN A C 1
ATOM 6810 O O . GLN A 1 833 ? -35.529 -8.142 36.482 1.00 88.44 833 GLN A O 1
ATOM 6815 N N . ALA A 1 834 ? -37.067 -7.012 35.305 1.00 87.19 834 ALA A N 1
ATOM 6816 C CA . ALA A 1 834 ? -38.224 -7.705 35.875 1.00 87.19 834 ALA A CA 1
ATOM 6817 C C . ALA A 1 834 ? -38.153 -9.231 35.681 1.00 87.19 834 ALA A C 1
ATOM 6819 O O . ALA A 1 834 ? -38.480 -9.993 36.595 1.00 87.19 834 ALA A O 1
ATOM 6820 N N . ASN A 1 835 ? -37.656 -9.685 34.526 1.00 83.25 835 ASN A N 1
ATOM 6821 C CA . ASN A 1 835 ? -37.435 -11.107 34.257 1.00 83.25 835 ASN A CA 1
ATOM 6822 C C . ASN A 1 835 ? -36.339 -11.711 35.152 1.00 83.25 835 ASN A C 1
ATOM 6824 O O . ASN A 1 835 ? -36.494 -12.830 35.648 1.00 83.25 835 ASN A O 1
ATOM 6828 N N . LEU A 1 836 ? -35.255 -10.969 35.391 1.00 85.19 836 LEU A N 1
ATOM 6829 C CA . LEU A 1 836 ? -34.104 -11.415 36.183 1.00 85.19 836 LEU A CA 1
ATOM 6830 C C . LEU A 1 836 ? -34.267 -11.209 37.700 1.00 85.19 836 LEU A C 1
ATOM 6832 O O . LEU A 1 836 ? -33.585 -11.872 38.486 1.00 85.19 836 LEU A O 1
ATOM 6836 N N . CYS A 1 837 ? -35.195 -10.353 38.139 1.00 81.81 837 CYS A N 1
ATOM 6837 C CA . CYS A 1 837 ? -35.459 -10.083 39.557 1.00 81.81 837 CYS A CA 1
ATOM 6838 C C . CYS A 1 837 ? -35.846 -11.343 40.344 1.00 81.81 837 CYS A C 1
ATOM 6840 O O . CYS A 1 837 ? -35.629 -11.389 41.552 1.00 81.81 837 CYS A O 1
ATOM 6842 N N . LYS A 1 838 ? -36.367 -12.384 39.676 1.00 75.44 838 LYS A N 1
ATOM 6843 C CA . LYS A 1 838 ? -36.734 -13.660 40.312 1.00 75.44 838 LYS A CA 1
ATOM 6844 C C . LYS A 1 838 ? -35.551 -14.348 41.005 1.00 75.44 838 LYS A C 1
ATOM 6846 O O . LYS A 1 838 ? -35.765 -15.039 41.993 1.00 75.44 838 LYS A O 1
ATOM 6851 N N . THR A 1 839 ? -34.327 -14.178 40.496 1.00 73.81 839 THR A N 1
ATOM 6852 C CA . THR A 1 839 ? -33.111 -14.787 41.072 1.00 73.81 839 THR A CA 1
ATOM 6853 C C . THR A 1 839 ? -32.233 -13.792 41.821 1.00 73.81 839 THR A C 1
ATOM 6855 O O . THR A 1 839 ? -31.481 -14.200 42.699 1.00 73.81 839 THR A O 1
ATOM 6858 N N . ASN A 1 840 ? -32.316 -12.496 41.504 1.00 81.62 840 ASN A N 1
ATOM 6859 C CA . ASN A 1 840 ? -31.535 -11.447 42.163 1.00 81.62 840 ASN A CA 1
ATOM 6860 C C . ASN A 1 840 ? -32.398 -10.188 42.369 1.00 81.62 840 ASN A C 1
ATOM 6862 O O . ASN A 1 840 ? -32.342 -9.266 41.552 1.00 81.62 840 ASN A O 1
ATOM 6866 N N . PRO A 1 841 ? -33.196 -10.118 43.451 1.00 84.50 841 PRO A N 1
ATOM 6867 C CA . PRO A 1 841 ? -34.134 -9.013 43.669 1.00 84.50 841 PRO A CA 1
ATOM 6868 C C . PRO A 1 841 ? -33.444 -7.680 43.999 1.00 84.50 841 PRO A C 1
ATOM 6870 O O . PRO A 1 841 ? -34.052 -6.624 43.858 1.00 84.50 841 PRO A O 1
ATOM 6873 N N . ASN A 1 842 ? -32.172 -7.716 44.407 1.00 90.56 842 ASN A N 1
ATOM 6874 C CA . ASN A 1 842 ? -31.415 -6.537 44.835 1.00 90.56 842 ASN A CA 1
ATOM 6875 C C . ASN A 1 842 ? -30.609 -5.870 43.704 1.00 90.56 842 ASN A C 1
ATOM 6877 O O . ASN A 1 842 ? -29.851 -4.937 43.970 1.00 90.56 842 ASN A O 1
ATOM 6881 N N . VAL A 1 843 ? -30.730 -6.356 42.463 1.00 92.25 843 VAL A N 1
ATOM 6882 C CA . VAL A 1 843 ? -30.028 -5.795 41.300 1.00 92.25 843 VAL A CA 1
ATOM 6883 C C . VAL A 1 843 ? -30.984 -4.929 40.486 1.00 92.25 843 VAL A C 1
ATOM 6885 O O . VAL A 1 843 ? -32.043 -5.389 40.059 1.00 92.25 843 VAL A O 1
ATOM 6888 N N . ILE A 1 844 ? -30.592 -3.679 40.250 1.00 94.38 844 ILE A N 1
ATOM 6889 C CA . ILE A 1 844 ? -31.375 -2.688 39.509 1.00 94.38 844 ILE A CA 1
ATOM 6890 C C . ILE A 1 844 ? -30.599 -2.314 38.249 1.00 94.38 844 ILE A C 1
ATOM 6892 O O . ILE A 1 844 ? -29.436 -1.933 38.330 1.00 94.38 844 ILE A O 1
ATOM 6896 N N . LEU A 1 845 ? -31.233 -2.425 37.082 1.00 93.31 845 LEU A N 1
ATOM 6897 C CA . LEU A 1 845 ? -30.635 -2.113 35.788 1.00 93.31 845 LEU A CA 1
ATOM 6898 C C . LEU A 1 845 ? -31.112 -0.762 35.280 1.00 93.31 845 LEU A C 1
ATOM 6900 O O . LEU A 1 845 ? -32.303 -0.462 35.300 1.00 93.31 845 LEU A O 1
ATOM 6904 N N . ASN A 1 846 ? -30.188 0.031 34.761 1.00 94.88 846 ASN A N 1
ATOM 6905 C CA . ASN A 1 846 ? -30.450 1.325 34.155 1.00 94.88 846 ASN A CA 1
ATOM 6906 C C . ASN A 1 846 ? -29.698 1.434 32.830 1.00 94.88 846 ASN A C 1
ATOM 6908 O O . ASN A 1 846 ? -28.632 0.846 32.665 1.00 94.88 846 ASN A O 1
ATOM 6912 N N . SER A 1 847 ? -30.218 2.224 31.895 1.00 93.81 847 SER A N 1
ATOM 6913 C CA . SER A 1 847 ? -29.474 2.612 30.698 1.00 93.81 847 SER A CA 1
ATOM 6914 C C . SER A 1 847 ? -29.572 4.110 30.473 1.00 93.81 847 SER A C 1
ATOM 6916 O O . SER A 1 847 ? -30.647 4.687 30.668 1.00 93.81 847 SER A O 1
ATOM 6918 N N . PHE A 1 848 ? -28.473 4.712 30.032 1.00 95.12 848 PHE A N 1
ATOM 6919 C CA . PHE A 1 848 ? -28.367 6.138 29.755 1.00 95.12 848 PHE A CA 1
ATOM 6920 C C . PHE A 1 848 ? -27.645 6.381 28.433 1.00 95.12 848 PHE A C 1
ATOM 6922 O O . PHE A 1 848 ? -26.641 5.736 28.132 1.00 95.12 848 PHE A O 1
ATOM 6929 N N . ILE A 1 849 ? -28.126 7.366 27.679 1.00 93.50 849 ILE A N 1
ATOM 6930 C CA . ILE A 1 849 ? -27.381 7.952 26.563 1.00 93.50 849 ILE A CA 1
ATOM 6931 C C . ILE A 1 849 ? -26.861 9.301 27.045 1.00 93.50 849 ILE A C 1
ATOM 6933 O O . ILE A 1 849 ? -27.648 10.164 27.426 1.00 93.50 849 ILE A O 1
ATOM 6937 N N . VAL A 1 850 ? -25.546 9.495 27.027 1.00 95.56 850 VAL A N 1
ATOM 6938 C CA . VAL A 1 850 ? -24.911 10.773 27.375 1.00 95.56 850 VAL A CA 1
ATOM 6939 C C . VAL A 1 850 ? -24.493 11.438 26.071 1.00 95.56 850 VAL A C 1
ATOM 6941 O O . VAL A 1 850 ? -23.479 11.098 25.478 1.00 95.56 850 VAL A O 1
ATOM 6944 N N . THR A 1 851 ? -25.306 12.352 25.552 1.00 92.25 851 THR A N 1
ATOM 6945 C CA . THR A 1 851 ? -25.067 12.897 24.212 1.00 92.25 851 THR A CA 1
ATOM 6946 C C . THR A 1 851 ? -24.184 14.151 24.251 1.00 92.25 851 THR A C 1
ATOM 6948 O O . THR A 1 851 ? -24.531 15.122 24.930 1.00 92.25 851 THR A O 1
ATOM 6951 N N . PRO A 1 852 ? -23.075 14.195 23.484 1.00 90.12 852 PRO A N 1
ATOM 6952 C CA . PRO A 1 852 ? -22.325 15.420 23.225 1.00 90.12 852 PRO A CA 1
ATOM 6953 C C . PRO A 1 852 ? -23.012 16.322 22.184 1.00 90.12 852 PRO A C 1
ATOM 6955 O O . PRO A 1 852 ? -22.563 17.447 21.964 1.00 90.12 852 PRO A O 1
ATOM 6958 N N . THR A 1 853 ? -24.068 15.851 21.508 1.00 90.12 853 THR A N 1
ATOM 6959 C CA . THR A 1 853 ? -24.858 16.661 20.566 1.00 90.12 853 THR A CA 1
ATOM 6960 C C . THR A 1 853 ? -25.654 17.713 21.334 1.00 90.12 853 THR A C 1
ATOM 6962 O O . THR A 1 853 ? -26.365 17.369 22.278 1.00 90.12 853 THR A O 1
ATOM 6965 N N . ARG A 1 854 ? -25.553 18.979 20.914 1.00 90.00 854 ARG A N 1
ATOM 6966 C CA . ARG A 1 854 ? -26.295 20.088 21.530 1.00 90.00 854 ARG A CA 1
ATOM 6967 C C . ARG A 1 854 ? -27.794 19.968 21.262 1.00 90.00 854 ARG A C 1
ATOM 6969 O O . ARG A 1 854 ? -28.202 19.536 20.184 1.00 90.00 854 ARG A O 1
ATOM 6976 N N . LEU A 1 855 ? -28.621 20.442 22.190 1.00 88.44 855 LEU A N 1
ATOM 6977 C CA . LEU A 1 855 ? -30.081 20.446 22.071 1.00 88.44 855 LEU A CA 1
ATOM 6978 C C . LEU A 1 855 ? -30.567 21.145 20.792 1.00 88.44 855 LEU A C 1
ATOM 6980 O O . LEU A 1 855 ? -31.531 20.694 20.179 1.00 88.44 855 LEU A O 1
ATOM 6984 N N . SER A 1 856 ? -29.897 22.219 20.365 1.00 87.44 856 SER A N 1
ATOM 6985 C CA . SER A 1 856 ? -30.214 22.920 19.113 1.00 87.44 856 SER A CA 1
ATOM 6986 C C . SER A 1 856 ? -30.070 22.014 17.885 1.00 87.44 856 SER A C 1
ATOM 6988 O O . SER A 1 856 ? -30.963 21.969 17.048 1.00 87.44 856 SER A O 1
ATOM 6990 N N . GLU A 1 857 ? -28.994 21.227 17.817 1.00 85.31 857 GLU A N 1
ATOM 6991 C CA . GLU A 1 857 ? -28.723 20.299 16.708 1.00 85.31 857 GLU A CA 1
ATOM 6992 C C . GLU A 1 857 ? -29.698 19.106 16.709 1.00 85.31 857 GLU A C 1
ATOM 6994 O O . GLU A 1 857 ? -30.079 18.586 15.655 1.00 85.31 857 GLU A O 1
ATOM 6999 N N . ILE A 1 858 ? -30.132 18.667 17.895 1.00 85.25 858 ILE A N 1
ATOM 7000 C CA . ILE A 1 858 ? -31.151 17.617 18.041 1.00 85.25 858 ILE A CA 1
ATOM 7001 C C . ILE A 1 858 ? -32.500 18.122 17.510 1.00 85.25 858 ILE A C 1
ATOM 7003 O O . ILE A 1 858 ? -33.141 17.434 16.719 1.00 85.25 858 ILE A O 1
ATOM 7007 N N . LYS A 1 859 ? -32.904 19.348 17.869 1.00 83.31 859 LYS A N 1
ATOM 7008 C CA . LYS A 1 859 ? -34.158 19.957 17.390 1.00 83.31 859 LYS A CA 1
ATOM 7009 C C . LYS A 1 859 ? -34.208 20.082 15.866 1.00 83.31 859 LYS A C 1
ATOM 7011 O O . LYS A 1 859 ? -35.234 19.771 15.264 1.00 83.31 859 LYS A O 1
ATOM 7016 N N . GLU A 1 860 ? -33.100 20.482 15.244 1.00 80.12 860 GLU A N 1
ATOM 7017 C CA . GLU A 1 860 ? -32.984 20.557 13.781 1.00 80.12 860 GLU A CA 1
ATOM 7018 C C . GLU A 1 860 ? -33.119 19.181 13.116 1.00 80.12 860 GLU A C 1
ATOM 7020 O O . GLU A 1 860 ? -33.842 19.027 12.130 1.00 80.12 860 GLU A O 1
ATOM 7025 N N . SER A 1 861 ? -32.439 18.167 13.657 1.00 72.31 861 SER A N 1
ATOM 7026 C CA . SER A 1 861 ? -32.404 16.826 13.059 1.00 72.31 861 SER A CA 1
ATOM 7027 C C . SER A 1 861 ? -33.707 16.044 13.237 1.00 72.31 861 SER A C 1
ATOM 7029 O O . SER A 1 861 ? -34.108 15.316 12.330 1.00 72.31 861 SER A O 1
ATOM 7031 N N . TRP A 1 862 ? -34.395 16.202 14.368 1.00 74.94 862 TRP A N 1
ATOM 7032 C CA . TRP A 1 862 ? -35.608 15.439 14.688 1.00 74.94 862 TRP A CA 1
ATOM 7033 C C . TRP A 1 862 ? -36.910 16.138 14.274 1.00 74.94 862 TRP A C 1
ATOM 7035 O O . TRP A 1 862 ? -37.988 15.617 14.550 1.00 74.94 862 TRP A O 1
ATOM 7045 N N . ARG A 1 863 ? -36.826 17.287 13.581 1.00 56.06 863 ARG A N 1
ATOM 7046 C CA . ARG A 1 863 ? -37.977 18.047 13.053 1.00 56.06 863 ARG A CA 1
ATOM 7047 C C . ARG A 1 863 ? -39.080 18.277 14.104 1.00 56.06 863 ARG A C 1
ATOM 7049 O O . ARG A 1 863 ? -40.256 18.073 13.812 1.00 56.06 863 ARG A O 1
ATOM 7056 N N . GLY A 1 864 ? -38.722 18.680 15.327 1.00 62.84 864 GLY A N 1
ATOM 7057 C CA . GLY A 1 864 ? -39.689 18.761 16.431 1.00 62.84 864 GLY A CA 1
ATOM 7058 C C . GLY A 1 864 ? -39.318 19.690 17.591 1.00 62.84 864 GLY A C 1
ATOM 7059 O O . GLY A 1 864 ? -38.207 20.210 17.680 1.00 62.84 864 GLY A O 1
ATOM 7060 N N . THR A 1 865 ? -40.279 19.880 18.503 1.00 63.94 865 THR A N 1
ATOM 7061 C CA . THR A 1 865 ? -40.224 20.732 19.710 1.00 63.94 865 THR A CA 1
ATOM 7062 C C . THR A 1 865 ? -39.612 20.039 20.932 1.00 63.94 865 THR A C 1
ATOM 7064 O O . THR A 1 865 ? -39.906 20.442 22.054 1.00 63.94 865 THR A O 1
ATOM 7067 N N . ILE A 1 866 ? -38.778 19.010 20.741 1.00 80.06 866 ILE A N 1
ATOM 7068 C CA . ILE A 1 866 ? -38.278 18.192 21.853 1.00 80.06 866 ILE A CA 1
ATOM 7069 C C . ILE A 1 866 ? -37.518 19.042 22.878 1.00 80.06 866 ILE A C 1
ATOM 7071 O O . ILE A 1 866 ? -36.614 19.826 22.554 1.00 80.06 866 ILE A O 1
ATOM 7075 N N . THR A 1 867 ? -37.937 18.925 24.129 1.00 86.38 867 THR A N 1
ATOM 7076 C CA . THR A 1 867 ? -37.397 19.659 25.268 1.00 86.38 867 THR A CA 1
ATOM 7077 C C . THR A 1 867 ? -36.299 18.861 25.956 1.00 86.38 867 THR A C 1
ATOM 7079 O O . THR A 1 867 ? -36.159 17.646 25.799 1.00 86.38 867 THR A O 1
ATOM 7082 N N . LYS A 1 868 ? -35.491 19.560 26.753 1.00 88.12 868 LYS A N 1
ATOM 7083 C CA . LYS A 1 868 ? -34.477 18.921 27.590 1.00 88.12 868 LYS A CA 1
ATOM 7084 C C . LYS A 1 868 ? -35.124 17.944 28.577 1.00 88.12 868 LYS A C 1
ATOM 7086 O O . LYS A 1 868 ? -34.614 16.850 28.784 1.00 88.12 868 LYS A O 1
ATOM 7091 N N . GLU A 1 869 ? -36.265 18.315 29.145 1.00 88.94 869 GLU A N 1
ATOM 7092 C CA . GLU A 1 869 ? -37.016 17.516 30.109 1.00 88.94 869 GLU A CA 1
ATOM 7093 C C . GLU A 1 869 ? -37.551 16.212 29.493 1.00 88.94 869 GLU A C 1
ATOM 7095 O O . GLU A 1 869 ? -37.556 15.177 30.161 1.00 88.94 869 GLU A O 1
ATOM 7100 N N . GLU A 1 870 ? -37.977 16.232 28.227 1.00 88.31 870 GLU A N 1
ATOM 7101 C CA . GLU A 1 870 ? -38.424 15.041 27.485 1.00 88.31 870 GLU A CA 1
ATOM 7102 C C . GLU A 1 870 ? -37.271 14.075 27.183 1.00 88.31 870 GLU A C 1
ATOM 7104 O O . GLU A 1 870 ? -37.390 12.875 27.450 1.00 88.31 870 GLU A O 1
ATOM 7109 N N . LEU A 1 871 ? -36.119 14.594 26.742 1.00 89.44 871 LEU A N 1
ATOM 7110 C CA . LEU A 1 871 ? -34.900 13.792 26.587 1.00 89.44 871 LEU A CA 1
ATOM 7111 C C . LEU A 1 871 ? -34.483 13.160 27.917 1.00 89.44 871 LEU A C 1
ATOM 7113 O O . LEU A 1 871 ? -34.222 11.957 27.990 1.00 89.44 871 LEU A O 1
ATOM 7117 N N . GLU A 1 872 ? -34.502 13.945 28.996 1.00 91.88 872 GLU A N 1
ATOM 7118 C CA . GLU A 1 872 ? -34.155 13.450 30.320 1.00 91.88 872 GLU A CA 1
ATOM 7119 C C . GLU A 1 872 ? -35.115 12.352 30.776 1.00 91.88 872 GLU A C 1
ATOM 7121 O O . GLU A 1 872 ? -34.645 11.360 31.334 1.00 91.88 872 GLU A O 1
ATOM 7126 N N . LYS A 1 873 ? -36.431 12.461 30.538 1.00 90.56 873 LYS A N 1
ATOM 7127 C CA . LYS A 1 873 ? -37.401 11.379 30.824 1.00 90.56 873 LYS A CA 1
ATOM 7128 C C . LYS A 1 873 ? -37.040 10.070 30.119 1.00 90.56 873 LYS A C 1
ATOM 7130 O O . LYS A 1 873 ? -37.283 9.011 30.690 1.00 90.56 873 LYS A O 1
ATOM 7135 N N . CYS A 1 874 ? -36.400 10.148 28.955 1.00 89.75 874 CYS A N 1
ATOM 7136 C CA . CYS A 1 874 ? -35.896 8.998 28.207 1.00 89.75 874 CYS A CA 1
ATOM 7137 C C . CYS A 1 874 ? -34.479 8.552 28.612 1.00 89.75 874 CYS A C 1
ATOM 7139 O O . CYS A 1 874 ? -33.850 7.776 27.897 1.00 89.75 874 CYS A O 1
ATOM 7141 N N . ASN A 1 875 ? -33.948 9.052 29.733 1.00 94.19 875 ASN A N 1
ATOM 7142 C CA . ASN A 1 875 ? -32.563 8.849 30.174 1.00 94.19 875 ASN A CA 1
ATOM 7143 C C . ASN A 1 875 ? -31.508 9.292 29.141 1.00 94.19 875 ASN A C 1
ATOM 7145 O O . ASN A 1 875 ? -30.380 8.792 29.138 1.00 94.19 875 ASN A O 1
ATOM 7149 N N . VAL A 1 876 ? -31.858 10.263 28.295 1.00 93.62 876 VAL A N 1
ATOM 7150 C CA . VAL A 1 876 ? -30.922 10.953 27.409 1.00 93.62 876 VAL A CA 1
ATOM 7151 C C . VAL A 1 876 ? -30.460 12.230 28.106 1.00 93.62 876 VAL A C 1
ATOM 7153 O O . VAL A 1 876 ? -31.254 13.126 28.384 1.00 93.62 876 VAL A O 1
ATOM 7156 N N . LEU A 1 877 ? -29.173 12.304 28.427 1.00 95.75 877 LEU A N 1
ATOM 7157 C CA . LEU A 1 877 ? -28.567 13.394 29.187 1.00 95.75 877 LEU A CA 1
ATOM 7158 C C . LEU A 1 877 ? -27.648 14.220 28.282 1.00 95.75 877 LEU A C 1
ATOM 7160 O O . LEU A 1 877 ? -26.833 13.668 27.546 1.00 95.75 877 LEU A O 1
ATOM 7164 N N . LEU A 1 878 ? -27.780 15.547 28.332 1.00 93.75 878 LEU A N 1
ATOM 7165 C CA . LEU A 1 878 ? -27.036 16.478 27.476 1.00 93.75 878 LEU A CA 1
ATOM 7166 C C . LEU A 1 878 ? -25.678 16.823 28.106 1.00 93.75 878 LEU A C 1
ATOM 7168 O O . LEU A 1 878 ? -25.609 17.663 29.001 1.00 93.75 878 LEU A O 1
ATOM 7172 N N . GLN A 1 879 ? -24.598 16.219 27.609 1.00 93.69 879 GLN A N 1
ATOM 7173 C CA . GLN A 1 879 ? -23.243 16.390 28.152 1.00 93.69 879 GLN A CA 1
ATOM 7174 C C . GLN A 1 879 ? -22.737 17.838 28.037 1.00 93.69 879 GLN A C 1
ATOM 7176 O O . GLN A 1 879 ? -22.067 18.339 28.934 1.00 93.69 879 GLN A O 1
ATOM 7181 N N . ARG A 1 880 ? -23.066 18.530 26.935 1.00 88.75 880 ARG A N 1
ATOM 7182 C CA . ARG A 1 880 ? -22.597 19.906 26.673 1.00 88.75 880 ARG A CA 1
ATOM 7183 C C . ARG A 1 880 ? -23.511 20.994 27.231 1.00 88.75 880 ARG A C 1
ATOM 7185 O O . ARG A 1 880 ? -23.021 22.056 27.604 1.00 88.75 880 ARG A O 1
ATOM 7192 N N . ASP A 1 881 ? -24.818 20.742 27.275 1.00 89.62 881 ASP A N 1
ATOM 7193 C CA . ASP A 1 881 ? -25.814 21.756 27.650 1.00 89.62 881 ASP A CA 1
ATOM 7194 C C . ASP A 1 881 ? -26.196 21.708 29.140 1.00 89.62 881 ASP A C 1
ATOM 7196 O O . ASP A 1 881 ? -26.865 22.617 29.637 1.00 89.62 881 ASP A O 1
ATOM 7200 N N . ASP A 1 882 ? -25.808 20.660 29.878 1.00 91.19 882 ASP A N 1
ATOM 7201 C CA . ASP A 1 882 ? -26.104 20.525 31.305 1.00 91.19 882 ASP A CA 1
ATOM 7202 C C . ASP A 1 882 ? -24.878 20.148 32.138 1.00 91.19 882 ASP A C 1
ATOM 7204 O O . ASP A 1 882 ? -24.501 18.986 32.220 1.00 91.19 882 ASP A O 1
ATOM 7208 N N . LYS A 1 883 ? -24.316 21.111 32.876 1.00 88.69 883 LYS A N 1
ATOM 7209 C CA . LYS A 1 883 ? -23.181 20.863 33.784 1.00 88.69 883 LYS A CA 1
ATOM 7210 C C . LYS A 1 883 ? -23.498 19.901 34.940 1.00 88.69 883 LYS A C 1
ATOM 7212 O O . LYS A 1 883 ? -22.574 19.416 35.582 1.00 88.69 883 LYS A O 1
ATOM 7217 N N . LYS A 1 884 ? -24.777 19.636 35.234 1.00 93.06 884 LYS A N 1
ATOM 7218 C CA . LYS A 1 884 ? -25.225 18.726 36.303 1.00 93.06 884 LYS A CA 1
ATOM 7219 C C . LYS A 1 884 ? -25.640 17.348 35.784 1.00 93.06 884 LYS A C 1
ATOM 7221 O O . LYS A 1 884 ? -26.286 16.589 36.506 1.00 93.06 884 LYS A O 1
ATOM 7226 N N . TYR A 1 885 ? -25.302 16.994 34.543 1.00 95.62 885 TYR A N 1
ATOM 7227 C CA . TYR A 1 885 ? -25.758 15.732 33.959 1.00 95.62 885 TYR A CA 1
ATOM 7228 C C . TYR A 1 885 ? -25.265 14.488 34.727 1.00 95.62 885 TYR A C 1
ATOM 7230 O O . TYR A 1 885 ? -26.033 13.540 34.859 1.00 95.62 885 TYR A O 1
ATOM 7238 N N . ILE A 1 886 ? -24.049 14.498 35.297 1.00 96.62 886 ILE A N 1
ATOM 7239 C CA . ILE A 1 886 ? -23.538 13.395 36.137 1.00 96.62 886 ILE A CA 1
ATOM 7240 C C . ILE A 1 886 ? -24.358 13.245 37.424 1.00 96.62 886 ILE A C 1
ATOM 7242 O O . ILE A 1 886 ? -24.770 12.139 37.768 1.00 96.62 886 ILE A O 1
ATOM 7246 N N . GLU A 1 887 ? -24.658 14.358 38.100 1.00 95.50 887 GLU A N 1
ATOM 7247 C CA . GLU A 1 887 ? -25.512 14.373 39.296 1.00 95.50 887 GLU A CA 1
ATOM 7248 C C . GLU A 1 887 ? -26.888 13.768 38.979 1.00 95.50 887 GLU A C 1
ATOM 7250 O O . GLU A 1 887 ? -27.392 12.910 39.702 1.00 95.50 887 GLU A O 1
ATOM 7255 N N . LYS A 1 888 ? -27.480 14.163 37.844 1.00 95.25 888 LYS A N 1
ATOM 7256 C CA . LYS A 1 888 ? -28.752 13.611 37.363 1.00 95.25 888 LYS A CA 1
ATOM 7257 C C . LYS A 1 888 ? -28.656 12.127 37.023 1.00 95.25 888 LYS A C 1
ATOM 7259 O O . LYS A 1 888 ? -29.584 11.391 37.351 1.00 95.25 888 LYS A O 1
ATOM 7264 N N . LEU A 1 889 ? -27.571 11.693 36.380 1.00 96.69 889 LEU A N 1
ATOM 7265 C CA . LEU A 1 889 ? -27.321 10.291 36.048 1.00 96.69 889 LEU A CA 1
ATOM 7266 C C . LEU A 1 889 ? -27.313 9.441 37.318 1.00 96.69 889 LEU A C 1
ATOM 7268 O O . LEU A 1 889 ? -28.068 8.477 37.404 1.00 96.69 889 LEU A O 1
ATOM 7272 N N . ILE A 1 890 ? -26.524 9.834 38.320 1.00 95.75 890 ILE A N 1
ATOM 7273 C CA . ILE A 1 890 ? -26.390 9.111 39.592 1.00 95.75 890 ILE A CA 1
ATOM 7274 C C . ILE A 1 890 ? -27.718 9.102 40.353 1.00 95.75 890 ILE A C 1
ATOM 7276 O O . ILE A 1 890 ? -28.204 8.036 40.729 1.00 95.75 890 ILE A O 1
ATOM 7280 N N . ASN A 1 891 ? -28.367 10.261 40.496 1.00 93.94 891 ASN A N 1
ATOM 7281 C CA . ASN A 1 891 ? -29.654 10.367 41.186 1.00 93.94 891 ASN A CA 1
ATOM 7282 C C . ASN A 1 891 ? -30.763 9.555 40.508 1.00 93.94 891 ASN A C 1
ATOM 7284 O O . ASN A 1 891 ? -31.675 9.084 41.183 1.00 93.94 891 ASN A O 1
ATOM 7288 N N . LYS A 1 892 ? -30.727 9.405 39.178 1.00 94.06 892 LYS A N 1
ATOM 7289 C CA . LYS A 1 892 ? -31.660 8.534 38.454 1.00 94.06 892 LYS A CA 1
ATOM 7290 C C . LYS A 1 892 ? -31.283 7.065 38.546 1.00 94.06 892 LYS A C 1
ATOM 7292 O O . LYS A 1 892 ? -32.183 6.243 38.611 1.00 94.06 892 LYS A O 1
ATOM 7297 N N . ALA A 1 893 ? -29.995 6.734 38.540 1.00 93.19 893 ALA A N 1
ATOM 7298 C CA . ALA A 1 893 ? -29.534 5.355 38.643 1.00 93.19 893 ALA A CA 1
ATOM 7299 C C . ALA A 1 893 ? -29.900 4.721 39.995 1.00 93.19 893 ALA A C 1
ATOM 7301 O O . ALA A 1 893 ? -30.139 3.517 40.042 1.00 93.19 893 ALA A O 1
ATOM 7302 N N . LEU A 1 894 ? -29.969 5.530 41.058 1.00 91.38 894 LEU A N 1
ATOM 7303 C CA . LEU A 1 894 ? -30.340 5.120 42.418 1.00 91.38 894 LEU A CA 1
ATOM 7304 C C . LEU A 1 894 ? -31.858 5.061 42.683 1.00 91.38 894 LEU A C 1
ATOM 7306 O O . LEU A 1 894 ? -32.265 4.728 43.796 1.00 91.38 894 LEU A O 1
ATOM 7310 N N . LYS A 1 895 ? -32.695 5.393 41.693 1.00 82.12 895 LYS A N 1
ATOM 7311 C CA . LYS A 1 895 ? -34.155 5.216 41.753 1.00 82.12 895 LYS A CA 1
ATOM 7312 C C . LYS A 1 895 ? -34.550 3.874 41.154 1.00 82.12 895 LYS A C 1
ATOM 7314 O O . LYS A 1 895 ? -35.439 3.231 41.751 1.00 82.12 895 LYS A O 1
#

Sequence (895 aa):
MHYLKLHGREREINRVILLTPSEGLSNQHLIELELSGFKAELFDKNAGGLLTNSEKKIEIIDIHKLKDEAKEKTVAVDFFEKNNLVLVDEGHRGSSGKDWKQKRDTLCEKGFSFEYSATFGQAVKNDSKLIQEYAKCIIFDYSYRYFHGDGYGKDYNILNLADDKDEDMRNLYLTACLMMFYQQLKIYEENREALNPFMIEKPLLVFVGSTVNAVRTENKKNVSDVIDILLFFDRFIKNERNKTVDNIQRLLSGNAGLLDSKNREIFRDSFFYLKGKGLSQDAIFMDMLKIIFADAIPGAQLHIDILNGTDGEIGLKVGDAENYFGCINVGDSSKLIKLCEDIGLNTEKRGFSSSLFRSINETNSTINVLIGSKKFSEGWNSWRVSTMGLMNMGKKEGSEVIQLFGRGVRLKGYEFCLKRSKKAENVPSTLLSKKFQSIISLVETLNVFGVRADYMQQFKEYLKEEGMPDEENKINYFVQTVINLDEEKLNRLKTLKLKEGLDFKRKGPRPVLNLPSSYPGMKKIVLDYYQRIQYISSDDKSGSPDNVNKHIDTLKPEHLAFVDFDKVYFELERFKNEKSWYNLNIPKVILREIMQDDTWYILMIPEDDLKIKDFRSYMRFQEITTVLLKKYCEAFYNYMRQSYELPNLEYRGLEKDDRNFVREYSITVYDDGKKETIKARLDSLVDALRKASEGKSVEGLNMESFSHGTFDIIDFEKHLYSPLIHVDKYEDNISVSPVELNEGERQFVLDLRDYCTKNKDFFNDKELYLLRNKAKSGIGFFEAGNFYPDFIMWIIEGSKQYIAFIDPKGIRSISGGEENPKIQLYKKIKELQANLCKTNPNVILNSFIVTPTRLSEIKESWRGTITKEELEKCNVLLQRDDKKYIEKLINKALK

pLDDT: mean 83.24, std 12.12, range [31.09, 98.31]

Solvent-accessible surface area (backbone atoms only — not comparable to full-atom values): 49324 Å² total; per-residue (Å²): 108,71,66,34,54,77,69,73,44,59,82,71,45,78,46,38,36,38,39,23,86,35,65,55,45,35,54,51,49,46,53,55,35,48,77,71,72,44,61,60,46,75,68,60,92,82,74,60,100,79,72,90,58,98,65,88,48,37,38,29,37,33,48,85,32,55,34,88,64,62,53,97,83,30,41,28,53,74,77,70,43,34,30,15,38,35,39,30,50,52,42,40,76,28,68,76,36,76,67,47,48,52,52,54,48,50,35,24,69,70,43,43,77,49,74,41,56,93,60,46,76,72,61,35,70,87,37,73,66,56,42,58,54,47,71,73,65,67,86,76,88,82,44,62,34,54,44,47,70,71,19,30,33,35,44,41,38,39,38,30,34,64,76,56,86,52,60,68,60,43,49,40,54,53,47,49,52,52,50,54,45,45,52,35,41,52,51,48,71,78,36,45,78,78,38,50,64,32,49,68,56,73,52,24,37,38,37,39,16,76,36,75,56,65,80,44,72,58,96,89,38,65,42,23,42,56,52,52,54,50,52,48,51,43,50,50,48,39,28,64,92,48,50,45,39,51,40,49,43,37,45,72,69,25,70,63,46,51,18,32,93,77,42,30,58,68,52,43,69,75,53,53,72,62,60,74,67,71,63,51,44,64,56,49,49,54,48,42,29,33,72,54,40,51,65,31,60,82,53,45,52,54,34,45,32,40,41,33,90,38,94,27,41,30,39,28,29,33,57,88,46,93,53,44,12,26,38,36,45,42,93,58,44,72,61,39,50,53,45,36,49,78,74,68,46,49,71,46,82,50,65,82,48,83,57,65,77,79,42,53,79,44,94,82,45,62,54,32,35,40,37,35,34,81,70,66,66,56,69,76,87,58,61,26,39,31,29,36,38,36,35,57,32,40,70,87,47,31,67,49,52,52,52,44,48,65,46,31,27,41,46,39,17,51,84,62,66,27,18,34,77,95,52,42,88,84,65,57,67,90,77,53,42,76,72,49,50,65,53,52,50,55,67,41,27,24,39,36,42,28,37,49,36,56,19,56,61,53,49,49,50,47,42,40,74,39,61,33,83,38,94,59,33,70,46,79,44,72,42,69,41,47,69,70,63,57,69,69,64,34,42,67,44,69,42,77,40,69,50,84,93,71,43,55,68,81,74,42,76,66,52,64,63,72,54,61,85,83,44,80,55,61,80,65,45,80,46,81,66,60,46,62,31,50,74,47,68,70,63,89,73,70,69,82,67,69,69,54,81,71,47,72,53,77,74,50,73,80,54,52,70,72,43,57,60,66,61,40,44,54,53,46,54,49,51,35,57,78,70,64,45,85,35,60,41,76,58,72,75,50,57,61,60,43,58,71,50,64,83,52,51,45,36,31,41,48,71,77,78,71,50,82,81,53,81,66,46,35,58,54,40,36,50,52,51,39,54,50,49,50,53,47,52,52,54,52,52,53,49,57,45,44,64,63,44,61,86,43,48,41,81,38,49,41,57,92,83,42,75,42,61,73,56,53,35,44,36,37,37,40,51,81,90,76,54,71,68,55,53,55,26,51,53,51,45,39,53,51,50,52,52,25,71,77,65,82,55,68,83,87,64,66,50,56,76,49,37,51,97,56,37,43,35,44,71,50,88,47,28,51,50,37,69,42,49,33,58,42,94,86,49,86,46,54,49,55,38,66,79,54,38,50,73,45,44,46,52,50,54,53,54,48,49,52,48,53,69,74,41,48,77,77,42,73,72,37,51,61,40,35,40,64,38,35,80,94,71,41,66,69,41,52,87,19,46,62,36,50,37,47,28,42,33,40,40,35,48,87,83,35,37,28,39,34,37,33,26,48,44,68,57,60,87,56,70,64,52,77,77,18,38,59,49,46,32,47,56,54,43,44,56,53,33,62,68,48,31,82,84,43,74,47,53,45,56,41,42,37,37,34,17,62,50,45,69,70,55,42,30,67,59,58,75,50,88,78,45,72,68,59,38,42,76,47,35,35,36,41,59,73,80,33,96,56,37,64,61,51,50,53,61,56,55,77,105

Mean predicted aligned error: 15.27 Å

Nearest PDB structures (foldseek):
  4ok5-assembly1_B  TM=6.087E-01  e=3.860E-01  Hepacivirus hominis
  4ok6-assembly1_B  TM=6.073E-01  e=4.314E-01  Hepacivirus hominis
  4wxr-assembly2_B  TM=6.099E-01  e=7.519E-01  Hepacivirus hominis
  4wxp-assembly1_A  TM=6.366E-01  e=1.548E+00  Hepacivirus hominis
  2f55-assembly1_A  TM=5.819E-01  e=2.553E+00  Hepacivirus hominis